Protein 1VH4 (pdb70)

GO terms:
  GO:0005515 protein binding (F, IPI)
  GO:1990229 iron-sulfur cluster assembly complex (C, IDA)
  GO:0016226 iron-sulfur cluster assembly (P, IDA)
  GO:0016226 iron-sulfur cluster assembly (P, IMP)
  GO:0006979 response to oxidative stress (P, IMP)

B-factor: mean 23.61, std 9.05, range [9.57, 65.84]

Structure (mmCIF, N/CA/C/O backbone):
data_1VH4
#
_entry.id   1VH4
#
_cell.length_a   56.996
_cell.length_b   96.154
_cell.length_c   90.808
_cell.angle_alpha   90.00
_cell.angle_beta   105.78
_cell.angle_gamma   90.00
#
_symmetry.space_group_name_H-M   'P 1 21 1'
#
loop_
_entity.id
_entity.type
_entity.pdbx_description
1 polymer 'SufD protein'
2 water water
#
loop_
_atom_site.group_PDB
_atom_site.id
_atom_site.type_symbol
_atom_site.label_atom_id
_atom_site.label_alt_id
_atom_site.label_comp_id
_atom_site.label_asym_id
_atom_site.label_entity_id
_atom_site.label_seq_id
_atom_site.pdbx_PDB_ins_code
_atom_site.Cartn_x
_atom_site.Cartn_y
_atom_site.Cartn_z
_atom_site.occupancy
_atom_site.B_iso_or_equiv
_atom_site.auth_seq_id
_atom_site.auth_comp_id
_atom_site.auth_asym_id
_atom_site.auth_atom_id
_atom_site.pdbx_PDB_model_num
ATOM 1 N N . ASN A 1 11 ? -11.212 29.685 -20.894 1.00 45.74 9 ASN A N 1
ATOM 2 C CA . ASN A 1 11 ? -11.148 30.527 -19.702 1.00 45.48 9 ASN A CA 1
ATOM 3 C C . ASN A 1 11 ? -10.200 29.946 -18.661 1.00 45.16 9 ASN A C 1
ATOM 4 O O . ASN A 1 11 ? -9.850 30.609 -17.685 1.00 45.07 9 ASN A O 1
ATOM 9 N N . ALA A 1 12 ? -9.774 28.707 -18.888 1.00 44.49 10 ALA A N 1
ATOM 10 C CA . ALA A 1 12 ? -8.852 28.041 -17.974 1.00 43.95 10 ALA A CA 1
ATOM 11 C C . ALA A 1 12 ? -7.539 28.804 -17.865 1.00 43.02 10 ALA A C 1
ATOM 12 O O . ALA A 1 12 ? -7.071 29.104 -16.765 1.00 42.70 10 ALA A O 1
ATOM 14 N N . LEU A 1 13 ? -6.951 29.163 -19.001 1.00 43.05 11 LEU A N 1
ATOM 15 C CA . LEU A 1 13 ? -5.691 29.904 -19.011 1.00 43.08 11 LEU A CA 1
ATOM 16 C C . LEU A 1 13 ? -5.805 31.235 -18.284 1.00 42.84 11 LEU A C 1
ATOM 17 O O . LEU A 1 13 ? -4.944 31.616 -17.487 1.00 42.73 11 LEU A O 1
ATOM 22 N N . GLN A 1 14 ? -6.893 31.961 -18.548 1.00 42.75 12 GLN A N 1
ATOM 23 C CA . GLN A 1 14 ? -7.126 33.244 -17.894 1.00 42.48 12 GLN A CA 1
ATOM 24 C C . GLN A 1 14 ? -7.189 33.081 -16.380 1.00 42.19 12 GLN A C 1
ATOM 25 O O . GLN A 1 14 ? -6.572 33.841 -15.632 1.00 42.63 12 GLN A O 1
ATOM 27 N N . GLN A 1 15 ? -7.898 32.056 -15.913 1.00 41.63 13 GLN A N 1
ATOM 28 C CA . GLN A 1 15 ? -8.007 31.778 -14.488 1.00 40.86 13 GLN A CA 1
ATOM 29 C C . GLN A 1 15 ? -6.669 31.396 -13.876 1.00 40.72 13 GLN A C 1
ATOM 30 O O . GLN A 1 15 ? -6.285 31.895 -12.815 1.00 40.16 13 GLN A O 1
ATOM 36 N N . TRP A 1 16 ? -5.934 30.513 -14.556 1.00 40.35 14 TRP A N 1
ATOM 37 C CA . TRP A 1 16 ? -4.623 30.093 -14.066 1.00 39.95 14 TRP A CA 1
ATOM 38 C C . TRP A 1 16 ? -3.669 31.279 -14.021 1.00 40.03 14 TRP A C 1
ATOM 39 O O . TRP A 1 16 ? -2.934 31.453 -13.054 1.00 39.80 14 TRP A O 1
ATOM 50 N N . HIS A 1 17 ? -3.739 32.123 -15.045 1.00 40.66 15 HIS A N 1
ATOM 51 C CA . HIS A 1 17 ? -2.964 33.352 -15.103 1.00 41.73 15 HIS A CA 1
ATOM 52 C C . HIS A 1 17 ? -3.226 34.223 -13.875 1.00 42.11 15 HIS A C 1
ATOM 53 O O . HIS A 1 17 ? -2.303 34.740 -13.246 1.00 41.56 15 HIS A O 1
ATOM 60 N N . HIS A 1 18 ? -4.495 34.371 -13.501 1.00 42.69 16 HIS A N 1
ATOM 61 C CA . HIS A 1 18 ? -4.894 35.160 -12.346 1.00 42.74 16 HIS A CA 1
ATOM 62 C C . HIS A 1 18 ? -4.420 34.553 -11.036 1.00 42.93 16 HIS A C 1
ATOM 63 O O . HIS A 1 18 ? -3.990 35.256 -10.116 1.00 42.81 16 HIS A O 1
ATOM 65 N N . LEU A 1 19 ? -4.408 33.222 -10.963 1.00 42.49 17 LEU A N 1
ATOM 66 C CA . LEU A 1 19 ? -3.907 32.525 -9.782 1.00 42.46 17 LEU A CA 1
ATOM 67 C C . LEU A 1 19 ? -2.419 32.819 -9.587 1.00 42.59 17 LEU A C 1
ATOM 68 O O . LEU A 1 19 ? -1.932 32.915 -8.461 1.00 42.45 17 LEU A O 1
ATOM 73 N N . PHE A 1 20 ? -1.697 32.948 -10.693 1.00 42.68 18 PHE A N 1
ATOM 74 C CA . PHE A 1 20 ? -0.283 33.254 -10.694 1.00 43.80 18 PHE A CA 1
ATOM 75 C C . PHE A 1 20 ? 0.007 34.656 -10.162 1.00 44.77 18 PHE A C 1
ATOM 76 O O . PHE A 1 20 ? 0.815 34.830 -9.251 1.00 44.71 18 PHE A O 1
ATOM 84 N N . GLU A 1 21 ? -0.650 35.656 -10.737 1.00 46.12 19 GLU A N 1
ATOM 85 C CA . GLU A 1 21 ? -0.451 37.046 -10.359 1.00 47.86 19 GLU A CA 1
ATOM 86 C C . GLU A 1 21 ? -0.974 37.380 -8.973 1.00 48.64 19 GLU A C 1
ATOM 87 O O . GLU A 1 21 ? -0.532 38.365 -8.371 1.00 48.83 19 GLU A O 1
ATOM 93 N N . ALA A 1 22 ? -1.894 36.585 -8.448 1.00 49.22 20 ALA A N 1
ATOM 94 C CA . ALA A 1 22 ? -2.439 36.787 -7.117 1.00 50.13 20 ALA A CA 1
ATOM 95 C C . ALA A 1 22 ? -1.333 36.808 -6.064 1.00 50.64 20 ALA A C 1
ATOM 96 O O . ALA A 1 22 ? -0.183 36.474 -6.356 1.00 51.28 20 ALA A O 1
ATOM 98 N N . LYS A 1 26 ? 7.895 38.433 -5.360 1.00 44.38 24 LYS A N 1
ATOM 99 C CA . LYS A 1 26 ? 6.652 37.676 -5.552 1.00 44.24 24 LYS A CA 1
ATOM 100 C C . LYS A 1 26 ? 6.966 36.337 -6.208 1.00 43.43 24 LYS A C 1
ATOM 101 O O . LYS A 1 26 ? 7.708 35.526 -5.645 1.00 44.15 24 LYS A O 1
ATOM 107 N N . ARG A 1 27 ? 6.440 36.105 -7.400 1.00 42.01 25 ARG A N 1
ATOM 108 C CA . ARG A 1 27 ? 6.718 34.884 -8.149 1.00 39.90 25 ARG A CA 1
ATOM 109 C C . ARG A 1 27 ? 8.148 34.917 -8.681 1.00 38.44 25 ARG A C 1
ATOM 110 O O . ARG A 1 27 ? 8.624 35.975 -9.100 1.00 38.50 25 ARG A O 1
ATOM 118 N N . SER A 1 28 ? 8.830 33.779 -8.642 1.00 36.33 26 SER A N 1
ATOM 119 C CA . SER A 1 28 ? 10.210 33.716 -9.121 1.00 34.40 26 SER A CA 1
ATOM 120 C C . SER A 1 28 ? 10.259 33.960 -10.621 1.00 33.22 26 SER A C 1
ATOM 121 O O . SER A 1 28 ? 9.282 33.696 -11.325 1.00 33.10 26 SER A O 1
ATOM 124 N N . PRO A 1 29 ? 11.405 34.381 -11.135 1.00 32.62 27 PRO A N 1
ATOM 125 C CA . PRO A 1 29 ? 11.583 34.597 -12.565 1.00 32.08 27 PRO A CA 1
ATOM 126 C C . PRO A 1 29 ? 11.385 33.310 -13.355 1.00 31.81 27 PRO A C 1
ATOM 127 O O . PRO A 1 29 ? 10.887 33.331 -14.479 1.00 30.83 27 PRO A O 1
ATOM 131 N N . GLN A 1 30 ? 11.798 32.181 -12.785 1.00 31.50 28 GLN A N 1
ATOM 132 C CA . GLN A 1 30 ? 11.635 30.872 -13.405 1.00 31.57 28 GLN A CA 1
ATOM 133 C C . GLN A 1 30 ? 10.150 30.561 -13.596 1.00 31.27 28 GLN A C 1
ATOM 134 O O . GLN A 1 30 ? 9.716 30.144 -14.663 1.00 31.09 28 GLN A O 1
ATOM 140 N N . ALA A 1 31 ? 9.367 30.786 -12.538 1.00 31.35 29 ALA A N 1
ATOM 141 C CA . ALA A 1 31 ? 7.922 30.568 -12.606 1.00 31.01 29 ALA A CA 1
ATOM 142 C C . ALA A 1 31 ? 7.301 31.474 -13.662 1.00 31.22 29 ALA A C 1
ATOM 143 O O . ALA A 1 31 ? 6.467 31.073 -14.471 1.00 31.44 29 ALA A O 1
ATOM 145 N N . GLN A 1 32 ? 7.768 32.726 -13.693 1.00 30.88 30 GLN A N 1
ATOM 146 C CA . GLN A 1 32 ? 7.328 33.674 -14.713 1.00 30.99 30 GLN A CA 1
ATOM 147 C C . GLN A 1 32 ? 7.622 33.156 -16.119 1.00 30.31 30 GLN A C 1
ATOM 148 O O . GLN A 1 32 ? 6.786 33.310 -17.014 1.00 30.51 30 GLN A O 1
ATOM 153 N N . GLN A 1 33 ? 8.782 32.560 -16.339 1.00 31.39 31 GLN A N 1
ATOM 154 C CA . GLN A 1 33 ? 9.159 32.017 -17.638 1.00 31.54 31 GLN A CA 1
ATOM 155 C C . GLN A 1 33 ? 8.235 30.876 -18.060 1.00 31.25 31 GLN A C 1
ATOM 156 O O . GLN A 1 33 ? 7.785 30.802 -19.207 1.00 30.30 31 GLN A O 1
ATOM 162 N N . HIS A 1 34 ? 7.904 29.980 -17.130 1.00 30.47 32 HIS A N 1
ATOM 163 C CA . HIS A 1 34 ? 7.001 28.875 -17.461 1.00 31.10 32 HIS A CA 1
ATOM 164 C C . HIS A 1 34 ? 5.592 29.361 -17.747 1.00 32.07 32 HIS A C 1
ATOM 165 O O . HIS A 1 34 ? 4.923 28.865 -18.660 1.00 31.69 32 HIS A O 1
ATOM 172 N N . LEU A 1 35 ? 5.134 30.380 -17.007 1.00 33.48 33 LEU A N 1
ATOM 173 C CA . LEU A 1 35 ? 3.797 30.916 -17.271 1.00 34.86 33 LEU A CA 1
ATOM 174 C C . LEU A 1 35 ? 3.758 31.504 -18.684 1.00 35.31 33 LEU A C 1
ATOM 175 O O . LEU A 1 35 ? 2.844 31.274 -19.465 1.00 34.89 33 LEU A O 1
ATOM 180 N N . GLN A 1 36 ? 4.818 32.236 -19.018 1.00 36.43 34 GLN A N 1
ATOM 181 C CA . GLN A 1 36 ? 4.955 32.831 -20.344 1.00 37.73 34 GLN A CA 1
ATOM 182 C C . GLN A 1 36 ? 4.869 31.763 -21.425 1.00 38.65 34 GLN A C 1
ATOM 183 O O . GLN A 1 36 ? 4.121 31.882 -22.396 1.00 38.90 34 GLN A O 1
ATOM 186 N N . GLN A 1 37 ? 5.590 30.656 -21.226 1.00 39.05 35 GLN A N 1
ATOM 187 C CA . GLN A 1 37 ? 5.550 29.542 -22.165 1.00 39.73 35 GLN A CA 1
ATOM 188 C C . GLN A 1 37 ? 4.180 28.873 -22.198 1.00 39.99 35 GLN A C 1
ATOM 189 O O . GLN A 1 37 ? 3.693 28.479 -23.257 1.00 39.90 35 GLN A O 1
ATOM 195 N N . LEU A 1 38 ? 3.550 28.733 -21.035 1.00 39.74 36 LEU A N 1
ATOM 196 C CA . LEU A 1 38 ? 2.222 28.140 -20.945 1.00 40.44 36 LEU A CA 1
ATOM 197 C C . LEU A 1 38 ? 1.211 28.893 -21.801 1.00 41.23 36 LEU A C 1
ATOM 198 O O . LEU A 1 38 ? 0.545 28.329 -22.670 1.00 41.17 36 LEU A O 1
ATOM 203 N N . LEU A 1 39 ? 1.146 30.213 -21.609 1.00 41.63 37 LEU A N 1
ATOM 204 C CA . LEU A 1 39 ? 0.227 31.060 -22.359 1.00 42.43 37 LEU A CA 1
ATOM 205 C C . LEU A 1 39 ? 0.542 31.075 -23.845 1.00 42.50 37 LEU A C 1
ATOM 206 O O . LEU A 1 39 ? -0.338 31.294 -24.682 1.00 42.83 37 LEU A O 1
ATOM 211 N N . ARG A 1 40 ? 1.799 30.859 -24.189 1.00 42.76 38 ARG A N 1
ATOM 212 C CA . ARG A 1 40 ? 2.271 30.804 -25.560 1.00 43.48 38 ARG A CA 1
ATOM 213 C C . ARG A 1 40 ? 1.931 29.474 -26.224 1.00 43.20 38 ARG A C 1
ATOM 214 O O . ARG A 1 40 ? 1.598 29.415 -27.410 1.00 43.25 38 ARG A O 1
ATOM 222 N N . THR A 1 41 ? 1.991 28.391 -25.451 1.00 42.77 39 THR A N 1
ATOM 223 C CA . THR A 1 41 ? 1.667 27.061 -25.972 1.00 42.40 39 THR A CA 1
ATOM 224 C C . THR A 1 41 ? 0.165 26.823 -25.996 1.00 41.76 39 THR A C 1
ATOM 225 O O . THR A 1 41 ? -0.351 26.139 -26.885 1.00 41.61 39 THR A O 1
ATOM 229 N N . GLY A 1 42 ? -0.545 27.395 -25.029 1.00 41.07 40 GLY A N 1
ATOM 230 C CA . GLY A 1 42 ? -1.995 27.272 -24.955 1.00 39.80 40 GLY A CA 1
ATOM 231 C C . GLY A 1 42 ? -2.439 25.849 -24.654 1.00 39.31 40 GLY A C 1
ATOM 232 O O . GLY A 1 42 ? -1.619 24.950 -24.466 1.00 38.72 40 GLY A O 1
ATOM 233 N N . LEU A 1 43 ? -3.749 25.637 -24.592 1.00 38.53 41 LEU A N 1
ATOM 234 C CA . LEU A 1 43 ? -4.307 24.312 -24.328 1.00 37.89 41 LEU A CA 1
ATOM 235 C C . LEU A 1 43 ? -4.517 23.559 -25.635 1.00 37.14 41 LEU A C 1
ATOM 236 O O . LEU A 1 43 ? -4.916 24.145 -26.640 1.00 37.05 41 LEU A O 1
ATOM 241 N N . PRO A 1 44 ? -4.268 22.258 -25.627 1.00 36.66 42 PRO A N 1
ATOM 242 C CA . PRO A 1 44 ? -4.410 21.436 -26.815 1.00 36.18 42 PRO A CA 1
ATOM 243 C C . PRO A 1 44 ? -5.839 20.977 -27.037 1.00 35.84 42 PRO A C 1
ATOM 244 O O . PRO A 1 44 ? -6.671 21.051 -26.133 1.00 36.14 42 PRO A O 1
ATOM 248 N N . THR A 1 45 ? -6.130 20.504 -28.240 1.00 35.47 43 THR A N 1
ATOM 249 C CA . THR A 1 45 ? -7.438 19.954 -28.568 1.00 35.32 43 THR A CA 1
ATOM 250 C C . THR A 1 45 ? -7.310 18.442 -28.762 1.00 34.84 43 THR A C 1
ATOM 251 O O . THR A 1 45 ? -6.190 17.919 -28.798 1.00 33.97 43 THR A O 1
ATOM 255 N N . ARG A 1 46 ? -8.423 17.785 -29.067 1.00 34.26 44 ARG A N 1
ATOM 256 C CA . ARG A 1 46 ? -8.451 16.362 -29.361 1.00 34.04 44 ARG A CA 1
ATOM 257 C C . ARG A 1 46 ? -7.691 16.026 -30.641 1.00 32.81 44 ARG A C 1
ATOM 258 O O . ARG A 1 46 ? -7.426 14.860 -30.930 1.00 32.08 44 ARG A O 1
ATOM 266 N N . LYS A 1 47 ? -7.349 17.024 -31.445 1.00 31.36 45 LYS A N 1
ATOM 267 C CA . LYS A 1 47 ? -6.599 16.860 -32.666 1.00 30.92 45 LYS A CA 1
ATOM 268 C C . LYS A 1 47 ? -5.091 16.890 -32.427 1.00 29.16 45 LYS A C 1
ATOM 269 O O . LYS A 1 47 ? -4.344 16.580 -33.358 1.00 29.59 45 LYS A O 1
ATOM 275 N N . HIS A 1 48 ? -4.647 17.260 -31.231 1.00 27.89 46 HIS A N 1
ATOM 276 C CA . HIS A 1 48 ? -3.204 17.270 -30.965 1.00 26.96 46 HIS A CA 1
ATOM 277 C C . HIS A 1 48 ? -2.681 15.839 -30.892 1.00 26.80 46 HIS A C 1
ATOM 278 O O . HIS A 1 48 ? -3.301 14.979 -30.272 1.00 26.48 46 HIS A O 1
ATOM 285 N N . GLU A 1 49 ? -1.510 15.591 -31.461 1.00 26.43 47 GLU A N 1
ATOM 286 C CA . GLU A 1 49 ? -0.856 14.303 -31.467 1.00 26.40 47 GLU A CA 1
ATOM 287 C C . GLU A 1 49 ? -0.892 13.562 -30.139 1.00 25.51 47 GLU A C 1
ATOM 288 O O . GLU A 1 49 ? -0.979 12.331 -30.115 1.00 25.96 47 GLU A O 1
ATOM 294 N N . ASN A 1 50 ? -0.698 14.252 -29.023 1.00 24.37 48 ASN A N 1
ATOM 295 C CA . ASN A 1 50 ? -0.647 13.610 -27.722 1.00 23.60 48 ASN A CA 1
ATOM 296 C C . ASN A 1 50 ? -1.895 13.779 -26.886 1.00 23.60 48 ASN A C 1
ATOM 297 O O . ASN A 1 50 ? -1.798 13.570 -25.665 1.00 23.69 48 ASN A O 1
ATOM 302 N N . TRP A 1 51 ? -3.025 14.194 -27.457 1.00 22.48 49 TRP A N 1
ATOM 303 C CA . TRP A 1 51 ? -4.234 14.412 -26.657 1.00 22.70 49 TRP A CA 1
ATOM 304 C C . TRP A 1 51 ? -5.488 13.826 -27.274 1.00 22.91 49 TRP A C 1
ATOM 305 O O . TRP A 1 51 ? -6.611 14.190 -26.876 1.00 22.47 49 TRP A O 1
ATOM 316 N N . LYS A 1 52 ? -5.346 12.866 -28.179 1.00 22.54 50 LYS A N 1
ATOM 317 C CA . LYS A 1 52 ? -6.504 12.275 -28.840 1.00 22.95 50 LYS A CA 1
ATOM 318 C C . LYS A 1 52 ? -7.430 11.534 -27.898 1.00 22.79 50 LYS A C 1
ATOM 319 O O . LYS A 1 52 ? -8.639 11.431 -28.167 1.00 22.61 50 LYS A O 1
ATOM 325 N N . TYR A 1 53 ? -6.900 10.982 -26.805 1.00 21.95 51 TYR A N 1
ATOM 326 C CA . TYR A 1 53 ? -7.671 10.133 -25.919 1.00 21.20 51 TYR A CA 1
ATOM 327 C C . TYR A 1 53 ? -7.836 10.624 -24.496 1.00 21.06 51 TYR A C 1
ATOM 328 O O . TYR A 1 53 ? -8.375 9.867 -23.668 1.00 20.87 51 TYR A O 1
ATOM 337 N N . THR A 1 54 ? -7.378 11.808 -24.152 1.00 21.53 52 THR A N 1
ATOM 338 C CA . THR A 1 54 ? -7.455 12.318 -22.781 1.00 22.33 52 THR A CA 1
ATOM 339 C C . THR A 1 54 ? -8.282 13.596 -22.730 1.00 23.79 52 THR A C 1
ATOM 340 O O . THR A 1 54 ? -7.851 14.629 -23.228 1.00 23.53 52 THR A O 1
ATOM 344 N N . PRO A 1 55 ? -9.478 13.512 -22.163 1.00 25.28 53 PRO A N 1
ATOM 345 C CA . PRO A 1 55 ? -10.404 14.627 -22.103 1.00 25.99 53 PRO A CA 1
ATOM 346 C C . PRO A 1 55 ? -10.019 15.712 -21.120 1.00 27.19 53 PRO A C 1
ATOM 347 O O . PRO A 1 55 ? -9.653 15.446 -19.979 1.00 27.04 53 PRO A O 1
ATOM 351 N N . LEU A 1 56 ? -10.161 16.968 -21.551 1.00 28.11 54 LEU A N 1
ATOM 352 C CA . LEU A 1 56 ? -9.864 18.121 -20.723 1.00 30.02 54 LEU A CA 1
ATOM 353 C C . LEU A 1 56 ? -11.116 18.947 -20.422 1.00 32.33 54 LEU A C 1
ATOM 354 O O . LEU A 1 56 ? -11.053 19.895 -19.632 1.00 32.38 54 LEU A O 1
ATOM 359 N N . GLU A 1 57 ? -12.238 18.576 -21.023 1.00 34.06 55 GLU A N 1
ATOM 360 C CA . GLU A 1 57 ? -13.490 19.301 -20.850 1.00 36.90 55 GLU A CA 1
ATOM 361 C C . GLU A 1 57 ? -13.902 19.448 -19.397 1.00 37.83 55 GLU A C 1
ATOM 362 O O . GLU A 1 57 ? -14.144 20.562 -18.924 1.00 38.75 55 GLU A O 1
ATOM 368 N N . GLY A 1 58 ? -13.928 18.344 -18.660 1.00 38.89 56 GLY A N 1
ATOM 369 C CA . GLY A 1 58 ? -14.284 18.325 -17.256 1.00 40.10 56 GLY A CA 1
ATOM 370 C C . GLY A 1 58 ? -13.405 19.215 -16.397 1.00 40.61 56 GLY A C 1
ATOM 371 O O . GLY A 1 58 ? -13.763 19.548 -15.262 1.00 41.24 56 GLY A O 1
ATOM 372 N N . LEU A 1 59 ? -12.237 19.599 -16.888 1.00 40.61 57 LEU A N 1
ATOM 373 C CA . LEU A 1 59 ? -11.316 20.468 -16.190 1.00 40.97 57 LEU A CA 1
ATOM 374 C C . LEU A 1 59 ? -11.347 21.889 -16.734 1.00 41.29 57 LEU A C 1
ATOM 375 O O . LEU A 1 59 ? -11.511 22.847 -15.970 1.00 41.32 57 LEU A O 1
ATOM 380 N N . ILE A 1 60 ? -11.241 22.046 -18.046 1.00 42.14 58 ILE A N 1
ATOM 381 C CA . ILE A 1 60 ? -11.232 23.348 -18.692 1.00 43.84 58 ILE A CA 1
ATOM 382 C C . ILE A 1 60 ? -12.476 24.170 -18.389 1.00 44.46 58 ILE A C 1
ATOM 383 O O . ILE A 1 60 ? -12.371 25.384 -18.172 1.00 44.43 58 ILE A O 1
ATOM 388 N N . ASN A 1 61 ? -13.646 23.546 -18.367 1.00 44.87 59 ASN A N 1
ATOM 389 C CA . ASN A 1 61 ? -14.900 24.243 -18.114 1.00 45.43 59 ASN A CA 1
ATOM 390 C C . ASN A 1 61 ? -15.232 24.368 -16.637 1.00 45.56 59 ASN A C 1
ATOM 391 O O . ASN A 1 61 ? -16.391 24.205 -16.232 1.00 46.26 59 ASN A O 1
ATOM 396 N N . SER A 1 62 ? -14.248 24.670 -15.801 1.00 45.29 60 SER A N 1
ATOM 397 C CA . SER A 1 62 ? -14.447 24.801 -14.371 1.00 45.11 60 SER A CA 1
ATOM 398 C C . SER A 1 62 ? -13.942 26.147 -13.854 1.00 44.81 60 SER A C 1
ATOM 399 O O . SER A 1 62 ? -13.168 26.831 -14.516 1.00 45.03 60 SER A O 1
ATOM 402 N N . GLN A 1 63 ? -14.391 26.501 -12.656 1.00 44.65 61 GLN A N 1
ATOM 403 C CA . GLN A 1 63 ? -13.963 27.728 -11.996 1.00 44.59 61 GLN A CA 1
ATOM 404 C C . GLN A 1 63 ? -12.895 27.377 -10.960 1.00 43.45 61 GLN A C 1
ATOM 405 O O . GLN A 1 63 ? -13.156 26.580 -10.060 1.00 43.85 61 GLN A O 1
ATOM 411 N N . PHE A 1 64 ? -11.702 27.939 -11.110 1.00 42.95 62 PHE A N 1
ATOM 412 C CA . PHE A 1 64 ? -10.613 27.602 -10.207 1.00 42.37 62 PHE A CA 1
ATOM 413 C C . PHE A 1 64 ? -10.396 28.592 -9.078 1.00 42.02 62 PHE A C 1
ATOM 414 O O . PHE A 1 64 ? -10.626 29.792 -9.186 1.00 42.85 62 PHE A O 1
ATOM 422 N N . VAL A 1 65 ? -9.951 28.063 -7.946 1.00 41.56 63 VAL A N 1
ATOM 423 C CA . VAL A 1 65 ? -9.575 28.819 -6.770 1.00 41.12 63 VAL A CA 1
ATOM 424 C C . VAL A 1 65 ? -8.295 28.205 -6.181 1.00 41.01 63 VAL A C 1
ATOM 425 O O . VAL A 1 65 ? -7.913 27.100 -6.578 1.00 40.27 63 VAL A O 1
ATOM 429 N N . SER A 1 66 ? -7.662 28.900 -5.253 1.00 40.81 64 SER A N 1
ATOM 430 C CA . SER A 1 66 ? -6.465 28.396 -4.594 1.00 41.43 64 SER A CA 1
ATOM 431 C C . SER A 1 66 ? -6.546 28.665 -3.093 1.00 41.76 64 SER A C 1
ATOM 432 O O . SER A 1 66 ? -6.135 29.720 -2.618 1.00 41.47 64 SER A O 1
ATOM 435 N N . ILE A 1 67 ? -7.126 27.714 -2.367 1.00 41.87 65 ILE A N 1
ATOM 436 C CA . ILE A 1 67 ? -7.286 27.867 -0.925 1.00 42.86 65 ILE A CA 1
ATOM 437 C C . ILE A 1 67 ? -6.379 26.899 -0.176 1.00 43.14 65 ILE A C 1
ATOM 438 O O . ILE A 1 67 ? -6.456 25.687 -0.370 1.00 43.39 65 ILE A O 1
ATOM 443 N N . ALA A 1 68 ? -5.517 27.457 0.660 1.00 43.62 66 ALA A N 1
ATOM 444 C CA . ALA A 1 68 ? -4.606 26.654 1.471 1.00 44.43 66 ALA A CA 1
ATOM 445 C C . ALA A 1 68 ? -5.261 26.357 2.818 1.00 44.98 66 ALA A C 1
ATOM 446 O O . ALA A 1 68 ? -5.270 27.194 3.723 1.00 44.94 66 ALA A O 1
ATOM 448 N N . GLY A 1 69 ? -5.845 25.167 2.924 1.00 45.23 67 GLY A N 1
ATOM 449 C CA . GLY A 1 69 ? -6.536 24.760 4.137 1.00 45.78 67 GLY A CA 1
ATOM 450 C C . GLY A 1 69 ? -5.581 24.254 5.204 1.00 46.14 67 GLY A C 1
ATOM 451 O O . GLY A 1 69 ? -4.435 23.900 4.919 1.00 46.25 67 GLY A O 1
ATOM 452 N N . GLU A 1 70 ? -6.056 24.239 6.446 1.00 46.27 68 GLU A N 1
ATOM 453 C CA . GLU A 1 70 ? -5.256 23.767 7.574 1.00 45.93 68 GLU A CA 1
ATOM 454 C C . GLU A 1 70 ? -5.773 22.410 8.037 1.00 45.26 68 GLU A C 1
ATOM 455 O O . GLU A 1 70 ? -6.985 22.178 8.057 1.00 45.21 68 GLU A O 1
ATOM 461 N N . ILE A 1 71 ? -4.865 21.502 8.367 1.00 44.02 69 ILE A N 1
ATOM 462 C CA . ILE A 1 71 ? -5.225 20.143 8.771 1.00 43.23 69 ILE A CA 1
ATOM 463 C C . ILE A 1 71 ? -4.581 19.758 10.091 1.00 42.15 69 ILE A C 1
ATOM 464 O O . ILE A 1 71 ? -3.483 20.200 10.428 1.00 42.17 69 ILE A O 1
ATOM 469 N N . SER A 1 72 ? -5.270 18.924 10.867 1.00 41.12 70 SER A N 1
ATOM 470 C CA . SER A 1 72 ? -4.746 18.449 12.144 1.00 39.95 70 SER A CA 1
ATOM 471 C C . SER A 1 72 ? -3.894 17.206 11.934 1.00 39.43 70 SER A C 1
ATOM 472 O O . SER A 1 72 ? -4.086 16.475 10.956 1.00 39.69 70 SER A O 1
ATOM 475 N N . PRO A 1 73 ? -3.071 16.857 12.915 1.00 38.53 71 PRO A N 1
ATOM 476 C CA . PRO A 1 73 ? -2.267 15.650 12.856 1.00 38.10 71 PRO A CA 1
ATOM 477 C C . PRO A 1 73 ? -3.129 14.399 12.800 1.00 37.50 71 PRO A C 1
ATOM 478 O O . PRO A 1 73 ? -2.770 13.393 12.191 1.00 36.51 71 PRO A O 1
ATOM 482 N N . GLN A 1 74 ? -4.305 14.443 13.428 1.00 36.55 72 GLN A N 1
ATOM 483 C CA . GLN A 1 74 ? -5.240 13.329 13.423 1.00 35.38 72 GLN A CA 1
ATOM 484 C C . GLN A 1 74 ? -5.740 13.039 12.010 1.00 34.27 72 GLN A C 1
ATOM 485 O O . GLN A 1 74 ? -5.807 11.886 11.585 1.00 34.37 72 GLN A O 1
ATOM 491 N N . GLN A 1 75 ? -6.054 14.094 11.267 1.00 33.30 73 GLN A N 1
ATOM 492 C CA . GLN A 1 75 ? -6.507 13.971 9.886 1.00 32.99 73 GLN A CA 1
ATOM 493 C C . GLN A 1 75 ? -5.382 13.423 9.005 1.00 32.52 73 GLN A C 1
ATOM 494 O O . GLN A 1 75 ? -5.614 12.649 8.082 1.00 32.31 73 GLN A O 1
ATOM 500 N N . ARG A 1 76 ? -4.153 13.827 9.316 1.00 32.35 74 ARG A N 1
ATOM 501 C CA . ARG A 1 76 ? -2.977 13.340 8.607 1.00 32.02 74 ARG A CA 1
ATOM 502 C C . ARG A 1 76 ? -2.766 11.854 8.855 1.00 32.23 74 ARG A C 1
ATOM 503 O O . ARG A 1 76 ? -2.577 11.068 7.920 1.00 32.19 74 ARG A O 1
ATOM 511 N N . ASP A 1 77 ? -2.849 11.437 10.120 1.00 31.75 75 ASP A N 1
ATOM 512 C CA . ASP A 1 77 ? -2.642 10.044 10.481 1.00 32.47 75 ASP A CA 1
ATOM 513 C C . ASP A 1 77 ? -3.698 9.130 9.874 1.00 31.90 75 ASP A C 1
ATOM 514 O O . ASP A 1 77 ? -3.407 7.978 9.554 1.00 32.02 75 ASP A O 1
ATOM 519 N N . ALA A 1 78 ? -4.910 9.643 9.702 1.00 32.05 76 ALA A N 1
ATOM 520 C CA . ALA A 1 78 ? -6.011 8.880 9.130 1.00 31.94 76 ALA A CA 1
ATOM 521 C C . ALA A 1 78 ? -5.785 8.573 7.652 1.00 31.70 76 ALA A C 1
ATOM 522 O O . ALA A 1 78 ? -6.252 7.542 7.157 1.00 31.65 76 ALA A O 1
ATOM 524 N N . LEU A 1 79 ? -5.066 9.438 6.951 1.00 30.59 77 LEU A N 1
ATOM 525 C CA . LEU A 1 79 ? -4.791 9.236 5.536 1.00 29.67 77 LEU A CA 1
ATOM 526 C C . LEU A 1 79 ? -3.396 8.699 5.254 1.00 29.08 77 LEU A C 1
ATOM 527 O O . LEU A 1 79 ? -3.113 8.294 4.117 1.00 27.70 77 LEU A O 1
ATOM 532 N N . ALA A 1 80 ? -2.528 8.681 6.249 1.00 28.71 78 ALA A N 1
ATOM 533 C CA . ALA A 1 80 ? -1.144 8.307 6.091 1.00 28.69 78 ALA A CA 1
ATOM 534 C C . ALA A 1 80 ? -0.886 6.822 5.921 1.00 28.95 78 ALA A C 1
ATOM 535 O O . ALA A 1 80 ? -1.576 5.948 6.438 1.00 28.19 78 ALA A O 1
ATOM 537 N N . LEU A 1 81 ? 0.215 6.543 5.202 1.00 28.75 79 LEU A N 1
ATOM 538 C CA . LEU A 1 81 ? 0.646 5.165 5.027 1.00 28.90 79 LEU A CA 1
ATOM 539 C C . LEU A 1 81 ? 1.274 4.693 6.349 1.00 29.20 79 LEU A C 1
ATOM 540 O O . LEU A 1 81 ? 1.775 5.517 7.111 1.00 29.22 79 LEU A O 1
ATOM 545 N N . THR A 1 82 ? 1.184 3.406 6.607 1.00 29.54 80 THR A N 1
ATOM 546 C CA . THR A 1 82 ? 1.886 2.815 7.753 1.00 29.99 80 THR A CA 1
ATOM 547 C C . THR A 1 82 ? 3.281 2.459 7.238 1.00 30.11 80 THR A C 1
ATOM 548 O O . THR A 1 82 ? 3.424 1.567 6.408 1.00 30.11 80 THR A O 1
ATOM 552 N N . LEU A 1 83 ? 4.275 3.237 7.653 1.00 30.09 81 LEU A N 1
ATOM 553 C CA . LEU A 1 83 ? 5.634 3.038 7.160 1.00 30.05 81 LEU A CA 1
ATOM 554 C C . LEU A 1 83 ? 6.613 3.871 7.986 1.00 30.37 81 LEU A C 1
ATOM 555 O O . LEU A 1 83 ? 6.322 5.020 8.309 1.00 30.06 81 LEU A O 1
ATOM 560 N N . ASP A 1 84 ? 7.757 3.285 8.297 1.00 30.47 82 ASP A N 1
ATOM 561 C CA . ASP A 1 84 ? 8.797 4.018 9.020 1.00 31.17 82 ASP A CA 1
ATOM 562 C C . ASP A 1 84 ? 9.610 4.824 8.007 1.00 30.47 82 ASP A C 1
ATOM 563 O O . ASP A 1 84 ? 10.376 4.253 7.231 1.00 31.28 82 ASP A O 1
ATOM 568 N N . SER A 1 85 ? 9.432 6.138 7.992 1.00 29.43 83 SER A N 1
ATOM 569 C CA . SER A 1 85 ? 10.170 6.944 7.017 1.00 28.36 83 SER A CA 1
ATOM 570 C C . SER A 1 85 ? 10.422 8.355 7.524 1.00 28.20 83 SER A C 1
ATOM 571 O O . SER A 1 85 ? 10.028 8.702 8.635 1.00 27.49 83 SER A O 1
ATOM 574 N N . VAL A 1 86 ? 11.059 9.140 6.676 1.00 26.61 84 VAL A N 1
ATOM 575 C CA . VAL A 1 86 ? 11.274 10.570 6.928 1.00 26.59 84 VAL A CA 1
ATOM 576 C C . VAL A 1 86 ? 10.143 11.271 6.165 1.00 26.46 84 VAL A C 1
ATOM 577 O O . VAL A 1 86 ? 10.196 11.409 4.937 1.00 25.78 84 VAL A O 1
ATOM 581 N N . ARG A 1 87 ? 9.064 11.583 6.881 1.00 25.58 85 ARG A N 1
ATOM 582 C CA . ARG A 1 87 ? 7.884 12.114 6.233 1.00 25.18 85 ARG A CA 1
ATOM 583 C C . ARG A 1 87 ? 7.763 13.623 6.223 1.00 25.58 85 ARG A C 1
ATOM 584 O O . ARG A 1 87 ? 7.756 14.300 7.259 1.00 25.06 85 ARG A O 1
ATOM 592 N N . LEU A 1 88 ? 7.606 14.146 5.014 1.00 23.88 86 LEU A N 1
ATOM 593 C CA . LEU A 1 88 ? 7.348 15.559 4.778 1.00 24.01 86 LEU A CA 1
ATOM 594 C C . LEU A 1 88 ? 5.898 15.696 4.304 1.00 24.49 86 LEU A C 1
ATOM 595 O O . LEU A 1 88 ? 5.469 14.956 3.412 1.00 24.75 86 LEU A O 1
ATOM 600 N N . VAL A 1 89 ? 5.123 16.547 4.967 1.00 23.33 87 VAL A N 1
ATOM 601 C CA . VAL A 1 89 ? 3.708 16.681 4.647 1.00 23.34 87 VAL A CA 1
ATOM 602 C C . VAL A 1 89 ? 3.381 17.992 3.967 1.00 23.02 87 VAL A C 1
ATOM 603 O O . VAL A 1 89 ? 3.801 19.088 4.348 1.00 23.98 87 VAL A O 1
ATOM 607 N N . PHE A 1 90 ? 2.665 17.880 2.850 1.00 22.04 88 PHE A N 1
ATOM 608 C CA . PHE A 1 90 ? 2.255 19.013 2.047 1.00 22.01 88 PHE A CA 1
ATOM 609 C C . PHE A 1 90 ? 0.730 19.053 1.983 1.00 23.20 88 PHE A C 1
ATOM 610 O O . PHE A 1 90 ? 0.119 18.003 1.803 1.00 23.26 88 PHE A O 1
ATOM 618 N N . VAL A 1 91 ? 0.152 20.213 2.278 1.00 23.25 89 VAL A N 1
ATOM 619 C CA . VAL A 1 91 ? -1.295 20.379 2.301 1.00 23.66 89 VAL A CA 1
ATOM 620 C C . VAL A 1 91 ? -1.725 21.527 1.399 1.00 23.83 89 VAL A C 1
ATOM 621 O O . VAL A 1 91 ? -1.292 22.670 1.582 1.00 23.50 89 VAL A O 1
ATOM 625 N N . ASP A 1 92 ? -2.584 21.248 0.430 1.00 24.65 90 ASP A N 1
ATOM 626 C CA . ASP A 1 92 ? -3.089 22.236 -0.502 1.00 25.81 90 ASP A CA 1
ATOM 627 C C . ASP A 1 92 ? -2.006 23.091 -1.128 1.00 26.62 90 ASP A C 1
ATOM 628 O O . ASP A 1 92 ? -2.114 24.321 -1.224 1.00 26.53 90 ASP A O 1
ATOM 633 N N . GLY A 1 93 ? -0.926 22.459 -1.609 1.00 26.15 91 GLY A N 1
ATOM 634 C CA . GLY A 1 93 ? 0.139 23.170 -2.274 1.00 26.01 91 GLY A CA 1
ATOM 635 C C . GLY A 1 93 ? 1.183 23.775 -1.371 1.00 25.72 91 GLY A C 1
ATOM 636 O O . GLY A 1 93 ? 2.126 24.430 -1.852 1.00 26.95 91 GLY A O 1
ATOM 637 N N . ARG A 1 94 ? 1.085 23.578 -0.063 1.00 25.88 92 ARG A N 1
ATOM 638 C CA . ARG A 1 94 ? 2.041 24.185 0.859 1.00 25.58 92 ARG A CA 1
ATOM 639 C C . ARG A 1 94 ? 2.670 23.195 1.808 1.00 24.66 92 ARG A C 1
ATOM 640 O O . ARG A 1 94 ? 2.023 22.304 2.362 1.00 24.56 92 ARG A O 1
ATOM 648 N N . TYR A 1 95 ? 3.987 23.329 2.011 1.00 23.66 93 TYR A N 1
ATOM 649 C CA . TYR A 1 95 ? 4.696 22.486 2.970 1.00 23.90 93 TYR A CA 1
ATOM 650 C C . TYR A 1 95 ? 4.198 22.877 4.370 1.00 23.75 93 TYR A C 1
ATOM 651 O O . TYR A 1 95 ? 4.003 24.070 4.603 1.00 24.87 93 TYR A O 1
ATOM 660 N N . VAL A 1 96 ? 3.953 21.893 5.210 1.00 23.63 94 VAL A N 1
ATOM 661 C CA . VAL A 1 96 ? 3.518 22.142 6.579 1.00 23.78 94 VAL A CA 1
ATOM 662 C C . VAL A 1 96 ? 4.528 21.570 7.560 1.00 24.09 94 VAL A C 1
ATOM 663 O O . VAL A 1 96 ? 4.459 20.396 7.932 1.00 24.30 94 VAL A O 1
ATOM 667 N N . PRO A 1 97 ? 5.434 22.411 8.062 1.00 25.30 95 PRO A N 1
ATOM 668 C CA . PRO A 1 97 ? 6.437 22.015 9.019 1.00 25.93 95 PRO A CA 1
ATOM 669 C C . PRO A 1 97 ? 5.876 21.391 10.278 1.00 26.23 95 PRO A C 1
ATOM 670 O O . PRO A 1 97 ? 6.423 20.401 10.783 1.00 26.17 95 PRO A O 1
ATOM 674 N N . ALA A 1 98 ? 4.752 21.902 10.790 1.00 27.52 96 ALA A N 1
ATOM 675 C CA . ALA A 1 98 ? 4.138 21.385 12.001 1.00 27.95 96 ALA A CA 1
ATOM 676 C C . ALA A 1 98 ? 3.703 19.931 11.911 1.00 28.44 96 ALA A C 1
ATOM 677 O O . ALA A 1 98 ? 3.580 19.266 12.948 1.00 28.10 96 ALA A O 1
ATOM 679 N N . LEU A 1 99 ? 3.465 19.417 10.718 1.00 28.29 97 LEU A N 1
ATOM 680 C CA . LEU A 1 99 ? 3.020 18.063 10.484 1.00 27.90 97 LEU A CA 1
ATOM 681 C C . LEU A 1 99 ? 4.135 17.182 9.929 1.00 28.18 97 LEU A C 1
ATOM 682 O O . LEU A 1 99 ? 3.960 15.972 9.784 1.00 27.61 97 LEU A O 1
ATOM 687 N N . SER A 1 100 ? 5.289 17.790 9.657 1.00 27.22 98 SER A N 1
ATOM 688 C CA . SER A 1 100 ? 6.401 17.051 9.076 1.00 26.83 98 SER A CA 1
ATOM 689 C C . SER A 1 100 ? 7.469 16.639 10.064 1.00 27.24 98 SER A C 1
ATOM 690 O O . SER A 1 100 ? 7.673 17.252 11.114 1.00 27.18 98 SER A O 1
ATOM 693 N N . ASP A 1 101 ? 8.238 15.629 9.672 1.00 26.73 99 ASP A N 1
ATOM 694 C CA . ASP A 1 101 ? 9.345 15.123 10.451 1.00 27.47 99 ASP A CA 1
ATOM 695 C C . ASP A 1 101 ? 10.573 16.013 10.292 1.00 27.96 99 ASP A C 1
ATOM 696 O O . ASP A 1 101 ? 10.679 16.794 9.352 1.00 27.94 99 ASP A O 1
ATOM 701 N N . ALA A 1 102 ? 11.513 15.864 11.223 1.00 28.35 100 ALA A N 1
ATOM 702 C CA . ALA A 1 102 ? 12.755 16.635 11.130 1.00 28.67 100 ALA A CA 1
ATOM 703 C C . ALA A 1 102 ? 13.582 16.087 9.968 1.00 28.67 100 ALA A C 1
ATOM 704 O O . ALA A 1 102 ? 13.626 14.869 9.778 1.00 28.77 100 ALA A O 1
ATOM 706 N N . THR A 1 103 ? 14.200 16.975 9.201 1.00 28.56 101 THR A N 1
ATOM 707 C CA . THR A 1 103 ? 15.043 16.544 8.086 1.00 28.53 101 THR A CA 1
ATOM 708 C C . THR A 1 103 ? 16.504 16.737 8.475 1.00 29.33 101 THR A C 1
ATOM 709 O O . THR A 1 103 ? 17.422 16.114 7.960 1.00 29.07 101 THR A O 1
ATOM 713 N N . GLU A 1 104 ? 16.698 17.629 9.451 1.00 29.63 102 GLU A N 1
ATOM 714 C CA . GLU A 1 104 ? 18.057 17.887 9.943 1.00 31.37 102 GLU A CA 1
ATOM 715 C C . GLU A 1 104 ? 18.576 16.638 10.643 1.00 30.93 102 GLU A C 1
ATOM 716 O O . GLU A 1 104 ? 17.952 16.164 11.594 1.00 31.19 102 GLU A O 1
ATOM 722 N N . GLY A 1 105 ? 19.644 16.044 10.131 1.00 31.04 103 GLY A N 1
ATOM 723 C CA . GLY A 1 105 ? 20.214 14.850 10.724 1.00 31.55 103 GLY A CA 1
ATOM 724 C C . GLY A 1 105 ? 19.589 13.556 10.235 1.00 31.57 103 GLY A C 1
ATOM 725 O O . GLY A 1 105 ? 19.961 12.474 10.708 1.00 32.04 103 GLY A O 1
ATOM 726 N N . SER A 1 106 ? 18.663 13.624 9.286 1.00 30.97 104 SER A N 1
ATOM 727 C CA . SER A 1 106 ? 17.973 12.447 8.791 1.00 29.67 104 SER A CA 1
ATOM 728 C C . SER A 1 106 ? 18.736 11.731 7.680 1.00 30.07 104 SER A C 1
ATOM 729 O O . SER A 1 106 ? 18.332 10.628 7.308 1.00 30.47 104 SER A O 1
ATOM 732 N N . GLY A 1 107 ? 19.758 12.360 7.132 1.00 28.81 105 GLY A N 1
ATOM 733 C CA . GLY A 1 107 ? 20.510 11.781 6.016 1.00 29.85 105 GLY A CA 1
ATOM 734 C C . GLY A 1 107 ? 20.141 12.534 4.736 1.00 29.08 105 GLY A C 1
ATOM 735 O O . GLY A 1 107 ? 20.823 12.464 3.719 1.00 30.24 105 GLY A O 1
ATOM 736 N N . TYR A 1 108 ? 19.023 13.259 4.793 1.00 28.69 106 TYR A N 1
ATOM 737 C CA . TYR A 1 108 ? 18.554 14.043 3.668 1.00 28.12 106 TYR A CA 1
ATOM 738 C C . TYR A 1 108 ? 18.757 15.533 3.960 1.00 29.02 106 TYR A C 1
ATOM 739 O O . TYR A 1 108 ? 18.237 16.018 4.972 1.00 29.27 106 TYR A O 1
ATOM 748 N N . GLU A 1 109 ? 19.497 16.219 3.111 1.00 28.98 107 GLU A N 1
ATOM 749 C CA . GLU A 1 109 ? 19.685 17.662 3.265 1.00 30.03 107 GLU A CA 1
ATOM 750 C C . GLU A 1 109 ? 18.486 18.326 2.585 1.00 29.08 107 GLU A C 1
ATOM 751 O O . GLU A 1 109 ? 18.262 18.112 1.389 1.00 29.38 107 GLU A O 1
ATOM 757 N N . VAL A 1 110 ? 17.643 18.985 3.372 1.00 27.75 108 VAL A N 1
ATOM 758 C CA . VAL A 1 110 ? 16.418 19.557 2.826 1.00 26.63 108 VAL A CA 1
ATOM 759 C C . VAL A 1 110 ? 16.324 21.053 3.096 1.00 27.20 108 VAL A C 1
ATOM 760 O O . VAL A 1 110 ? 16.569 21.505 4.212 1.00 26.61 108 VAL A O 1
ATOM 764 N N . SER A 1 111 ? 16.005 21.795 2.046 1.00 26.75 109 SER A N 1
ATOM 765 C CA . SER A 1 111 ? 15.736 23.220 2.165 1.00 27.54 109 SER A CA 1
ATOM 766 C C . SER A 1 111 ? 14.428 23.514 1.425 1.00 27.58 109 SER A C 1
ATOM 767 O O . SER A 1 111 ? 14.243 23.082 0.293 1.00 26.79 109 SER A O 1
ATOM 770 N N . ILE A 1 112 ? 13.504 24.176 2.111 1.00 27.19 110 ILE A N 1
ATOM 771 C CA . ILE A 1 112 ? 12.245 24.539 1.453 1.00 27.51 110 ILE A CA 1
ATOM 772 C C . ILE A 1 112 ? 12.160 26.045 1.284 1.00 27.75 110 ILE A C 1
ATOM 773 O O . ILE A 1 112 ? 12.126 26.802 2.255 1.00 27.76 110 ILE A O 1
ATOM 778 N N . ASN A 1 113 ? 12.182 26.488 0.039 1.00 27.09 111 ASN A N 1
ATOM 779 C CA . ASN A 1 113 ? 12.126 27.911 -0.296 1.00 27.75 111 ASN A CA 1
ATOM 780 C C . ASN A 1 113 ? 11.583 28.058 -1.712 1.00 28.63 111 ASN A C 1
ATOM 781 O O . ASN A 1 113 ? 11.142 27.049 -2.294 1.00 28.88 111 ASN A O 1
ATOM 786 N N . ASP A 1 114 ? 11.727 29.228 -2.321 1.00 28.35 112 ASP A N 1
ATOM 787 C CA . ASP A 1 114 ? 11.278 29.412 -3.694 1.00 29.67 112 ASP A CA 1
ATOM 788 C C . ASP A 1 114 ? 12.400 29.846 -4.629 1.00 30.44 112 ASP A C 1
ATOM 789 O O . ASP A 1 114 ? 12.174 30.477 -5.661 1.00 30.37 112 ASP A O 1
ATOM 794 N N . ASP A 1 115 ? 13.631 29.489 -4.281 1.00 31.22 113 ASP A N 1
ATOM 795 C CA . ASP A 1 115 ? 14.778 29.794 -5.134 1.00 32.54 113 ASP A CA 1
ATOM 796 C C . ASP A 1 115 ? 14.907 28.669 -6.161 1.00 32.61 113 ASP A C 1
ATOM 797 O O . ASP A 1 115 ? 14.814 27.504 -5.768 1.00 32.58 113 ASP A O 1
ATOM 802 N N . ARG A 1 116 ? 14.979 29.008 -7.443 1.00 32.35 114 ARG A N 1
ATOM 803 C CA . ARG A 1 116 ? 14.988 27.984 -8.482 1.00 32.41 114 ARG A CA 1
ATOM 804 C C . ARG A 1 116 ? 16.134 28.092 -9.467 1.00 33.07 114 ARG A C 1
ATOM 805 O O . ARG A 1 116 ? 16.069 27.490 -10.550 1.00 32.47 114 ARG A O 1
ATOM 813 N N . GLN A 1 117 ? 17.202 28.792 -9.103 1.00 33.05 115 GLN A N 1
ATOM 814 C CA . GLN A 1 117 ? 18.342 28.954 -9.999 1.00 34.17 115 GLN A CA 1
ATOM 815 C C . GLN A 1 117 ? 19.082 27.664 -10.309 1.00 33.23 115 GLN A C 1
ATOM 816 O O . GLN A 1 117 ? 19.692 27.548 -11.381 1.00 34.26 115 GLN A O 1
ATOM 822 N N . GLY A 1 118 ? 19.060 26.692 -9.406 1.00 32.53 116 GLY A N 1
ATOM 823 C CA . GLY A 1 118 ? 19.754 25.435 -9.612 1.00 31.61 116 GLY A CA 1
ATOM 824 C C . GLY A 1 118 ? 18.953 24.345 -10.294 1.00 30.97 116 GLY A C 1
ATOM 825 O O . GLY A 1 118 ? 19.523 23.279 -10.578 1.00 31.21 116 GLY A O 1
ATOM 826 N N . LEU A 1 119 ? 17.672 24.545 -10.560 1.00 29.61 117 LEU A N 1
ATOM 827 C CA . LEU A 1 119 ? 16.848 23.515 -11.197 1.00 28.32 117 LEU A CA 1
ATOM 828 C C . LEU A 1 119 ? 17.209 23.343 -12.664 1.00 27.99 117 LEU A C 1
ATOM 829 O O . LEU A 1 119 ? 17.333 24.313 -13.413 1.00 27.51 117 LEU A O 1
ATOM 834 N N . PRO A 1 120 ? 17.375 22.099 -13.101 1.00 27.55 118 PRO A N 1
ATOM 835 C CA . PRO A 1 120 ? 17.704 21.809 -14.487 1.00 26.59 118 PRO A CA 1
ATOM 836 C C . PRO A 1 120 ? 16.569 22.131 -15.437 1.00 25.35 118 PRO A C 1
ATOM 837 O O . PRO A 1 120 ? 15.404 22.218 -15.040 1.00 25.75 118 PRO A O 1
ATOM 841 N N . ASP A 1 121 ? 16.887 22.279 -16.723 1.00 24.22 119 ASP A N 1
ATOM 842 C CA . ASP A 1 121 ? 15.856 22.542 -17.719 1.00 23.26 119 ASP A CA 1
ATOM 843 C C . ASP A 1 121 ? 14.968 21.296 -17.857 1.00 21.42 119 ASP A C 1
ATOM 844 O O . ASP A 1 121 ? 15.426 20.186 -17.590 1.00 22.44 119 ASP A O 1
ATOM 849 N N . ALA A 1 122 ? 13.750 21.500 -18.326 1.00 21.32 120 ALA A N 1
ATOM 850 C CA . ALA A 1 122 ? 12.833 20.378 -18.520 1.00 19.24 120 ALA A CA 1
ATOM 851 C C . ALA A 1 122 ? 13.322 19.498 -19.667 1.00 19.40 120 ALA A C 1
ATOM 852 O O . ALA A 1 122 ? 13.797 20.001 -20.676 1.00 18.43 120 ALA A O 1
ATOM 854 N N . ILE A 1 123 ? 13.151 18.185 -19.514 1.00 17.93 121 ILE A N 1
ATOM 855 C CA . ILE A 1 123 ? 13.531 17.272 -20.595 1.00 17.01 121 ILE A CA 1
ATOM 856 C C . ILE A 1 123 ? 12.537 17.376 -21.750 1.00 17.94 121 ILE A C 1
ATOM 857 O O . ILE A 1 123 ? 12.934 17.410 -22.910 1.00 17.76 121 ILE A O 1
ATOM 862 N N . GLN A 1 124 ? 11.258 17.415 -21.418 1.00 17.67 122 GLN A N 1
ATOM 863 C CA . GLN A 1 124 ? 10.172 17.454 -22.384 1.00 18.58 122 GLN A CA 1
ATOM 864 C C . GLN A 1 124 ? 9.132 18.482 -21.942 1.00 19.14 122 GLN A C 1
ATOM 865 O O . GLN A 1 124 ? 8.233 18.175 -21.158 1.00 19.00 122 GLN A O 1
ATOM 871 N N . ALA A 1 125 ? 9.257 19.714 -22.442 1.00 19.38 123 ALA A N 1
ATOM 872 C CA . ALA A 1 125 ? 8.291 20.743 -22.036 1.00 20.17 123 ALA A CA 1
ATOM 873 C C . ALA A 1 125 ? 6.912 20.444 -22.625 1.00 20.22 123 ALA A C 1
ATOM 874 O O . ALA A 1 125 ? 6.780 20.021 -23.770 1.00 20.31 123 ALA A O 1
ATOM 876 N N . GLU A 1 126 ? 5.886 20.680 -21.818 1.00 20.21 124 GLU A N 1
ATOM 877 C CA . GLU A 1 126 ? 4.495 20.500 -22.211 1.00 20.28 124 GLU A CA 1
ATOM 878 C C . GLU A 1 126 ? 3.599 21.311 -21.280 1.00 19.87 124 GLU A C 1
ATOM 879 O O . GLU A 1 126 ? 4.001 21.667 -20.168 1.00 20.10 124 GLU A O 1
ATOM 885 N N . VAL A 1 127 ? 2.406 21.648 -21.732 1.00 20.64 125 VAL A N 1
ATOM 886 C CA . VAL A 1 127 ? 1.465 22.502 -21.043 1.00 21.55 125 VAL A CA 1
ATOM 887 C C . VAL A 1 127 ? 1.337 22.330 -19.551 1.00 21.17 125 VAL A C 1
ATOM 888 O O . VAL A 1 127 ? 1.431 23.309 -18.789 1.00 20.90 125 VAL A O 1
ATOM 892 N N . PHE A 1 128 ? 1.050 21.114 -19.067 1.00 19.87 126 PHE A N 1
ATOM 893 C CA . PHE A 1 128 ? 0.818 20.918 -17.640 1.00 19.57 126 PHE A CA 1
ATOM 894 C C . PHE A 1 128 ? 2.067 20.997 -16.798 1.00 18.73 126 PHE A C 1
ATOM 895 O O . PHE A 1 128 ? 1.993 21.376 -15.619 1.00 19.44 126 PHE A O 1
ATOM 903 N N . LEU A 1 129 ? 3.227 20.710 -17.370 1.00 18.56 127 LEU A N 1
ATOM 904 C CA . LEU A 1 129 ? 4.504 20.876 -16.676 1.00 18.66 127 LEU A CA 1
ATOM 905 C C . LEU A 1 129 ? 4.718 22.379 -16.433 1.00 19.25 127 LEU A C 1
ATOM 906 O O . LEU A 1 129 ? 5.020 22.802 -15.317 1.00 20.15 127 LEU A O 1
ATOM 911 N N . HIS A 1 130 ? 4.446 23.184 -17.454 1.00 18.99 128 HIS A N 1
ATOM 912 C CA . HIS A 1 130 ? 4.570 24.636 -17.342 1.00 20.28 128 HIS A CA 1
ATOM 913 C C . HIS A 1 130 ? 3.622 25.206 -16.296 1.00 20.49 128 HIS A C 1
ATOM 914 O O . HIS A 1 130 ? 3.991 26.092 -15.522 1.00 19.54 128 HIS A O 1
ATOM 921 N N . LEU A 1 131 ? 2.400 24.683 -16.234 1.00 20.66 129 LEU A N 1
ATOM 922 C CA . LEU A 1 131 ? 1.418 25.127 -15.259 1.00 21.41 129 LEU A CA 1
ATOM 923 C C . LEU A 1 131 ? 1.899 24.879 -13.835 1.00 22.19 129 LEU A C 1
ATOM 924 O O . LEU A 1 131 ? 1.872 25.762 -12.972 1.00 22.93 129 LEU A O 1
ATOM 929 N N . THR A 1 132 ? 2.382 23.661 -13.580 1.00 20.44 130 THR A N 1
ATOM 930 C CA . THR A 1 132 ? 2.844 23.299 -12.240 1.00 20.91 130 THR A CA 1
ATOM 931 C C . THR A 1 132 ? 4.059 24.123 -11.846 1.00 20.56 130 THR A C 1
ATOM 932 O O . THR A 1 132 ? 4.119 24.595 -10.709 1.00 20.87 130 THR A O 1
ATOM 936 N N . GLU A 1 133 ? 4.985 24.339 -12.778 1.00 20.56 131 GLU A N 1
ATOM 937 C CA . GLU A 1 133 ? 6.163 25.158 -12.460 1.00 21.36 131 GLU A CA 1
ATOM 938 C C . GLU A 1 133 ? 5.722 26.573 -12.064 1.00 22.51 131 GLU A C 1
ATOM 939 O O . GLU A 1 133 ? 6.196 27.158 -11.097 1.00 22.20 131 GLU A O 1
ATOM 945 N N . SER A 1 134 ? 4.803 27.125 -12.849 1.00 23.26 132 SER A N 1
ATOM 946 C CA . SER A 1 134 ? 4.348 28.493 -12.623 1.00 24.97 132 SER A CA 1
ATOM 947 C C . SER A 1 134 ? 3.547 28.676 -11.354 1.00 25.73 132 SER A C 1
ATOM 948 O O . SER A 1 134 ? 3.677 29.736 -10.714 1.00 26.18 132 SER A O 1
ATOM 951 N N . LEU A 1 135 ? 2.736 27.702 -10.944 1.00 25.47 133 LEU A N 1
ATOM 952 C CA . LEU A 1 135 ? 1.895 27.860 -9.768 1.00 25.27 133 LEU A CA 1
ATOM 953 C C . LEU A 1 135 ? 2.423 27.296 -8.476 1.00 25.92 133 LEU A C 1
ATOM 954 O O . LEU A 1 135 ? 1.869 27.594 -7.397 1.00 24.87 133 LEU A O 1
ATOM 959 N N . ALA A 1 136 ? 3.450 26.442 -8.512 1.00 25.01 134 ALA A N 1
ATOM 960 C CA . ALA A 1 136 ? 3.974 25.917 -7.243 1.00 25.87 134 ALA A CA 1
ATOM 961 C C . ALA A 1 136 ? 4.425 27.118 -6.398 1.00 26.57 134 ALA A C 1
ATOM 962 O O . ALA A 1 136 ? 5.089 28.017 -6.914 1.00 27.49 134 ALA A O 1
ATOM 964 N N . GLN A 1 137 ? 4.099 27.098 -5.120 1.00 26.45 135 GLN A N 1
ATOM 965 C CA . GLN A 1 137 ? 4.416 28.210 -4.227 1.00 27.37 135 GLN A CA 1
ATOM 966 C C . GLN A 1 137 ? 5.766 28.082 -3.558 1.00 27.33 135 GLN A C 1
ATOM 967 O O . GLN A 1 137 ? 6.257 29.002 -2.895 1.00 26.33 135 GLN A O 1
ATOM 973 N N . SER A 1 138 ? 6.382 26.913 -3.696 1.00 25.87 136 SER A N 1
ATOM 974 C CA . SER A 1 138 ? 7.690 26.648 -3.132 1.00 25.16 136 SER A CA 1
ATOM 975 C C . SER A 1 138 ? 8.281 25.406 -3.803 1.00 24.46 136 SER A C 1
ATOM 976 O O . SER A 1 138 ? 7.603 24.767 -4.606 1.00 24.75 136 SER A O 1
ATOM 979 N N . VAL A 1 139 ? 9.552 25.175 -3.552 1.00 24.11 137 VAL A N 1
ATOM 980 C CA . VAL A 1 139 ? 10.264 24.022 -4.098 1.00 22.79 137 VAL A CA 1
ATOM 981 C C . VAL A 1 139 ? 10.913 23.279 -2.931 1.00 22.74 137 VAL A C 1
ATOM 982 O O . VAL A 1 139 ? 11.553 23.937 -2.098 1.00 23.50 137 VAL A O 1
ATOM 986 N N . THR A 1 140 ? 10.736 21.978 -2.870 1.00 21.10 138 THR A N 1
ATOM 987 C CA . THR A 1 140 ? 11.361 21.148 -1.847 1.00 21.14 138 THR A CA 1
ATOM 988 C C . THR A 1 140 ? 12.744 20.729 -2.361 1.00 22.66 138 THR A C 1
ATOM 989 O O . THR A 1 140 ? 12.822 19.880 -3.253 1.00 22.04 138 THR A O 1
ATOM 993 N N . HIS A 1 141 ? 13.781 21.392 -1.870 1.00 21.83 139 HIS A N 1
ATOM 994 C CA . HIS A 1 141 ? 15.141 21.071 -2.311 1.00 22.20 139 HIS A CA 1
ATOM 995 C C . HIS A 1 141 ? 15.705 19.956 -1.447 1.00 22.52 139 HIS A C 1
ATOM 996 O O . HIS A 1 141 ? 15.902 20.107 -0.245 1.00 22.95 139 HIS A O 1
ATOM 1003 N N . ILE A 1 142 ? 15.908 18.793 -2.065 1.00 21.69 140 ILE A N 1
ATOM 1004 C CA . ILE A 1 142 ? 16.386 17.618 -1.369 1.00 21.95 140 ILE A CA 1
ATOM 1005 C C . ILE A 1 142 ? 17.726 17.164 -1.956 1.00 22.56 140 ILE A C 1
ATOM 1006 O O . ILE A 1 142 ? 17.896 17.167 -3.173 1.00 22.86 140 ILE A O 1
ATOM 1011 N N . ALA A 1 143 ? 18.646 16.790 -1.083 1.00 23.50 141 ALA A N 1
ATOM 1012 C CA . ALA A 1 143 ? 19.943 16.297 -1.531 1.00 23.80 141 ALA A CA 1
ATOM 1013 C C . ALA A 1 143 ? 20.470 15.213 -0.600 1.00 25.21 141 ALA A C 1
ATOM 1014 O O . ALA A 1 143 ? 20.274 15.268 0.615 1.00 25.95 141 ALA A O 1
ATOM 1016 N N . VAL A 1 144 ? 21.083 14.199 -1.183 1.00 24.19 142 VAL A N 1
ATOM 1017 C CA . VAL A 1 144 ? 21.752 13.136 -0.432 1.00 25.49 142 VAL A CA 1
ATOM 1018 C C . VAL A 1 144 ? 23.242 13.267 -0.778 1.00 26.00 142 VAL A C 1
ATOM 1019 O O . VAL A 1 144 ? 23.585 13.235 -1.960 1.00 24.83 142 VAL A O 1
ATOM 1023 N N . LYS A 1 145 ? 24.077 13.539 0.212 1.00 26.77 143 LYS A N 1
ATOM 1024 C CA . LYS A 1 145 ? 25.497 13.739 -0.010 1.00 28.52 143 LYS A CA 1
ATOM 1025 C C . LYS A 1 145 ? 26.218 12.515 -0.556 1.00 27.98 143 LYS A C 1
ATOM 1026 O O . LYS A 1 145 ? 25.788 11.374 -0.422 1.00 27.92 143 LYS A O 1
ATOM 1032 N N . ARG A 1 146 ? 27.391 12.770 -1.128 1.00 28.61 144 ARG A N 1
ATOM 1033 C CA . ARG A 1 146 ? 28.253 11.762 -1.715 1.00 29.45 144 ARG A CA 1
ATOM 1034 C C . ARG A 1 146 ? 28.430 10.530 -0.851 1.00 30.22 144 ARG A C 1
ATOM 1035 O O . ARG A 1 146 ? 28.695 10.605 0.358 1.00 29.27 144 ARG A O 1
ATOM 1043 N N . GLY A 1 147 ? 28.220 9.356 -1.434 1.00 30.02 145 GLY A N 1
ATOM 1044 C CA . GLY A 1 147 ? 28.364 8.069 -0.816 1.00 30.64 145 GLY A CA 1
ATOM 1045 C C . GLY A 1 147 ? 27.421 7.739 0.317 1.00 31.43 145 GLY A C 1
ATOM 1046 O O . GLY A 1 147 ? 27.535 6.669 0.934 1.00 32.07 145 GLY A O 1
ATOM 1047 N N . GLN A 1 148 ? 26.450 8.590 0.614 1.00 31.96 146 GLN A N 1
ATOM 1048 C CA . GLN A 1 148 ? 25.541 8.387 1.725 1.00 32.36 146 GLN A CA 1
ATOM 1049 C C . GLN A 1 148 ? 24.305 7.584 1.368 1.00 32.28 146 GLN A C 1
ATOM 1050 O O . GLN A 1 148 ? 23.792 7.643 0.253 1.00 31.62 146 GLN A O 1
ATOM 1056 N N . ARG A 1 149 ? 23.831 6.800 2.334 1.00 32.58 147 ARG A N 1
ATOM 1057 C CA . ARG A 1 149 ? 22.632 5.991 2.179 1.00 32.98 147 ARG A CA 1
ATOM 1058 C C . ARG A 1 149 ? 21.734 6.144 3.412 1.00 32.70 147 ARG A C 1
ATOM 1059 O O . ARG A 1 149 ? 21.933 5.444 4.409 1.00 33.14 147 ARG A O 1
ATOM 1067 N N . PRO A 1 150 ? 20.755 7.027 3.353 1.00 32.64 148 PRO A N 1
ATOM 1068 C CA . PRO A 1 150 ? 19.849 7.258 4.471 1.00 32.57 148 PRO A CA 1
ATOM 1069 C C . PRO A 1 150 ? 19.221 5.979 4.983 1.00 32.93 148 PRO A C 1
ATOM 1070 O O . PRO A 1 150 ? 18.942 5.042 4.236 1.00 33.75 148 PRO A O 1
ATOM 1074 N N . ALA A 1 151 ? 19.008 5.917 6.299 1.00 32.90 149 ALA A N 1
ATOM 1075 C CA . ALA A 1 151 ? 18.453 4.733 6.935 1.00 32.77 149 ALA A CA 1
ATOM 1076 C C . ALA A 1 151 ? 17.005 4.492 6.536 1.00 31.92 149 ALA A C 1
ATOM 1077 O O . ALA A 1 151 ? 16.607 3.350 6.300 1.00 34.00 149 ALA A O 1
ATOM 1079 N N . LYS A 1 152 ? 16.202 5.542 6.494 1.00 30.02 150 LYS A N 1
ATOM 1080 C CA . LYS A 1 152 ? 14.779 5.413 6.171 1.00 28.25 150 LYS A CA 1
ATOM 1081 C C . LYS A 1 152 ? 14.488 6.079 4.827 1.00 26.11 150 LYS A C 1
ATOM 1082 O O . LYS A 1 152 ? 15.164 7.028 4.449 1.00 25.69 150 LYS A O 1
ATOM 1088 N N . PRO A 1 153 ? 13.471 5.607 4.127 1.00 25.37 151 PRO A N 1
ATOM 1089 C CA . PRO A 1 153 ? 13.071 6.229 2.873 1.00 24.53 151 PRO A CA 1
ATOM 1090 C C . PRO A 1 153 ? 12.449 7.597 3.132 1.00 24.25 151 PRO A C 1
ATOM 1091 O O . PRO A 1 153 ? 11.935 7.848 4.227 1.00 24.36 151 PRO A O 1
ATOM 1095 N N . LEU A 1 154 ? 12.491 8.453 2.126 1.00 23.29 152 LEU A N 1
ATOM 1096 C CA . LEU A 1 154 ? 11.896 9.779 2.194 1.00 22.35 152 LEU A CA 1
ATOM 1097 C C . LEU A 1 154 ? 10.469 9.698 1.646 1.00 22.98 152 LEU A C 1
ATOM 1098 O O . LEU A 1 154 ? 10.256 9.154 0.555 1.00 23.09 152 LEU A O 1
ATOM 1103 N N . LEU A 1 155 ? 9.516 10.138 2.449 1.00 21.13 153 LEU A N 1
ATOM 1104 C CA . LEU A 1 155 ? 8.111 10.107 2.047 1.00 20.76 153 LEU A CA 1
ATOM 1105 C C . LEU A 1 155 ? 7.571 11.520 1.893 1.00 20.93 153 LEU A C 1
ATOM 1106 O O . LEU A 1 155 ? 7.656 12.353 2.805 1.00 20.80 153 LEU A O 1
ATOM 1111 N N . LEU A 1 156 ? 7.092 11.824 0.694 1.00 19.03 154 LEU A N 1
ATOM 1112 C CA . LEU A 1 156 ? 6.467 13.100 0.399 1.00 19.48 154 LEU A CA 1
ATOM 1113 C C . LEU A 1 156 ? 4.957 12.878 0.332 1.00 20.05 154 LEU A C 1
ATOM 1114 O O . LEU A 1 156 ? 4.439 12.294 -0.616 1.00 19.32 154 LEU A O 1
ATOM 1119 N N . MET A 1 157 ? 4.290 13.239 1.438 1.00 19.92 155 MET A N 1
ATOM 1120 C CA . MET A 1 157 ? 2.845 13.021 1.500 1.00 20.54 155 MET A CA 1
ATOM 1121 C C . MET A 1 157 ? 2.094 14.287 1.135 1.00 21.25 155 MET A C 1
ATOM 1122 O O . MET A 1 157 ? 2.344 15.356 1.703 1.00 21.18 155 MET A O 1
ATOM 1127 N N . HIS A 1 158 ? 1.215 14.186 0.145 1.00 21.52 156 HIS A N 1
ATOM 1128 C CA . HIS A 1 158 ? 0.453 15.306 -0.358 1.00 21.31 156 HIS A CA 1
ATOM 1129 C C . HIS A 1 158 ? -1.033 15.128 -0.018 1.00 23.08 156 HIS A C 1
ATOM 1130 O O . HIS A 1 158 ? -1.636 14.117 -0.358 1.00 21.57 156 HIS A O 1
ATOM 1137 N N . ILE A 1 159 ? -1.570 16.116 0.683 1.00 23.41 157 ILE A N 1
ATOM 1138 C CA . ILE A 1 159 ? -2.985 16.095 1.072 1.00 24.24 157 ILE A CA 1
ATOM 1139 C C . ILE A 1 159 ? -3.699 17.270 0.428 1.00 23.62 157 ILE A C 1
ATOM 1140 O O . ILE A 1 159 ? -3.386 18.445 0.655 1.00 25.13 157 ILE A O 1
ATOM 1145 N N . THR A 1 160 ? -4.589 16.982 -0.526 1.00 23.73 158 THR A N 1
ATOM 1146 C CA . THR A 1 160 ? -5.282 18.054 -1.238 1.00 24.39 158 THR A CA 1
ATOM 1147 C C . THR A 1 160 ? -6.789 17.940 -1.008 1.00 25.60 158 THR A C 1
ATOM 1148 O O . THR A 1 160 ? -7.316 16.836 -0.948 1.00 25.29 158 THR A O 1
ATOM 1152 N N . GLN A 1 161 ? -7.446 19.081 -0.814 1.00 27.24 159 GLN A N 1
ATOM 1153 C CA . GLN A 1 161 ? -8.889 19.050 -0.560 1.00 28.34 159 GLN A CA 1
ATOM 1154 C C . GLN A 1 161 ? -9.618 19.966 -1.526 1.00 28.80 159 GLN A C 1
ATOM 1155 O O . GLN A 1 161 ? -9.057 20.937 -2.033 1.00 28.63 159 GLN A O 1
ATOM 1161 N N . GLY A 1 162 ? -10.865 19.618 -1.826 1.00 29.61 160 GLY A N 1
ATOM 1162 C CA . GLY A 1 162 ? -11.677 20.470 -2.702 1.00 30.66 160 GLY A CA 1
ATOM 1163 C C . GLY A 1 162 ? -12.544 21.355 -1.783 1.00 32.02 160 GLY A C 1
ATOM 1164 O O . GLY A 1 162 ? -12.579 21.121 -0.578 1.00 32.19 160 GLY A O 1
ATOM 1165 N N . VAL A 1 163 ? -13.202 22.335 -2.373 1.00 33.39 161 VAL A N 1
ATOM 1166 C CA . VAL A 1 163 ? -14.069 23.225 -1.602 1.00 35.64 161 VAL A CA 1
ATOM 1167 C C . VAL A 1 163 ? -15.532 22.895 -1.865 1.00 37.20 161 VAL A C 1
ATOM 1168 O O . VAL A 1 163 ? -15.855 22.148 -2.789 1.00 37.08 161 VAL A O 1
ATOM 1172 N N . ALA A 1 164 ? -16.415 23.470 -1.049 1.00 38.78 162 ALA A N 1
ATOM 1173 C CA . ALA A 1 164 ? -17.851 23.255 -1.245 1.00 40.14 162 ALA A CA 1
ATOM 1174 C C . ALA A 1 164 ? -18.302 24.080 -2.447 1.00 40.98 162 ALA A C 1
ATOM 1175 O O . ALA A 1 164 ? -17.725 25.143 -2.699 1.00 41.64 162 ALA A O 1
ATOM 1177 N N . GLY A 1 165 ? -19.262 23.582 -3.210 1.00 41.64 163 GLY A N 1
ATOM 1178 C CA . GLY A 1 165 ? -19.752 24.306 -4.375 1.00 42.19 163 GLY A CA 1
ATOM 1179 C C . GLY A 1 165 ? -19.259 23.708 -5.684 1.00 42.61 163 GLY A C 1
ATOM 1180 O O . GLY A 1 165 ? -18.835 22.555 -5.742 1.00 43.43 163 GLY A O 1
ATOM 1181 N N . GLU A 1 166 ? -19.307 24.509 -6.744 1.00 42.82 164 GLU A N 1
ATOM 1182 C CA . GLU A 1 166 ? -18.897 24.090 -8.071 1.00 42.34 164 GLU A CA 1
ATOM 1183 C C . GLU A 1 166 ? -17.442 24.432 -8.369 1.00 41.08 164 GLU A C 1
ATOM 1184 O O . GLU A 1 166 ? -16.858 23.878 -9.302 1.00 40.86 164 GLU A O 1
ATOM 1190 N N . GLU A 1 167 ? -16.861 25.342 -7.599 1.00 39.76 165 GLU A N 1
ATOM 1191 C CA . GLU A 1 167 ? -15.473 25.742 -7.805 1.00 37.75 165 GLU A CA 1
ATOM 1192 C C . GLU A 1 167 ? -14.516 24.566 -7.612 1.00 36.17 165 GLU A C 1
ATOM 1193 O O . GLU A 1 167 ? -14.768 23.662 -6.822 1.00 35.25 165 GLU A O 1
ATOM 1199 N N . VAL A 1 168 ? -13.408 24.612 -8.350 1.00 34.07 166 VAL A N 1
ATOM 1200 C CA . VAL A 1 168 ? -12.390 23.565 -8.294 1.00 31.55 166 VAL A CA 1
ATOM 1201 C C . VAL A 1 168 ? -11.098 24.085 -7.671 1.00 29.78 166 VAL A C 1
ATOM 1202 O O . VAL A 1 168 ? -10.400 24.909 -8.261 1.00 29.96 166 VAL A O 1
ATOM 1206 N N . ASN A 1 169 ? -10.789 23.608 -6.471 1.00 28.56 167 ASN A N 1
ATOM 1207 C CA . ASN A 1 169 ? -9.565 23.998 -5.781 1.00 27.37 167 ASN A CA 1
ATOM 1208 C C . ASN A 1 169 ? -8.370 23.343 -6.490 1.00 27.52 167 ASN A C 1
ATOM 1209 O O . ASN A 1 169 ? -8.466 22.175 -6.870 1.00 26.49 167 ASN A O 1
ATOM 1214 N N . THR A 1 170 ? -7.302 24.108 -6.662 1.00 26.63 168 THR A N 1
ATOM 1215 C CA . THR A 1 170 ? -6.119 23.566 -7.349 1.00 26.59 168 THR A CA 1
ATOM 1216 C C . THR A 1 170 ? -4.867 23.766 -6.520 1.00 26.09 168 THR A C 1
ATOM 1217 O O . THR A 1 170 ? -4.680 24.789 -5.854 1.00 26.74 168 THR A O 1
ATOM 1221 N N . ALA A 1 171 ? -3.982 22.769 -6.550 1.00 24.03 169 ALA A N 1
ATOM 1222 C CA . ALA A 1 171 ? -2.745 22.802 -5.781 1.00 22.47 169 ALA A CA 1
ATOM 1223 C C . ALA A 1 171 ? -1.632 22.171 -6.634 1.00 22.84 169 ALA A C 1
ATOM 1224 O O . ALA A 1 171 ? -1.866 21.106 -7.191 1.00 22.62 169 ALA A O 1
ATOM 1226 N N . HIS A 1 172 ? -0.503 22.839 -6.713 1.00 21.63 170 HIS A N 1
ATOM 1227 C CA . HIS A 1 172 ? 0.622 22.366 -7.526 1.00 21.85 170 HIS A CA 1
ATOM 1228 C C . HIS A 1 172 ? 1.869 22.184 -6.689 1.00 21.55 170 HIS A C 1
ATOM 1229 O O . HIS A 1 172 ? 2.270 23.091 -5.938 1.00 21.48 170 HIS A O 1
ATOM 1236 N N . TYR A 1 173 ? 2.481 21.005 -6.766 1.00 19.91 171 TYR A N 1
ATOM 1237 C CA . TYR A 1 173 ? 3.602 20.627 -5.922 1.00 18.69 171 TYR A CA 1
ATOM 1238 C C . TYR A 1 173 ? 4.889 20.486 -6.748 1.00 19.82 171 TYR A C 1
ATOM 1239 O O . TYR A 1 173 ? 4.839 19.983 -7.868 1.00 19.89 171 TYR A O 1
ATOM 1248 N N . ARG A 1 174 ? 5.994 20.971 -6.200 1.00 18.85 172 ARG A N 1
ATOM 1249 C CA . ARG A 1 174 ? 7.273 20.948 -6.915 1.00 19.72 172 ARG A CA 1
ATOM 1250 C C . ARG A 1 174 ? 8.402 20.530 -5.997 1.00 19.72 172 ARG A C 1
ATOM 1251 O O . ARG A 1 174 ? 8.593 21.090 -4.907 1.00 19.54 172 ARG A O 1
ATOM 1259 N N . HIS A 1 175 ? 9.102 19.454 -6.375 1.00 18.99 173 HIS A N 1
ATOM 1260 C CA . HIS A 1 175 ? 10.205 18.938 -5.589 1.00 18.68 173 HIS A CA 1
ATOM 1261 C C . HIS A 1 175 ? 11.391 18.600 -6.511 1.00 19.65 173 HIS A C 1
ATOM 1262 O O . HIS A 1 175 ? 11.160 18.291 -7.686 1.00 18.68 173 HIS A O 1
ATOM 1269 N N . HIS A 1 176 ? 12.592 18.685 -5.967 1.00 18.77 174 HIS A N 1
ATOM 1270 C CA . HIS A 1 176 ? 13.786 18.294 -6.703 1.00 18.61 174 HIS A CA 1
ATOM 1271 C C . HIS A 1 176 ? 14.741 17.549 -5.778 1.00 19.95 174 HIS A C 1
ATOM 1272 O O . HIS A 1 176 ? 15.106 18.035 -4.694 1.00 18.96 174 HIS A O 1
ATOM 1279 N N . LEU A 1 177 ? 15.154 16.367 -6.202 1.00 18.67 175 LEU A N 1
ATOM 1280 C CA . LEU A 1 177 ? 16.075 15.535 -5.470 1.00 20.10 175 LEU A CA 1
ATOM 1281 C C . LEU A 1 177 ? 17.399 15.405 -6.221 1.00 21.13 175 LEU A C 1
ATOM 1282 O O . LEU A 1 177 ? 17.414 15.163 -7.425 1.00 21.32 175 LEU A O 1
ATOM 1287 N N . ASP A 1 178 ? 18.488 15.626 -5.497 1.00 21.94 176 ASP A N 1
ATOM 1288 C CA . ASP A 1 178 ? 19.819 15.443 -6.056 1.00 23.19 176 ASP A CA 1
ATOM 1289 C C . ASP A 1 178 ? 20.538 14.321 -5.311 1.00 23.15 176 ASP A C 1
ATOM 1290 O O . ASP A 1 178 ? 20.694 14.367 -4.085 1.00 22.90 176 ASP A O 1
ATOM 1295 N N . LEU A 1 179 ? 20.892 13.275 -6.044 1.00 22.14 177 LEU A N 1
ATOM 1296 C CA . LEU A 1 179 ? 21.670 12.185 -5.457 1.00 22.67 177 LEU A CA 1
ATOM 1297 C C . LEU A 1 179 ? 23.122 12.357 -5.911 1.00 23.53 177 LEU A C 1
ATOM 1298 O O . LEU A 1 179 ? 23.412 12.247 -7.110 1.00 23.26 177 LEU A O 1
ATOM 1303 N N . ALA A 1 180 ? 23.991 12.717 -4.973 1.00 23.55 178 ALA A N 1
ATOM 1304 C CA . ALA A 1 180 ? 25.395 12.920 -5.323 1.00 23.75 178 ALA A CA 1
ATOM 1305 C C . ALA A 1 180 ? 26.056 11.586 -5.655 1.00 24.08 178 ALA A C 1
ATOM 1306 O O . ALA A 1 180 ? 25.492 10.508 -5.494 1.00 22.95 178 ALA A O 1
ATOM 1308 N N . GLU A 1 181 ? 27.297 11.658 -6.131 1.00 24.15 179 GLU A N 1
ATOM 1309 C CA . GLU A 1 181 ? 28.042 10.463 -6.511 1.00 25.68 179 GLU A CA 1
ATOM 1310 C C . GLU A 1 181 ? 28.071 9.418 -5.421 1.00 25.67 179 GLU A C 1
ATOM 1311 O O . GLU A 1 181 ? 28.358 9.712 -4.254 1.00 26.02 179 GLU A O 1
ATOM 1317 N N . GLY A 1 182 ? 27.680 8.187 -5.743 1.00 24.76 180 GLY A N 1
ATOM 1318 C CA . GLY A 1 182 ? 27.666 7.068 -4.831 1.00 24.07 180 GLY A CA 1
ATOM 1319 C C . GLY A 1 182 ? 26.529 7.028 -3.837 1.00 23.84 180 GLY A C 1
ATOM 1320 O O . GLY A 1 182 ? 26.431 6.100 -3.016 1.00 24.21 180 GLY A O 1
ATOM 1321 N N . ALA A 1 183 ? 25.640 8.002 -3.856 1.00 23.69 181 ALA A N 1
ATOM 1322 C CA . ALA A 1 183 ? 24.503 8.095 -2.961 1.00 23.53 181 ALA A CA 1
ATOM 1323 C C . ALA A 1 183 ? 23.398 7.133 -3.378 1.00 25.02 181 ALA A C 1
ATOM 1324 O O . ALA A 1 183 ? 23.285 6.746 -4.546 1.00 24.92 181 ALA A O 1
ATOM 1326 N N . GLU A 1 184 ? 22.685 6.609 -2.393 1.00 24.39 182 GLU A N 1
ATOM 1327 C CA . GLU A 1 184 ? 21.600 5.663 -2.600 1.00 25.39 182 GLU A CA 1
ATOM 1328 C C . GLU A 1 184 ? 20.388 6.090 -1.776 1.00 24.85 182 GLU A C 1
ATOM 1329 O O . GLU A 1 184 ? 20.495 6.325 -0.566 1.00 25.51 182 GLU A O 1
ATOM 1335 N N . ALA A 1 185 ? 19.217 6.150 -2.407 1.00 23.93 183 ALA A N 1
ATOM 1336 C CA . ALA A 1 185 ? 18.034 6.574 -1.676 1.00 22.31 183 ALA A CA 1
ATOM 1337 C C . ALA A 1 185 ? 16.734 6.104 -2.315 1.00 22.40 183 ALA A C 1
ATOM 1338 O O . ALA A 1 185 ? 16.629 5.950 -3.527 1.00 22.06 183 ALA A O 1
ATOM 1340 N N . THR A 1 186 ? 15.746 5.927 -1.460 1.00 21.26 184 THR A N 1
ATOM 1341 C CA . THR A 1 186 ? 14.399 5.553 -1.847 1.00 21.39 184 THR A CA 1
ATOM 1342 C C . THR A 1 186 ? 13.479 6.727 -1.495 1.00 21.81 184 THR A C 1
ATOM 1343 O O . THR A 1 186 ? 13.530 7.190 -0.347 1.00 21.49 184 THR A O 1
ATOM 1347 N N . VAL A 1 187 ? 12.737 7.196 -2.480 1.00 19.71 185 VAL A N 1
ATOM 1348 C CA . VAL A 1 187 ? 11.787 8.289 -2.242 1.00 19.62 185 VAL A CA 1
ATOM 1349 C C . VAL A 1 187 ? 10.397 7.868 -2.681 1.00 19.76 185 VAL A C 1
ATOM 1350 O O . VAL A 1 187 ? 10.227 7.216 -3.723 1.00 19.29 185 VAL A O 1
ATOM 1354 N N . ILE A 1 188 ? 9.397 8.176 -1.862 1.00 18.67 186 ILE A N 1
ATOM 1355 C CA . ILE A 1 188 ? 8.013 7.818 -2.158 1.00 19.07 186 ILE A CA 1
ATOM 1356 C C . ILE A 1 188 ? 7.137 9.061 -2.261 1.00 19.61 186 ILE A C 1
ATOM 1357 O O . ILE A 1 188 ? 7.169 9.940 -1.393 1.00 20.20 186 ILE A O 1
ATOM 1362 N N . GLU A 1 189 ? 6.372 9.156 -3.344 1.00 18.98 187 GLU A N 1
ATOM 1363 C CA . GLU A 1 189 ? 5.387 10.230 -3.467 1.00 19.82 187 GLU A CA 1
ATOM 1364 C C . GLU A 1 189 ? 4.014 9.614 -3.141 1.00 20.36 187 GLU A C 1
ATOM 1365 O O . GLU A 1 189 ? 3.667 8.621 -3.772 1.00 21.05 187 GLU A O 1
ATOM 1371 N N . HIS A 1 190 ? 3.285 10.235 -2.236 1.00 19.49 188 HIS A N 1
ATOM 1372 C CA . HIS A 1 190 ? 1.967 9.748 -1.851 1.00 19.92 188 HIS A CA 1
ATOM 1373 C C . HIS A 1 190 ? 0.942 10.868 -1.993 1.00 19.53 188 HIS A C 1
ATOM 1374 O O . HIS A 1 190 ? 1.143 11.948 -1.423 1.00 19.48 188 HIS A O 1
ATOM 1387 N N . PHE A 1 191 ? -0.090 10.665 -2.808 1.00 18.20 189 PHE A N 1
ATOM 1388 C CA . PHE A 1 191 ? -1.113 11.676 -3.015 1.00 19.52 189 PHE A CA 1
ATOM 1389 C C . PHE A 1 191 ? -2.492 11.199 -2.555 1.00 20.27 189 PHE A C 1
ATOM 1390 O O . PHE A 1 191 ? -2.980 10.165 -2.997 1.00 19.31 189 PHE A O 1
ATOM 1398 N N . VAL A 1 192 ? -3.115 11.956 -1.660 1.00 20.21 190 VAL A N 1
ATOM 1399 C CA . VAL A 1 192 ? -4.436 11.618 -1.144 1.00 20.80 190 VAL A CA 1
ATOM 1400 C C . VAL A 1 192 ? -5.338 12.855 -1.136 1.00 21.42 190 VAL A C 1
ATOM 1401 O O . VAL A 1 192 ? -4.867 13.984 -1.250 1.00 21.04 190 VAL A O 1
ATOM 1405 N N . SER A 1 193 ? -6.644 12.617 -1.048 1.00 22.25 191 SER A N 1
ATOM 1406 C CA . SER A 1 193 ? -7.646 13.665 -0.976 1.00 23.36 191 SER A CA 1
ATOM 1407 C C . SER A 1 193 ? -8.153 13.743 0.472 1.00 23.66 191 SER A C 1
ATOM 1408 O O . SER A 1 193 ? -8.267 12.700 1.111 1.00 24.32 191 SER A O 1
ATOM 1411 N N . LEU A 1 194 ? -8.419 14.945 0.958 1.00 24.97 192 LEU A N 1
ATOM 1412 C CA . LEU A 1 194 ? -8.901 15.089 2.340 1.00 26.76 192 LEU A CA 1
ATOM 1413 C C . LEU A 1 194 ? -10.316 14.539 2.464 1.00 27.40 192 LEU A C 1
ATOM 1414 O O . LEU A 1 194 ? -10.653 13.885 3.451 1.00 28.80 1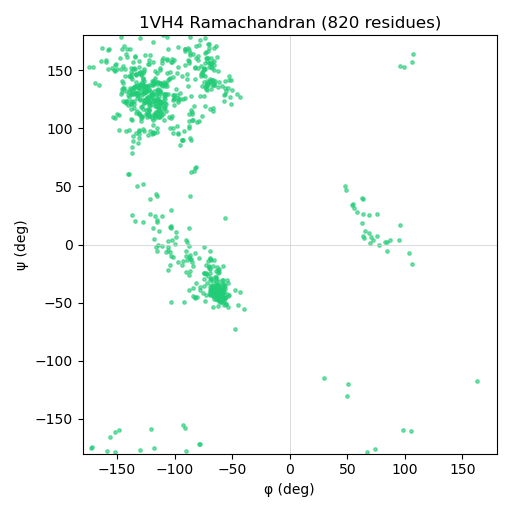92 LEU A O 1
ATOM 1419 N N . ASN A 1 195 ? -11.134 14.782 1.444 1.00 28.15 193 ASN A N 1
ATOM 1420 C CA . ASN A 1 195 ? -12.505 14.255 1.449 1.00 29.62 193 ASN A CA 1
ATOM 1421 C C . ASN A 1 195 ? -12.988 13.948 0.047 1.00 30.13 193 ASN A C 1
ATOM 1422 O O . ASN A 1 195 ? -12.184 13.825 -0.885 1.00 30.18 193 ASN A O 1
ATOM 1427 N N . ASP A 1 196 ? -14.302 13.871 -0.149 1.00 30.68 194 ASP A N 1
ATOM 1428 C CA . ASP A 1 196 ? -14.888 13.561 -1.440 1.00 31.24 194 ASP A CA 1
ATOM 1429 C C . ASP A 1 196 ? -14.928 14.721 -2.415 1.00 30.48 194 ASP A C 1
ATOM 1430 O O . ASP A 1 196 ? -15.239 14.519 -3.599 1.00 30.88 194 ASP A O 1
ATOM 1435 N N . ALA A 1 197 ? -14.660 15.942 -1.972 1.00 29.81 195 ALA A N 1
ATOM 1436 C CA . ALA A 1 197 ? -14.708 17.107 -2.838 1.00 28.80 195 ALA A CA 1
ATOM 1437 C C . ALA A 1 197 ? -13.628 17.034 -3.919 1.00 28.99 195 ALA A C 1
ATOM 1438 O O . ALA A 1 197 ? -12.504 16.626 -3.652 1.00 28.93 195 ALA A O 1
ATOM 1440 N N . ARG A 1 198 ? -13.998 17.421 -5.130 1.00 28.37 196 ARG A N 1
ATOM 1441 C CA . ARG A 1 198 ? -13.089 17.376 -6.265 1.00 27.66 196 ARG A CA 1
ATOM 1442 C C . ARG A 1 198 ? -12.038 18.477 -6.208 1.00 27.18 196 ARG A C 1
ATOM 1443 O O . ARG A 1 198 ? -12.291 19.613 -5.807 1.00 26.37 196 ARG A O 1
ATOM 1451 N N . HIS A 1 199 ? -10.837 18.150 -6.679 1.00 24.89 197 HIS A N 1
ATOM 1452 C CA . HIS A 1 199 ? -9.753 19.124 -6.722 1.00 23.72 197 HIS A CA 1
ATOM 1453 C C . HIS A 1 199 ? -8.895 18.847 -7.962 1.00 23.57 197 HIS A C 1
ATOM 1454 O O . HIS A 1 199 ? -9.064 17.805 -8.598 1.00 23.41 197 HIS A O 1
ATOM 1461 N N . PHE A 1 200 ? -8.013 19.777 -8.279 1.00 22.52 198 PHE A N 1
ATOM 1462 C CA . PHE A 1 200 ? -7.115 19.645 -9.408 1.00 22.48 198 PHE A CA 1
ATOM 1463 C C . PHE A 1 200 ? -5.671 19.662 -8.891 1.00 21.84 198 PHE A C 1
ATOM 1464 O O . PHE A 1 200 ? -5.196 20.709 -8.455 1.00 22.69 198 PHE A O 1
ATOM 1472 N N . THR A 1 201 ? -5.031 18.506 -8.917 1.00 20.86 199 THR A N 1
ATOM 1473 C CA . THR A 1 201 ? -3.666 18.363 -8.431 1.00 20.06 199 THR A CA 1
ATOM 1474 C C . THR A 1 201 ? -2.669 18.394 -9.598 1.00 20.02 199 THR A C 1
ATOM 1475 O O . THR A 1 201 ? -2.882 17.722 -10.594 1.00 18.52 199 THR A O 1
ATOM 1479 N N . GLY A 1 202 ? -1.611 19.168 -9.418 1.00 19.26 200 GLY A N 1
ATOM 1480 C CA . GLY A 1 202 ? -0.504 19.245 -10.376 1.00 19.19 200 GLY A CA 1
ATOM 1481 C C . GLY A 1 202 ? 0.773 18.899 -9.611 1.00 18.88 200 GLY A C 1
ATOM 1482 O O . GLY A 1 202 ? 0.959 19.300 -8.459 1.00 18.18 200 GLY A O 1
ATOM 1483 N N . ALA A 1 203 ? 1.646 18.066 -10.199 1.00 17.53 201 ALA A N 1
ATOM 1484 C CA . ALA A 1 203 ? 2.860 17.704 -9.478 1.00 17.36 201 ALA A CA 1
ATOM 1485 C C . ALA A 1 203 ? 4.043 17.597 -10.440 1.00 17.91 201 ALA A C 1
ATOM 1486 O O . ALA A 1 203 ? 3.864 17.305 -11.623 1.00 17.85 201 ALA A O 1
ATOM 1488 N N . ARG A 1 204 ? 5.221 17.870 -9.897 1.00 16.76 202 ARG A N 1
ATOM 1489 C CA . ARG A 1 204 ? 6.440 17.783 -10.696 1.00 17.26 202 ARG A CA 1
ATOM 1490 C C . ARG A 1 204 ? 7.616 17.452 -9.790 1.00 17.59 202 ARG A C 1
ATOM 1491 O O . ARG A 1 204 ? 8.005 18.271 -8.956 1.00 18.30 202 ARG A O 1
ATOM 1499 N N . PHE A 1 205 ? 8.110 16.228 -9.907 1.00 16.99 203 PHE A N 1
ATOM 1500 C CA . PHE A 1 205 ? 9.249 15.783 -9.109 1.00 17.13 203 PHE A CA 1
ATOM 1501 C C . PHE A 1 205 ? 10.418 15.529 -10.066 1.00 17.02 203 PHE A C 1
ATOM 1502 O O . PHE A 1 205 ? 10.330 14.603 -10.875 1.00 16.22 203 PHE A O 1
ATOM 1510 N N . THR A 1 206 ? 11.455 16.344 -9.948 1.00 16.27 204 THR A N 1
ATOM 1511 C CA . THR A 1 206 ? 12.627 16.189 -10.829 1.00 16.99 204 THR A CA 1
ATOM 1512 C C . THR A 1 206 ? 13.782 15.636 -10.021 1.00 17.87 204 THR A C 1
ATOM 1513 O O . THR A 1 206 ? 13.915 15.910 -8.824 1.00 17.63 204 THR A O 1
ATOM 1517 N N . ILE A 1 207 ? 14.530 14.682 -10.601 1.00 17.07 205 ILE A N 1
ATOM 1518 C CA . ILE A 1 207 ? 15.581 13.998 -9.863 1.00 17.95 205 ILE A CA 1
ATOM 1519 C C . ILE A 1 207 ?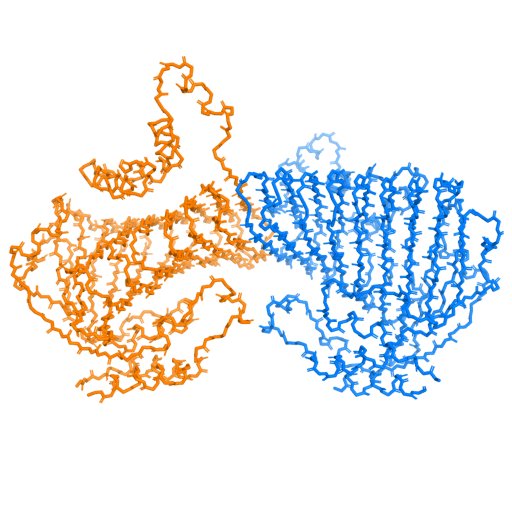 16.857 13.889 -10.695 1.00 19.10 205 ILE A C 1
ATOM 1520 O O . ILE A 1 207 ? 16.808 13.452 -11.840 1.00 18.49 205 ILE A O 1
ATOM 1525 N N . ASN A 1 208 ? 17.966 14.291 -10.093 1.00 18.86 206 ASN A N 1
ATOM 1526 C CA . ASN A 1 208 ? 19.262 14.177 -10.757 1.00 19.90 206 ASN A CA 1
ATOM 1527 C C . ASN A 1 208 ? 20.042 13.057 -10.087 1.00 19.63 206 ASN A C 1
ATOM 1528 O O . ASN A 1 208 ? 20.185 13.038 -8.859 1.00 19.20 206 ASN A O 1
ATOM 1533 N N . VAL A 1 209 ? 20.425 12.042 -10.860 1.00 18.62 207 VAL A N 1
ATOM 1534 C CA . VAL A 1 209 ? 21.150 10.895 -10.326 1.00 19.07 207 VAL A CA 1
ATOM 1535 C C . VAL A 1 209 ? 22.598 10.935 -10.827 1.00 20.05 207 VAL A C 1
ATOM 1536 O O . VAL A 1 209 ? 22.852 10.767 -12.021 1.00 19.96 207 VAL A O 1
ATOM 1540 N N . ALA A 1 210 ? 23.507 11.262 -9.916 1.00 20.28 208 ALA A N 1
ATOM 1541 C CA . ALA A 1 210 ? 24.912 11.418 -10.279 1.00 21.72 208 ALA A CA 1
ATOM 1542 C C . ALA A 1 210 ? 25.610 10.105 -10.552 1.00 21.43 208 ALA A C 1
ATOM 1543 O O . ALA A 1 210 ? 25.061 9.017 -10.400 1.00 21.63 208 ALA A O 1
ATOM 1545 N N . ALA A 1 211 ? 26.897 10.202 -10.937 1.00 21.42 209 ALA A N 1
ATOM 1546 C CA . ALA A 1 211 ? 27.659 8.988 -11.229 1.00 22.08 209 ALA A CA 1
ATOM 1547 C C . ALA A 1 211 ? 27.667 8.039 -10.058 1.00 22.69 209 ALA A C 1
ATOM 1548 O O . ALA A 1 211 ? 27.797 8.429 -8.888 1.00 23.63 209 ALA A O 1
ATOM 1550 N N . ASN A 1 212 ? 27.435 6.751 -10.315 1.00 22.14 210 ASN A N 1
ATOM 1551 C CA . ASN A 1 212 ? 27.418 5.708 -9.325 1.00 23.22 210 ASN A CA 1
ATOM 1552 C C . ASN A 1 212 ? 26.338 5.841 -8.261 1.00 23.14 210 ASN A C 1
ATOM 1553 O O . ASN A 1 212 ? 26.452 5.203 -7.207 1.00 24.74 210 ASN A O 1
ATOM 1558 N N . ALA A 1 213 ? 25.302 6.623 -8.498 1.00 22.80 211 ALA A N 1
ATOM 1559 C CA . ALA A 1 213 ? 24.217 6.818 -7.541 1.00 22.93 211 ALA A CA 1
ATOM 1560 C C . ALA A 1 213 ? 23.058 5.887 -7.884 1.00 23.34 211 ALA A C 1
ATOM 1561 O O . ALA A 1 213 ? 22.946 5.449 -9.029 1.00 22.81 211 ALA A O 1
ATOM 1563 N N . HIS A 1 214 ? 22.268 5.511 -6.885 1.00 22.93 212 HIS A N 1
ATOM 1564 C CA . HIS A 1 214 ? 21.183 4.562 -7.073 1.00 22.98 212 HIS A CA 1
ATOM 1565 C C . HIS A 1 214 ? 19.863 5.094 -6.520 1.00 21.94 212 HIS A C 1
ATOM 1566 O O . HIS A 1 214 ? 19.740 5.333 -5.313 1.00 21.20 212 HIS A O 1
ATOM 1573 N N . LEU A 1 215 ? 18.880 5.232 -7.397 1.00 20.72 213 LEU A N 1
ATOM 1574 C CA . LEU A 1 215 ? 17.584 5.756 -7.020 1.00 19.20 213 LEU A CA 1
ATOM 1575 C C . LEU A 1 215 ? 16.477 4.699 -7.088 1.00 20.15 213 LEU A C 1
ATOM 1576 O O . LEU A 1 215 ? 16.405 3.923 -8.039 1.00 19.02 213 LEU A O 1
ATOM 1581 N N . GLN A 1 216 ? 15.625 4.758 -6.074 1.00 19.12 214 GLN A N 1
ATOM 1582 C CA . GLN A 1 216 ? 14.405 3.977 -6.009 1.00 19.87 214 GLN A CA 1
ATOM 1583 C C . GLN A 1 216 ? 13.253 4.988 -5.825 1.00 19.60 214 GLN A C 1
ATOM 1584 O O . GLN A 1 216 ? 13.216 5.685 -4.806 1.00 19.79 214 GLN A O 1
ATOM 1590 N N . HIS A 1 217 ? 12.410 5.123 -6.830 1.00 17.76 215 HIS A N 1
ATOM 1591 C CA . HIS A 1 217 ? 11.291 6.066 -6.771 1.00 16.98 215 HIS A CA 1
ATOM 1592 C C . HIS A 1 217 ? 9.968 5.314 -6.866 1.00 16.91 215 HIS A C 1
ATOM 1593 O O . HIS A 1 217 ? 9.798 4.412 -7.679 1.00 16.10 215 HIS A O 1
ATOM 1600 N N . ILE A 1 218 ? 9.053 5.645 -5.957 1.00 15.40 216 ILE A N 1
ATOM 1601 C CA . ILE A 1 218 ? 7.728 5.047 -5.916 1.00 16.35 216 ILE A CA 1
ATOM 1602 C C . ILE A 1 218 ? 6.683 6.161 -5.884 1.00 17.18 216 ILE A C 1
ATOM 1603 O O . ILE A 1 218 ? 6.788 7.074 -5.042 1.00 17.53 216 ILE A O 1
ATOM 1608 N N . LYS A 1 219 ? 5.696 6.101 -6.780 1.00 16.56 217 LYS A N 1
ATOM 1609 C CA . LYS A 1 219 ? 4.622 7.079 -6.782 1.00 16.74 217 LYS A CA 1
ATOM 1610 C C . LYS A 1 219 ? 3.283 6.375 -6.541 1.00 17.10 217 LYS A C 1
ATOM 1611 O O . LYS A 1 219 ? 2.942 5.424 -7.237 1.00 15.98 217 LYS A O 1
ATOM 1617 N N . LEU A 1 220 ? 2.565 6.856 -5.528 1.00 16.43 218 LEU A N 1
ATOM 1618 C CA . LEU A 1 220 ? 1.251 6.319 -5.179 1.00 17.43 218 LEU A CA 1
ATOM 1619 C C . LEU A 1 220 ? 0.193 7.410 -5.334 1.00 17.78 218 LEU A C 1
ATOM 1620 O O . LEU A 1 220 ? 0.124 8.312 -4.491 1.00 17.30 218 LEU A O 1
ATOM 1625 N N . ALA A 1 221 ? -0.474 7.440 -6.479 1.00 16.81 219 ALA A N 1
ATOM 1626 C CA . ALA A 1 221 ? -1.466 8.493 -6.765 1.00 17.82 219 ALA A CA 1
ATOM 1627 C C . ALA A 1 221 ? -2.837 7.964 -6.361 1.00 18.41 219 ALA A C 1
ATOM 1628 O O . ALA A 1 221 ? -3.452 7.223 -7.122 1.00 17.38 219 ALA A O 1
ATOM 1630 N N . PHE A 1 222 ? -3.219 8.200 -5.105 1.00 18.09 220 PHE A N 1
ATOM 1631 C CA . PHE A 1 222 ? -4.413 7.610 -4.523 1.00 18.64 220 PHE A CA 1
ATOM 1632 C C . PHE A 1 222 ? -5.484 8.628 -4.160 1.00 19.80 220 PHE A C 1
ATOM 1633 O O . PHE A 1 222 ? -6.101 8.531 -3.084 1.00 20.33 220 PHE A O 1
ATOM 1641 N N . GLU A 1 223 ? -5.712 9.611 -5.020 1.00 19.38 221 GLU A N 1
ATOM 1642 C CA . GLU A 1 223 ? -6.726 10.636 -4.754 1.00 20.07 221 GLU A CA 1
ATOM 1643 C C . GLU A 1 223 ? -8.133 10.151 -5.047 1.00 21.07 221 GLU A C 1
ATOM 1644 O O . GLU A 1 223 ? -8.351 9.034 -5.534 1.00 21.07 221 GLU A O 1
ATOM 1650 N N . ASN A 1 224 ? -9.136 10.954 -4.676 1.00 21.49 222 ASN A N 1
ATOM 1651 C CA . ASN A 1 224 ? -10.531 10.532 -4.815 1.00 22.01 222 ASN A CA 1
ATOM 1652 C C . ASN A 1 224 ? -10.989 10.345 -6.242 1.00 22.27 222 ASN A C 1
ATOM 1653 O O . ASN A 1 224 ? -10.361 10.756 -7.218 1.00 21.88 222 ASN A O 1
ATOM 1658 N N . PRO A 1 225 ? -12.177 9.741 -6.417 1.00 22.62 223 PRO A N 1
ATOM 1659 C CA . PRO A 1 225 ? -12.746 9.454 -7.711 1.00 22.46 223 PRO A CA 1
ATOM 1660 C C . PRO A 1 225 ? -13.071 10.624 -8.602 1.00 21.53 223 PRO A C 1
ATOM 1661 O O . PRO A 1 225 ? -13.371 10.423 -9.790 1.00 21.81 223 PRO A O 1
ATOM 1665 N N . LEU A 1 226 ? -13.204 11.846 -8.082 1.00 21.96 224 LEU A N 1
ATOM 1666 C CA . LEU A 1 226 ? -13.645 12.964 -8.894 1.00 21.58 224 LEU A CA 1
ATOM 1667 C C . LEU A 1 226 ? -12.552 13.935 -9.307 1.00 21.36 224 LEU A C 1
ATOM 1668 O O . LEU A 1 226 ? -12.854 14.852 -10.078 1.00 22.28 224 LEU A O 1
ATOM 1673 N N . SER A 1 227 ? -11.334 13.777 -8.806 1.00 20.85 225 SER A N 1
ATOM 1674 C CA . SER A 1 227 ? -10.290 14.774 -9.030 1.00 21.10 225 SER A CA 1
ATOM 1675 C C . SER A 1 227 ? -9.478 14.597 -10.299 1.00 20.62 225 SER A C 1
ATOM 1676 O O . SER A 1 227 ? -9.559 13.580 -10.976 1.00 20.14 225 SER A O 1
ATOM 1679 N N . HIS A 1 228 ? -8.714 15.629 -10.644 1.00 20.67 226 HIS A N 1
ATOM 1680 C CA . HIS A 1 228 ? -7.834 15.603 -11.816 1.00 19.96 226 HIS A CA 1
ATOM 1681 C C . HIS A 1 228 ? -6.379 15.645 -11.339 1.00 19.52 226 HIS A C 1
ATOM 1682 O O . HIS A 1 228 ? -6.088 16.423 -10.421 1.00 19.38 226 HIS A O 1
ATOM 1689 N N . HIS A 1 229 ? -5.527 14.778 -11.858 1.00 18.84 227 HIS A N 1
ATOM 1690 C CA . HIS A 1 229 ? -4.125 14.713 -11.433 1.00 18.01 227 HIS A CA 1
ATOM 1691 C C . HIS A 1 229 ? -3.232 14.766 -12.674 1.00 17.51 227 HIS A C 1
ATOM 1692 O O . HIS A 1 229 ? -3.340 13.892 -13.539 1.00 17.62 227 HIS A O 1
ATOM 1699 N N . PHE A 1 230 ? -2.506 15.870 -12.844 1.00 16.60 228 PHE A N 1
ATOM 1700 C CA . PHE A 1 230 ? -1.654 16.047 -14.024 1.00 17.16 228 PHE A CA 1
ATOM 1701 C C . PHE A 1 230 ? -0.221 16.273 -13.545 1.00 16.58 228 PHE A C 1
ATOM 1702 O O . PHE A 1 230 ? 0.090 17.263 -12.894 1.00 17.88 228 PHE A O 1
ATOM 1710 N N . ALA A 1 231 ? 0.643 15.279 -13.790 1.00 15.28 229 ALA A N 1
ATOM 1711 C CA . ALA A 1 231 ? 2.005 15.371 -13.270 1.00 13.85 229 ALA A CA 1
ATOM 1712 C C . ALA A 1 231 ? 3.060 15.077 -14.325 1.00 14.76 229 ALA A C 1
ATOM 1713 O O . ALA A 1 231 ? 2.786 14.390 -15.307 1.00 14.11 229 ALA A O 1
ATOM 1715 N N . HIS A 1 232 ? 4.273 15.570 -14.065 1.00 14.86 230 HIS A N 1
ATOM 1716 C CA . HIS A 1 232 ? 5.376 15.323 -15.003 1.00 15.42 230 HIS A CA 1
ATOM 1717 C C . HIS A 1 232 ? 6.690 15.280 -14.219 1.00 15.86 230 HIS A C 1
ATOM 1718 O O . HIS A 1 232 ? 7.079 16.272 -13.606 1.00 17.41 230 HIS A O 1
ATOM 1725 N N . ASN A 1 233 ? 7.299 14.106 -14.155 1.00 15.37 231 ASN A N 1
ATOM 1726 C CA . ASN A 1 233 ? 8.541 13.904 -13.416 1.00 14.26 231 ASN A CA 1
ATOM 1727 C C . ASN A 1 233 ? 9.690 13.762 -14.414 1.00 14.58 231 ASN A C 1
ATOM 1728 O O . ASN A 1 233 ? 9.475 13.240 -15.511 1.00 13.69 231 ASN A O 1
ATOM 1733 N N . ASP A 1 234 ? 10.862 14.234 -14.006 1.00 13.64 232 ASP A N 1
ATOM 1734 C CA . ASP A 1 234 ? 12.055 14.102 -14.836 1.00 14.55 232 ASP A CA 1
ATOM 1735 C C . ASP A 1 234 ? 13.094 13.291 -14.053 1.00 14.85 232 ASP A C 1
ATOM 1736 O O . ASP A 1 234 ? 13.283 13.479 -12.844 1.00 15.44 232 ASP A O 1
ATOM 1741 N N . LEU A 1 235 ? 13.797 12.431 -14.762 1.00 15.19 233 LEU A N 1
ATOM 1742 C CA . LEU A 1 235 ? 14.891 11.645 -14.214 1.00 15.10 233 LEU A CA 1
ATOM 1743 C C . LEU A 1 235 ? 16.112 11.892 -15.124 1.00 15.64 233 LEU A C 1
ATOM 1744 O O . LEU A 1 235 ? 16.000 11.763 -16.342 1.00 15.43 233 LEU A O 1
ATOM 1749 N N . LEU A 1 236 ? 17.206 12.329 -14.505 1.00 15.03 234 LEU A N 1
ATOM 1750 C CA . LEU A 1 236 ? 18.421 12.615 -15.272 1.00 16.42 234 LEU A CA 1
ATOM 1751 C C . LEU A 1 236 ? 19.552 11.760 -14.708 1.00 15.86 234 LEU A C 1
ATOM 1752 O O . LEU A 1 236 ? 19.842 11.869 -13.517 1.00 16.14 234 LEU A O 1
ATOM 1757 N N . LEU A 1 237 ? 20.090 10.841 -15.501 1.00 16.00 235 LEU A N 1
ATOM 1758 C CA . LEU A 1 237 ? 21.111 9.937 -15.018 1.00 15.34 235 LEU A CA 1
ATOM 1759 C C . LEU A 1 237 ? 22.474 10.187 -15.665 1.00 15.39 235 LEU A C 1
ATOM 1760 O O . LEU A 1 237 ? 22.573 10.343 -16.881 1.00 16.06 235 LEU A O 1
ATOM 1765 N N . ALA A 1 238 ? 23.494 10.129 -14.828 1.00 15.01 236 ALA A N 1
ATOM 1766 C CA . ALA A 1 238 ? 24.880 10.254 -15.310 1.00 17.15 236 ALA A CA 1
ATOM 1767 C C . ALA A 1 238 ? 25.415 8.861 -15.590 1.00 17.61 236 ALA A C 1
ATOM 1768 O O . ALA A 1 238 ? 24.621 7.943 -15.873 1.00 15.77 236 ALA A O 1
ATOM 1770 N N . GLU A 1 239 ? 26.733 8.655 -15.557 1.00 17.70 237 GLU A N 1
ATOM 1771 C CA . GLU A 1 239 ? 27.287 7.327 -15.825 1.00 18.47 237 GLU A CA 1
ATOM 1772 C C . GLU A 1 239 ? 27.280 6.393 -14.646 1.00 19.04 237 GLU A C 1
ATOM 1773 O O . GLU A 1 239 ? 27.298 6.801 -13.482 1.00 19.42 237 GLU A O 1
ATOM 1779 N N . ASP A 1 240 ? 27.209 5.071 -14.899 1.00 17.54 238 ASP A N 1
ATOM 1780 C CA . ASP A 1 240 ? 27.237 4.041 -13.889 1.00 17.96 238 ASP A CA 1
ATOM 1781 C C . ASP A 1 240 ? 26.173 4.250 -12.810 1.00 19.30 238 ASP A C 1
ATOM 1782 O O . ASP A 1 240 ? 26.349 3.875 -11.656 1.00 19.53 238 ASP A O 1
ATOM 1787 N N . ALA A 1 241 ? 25.034 4.795 -13.214 1.00 18.39 239 ALA A N 1
ATOM 1788 C CA . ALA A 1 241 ? 23.947 5.107 -12.307 1.00 18.51 239 ALA A CA 1
ATOM 1789 C C . ALA A 1 241 ? 22.807 4.112 -12.491 1.00 19.36 239 ALA A C 1
ATOM 1790 O O . ALA A 1 241 ? 22.695 3.436 -13.513 1.00 19.13 239 ALA A O 1
ATOM 1792 N N . THR A 1 242 ? 21.984 4.011 -11.459 1.00 17.71 240 THR A N 1
ATOM 1793 C CA . THR A 1 242 ? 20.849 3.097 -11.493 1.00 18.66 240 THR A CA 1
ATOM 1794 C C . THR A 1 242 ? 19.600 3.831 -11.017 1.00 18.32 240 THR A C 1
ATOM 1795 O O . THR A 1 242 ? 19.654 4.567 -10.034 1.00 18.01 240 THR A O 1
ATOM 1799 N N . ALA A 1 243 ? 18.492 3.615 -11.719 1.00 17.20 241 ALA A N 1
ATOM 1800 C CA . ALA A 1 243 ? 17.239 4.252 -11.285 1.00 15.20 241 ALA A CA 1
ATOM 1801 C C . ALA A 1 243 ? 16.057 3.348 -11.597 1.00 16.04 241 ALA A C 1
ATOM 1802 O O . ALA A 1 243 ? 15.943 2.831 -12.708 1.00 15.59 241 ALA A O 1
ATOM 1804 N N . PHE A 1 244 ? 15.218 3.125 -10.589 1.00 15.88 242 PHE A N 1
ATOM 1805 C CA . PHE A 1 244 ? 14.005 2.332 -10.710 1.00 16.21 242 PHE A CA 1
ATOM 1806 C C . PHE A 1 244 ? 12.815 3.202 -10.275 1.00 16.36 242 PHE A C 1
ATOM 1807 O O . PHE A 1 244 ? 12.891 3.757 -9.170 1.00 16.65 242 PHE A O 1
ATOM 1815 N N . SER A 1 245 ? 11.829 3.383 -11.135 1.00 14.83 243 SER A N 1
ATOM 1816 C CA . SER A 1 245 ? 10.652 4.184 -10.797 1.00 14.61 243 SER A CA 1
ATOM 1817 C C . SER A 1 245 ? 9.385 3.344 -10.950 1.00 15.12 243 SER A C 1
ATOM 1818 O O . SER A 1 245 ? 9.179 2.766 -12.017 1.00 14.84 243 SER A O 1
ATOM 1821 N N . HIS A 1 246 ? 8.585 3.234 -9.893 1.00 14.93 244 HIS A N 1
ATOM 1822 C CA . HIS A 1 246 ? 7.375 2.427 -9.900 1.00 15.40 244 HIS A CA 1
ATOM 1823 C C . HIS A 1 246 ? 6.153 3.288 -9.591 1.00 15.81 244 HIS A C 1
ATOM 1824 O O . HIS A 1 246 ? 6.063 3.867 -8.501 1.00 17.14 244 HIS A O 1
ATOM 1831 N N . SER A 1 247 ? 5.202 3.364 -10.527 1.00 15.62 245 SER A N 1
ATOM 1832 C CA . SER A 1 247 ? 4.035 4.204 -10.292 1.00 15.38 245 SER A CA 1
ATOM 1833 C C . SER A 1 247 ? 2.748 3.399 -10.211 1.00 16.08 245 SER A C 1
ATOM 1834 O O . SER A 1 247 ? 2.496 2.504 -10.998 1.00 17.05 245 SER A O 1
ATOM 1837 N N . PHE A 1 248 ? 1.967 3.708 -9.171 1.00 15.81 246 PHE A N 1
ATOM 1838 C CA . PHE A 1 248 ? 0.672 3.041 -8.978 1.00 15.54 246 PHE A CA 1
ATOM 1839 C C . PHE A 1 248 ? -0.388 4.136 -9.035 1.00 15.97 246 PHE A C 1
ATOM 1840 O O . PHE A 1 248 ? -0.522 4.956 -8.130 1.00 16.33 246 PHE A O 1
ATOM 1848 N N . LEU A 1 249 ? -0.952 4.289 -10.223 1.00 15.97 247 LEU A N 1
ATOM 1849 C CA . LEU A 1 249 ? -1.882 5.374 -10.546 1.00 16.08 247 LEU A CA 1
ATOM 1850 C C . LEU A 1 249 ? -3.293 4.876 -10.310 1.00 17.13 247 LEU A C 1
ATOM 1851 O O . LEU A 1 249 ? -3.893 4.222 -11.166 1.00 17.94 247 LEU A O 1
ATOM 1856 N N . LEU A 1 250 ? -3.767 5.075 -9.071 1.00 16.47 248 LEU A N 1
ATOM 1857 C CA . LEU A 1 250 ? -5.050 4.508 -8.656 1.00 17.96 248 LEU A CA 1
ATOM 1858 C C . LEU A 1 250 ? -5.938 5.524 -7.954 1.00 18.51 248 LEU A C 1
ATOM 1859 O O . LEU A 1 250 ? -6.452 5.248 -6.859 1.00 19.34 248 LEU A O 1
ATOM 1864 N N . GLY A 1 251 ? -6.127 6.681 -8.562 1.00 18.50 249 GLY A N 1
ATOM 1865 C CA . GLY A 1 251 ? -6.965 7.724 -7.973 1.00 19.34 249 GLY A CA 1
ATOM 1866 C C . GLY A 1 251 ? -7.190 8.850 -8.961 1.00 19.25 249 GLY A C 1
ATOM 1867 O O . GLY A 1 251 ? -6.359 9.068 -9.857 1.00 20.95 249 GLY A O 1
ATOM 1868 N N . GLY A 1 252 ? -8.313 9.546 -8.823 1.00 19.25 250 GLY A N 1
ATOM 1869 C CA . GLY A 1 252 ? -8.667 10.619 -9.730 1.00 18.59 250 GLY A CA 1
ATOM 1870 C C . GLY A 1 252 ? -9.659 10.159 -10.788 1.00 19.12 250 GLY A C 1
ATOM 1871 O O . GLY A 1 252 ? -9.653 8.997 -11.192 1.00 19.65 250 GLY A O 1
ATOM 1872 N N . ALA A 1 253 ? -10.464 11.097 -11.293 1.00 19.16 251 ALA A N 1
ATOM 1873 C CA . ALA A 1 253 ? -11.375 10.800 -12.394 1.00 19.57 251 ALA A CA 1
ATOM 1874 C C . ALA A 1 253 ? -10.566 10.785 -13.704 1.00 19.44 251 ALA A C 1
ATOM 1875 O O . ALA A 1 253 ? -10.865 10.047 -14.633 1.00 18.70 251 ALA A O 1
ATOM 1877 N N . VAL A 1 254 ? -9.625 11.722 -13.786 1.00 18.37 252 VAL A N 1
ATOM 1878 C CA . VAL A 1 254 ? -8.765 11.887 -14.957 1.00 18.03 252 VAL A CA 1
ATOM 1879 C C . VAL A 1 254 ? -7.333 12.085 -14.427 1.00 18.28 252 VAL A C 1
ATOM 1880 O O . VAL A 1 254 ? -7.087 13.028 -13.656 1.00 18.34 252 VAL A O 1
ATOM 1884 N N . LEU A 1 255 ? -6.446 11.163 -14.770 1.00 16.26 253 LEU A N 1
ATOM 1885 C CA . LEU A 1 255 ? -5.060 11.257 -14.321 1.00 15.04 253 LEU A CA 1
ATOM 1886 C C . LEU A 1 255 ? -4.146 11.151 -15.546 1.00 14.81 253 LEU A C 1
ATOM 1887 O O . LEU A 1 255 ? -4.399 10.312 -16.418 1.00 15.48 253 LEU A O 1
ATOM 1892 N N . ARG A 1 256 ? -3.144 12.010 -15.616 1.00 14.88 254 ARG A N 1
ATOM 1893 C CA . ARG A 1 256 ? -2.180 11.962 -16.716 1.00 14.65 254 ARG A CA 1
ATOM 1894 C C . ARG A 1 256 ? -0.785 12.177 -16.126 1.00 15.88 254 ARG A C 1
ATOM 1895 O O . ARG A 1 256 ? -0.494 13.249 -15.586 1.00 16.02 254 ARG A O 1
ATOM 1903 N N . HIS A 1 257 ? 0.007 11.111 -16.089 1.00 14.56 255 HIS A N 1
ATOM 1904 C CA . HIS A 1 257 ? 1.326 11.155 -15.499 1.00 14.45 255 HIS A CA 1
ATOM 1905 C C . HIS A 1 257 ? 2.390 10.937 -16.587 1.00 14.12 255 HIS A C 1
ATOM 1906 O O . HIS A 1 257 ? 2.232 10.014 -17.377 1.00 14.37 255 HIS A O 1
ATOM 1913 N N . ASN A 1 258 ? 3.399 11.790 -16.582 1.00 14.10 256 ASN A N 1
ATOM 1914 C CA . ASN A 1 258 ? 4.521 11.692 -17.498 1.00 13.81 256 ASN A CA 1
ATOM 1915 C C . ASN A 1 258 ? 5.801 11.471 -16.658 1.00 14.25 256 ASN A C 1
ATOM 1916 O O . ASN A 1 258 ? 5.997 12.131 -15.640 1.00 13.81 256 ASN A O 1
ATOM 1921 N N . THR A 1 259 ? 6.654 10.593 -17.148 1.00 14.36 257 THR A N 1
ATOM 1922 C CA . THR A 1 259 ? 8.005 10.438 -16.633 1.00 14.13 257 THR A CA 1
ATOM 1923 C C . THR A 1 259 ? 8.935 10.606 -17.852 1.00 14.61 257 THR A C 1
ATOM 1924 O O . THR A 1 259 ? 8.837 9.782 -18.767 1.00 14.83 257 THR A O 1
ATOM 1928 N N . SER A 1 260 ? 9.739 11.654 -17.823 1.00 13.66 258 SER A N 1
ATOM 1929 C CA . SER A 1 260 ? 10.694 11.895 -18.918 1.00 13.52 258 SER A CA 1
ATOM 1930 C C . SER A 1 260 ? 12.084 11.625 -18.344 1.00 14.00 258 SER A C 1
ATOM 1931 O O . SER A 1 260 ? 12.373 12.017 -17.202 1.00 13.23 258 SER A O 1
ATOM 1934 N N . THR A 1 261 ? 12.912 10.943 -19.120 1.00 13.79 259 THR A N 1
ATOM 1935 C CA . THR A 1 261 ? 14.233 10.538 -18.636 1.00 13.75 259 THR A CA 1
ATOM 1936 C C . THR A 1 261 ? 15.307 10.725 -19.702 1.00 14.26 259 THR A C 1
ATOM 1937 O O . THR A 1 261 ? 15.087 10.515 -20.893 1.00 14.24 259 THR A O 1
ATOM 1941 N N . GLN A 1 262 ? 16.494 11.100 -19.220 1.00 14.23 260 GLN A N 1
ATOM 1942 C CA . GLN A 1 262 ? 17.670 11.197 -20.058 1.00 14.93 260 GLN A CA 1
ATOM 1943 C C . GLN A 1 262 ? 18.777 10.318 -19.457 1.00 15.48 260 GLN A C 1
ATOM 1944 O O . GLN A 1 262 ? 19.068 10.386 -18.256 1.00 15.68 260 GLN A O 1
ATOM 1950 N N . LEU A 1 263 ? 19.313 9.449 -20.299 1.00 14.59 261 LEU A N 1
ATOM 1951 C CA . LEU A 1 263 ? 20.476 8.646 -19.937 1.00 14.10 261 LEU A CA 1
ATOM 1952 C C . LEU A 1 263 ? 21.664 9.339 -20.607 1.00 14.96 261 LEU A C 1
ATOM 1953 O O . LEU A 1 263 ? 21.887 9.209 -21.814 1.00 15.34 261 LEU A O 1
ATOM 1958 N N . ASN A 1 264 ? 22.330 10.170 -19.821 1.00 14.96 262 ASN A N 1
ATOM 1959 C CA . ASN A 1 264 ? 23.403 11.015 -20.295 1.00 17.13 262 ASN A CA 1
ATOM 1960 C C . ASN A 1 264 ? 24.787 10.507 -19.928 1.00 17.05 262 ASN A C 1
ATOM 1961 O O . ASN A 1 264 ? 25.743 11.275 -20.098 1.00 18.49 262 ASN A O 1
ATOM 1966 N N . GLY A 1 265 ? 24.887 9.273 -19.509 1.00 17.23 263 GLY A N 1
ATOM 1967 C CA . GLY A 1 265 ? 26.151 8.642 -19.162 1.00 18.55 263 GLY A CA 1
ATOM 1968 C C . GLY A 1 265 ? 26.137 7.164 -19.509 1.00 17.85 263 GLY A C 1
ATOM 1969 O O . GLY A 1 265 ? 25.106 6.483 -19.502 1.00 18.21 263 GLY A O 1
ATOM 1970 N N . GLU A 1 266 ? 27.329 6.629 -19.812 1.00 17.58 264 GLU A N 1
ATOM 1971 C CA . GLU A 1 266 ? 27.435 5.217 -20.158 1.00 17.29 264 GLU A CA 1
ATOM 1972 C C . GLU A 1 266 ? 27.249 4.298 -18.972 1.00 17.59 264 GLU A C 1
ATOM 1973 O O . GLU A 1 266 ? 27.429 4.662 -17.795 1.00 18.23 264 GLU A O 1
ATOM 1979 N N . ASN A 1 267 ? 26.882 3.049 -19.226 1.00 16.37 265 ASN A N 1
ATOM 1980 C CA . ASN A 1 267 ? 26.800 1.977 -18.255 1.00 17.47 265 ASN A CA 1
ATOM 1981 C C . ASN A 1 267 ? 25.785 2.186 -17.145 1.00 17.12 265 ASN A C 1
ATOM 1982 O O . ASN A 1 267 ? 25.988 1.754 -16.009 1.00 17.48 265 ASN A O 1
ATOM 1987 N N . SER A 1 268 ? 24.619 2.734 -17.488 1.00 16.60 266 SER A N 1
ATOM 1988 C CA . SER A 1 268 ? 23.573 2.956 -16.492 1.00 16.71 266 SER A CA 1
ATOM 1989 C C . SER A 1 268 ? 22.385 2.034 -16.734 1.00 16.90 266 SER A C 1
ATOM 1990 O O . SER A 1 268 ? 22.228 1.569 -17.860 1.00 16.84 266 SER A O 1
ATOM 1993 N N . THR A 1 269 ? 21.603 1.829 -15.688 1.00 15.91 267 THR A N 1
ATOM 1994 C CA . THR A 1 269 ? 20.469 0.913 -15.714 1.00 16.73 267 THR A CA 1
ATOM 1995 C C . THR A 1 269 ? 19.210 1.642 -15.248 1.00 16.02 267 THR A C 1
ATOM 1996 O O . THR A 1 269 ? 19.196 2.292 -14.212 1.00 15.53 267 THR A O 1
ATOM 2000 N N . LEU A 1 270 ? 18.144 1.482 -16.033 1.00 15.32 268 LEU A N 1
ATOM 2001 C CA . LEU A 1 270 ? 16.895 2.173 -15.763 1.00 14.01 268 LEU A CA 1
ATOM 2002 C C . LEU A 1 270 ? 15.693 1.242 -15.910 1.00 14.31 268 LEU A C 1
ATOM 2003 O O . LEU A 1 270 ? 15.600 0.477 -16.865 1.00 13.50 268 LEU A O 1
ATOM 2008 N N . ARG A 1 271 ? 14.781 1.326 -14.958 1.00 13.79 269 ARG A N 1
ATOM 2009 C CA . ARG A 1 271 ? 13.525 0.600 -15.050 1.00 14.55 269 ARG A CA 1
ATOM 2010 C C . ARG A 1 271 ? 12.405 1.590 -14.717 1.00 14.99 269 ARG A C 1
ATOM 2011 O O . ARG A 1 271 ? 12.534 2.300 -13.720 1.00 15.99 269 ARG A O 1
ATOM 2019 N N . ILE A 1 272 ? 11.389 1.681 -15.565 1.00 14.57 270 ILE A N 1
ATOM 2020 C CA . ILE A 1 272 ? 10.238 2.544 -15.269 1.00 13.95 270 ILE A CA 1
ATOM 2021 C C . ILE A 1 272 ? 8.968 1.698 -15.457 1.00 15.01 270 ILE A C 1
ATOM 2022 O O . ILE A 1 272 ? 8.752 1.229 -16.572 1.00 15.36 270 ILE A O 1
ATOM 2027 N N . ASN A 1 273 ? 8.203 1.517 -14.396 1.00 13.45 271 ASN A N 1
ATOM 2028 C CA . ASN A 1 273 ? 6.994 0.708 -14.454 1.00 13.68 271 ASN A CA 1
ATOM 2029 C C . ASN A 1 273 ? 5.791 1.542 -14.018 1.00 13.42 271 ASN A C 1
ATOM 2030 O O . ASN A 1 273 ? 5.946 2.499 -13.254 1.00 14.17 271 ASN A O 1
ATOM 2035 N N . SER A 1 274 ? 4.601 1.159 -14.466 1.00 14.27 272 SER A N 1
ATOM 2036 C CA . SER A 1 274 ? 3.386 1.808 -13.998 1.00 13.83 272 SER A CA 1
ATOM 2037 C C . SER A 1 274 ? 2.205 0.831 -14.054 1.00 14.32 272 SER A C 1
ATOM 2038 O O . SER A 1 274 ? 2.170 -0.073 -14.876 1.00 13.58 272 SER A O 1
ATOM 2041 N N . LEU A 1 275 ? 1.280 1.033 -13.127 1.00 14.02 273 LEU A N 1
ATOM 2042 C CA . LEU A 1 275 ? 0.041 0.269 -13.082 1.00 14.28 273 LEU A CA 1
ATOM 2043 C C . LEU A 1 275 ? -1.121 1.272 -13.167 1.00 14.82 273 LEU A C 1
ATOM 2044 O O . LEU A 1 275 ? -1.109 2.255 -12.422 1.00 14.43 273 LEU A O 1
ATOM 2049 N N . ALA A 1 276 ? -2.083 0.994 -14.024 1.00 14.30 274 ALA A N 1
ATOM 2050 C CA . ALA A 1 276 ? -3.260 1.856 -14.165 1.00 14.60 274 ALA A CA 1
ATOM 2051 C C . ALA A 1 276 ? -4.501 0.964 -14.109 1.00 15.14 274 ALA A C 1
ATOM 2052 O O . ALA A 1 276 ? -4.505 -0.102 -14.712 1.00 15.58 274 ALA A O 1
ATOM 2054 N N . MET A 1 277 ? -5.532 1.398 -13.380 1.00 15.41 275 MET A N 1
ATOM 2055 C CA . MET A 1 277 ? -6.738 0.566 -13.266 1.00 15.02 275 MET A CA 1
ATOM 2056 C C . MET A 1 277 ? -8.005 1.389 -13.326 1.00 15.58 275 MET A C 1
ATOM 2057 O O . MET A 1 277 ? -8.759 1.432 -12.332 1.00 17.09 275 MET A O 1
ATOM 2062 N N . PRO A 1 278 ? -8.261 2.096 -14.410 1.00 15.46 276 PRO A N 1
ATOM 2063 C CA . PRO A 1 278 ? -9.445 2.932 -14.532 1.00 16.30 276 PRO A CA 1
ATOM 2064 C C . PRO A 1 278 ? -10.725 2.128 -14.458 1.00 18.56 276 PRO A C 1
ATOM 2065 O O . PRO A 1 278 ? -10.858 1.037 -15.024 1.00 18.79 276 PRO A O 1
ATOM 2069 N N . VAL A 1 279 ? -11.683 2.648 -13.685 1.00 19.58 277 VAL A N 1
ATOM 2070 C CA . VAL A 1 279 ? -12.990 2.018 -13.550 1.00 22.45 277 VAL A CA 1
ATOM 2071 C C . VAL A 1 279 ? -14.050 3.029 -14.015 1.00 24.58 277 VAL A C 1
ATOM 2072 O O . VAL A 1 279 ? -13.740 3.943 -14.778 1.00 24.76 277 VAL A O 1
ATOM 2076 N N . LYS A 1 280 ? -15.280 2.830 -13.572 1.00 26.63 278 LYS A N 1
ATOM 2077 C CA . LYS A 1 280 ? -16.383 3.732 -13.849 1.00 29.29 278 LYS A CA 1
ATOM 2078 C C . LYS A 1 280 ? -16.228 4.446 -15.185 1.00 28.44 278 LYS A C 1
ATOM 2079 O O . LYS A 1 280 ? -16.334 3.788 -16.201 1.00 30.41 278 LYS A O 1
ATOM 2085 N N . ASN A 1 281 ? -16.065 5.749 -15.156 1.00 27.31 279 ASN A N 1
ATOM 2086 C CA . ASN A 1 281 ? -15.916 6.596 -16.326 1.00 25.48 279 ASN A CA 1
ATOM 2087 C C . ASN A 1 281 ? -14.569 7.335 -16.208 1.00 24.84 279 ASN A C 1
ATOM 2088 O O . ASN A 1 281 ? -14.461 8.524 -16.483 1.00 26.72 279 ASN A O 1
ATOM 2093 N N . GLU A 1 282 ? -13.575 6.614 -15.715 1.00 22.24 280 GLU A N 1
ATOM 2094 C CA . GLU A 1 282 ? -12.264 7.191 -15.462 1.00 19.70 280 GLU A CA 1
ATOM 2095 C C . GLU A 1 282 ? -11.333 7.053 -16.661 1.00 18.70 280 GLU A C 1
ATOM 2096 O O . GLU A 1 282 ? -11.499 6.167 -17.492 1.00 16.57 280 GLU A O 1
ATOM 2102 N N . VAL A 1 283 ? -10.381 7.971 -16.724 1.00 17.16 281 VAL A N 1
ATOM 2103 C CA . VAL A 1 283 ? -9.358 7.947 -17.780 1.00 16.14 281 VAL A CA 1
ATOM 2104 C C . VAL A 1 283 ? -8.008 8.002 -17.051 1.00 15.88 281 VAL A C 1
ATOM 2105 O O . VAL A 1 283 ? -7.815 8.901 -16.225 1.00 16.56 281 VAL A O 1
ATOM 2109 N N . CYS A 1 284 ? -7.168 7.009 -17.283 1.00 14.96 282 CYS A N 1
ATOM 2110 C CA . CYS A 1 284 ? -5.858 6.952 -16.623 1.00 14.10 282 CYS A CA 1
ATOM 2111 C C . CYS A 1 284 ? -4.816 6.874 -17.746 1.00 14.32 282 CYS A C 1
ATOM 2112 O O . CYS A 1 284 ? -4.826 5.908 -18.503 1.00 13.68 282 CYS A O 1
ATOM 2115 N N . ASP A 1 285 ? -4.039 7.924 -17.851 1.00 13.71 283 ASP A N 1
ATOM 2116 C CA . ASP A 1 285 ? -3.077 8.128 -18.933 1.00 13.41 283 ASP A CA 1
ATOM 2117 C C . ASP A 1 285 ? -1.653 8.102 -18.391 1.00 13.80 283 ASP A C 1
ATOM 2118 O O . ASP A 1 285 ? -1.265 8.996 -17.629 1.00 14.29 283 ASP A O 1
ATOM 2123 N N . THR A 1 286 ? -0.900 7.079 -18.778 1.00 12.78 284 THR A N 1
ATOM 2124 C CA . THR A 1 286 ? 0.458 6.874 -18.288 1.00 12.45 284 THR A CA 1
ATOM 2125 C C . THR A 1 286 ? 1.444 6.966 -19.443 1.00 12.68 284 THR A C 1
ATOM 2126 O O . THR A 1 286 ? 1.303 6.314 -20.487 1.00 11.84 284 THR A O 1
ATOM 2130 N N . ARG A 1 287 ? 2.358 7.947 -19.342 1.00 11.88 285 ARG A N 1
ATOM 2131 C CA . ARG A 1 287 ? 3.258 8.241 -20.450 1.00 12.57 285 ARG A CA 1
ATOM 2132 C C . ARG A 1 287 ? 4.723 8.306 -20.062 1.00 12.94 285 ARG A C 1
ATOM 2133 O O . ARG A 1 287 ? 5.075 8.735 -18.965 1.00 11.80 285 ARG A O 1
ATOM 2141 N N . THR A 1 288 ? 5.600 7.864 -20.995 1.00 11.83 286 THR A N 1
ATOM 2142 C CA . THR A 1 288 ? 7.028 7.969 -20.721 1.00 12.38 286 THR A CA 1
ATOM 2143 C C . THR A 1 288 ? 7.756 8.518 -21.954 1.00 12.61 286 THR A C 1
ATOM 2144 O O . THR A 1 288 ? 7.337 8.336 -23.100 1.00 13.04 286 THR A O 1
ATOM 2148 N N . TRP A 1 289 ? 8.853 9.198 -21.668 1.00 13.01 287 TRP A N 1
ATOM 2149 C CA . TRP A 1 289 ? 9.708 9.787 -22.724 1.00 12.50 287 TRP A CA 1
ATOM 2150 C C . TRP A 1 289 ? 11.140 9.441 -22.296 1.00 12.74 287 TRP A C 1
ATOM 2151 O O . TRP A 1 289 ? 11.514 9.748 -21.172 1.00 13.44 287 TRP A O 1
ATOM 2162 N N . LEU A 1 290 ? 11.868 8.720 -23.148 1.00 12.19 288 LEU A N 1
ATOM 2163 C CA . LEU A 1 290 ? 13.195 8.256 -22.750 1.00 12.96 288 LEU A CA 1
ATOM 2164 C C . LEU A 1 290 ? 14.217 8.520 -23.847 1.00 13.80 288 LEU A C 1
ATOM 2165 O O . LEU A 1 290 ? 13.994 8.178 -25.009 1.00 12.84 288 LEU A O 1
ATOM 2170 N N . GLU A 1 291 ? 15.331 9.132 -23.445 1.00 13.29 289 GLU A N 1
ATOM 2171 C CA . GLU A 1 291 ? 16.421 9.412 -24.359 1.00 14.54 289 GLU A CA 1
ATOM 2172 C C . GLU A 1 291 ? 17.684 8.651 -23.952 1.00 15.19 289 GLU A C 1
ATOM 2173 O O . GLU A 1 291 ? 18.249 8.870 -22.882 1.00 14.60 289 GLU A O 1
ATOM 2179 N N . HIS A 1 292 ? 18.082 7.718 -24.815 1.00 14.94 290 HIS A N 1
ATOM 2180 C CA . HIS A 1 292 ? 19.375 7.039 -24.622 1.00 15.00 290 HIS A CA 1
ATOM 2181 C C . HIS A 1 292 ? 20.385 7.951 -25.329 1.00 15.72 290 HIS A C 1
ATOM 2182 O O . HIS A 1 292 ? 20.597 7.843 -26.542 1.00 15.37 290 HIS A O 1
ATOM 2189 N N . ASN A 1 293 ? 20.960 8.890 -24.566 1.00 15.67 291 ASN A N 1
ATOM 2190 C CA . ASN A 1 293 ? 21.870 9.857 -25.182 1.00 16.94 291 ASN A CA 1
ATOM 2191 C C . ASN A 1 293 ? 23.298 9.351 -25.237 1.00 17.40 291 ASN A C 1
ATOM 2192 O O . ASN A 1 293 ? 24.068 9.799 -26.103 1.00 19.88 291 ASN A O 1
ATOM 2197 N N . LYS A 1 294 ? 23.652 8.462 -24.339 1.00 17.34 292 LYS A N 1
ATOM 2198 C CA . LYS A 1 294 ? 24.963 7.827 -24.324 1.00 19.19 292 LYS A CA 1
ATOM 2199 C C . LYS A 1 294 ? 24.748 6.326 -24.500 1.00 18.11 292 LYS A C 1
ATOM 2200 O O . LYS A 1 294 ? 23.650 5.836 -24.201 1.00 17.70 292 LYS A O 1
ATOM 2206 N N . GLY A 1 295 ? 25.761 5.621 -24.980 1.00 17.93 293 GLY A N 1
ATOM 2207 C CA . GLY A 1 295 ? 25.615 4.189 -25.189 1.00 17.07 293 GLY A CA 1
ATOM 2208 C C . GLY A 1 295 ? 25.723 3.398 -23.903 1.00 17.45 293 GLY A C 1
ATOM 2209 O O . GLY A 1 295 ? 25.871 3.931 -22.791 1.00 17.39 293 GLY A O 1
ATOM 2210 N N . PHE A 1 296 ? 25.775 2.076 -24.058 1.00 16.44 294 PHE A N 1
ATOM 2211 C CA . PHE A 1 296 ? 25.989 1.116 -23.011 1.00 15.86 294 PHE A CA 1
ATOM 2212 C C . PHE A 1 296 ? 25.014 1.187 -21.857 1.00 15.72 294 PHE A C 1
ATOM 2213 O O . PHE A 1 296 ? 25.357 0.773 -20.739 1.00 15.89 294 PHE A O 1
ATOM 2221 N N . CYS A 1 297 ? 23.758 1.582 -22.098 1.00 14.14 295 CYS A N 1
ATOM 2222 C CA . CYS A 1 297 ? 22.768 1.641 -21.050 1.00 14.78 295 CYS A CA 1
ATOM 2223 C C . CYS A 1 297 ? 21.647 0.625 -21.345 1.00 14.07 295 CYS A C 1
ATOM 2224 O O . CYS A 1 297 ? 21.384 0.374 -22.519 1.00 14.39 295 CYS A O 1
ATOM 2227 N N . ASN A 1 298 ? 21.094 0.100 -20.285 1.00 13.63 296 ASN A N 1
ATOM 2228 C CA . ASN A 1 298 ? 20.011 -0.864 -20.306 1.00 14.26 296 ASN A CA 1
ATOM 2229 C C . ASN A 1 298 ? 18.732 -0.238 -19.736 1.00 14.18 296 ASN A C 1
ATOM 2230 O O . ASN A 1 298 ? 18.726 0.291 -18.625 1.00 15.14 296 ASN A O 1
ATOM 2235 N N . SER A 1 299 ? 17.655 -0.259 -20.521 1.00 14.15 297 SER A N 1
ATOM 2236 C CA . SER A 1 299 ? 16.386 0.289 -20.033 1.00 12.94 297 SER A CA 1
ATOM 2237 C C . SER A 1 299 ? 15.282 -0.746 -20.226 1.00 13.88 297 SER A C 1
ATOM 2238 O O . SER A 1 299 ? 15.258 -1.473 -21.225 1.00 13.48 297 SER A O 1
ATOM 2241 N N . ARG A 1 300 ? 14.413 -0.831 -19.227 1.00 12.75 298 ARG A N 1
ATOM 2242 C CA . ARG A 1 300 ? 13.301 -1.776 -19.245 1.00 12.59 298 ARG A CA 1
ATOM 2243 C C . ARG A 1 300 ? 12.064 -1.064 -18.703 1.00 13.36 298 ARG A C 1
ATOM 2244 O O . ARG A 1 300 ? 12.178 -0.316 -17.721 1.00 14.38 298 ARG A O 1
ATOM 2252 N N . GLN A 1 301 ? 10.928 -1.219 -19.365 1.00 12.38 299 GLN A N 1
ATOM 2253 C CA . GLN A 1 301 ? 9.704 -0.562 -18.912 1.00 11.84 299 GLN A CA 1
ATOM 2254 C C . GLN A 1 301 ? 8.560 -1.585 -18.989 1.00 11.83 299 GLN A C 1
ATOM 2255 O O . GLN A 1 301 ? 8.446 -2.312 -19.977 1.00 13.04 299 GLN A O 1
ATOM 2261 N N . LEU A 1 302 ? 7.750 -1.623 -17.943 1.00 11.46 300 LEU A N 1
ATOM 2262 C CA . LEU A 1 302 ? 6.611 -2.533 -17.915 1.00 10.94 300 LEU A CA 1
ATOM 2263 C C . LEU A 1 302 ? 5.398 -1.725 -17.442 1.00 12.87 300 LEU A C 1
ATOM 2264 O O . LEU A 1 302 ? 5.411 -1.209 -16.327 1.00 12.88 300 LEU A O 1
ATOM 2269 N N . HIS A 1 303 ? 4.454 -1.552 -18.353 1.00 12.07 301 HIS A N 1
ATOM 2270 C CA . HIS A 1 303 ? 3.264 -0.749 -18.049 1.00 11.92 301 HIS A CA 1
ATOM 2271 C C . HIS A 1 303 ? 2.037 -1.638 -18.238 1.00 11.95 301 HIS A C 1
ATOM 2272 O O . HIS A 1 303 ? 1.731 -2.066 -19.348 1.00 13.02 301 HIS A O 1
ATOM 2279 N N . LYS A 1 304 ? 1.382 -1.964 -17.129 1.00 11.94 302 LYS A N 1
ATOM 2280 C CA . LYS A 1 304 ? 0.216 -2.850 -17.210 1.00 12.42 302 LYS A CA 1
ATOM 2281 C C . LYS A 1 304 ? -1.041 -2.112 -16.809 1.00 13.28 302 LYS A C 1
ATOM 2282 O O . LYS A 1 304 ? -1.008 -1.239 -15.940 1.00 13.62 302 LYS A O 1
ATOM 2288 N N . THR A 1 305 ? -2.136 -2.376 -17.528 1.00 12.56 303 THR A N 1
ATOM 2289 C CA . THR A 1 305 ? -3.397 -1.702 -17.230 1.00 14.49 303 THR A CA 1
ATOM 2290 C C . THR A 1 305 ? -4.507 -2.749 -17.086 1.00 14.88 303 THR A C 1
ATOM 2291 O O . THR A 1 305 ? -4.477 -3.810 -17.700 1.00 14.68 303 THR A O 1
ATOM 2295 N N . ILE A 1 306 ? -5.452 -2.442 -16.204 1.00 15.62 304 ILE A N 1
ATOM 2296 C CA . ILE A 1 306 ? -6.623 -3.288 -15.959 1.00 16.35 304 ILE A CA 1
ATOM 2297 C C . ILE A 1 306 ? -7.820 -2.332 -16.060 1.00 15.98 304 ILE A C 1
ATOM 2298 O O . ILE A 1 306 ? -7.916 -1.421 -15.239 1.00 15.82 304 ILE A O 1
ATOM 2303 N N . VAL A 1 307 ? -8.583 -2.422 -17.141 1.00 15.66 305 VAL A N 1
ATOM 2304 C CA . VAL A 1 307 ? -9.618 -1.463 -17.463 1.00 16.02 305 VAL A CA 1
ATOM 2305 C C . VAL A 1 307 ? -11.014 -2.056 -17.279 1.00 18.32 305 VAL A C 1
ATOM 2306 O O . VAL A 1 307 ? -11.360 -3.020 -17.941 1.00 16.97 305 VAL A O 1
ATOM 2310 N N . SER A 1 308 ? -11.780 -1.453 -16.365 1.00 20.40 306 SER A N 1
ATOM 2311 C CA . SER A 1 308 ? -13.143 -1.948 -16.140 1.00 23.70 306 SER A CA 1
ATOM 2312 C C . SER A 1 308 ? -14.120 -1.304 -17.095 1.00 26.07 306 SER A C 1
ATOM 2313 O O . SER A 1 308 ? -13.775 -0.447 -17.905 1.00 26.94 306 SER A O 1
ATOM 2316 N N . ASP A 1 309 ? -15.392 -1.705 -16.999 1.00 27.46 307 ASP A N 1
ATOM 2317 C CA . ASP A 1 309 ? -16.404 -1.199 -17.914 1.00 29.32 307 ASP A CA 1
ATOM 2318 C C . ASP A 1 309 ? -16.503 0.309 -17.915 1.00 28.11 307 ASP A C 1
ATOM 2319 O O . ASP A 1 309 ? -16.561 0.946 -16.858 1.00 29.94 307 ASP A O 1
ATOM 2324 N N . LYS A 1 310 ? -16.469 0.916 -19.082 1.00 27.69 308 LYS A N 1
ATOM 2325 C CA . LYS A 1 310 ? -16.528 2.337 -19.324 1.00 24.84 308 LYS A CA 1
ATOM 2326 C C . LYS A 1 310 ? -15.261 3.093 -18.930 1.00 23.13 308 LYS A C 1
ATOM 2327 O O . LYS A 1 310 ? -15.277 4.329 -18.917 1.00 24.07 308 LYS A O 1
ATOM 2333 N N . GLY A 1 311 ? -14.234 2.393 -18.490 1.00 20.52 309 GLY A N 1
ATOM 2334 C CA . GLY A 1 311 ? -12.974 3.034 -18.109 1.00 18.47 309 GLY A CA 1
ATOM 2335 C C . GLY A 1 311 ? -12.125 3.171 -19.390 1.00 17.08 309 GLY A C 1
ATOM 2336 O O . GLY A 1 311 ? -12.402 2.479 -20.373 1.00 16.00 309 GLY A O 1
ATOM 2337 N N . ARG A 1 312 ? -11.090 4.003 -19.310 1.00 16.00 310 ARG A N 1
ATOM 2338 C CA . ARG A 1 312 ? -10.197 4.129 -20.470 1.00 15.71 310 ARG A CA 1
ATOM 2339 C C . ARG A 1 312 ? -8.750 4.293 -20.015 1.00 14.78 310 ARG A C 1
ATOM 2340 O O . ARG A 1 312 ? -8.456 5.142 -19.179 1.00 15.44 310 ARG A O 1
ATOM 2348 N N . ALA A 1 313 ? -7.873 3.393 -20.475 1.00 13.67 311 ALA A N 1
ATOM 2349 C CA . ALA A 1 313 ? -6.452 3.526 -20.167 1.00 13.81 311 ALA A CA 1
ATOM 2350 C C . ALA A 1 313 ? -5.744 4.005 -21.447 1.00 13.67 311 ALA A C 1
ATOM 2351 O O . ALA A 1 313 ? -6.073 3.574 -22.542 1.00 14.32 311 ALA A O 1
ATOM 2353 N N . VAL A 1 314 ? -4.776 4.891 -21.258 1.00 14.31 312 VAL A N 1
ATOM 2354 C CA . VAL A 1 314 ? -3.992 5.420 -22.365 1.00 13.90 312 VAL A CA 1
ATOM 2355 C C . VAL A 1 314 ? -2.512 5.205 -22.023 1.00 13.19 312 VAL A C 1
ATOM 2356 O O . VAL A 1 314 ? -2.106 5.498 -20.898 1.00 13.25 312 VAL A O 1
ATOM 2360 N N . PHE A 1 315 ? -1.765 4.644 -22.965 1.00 13.20 313 PHE A N 1
ATOM 2361 C CA . PHE A 1 315 ? -0.325 4.498 -22.799 1.00 12.55 313 PHE A CA 1
ATOM 2362 C C . PHE A 1 315 ? 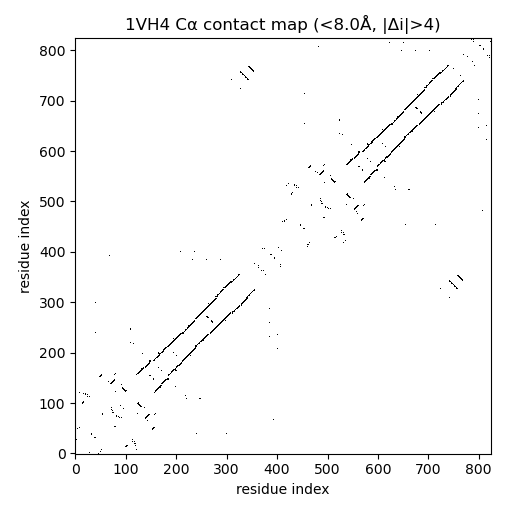0.395 5.203 -23.945 1.00 12.65 313 PHE A C 1
ATOM 2363 O O . PHE A 1 315 ? -0.014 5.095 -25.096 1.00 12.66 313 PHE A O 1
ATOM 2371 N N . ASN A 1 316 ? 1.471 5.922 -23.614 1.00 12.87 314 ASN A N 1
ATOM 2372 C CA . ASN A 1 316 ? 2.260 6.596 -24.645 1.00 13.21 314 ASN A CA 1
ATOM 2373 C C . ASN A 1 316 ? 3.728 6.472 -24.223 1.00 13.25 314 ASN A C 1
ATOM 2374 O O . ASN A 1 316 ? 4.053 6.818 -23.095 1.00 13.78 314 ASN A O 1
ATOM 2379 N N . GLY A 1 317 ? 4.544 5.870 -25.082 1.00 13.40 315 GLY A N 1
ATOM 2380 C CA . GLY A 1 317 ? 5.945 5.678 -24.665 1.00 13.78 315 GLY A CA 1
ATOM 2381 C C . GLY A 1 317 ? 6.863 5.997 -25.838 1.00 14.65 315 GLY A C 1
ATOM 2382 O O . GLY A 1 317 ? 6.750 5.337 -26.860 1.00 15.10 315 GLY A O 1
ATOM 2383 N N . LEU A 1 318 ? 7.684 7.022 -25.677 1.00 15.27 316 LEU A N 1
ATOM 2384 C CA . LEU A 1 318 ? 8.637 7.383 -26.734 1.00 14.82 316 LEU A CA 1
ATOM 2385 C C . LEU A 1 318 ? 10.051 6.992 -26.295 1.00 14.60 316 LEU A C 1
ATOM 2386 O O . LEU A 1 318 ? 10.441 7.281 -25.163 1.00 13.41 316 LEU A O 1
ATOM 2391 N N . ILE A 1 319 ? 10.769 6.276 -27.159 1.00 13.84 317 ILE A N 1
ATOM 2392 C CA . ILE A 1 319 ? 12.176 5.976 -26.875 1.00 13.76 317 ILE A CA 1
ATOM 2393 C C . ILE A 1 319 ? 13.021 6.503 -28.038 1.00 13.39 317 ILE A C 1
ATOM 2394 O O . ILE A 1 319 ?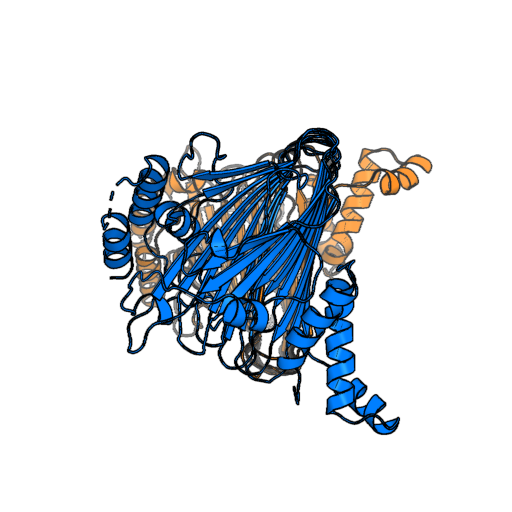 12.769 6.136 -29.179 1.00 14.17 317 ILE A O 1
ATOM 2399 N N . ASN A 1 320 ? 13.987 7.362 -27.738 1.00 13.43 318 ASN A N 1
ATOM 2400 C CA . ASN A 1 320 ? 14.858 7.928 -28.765 1.00 12.96 318 ASN A CA 1
ATOM 2401 C C . ASN A 1 320 ? 16.294 7.483 -28.426 1.00 13.78 318 ASN A C 1
ATOM 2402 O O . ASN A 1 320 ? 16.695 7.663 -27.287 1.00 14.86 318 ASN A O 1
ATOM 2407 N N . VAL A 1 321 ? 16.929 6.832 -29.383 1.00 12.57 319 VAL A N 1
ATOM 2408 C CA . VAL A 1 321 ? 18.313 6.348 -29.175 1.00 13.40 319 VAL A CA 1
ATOM 2409 C C . VAL A 1 321 ? 19.211 7.166 -30.086 1.00 13.84 319 VAL A C 1
ATOM 2410 O O . VAL A 1 321 ? 19.103 7.100 -31.315 1.00 13.50 319 VAL A O 1
ATOM 2414 N N . ALA A 1 322 ? 20.061 7.996 -29.473 1.00 14.12 320 ALA A N 1
ATOM 2415 C CA . ALA A 1 322 ? 20.889 8.929 -30.213 1.00 15.21 320 ALA A CA 1
ATOM 2416 C C . ALA A 1 322 ? 21.961 8.240 -31.053 1.00 15.19 320 ALA A C 1
ATOM 2417 O O . ALA A 1 322 ? 22.332 7.103 -30.784 1.00 15.34 320 ALA A O 1
ATOM 2419 N N . GLN A 1 323 ? 22.384 8.953 -32.091 1.00 15.70 321 GLN A N 1
ATOM 2420 C CA . GLN A 1 323 ? 23.434 8.417 -32.971 1.00 19.16 321 GLN A CA 1
ATOM 2421 C C . GLN A 1 323 ? 24.660 8.090 -32.129 1.00 20.18 321 GLN A C 1
ATOM 2422 O O . GLN A 1 323 ? 24.944 8.796 -31.149 1.00 19.70 321 GLN A O 1
ATOM 2428 N N . HIS A 1 324 ? 25.338 6.997 -32.418 1.00 20.64 322 HIS A N 1
ATOM 2429 C CA . HIS A 1 324 ? 26.511 6.543 -31.709 1.00 22.21 322 HIS A CA 1
ATOM 2430 C C . HIS A 1 324 ? 26.266 6.054 -30.298 1.00 21.74 322 HIS A C 1
ATOM 2431 O O . HIS A 1 324 ? 27.223 5.717 -29.579 1.00 21.69 322 HIS A O 1
ATOM 2438 N N . ALA A 1 325 ? 25.005 5.888 -29.879 1.00 20.59 323 ALA A N 1
ATOM 2439 C CA . ALA A 1 325 ? 24.696 5.326 -28.572 1.00 17.79 323 ALA A CA 1
ATOM 2440 C C . ALA A 1 325 ? 24.685 3.808 -28.687 1.00 17.83 323 ALA A C 1
ATOM 2441 O O . ALA A 1 325 ? 23.681 3.125 -28.512 1.00 15.72 323 ALA A O 1
ATOM 2443 N N . ILE A 1 326 ? 25.861 3.252 -29.035 1.00 17.49 324 ILE A N 1
ATOM 2444 C CA . ILE A 1 326 ? 26.032 1.838 -29.236 1.00 17.99 324 ILE A CA 1
ATOM 2445 C C . ILE A 1 326 ? 25.879 1.063 -27.947 1.00 17.27 324 ILE A C 1
ATOM 2446 O O . ILE A 1 326 ? 26.097 1.562 -26.845 1.00 16.82 324 ILE A O 1
ATOM 2451 N N . LYS A 1 327 ? 25.451 -0.188 -28.067 1.00 17.02 325 LYS A N 1
ATOM 2452 C CA . LYS A 1 327 ? 25.236 -1.088 -26.969 1.00 16.88 325 LYS A CA 1
ATOM 2453 C C . LYS A 1 327 ? 24.048 -0.642 -26.113 1.00 17.24 325 LYS A C 1
ATOM 2454 O O . LYS A 1 327 ? 23.932 -1.010 -24.953 1.00 17.96 325 LYS A O 1
ATOM 2460 N N . THR A 1 328 ? 23.137 0.096 -26.746 1.00 17.15 326 THR A N 1
ATOM 2461 C CA . THR A 1 328 ? 21.874 0.432 -26.063 1.00 15.87 326 THR A CA 1
ATOM 2462 C C . THR A 1 328 ? 21.065 -0.872 -26.051 1.00 16.07 326 THR A C 1
ATOM 2463 O O . THR A 1 328 ? 21.029 -1.566 -27.069 1.00 15.55 326 THR A O 1
ATOM 2467 N N . ASP A 1 329 ? 20.465 -1.195 -24.928 1.00 14.45 327 ASP A N 1
ATOM 2468 C CA . ASP A 1 329 ? 19.611 -2.375 -24.796 1.00 15.20 327 ASP A CA 1
ATOM 2469 C C . ASP A 1 329 ? 18.322 -1.865 -24.132 1.00 15.26 327 ASP A C 1
ATOM 2470 O O . ASP A 1 329 ? 18.332 -1.605 -22.934 1.00 15.57 327 ASP A O 1
ATOM 2475 N N . GLY A 1 330 ? 17.298 -1.626 -24.955 1.00 15.19 328 GLY A N 1
ATOM 2476 C CA . GLY A 1 330 ? 16.086 -1.020 -24.401 1.00 14.98 328 GLY A CA 1
ATOM 2477 C C . GLY A 1 330 ? 14.841 -1.795 -24.786 1.00 15.18 328 GLY A C 1
ATOM 2478 O O . GLY A 1 330 ? 14.652 -2.167 -25.947 1.00 15.29 328 GLY A O 1
ATOM 2479 N N . GLN A 1 331 ? 13.989 -2.021 -23.784 1.00 14.44 329 GLN A N 1
ATOM 2480 C CA . GLN A 1 331 ? 12.759 -2.769 -24.004 1.00 14.99 329 GLN A CA 1
ATOM 2481 C C . GLN A 1 331 ? 11.591 -2.021 -23.338 1.00 15.75 329 GLN A C 1
ATOM 2482 O O . GLN A 1 331 ? 11.758 -1.413 -22.288 1.00 15.90 329 GLN A O 1
ATOM 2488 N N . MET A 1 332 ? 10.436 -2.130 -23.971 1.00 14.57 330 MET A N 1
ATOM 2489 C CA . MET A 1 332 ? 9.217 -1.505 -23.429 1.00 13.68 330 MET A CA 1
ATOM 2490 C C . MET A 1 332 ? 8.058 -2.476 -23.653 1.00 14.21 330 MET A C 1
ATOM 2491 O O . MET A 1 332 ? 7.916 -2.979 -24.768 1.00 13.58 330 MET A O 1
ATOM 2496 N N . THR A 1 333 ? 7.310 -2.774 -22.604 1.00 14.07 331 THR A N 1
ATOM 2497 C CA . THR A 1 333 ? 6.191 -3.719 -22.686 1.00 14.00 331 THR A CA 1
ATOM 2498 C C . THR A 1 333 ? 4.943 -3.108 -22.051 1.00 13.64 331 THR A C 1
ATOM 2499 O O . THR A 1 333 ? 5.010 -2.567 -20.945 1.00 12.76 331 THR A O 1
ATOM 2503 N N . ASN A 1 334 ? 3.832 -3.155 -22.775 1.00 13.65 332 ASN A N 1
ATOM 2504 C CA . ASN A 1 334 ? 2.563 -2.619 -22.257 1.00 12.10 332 ASN A CA 1
ATOM 2505 C C . ASN A 1 334 ? 1.499 -3.707 -22.412 1.00 11.47 332 ASN A C 1
ATOM 2506 O O . ASN A 1 334 ? 1.187 -4.072 -23.543 1.00 12.25 332 ASN A O 1
ATOM 2511 N N . ASN A 1 335 ? 1.047 -4.278 -21.299 1.00 11.33 333 ASN A N 1
ATOM 2512 C CA . ASN A 1 335 ? 0.022 -5.317 -21.317 1.00 12.13 333 ASN A CA 1
ATOM 2513 C C . ASN A 1 335 ? -1.286 -4.749 -20.767 1.00 11.44 333 ASN A C 1
ATOM 2514 O O . ASN A 1 335 ? -1.279 -4.125 -19.702 1.00 11.66 333 ASN A O 1
ATOM 2519 N N . ASN A 1 336 ? -2.379 -4.940 -21.508 1.00 12.92 334 ASN A N 1
ATOM 2520 C CA . ASN A 1 336 ? -3.663 -4.359 -21.123 1.00 13.57 334 ASN A CA 1
ATOM 2521 C C . ASN A 1 336 ? -4.758 -5.407 -20.988 1.00 14.23 334 ASN A C 1
ATOM 2522 O O . ASN A 1 336 ? -5.019 -6.168 -21.924 1.00 14.07 334 ASN A O 1
ATOM 2527 N N . LEU A 1 337 ? -5.369 -5.413 -19.805 1.00 14.24 335 LEU A N 1
ATOM 2528 C CA . LEU A 1 337 ? -6.443 -6.370 -19.529 1.00 15.31 335 LEU A CA 1
ATOM 2529 C C . LEU A 1 337 ? -7.778 -5.632 -19.464 1.00 15.35 335 LEU A C 1
ATOM 2530 O O . LEU A 1 337 ? -7.953 -4.754 -18.614 1.00 16.51 335 LEU A O 1
ATOM 2535 N N . LEU A 1 338 ? -8.679 -5.959 -20.378 1.00 15.82 336 LEU A N 1
ATOM 2536 C CA . LEU A 1 338 ? -9.997 -5.324 -20.430 1.00 16.59 336 LEU A CA 1
ATOM 2537 C C . LEU A 1 338 ? -11.029 -6.213 -19.734 1.00 18.03 336 LEU A C 1
ATOM 2538 O O . LEU A 1 338 ? -11.111 -7.406 -20.032 1.00 17.51 336 LEU A O 1
ATOM 2543 N N . MET A 1 339 ? -11.779 -5.617 -18.813 1.00 18.62 337 MET A N 1
ATOM 2544 C CA . MET A 1 339 ? -12.721 -6.354 -17.992 1.00 21.23 337 MET A CA 1
ATOM 2545 C C . MET A 1 339 ? -14.187 -6.192 -18.330 1.00 22.80 337 MET A C 1
ATOM 2546 O O . MET A 1 339 ? -15.011 -6.837 -17.643 1.00 24.70 337 MET A O 1
ATOM 2551 N N . GLY A 1 340 ? -14.553 -5.461 -19.359 1.00 22.60 338 GLY A N 1
ATOM 2552 C CA . GLY A 1 340 ? -15.972 -5.350 -19.727 1.00 22.42 338 GLY A CA 1
ATOM 2553 C C . GLY A 1 340 ? -16.129 -4.939 -21.177 1.00 21.64 338 GLY A C 1
ATOM 2554 O O . GLY A 1 340 ? -15.196 -4.431 -21.801 1.00 21.20 338 GLY A O 1
ATOM 2555 N N . LYS A 1 341 ? -17.359 -5.061 -21.693 1.00 21.59 339 LYS A N 1
ATOM 2556 C CA . LYS A 1 341 ? -17.655 -4.738 -23.071 1.00 22.23 339 LYS A CA 1
ATOM 2557 C C . LYS A 1 341 ? -17.560 -3.262 -23.420 1.00 22.00 339 LYS A C 1
ATOM 2558 O O . LYS A 1 341 ? -17.686 -2.926 -24.611 1.00 23.27 339 LYS A O 1
ATOM 2564 N N . LEU A 1 342 ? -17.492 -2.350 -22.460 1.00 20.10 340 LEU A N 1
ATOM 2565 C CA . LEU A 1 342 ? -17.376 -0.934 -22.776 1.00 19.89 340 LEU A CA 1
ATOM 2566 C C . LEU A 1 342 ? -16.020 -0.363 -22.343 1.00 18.90 340 LEU A C 1
ATOM 2567 O O . LEU A 1 342 ? -15.860 0.863 -22.372 1.00 19.52 340 LEU A O 1
ATOM 2572 N N . ALA A 1 343 ? -15.085 -1.226 -21.989 1.00 17.22 341 ALA A N 1
ATOM 2573 C CA . ALA A 1 343 ? -13.733 -0.791 -21.610 1.00 16.51 341 ALA A CA 1
ATOM 2574 C C . ALA A 1 343 ? -12.953 -0.350 -22.843 1.00 16.71 341 ALA A C 1
ATOM 2575 O O . ALA A 1 343 ? -13.235 -0.826 -23.942 1.00 16.60 341 ALA A O 1
ATOM 2577 N N . GLU A 1 344 ? -12.015 0.578 -22.683 1.00 15.44 342 GLU A N 1
ATOM 2578 C CA . GLU A 1 344 ? -11.242 1.082 -23.818 1.00 14.68 342 GLU A CA 1
ATOM 2579 C C . GLU A 1 344 ? -9.755 1.200 -23.460 1.00 13.92 342 GLU A C 1
ATOM 2580 O O . GLU A 1 344 ? -9.395 1.495 -22.331 1.00 13.98 342 GLU A O 1
ATOM 2586 N N . VAL A 1 345 ? -8.904 0.972 -24.456 1.00 13.01 343 VAL A N 1
ATOM 2587 C CA . VAL A 1 345 ? -7.461 1.168 -24.248 1.00 12.35 343 VAL A CA 1
ATOM 2588 C C . VAL A 1 345 ? -6.842 1.696 -25.536 1.00 13.18 343 VAL A C 1
ATOM 2589 O O . VAL A 1 345 ? -7.077 1.196 -26.625 1.00 13.59 343 VAL A O 1
ATOM 2593 N N . ASP A 1 346 ? -5.998 2.716 -25.404 1.00 14.22 344 ASP A N 1
ATOM 2594 C CA . ASP A 1 346 ? -5.282 3.294 -26.534 1.00 15.14 344 ASP A CA 1
ATOM 2595 C C . ASP A 1 346 ? -3.788 3.250 -26.197 1.00 15.48 344 ASP A C 1
ATOM 2596 O O . ASP A 1 346 ? -3.443 3.719 -25.112 1.00 16.53 344 ASP A O 1
ATOM 2601 N N . THR A 1 347 ? -2.991 2.626 -27.057 1.00 15.68 345 THR A N 1
ATOM 2602 C CA . THR A 1 347 ? -1.557 2.504 -26.725 1.00 15.16 345 THR A CA 1
ATOM 2603 C C . THR A 1 347 ? -0.691 2.846 -27.920 1.00 17.19 345 THR A C 1
ATOM 2604 O O . THR A 1 347 ? -0.958 2.471 -29.066 1.00 16.52 345 THR A O 1
ATOM 2608 N N . LYS A 1 348 ? 0.295 3.717 -27.674 1.00 17.32 346 LYS A N 1
ATOM 2609 C CA . LYS A 1 348 ? 1.138 4.260 -28.716 1.00 19.74 346 LYS A CA 1
ATOM 2610 C C . LYS A 1 348 ? 2.610 4.380 -28.322 1.00 20.66 346 LYS A C 1
ATOM 2611 O O . LYS A 1 348 ? 3.026 5.377 -27.742 1.00 18.72 346 LYS A O 1
ATOM 2617 N N . PRO A 1 349 ? 3.402 3.409 -28.734 1.00 22.50 347 PRO A N 1
ATOM 2618 C CA . PRO A 1 349 ? 4.857 3.486 -28.624 1.00 23.10 347 PRO A CA 1
ATOM 2619 C C . PRO A 1 349 ? 5.397 4.351 -29.763 1.00 23.68 347 PRO A C 1
ATOM 2620 O O . PRO A 1 349 ? 4.754 4.533 -30.807 1.00 23.47 347 PRO A O 1
ATOM 2624 N N . GLN A 1 350 ? 6.596 4.894 -29.606 1.00 22.21 348 GLN A N 1
ATOM 2625 C CA . GLN A 1 350 ? 7.198 5.697 -30.680 1.00 20.33 348 GLN A CA 1
ATOM 2626 C C . GLN A 1 350 ? 8.718 5.495 -30.578 1.00 20.40 348 GLN A C 1
ATOM 2627 O O . GLN A 1 350 ? 9.301 6.098 -29.684 1.00 20.82 348 GLN A O 1
ATOM 2633 N N . LEU A 1 351 ? 9.250 4.597 -31.408 1.00 16.83 349 LEU A N 1
ATOM 2634 C CA . LEU A 1 351 ? 10.680 4.327 -31.372 1.00 15.86 349 LEU A CA 1
ATOM 2635 C C . LEU A 1 351 ? 11.399 5.136 -32.468 1.00 15.25 349 LEU A C 1
ATOM 2636 O O . LEU A 1 351 ? 10.997 5.103 -33.620 1.00 14.71 349 LEU A O 1
ATOM 2641 N N . GLU A 1 352 ? 12.398 5.883 -32.036 1.00 14.69 350 GLU A N 1
ATOM 2642 C CA . GLU A 1 352 ? 13.221 6.718 -32.919 1.00 14.82 350 GLU A CA 1
ATOM 2643 C C . GLU A 1 352 ? 14.679 6.280 -32.723 1.00 14.99 350 GLU A C 1
ATOM 2644 O O . GLU A 1 352 ? 15.284 6.660 -31.716 1.00 14.07 350 GLU A O 1
ATOM 2650 N N . ILE A 1 353 ? 15.154 5.368 -33.568 1.00 14.27 351 ILE A N 1
ATOM 2651 C CA . ILE A 1 353 ? 16.441 4.711 -33.321 1.00 15.31 351 ILE A CA 1
ATOM 2652 C C . ILE A 1 353 ? 17.485 5.104 -34.343 1.00 15.80 351 ILE A C 1
ATOM 2653 O O . ILE A 1 353 ? 17.314 4.838 -35.532 1.00 16.75 351 ILE A O 1
ATOM 2658 N N . TYR A 1 354 ? 18.544 5.769 -33.885 1.00 16.14 352 TYR A N 1
ATOM 2659 C CA . TYR A 1 354 ? 19.560 6.309 -34.774 1.00 17.03 352 TYR A CA 1
ATOM 2660 C C . TYR A 1 354 ? 20.929 5.679 -34.598 1.00 16.71 352 TYR A C 1
ATOM 2661 O O . TYR A 1 354 ? 21.935 6.225 -35.064 1.00 17.93 352 TYR A O 1
ATOM 2670 N N . ALA A 1 355 ? 20.976 4.500 -33.999 1.00 17.32 353 ALA A N 1
ATOM 2671 C CA . ALA A 1 355 ? 22.225 3.748 -33.812 1.00 17.65 353 ALA A CA 1
ATOM 2672 C C . ALA A 1 355 ? 21.940 2.292 -34.197 1.00 17.17 353 ALA A C 1
ATOM 2673 O O . ALA A 1 355 ? 20.894 1.761 -33.834 1.00 17.96 353 ALA A O 1
ATOM 2675 N N . ASP A 1 356 ? 22.840 1.663 -34.946 1.00 18.36 354 ASP A N 1
ATOM 2676 C CA . ASP A 1 356 ? 22.617 0.295 -35.398 1.00 17.76 354 ASP A CA 1
ATOM 2677 C C . ASP A 1 356 ? 22.996 -0.764 -34.393 1.00 17.21 354 ASP A C 1
ATOM 2678 O O . ASP A 1 356 ? 22.331 -1.799 -34.273 1.00 17.01 354 ASP A O 1
ATOM 2683 N N . ASP A 1 357 ? 24.086 -0.547 -33.646 1.00 17.17 355 ASP A N 1
ATOM 2684 C CA . ASP A 1 357 ? 24.593 -1.572 -32.730 1.00 17.90 355 ASP A CA 1
ATOM 2685 C C . ASP A 1 357 ? 23.833 -1.543 -31.430 1.00 18.82 355 ASP A C 1
ATOM 2686 O O . ASP A 1 357 ? 24.306 -1.111 -30.374 1.00 19.53 355 ASP A O 1
ATOM 2691 N N . VAL A 1 358 ? 22.540 -1.872 -31.499 1.00 18.53 356 VAL A N 1
ATOM 2692 C CA . VAL A 1 358 ? 21.646 -1.778 -30.369 1.00 18.03 356 VAL A CA 1
ATOM 2693 C C . VAL A 1 358 ? 20.687 -2.970 -30.371 1.00 17.04 356 VAL A C 1
ATOM 2694 O O . VAL A 1 358 ? 20.565 -3.685 -31.364 1.00 15.98 356 VAL A O 1
ATOM 2698 N N . LYS A 1 359 ? 19.983 -3.122 -29.262 1.00 16.77 357 LYS A N 1
ATOM 2699 C CA . LYS A 1 359 ? 18.924 -4.122 -29.147 1.00 17.34 357 LYS A CA 1
ATOM 2700 C C . LYS A 1 359 ? 17.697 -3.388 -28.578 1.00 17.21 357 LYS A C 1
ATOM 2701 O O . LYS A 1 359 ? 17.685 -3.113 -27.381 1.00 17.87 357 LYS A O 1
ATOM 2707 N N . CYS A 1 360 ? 16.772 -2.988 -29.441 1.00 16.11 358 CYS A N 1
ATOM 2708 C CA . CYS A 1 360 ? 15.610 -2.235 -28.951 1.00 14.65 358 CYS A CA 1
ATOM 2709 C C . CYS A 1 360 ? 14.311 -2.907 -29.397 1.00 15.70 358 CYS A C 1
ATOM 2710 O O . CYS A 1 360 ? 14.208 -3.313 -30.549 1.00 16.24 358 CYS A O 1
ATOM 2713 N N . SER A 1 361 ? 13.364 -3.007 -28.463 1.00 14.82 359 SER A N 1
ATOM 2714 C CA . SER A 1 361 ? 12.096 -3.642 -28.837 1.00 14.45 359 SER A CA 1
ATOM 2715 C C . SER A 1 361 ? 10.944 -3.091 -28.008 1.00 15.79 359 SER A C 1
ATOM 2716 O O . SER A 1 361 ? 11.128 -2.610 -26.899 1.00 15.60 359 SER A O 1
ATOM 2719 N N . HIS A 1 362 ? 9.751 -3.199 -28.589 1.00 14.42 360 HIS A N 1
ATOM 2720 C CA . HIS A 1 362 ? 8.537 -2.824 -27.870 1.00 14.17 360 HIS A CA 1
ATOM 2721 C C . HIS A 1 362 ? 7.452 -3.847 -28.188 1.00 14.40 360 HIS A C 1
ATOM 2722 O O . HIS A 1 362 ? 7.405 -4.381 -29.296 1.00 13.57 360 HIS A O 1
ATOM 2729 N N . GLY A 1 363 ? 6.605 -4.130 -27.199 1.00 14.25 361 GLY A N 1
ATOM 2730 C CA . GLY A 1 363 ? 5.475 -5.037 -27.449 1.00 14.19 361 GLY A CA 1
ATOM 2731 C C . GLY A 1 363 ? 4.268 -4.535 -26.653 1.00 14.87 361 GLY A C 1
ATOM 2732 O O . GLY A 1 363 ? 4.438 -3.979 -25.574 1.00 15.22 361 GLY A O 1
ATOM 2733 N N . ALA A 1 364 ? 3.077 -4.710 -27.230 1.00 14.46 362 ALA A N 1
ATOM 2734 C CA . ALA A 1 364 ? 1.864 -4.360 -26.487 1.00 14.23 362 ALA A CA 1
ATOM 2735 C C . ALA A 1 364 ? 0.828 -5.455 -26.739 1.00 15.32 362 ALA A C 1
ATOM 2736 O O . ALA A 1 364 ? 0.774 -6.029 -27.837 1.00 16.49 362 ALA A O 1
ATOM 2738 N N . THR A 1 365 ? 0.044 -5.758 -25.719 1.00 13.78 363 THR A N 1
ATOM 2739 C CA . THR A 1 365 ? -0.983 -6.786 -25.823 1.00 14.56 363 THR A CA 1
ATOM 2740 C C . THR A 1 365 ? -2.289 -6.254 -25.218 1.00 13.24 363 THR A C 1
ATOM 2741 O O . THR A 1 365 ? -2.254 -5.429 -24.305 1.00 13.85 363 THR A O 1
ATOM 2745 N N . VAL A 1 366 ? -3.408 -6.672 -25.791 1.00 13.59 364 VAL A N 1
ATOM 2746 C CA . VAL A 1 366 ? -4.729 -6.298 -25.312 1.00 13.91 364 VAL A CA 1
ATOM 2747 C C . VAL A 1 366 ? -5.594 -7.575 -25.337 1.00 14.55 364 VAL A C 1
ATOM 2748 O O . VAL A 1 366 ? -5.550 -8.308 -26.331 1.00 14.53 364 VAL A O 1
ATOM 2752 N N . GLY A 1 367 ? -6.253 -7.863 -24.219 1.00 14.68 365 GLY A N 1
ATOM 2753 C CA . GLY A 1 367 ? -7.111 -9.053 -24.179 1.00 15.09 365 GLY A CA 1
ATOM 2754 C C . GLY A 1 367 ? -7.919 -9.065 -22.888 1.00 14.66 365 GLY A C 1
ATOM 2755 O O . GLY A 1 367 ? -7.895 -8.085 -22.144 1.00 14.93 365 GLY A O 1
ATOM 2756 N N . ARG A 1 368 ? -8.650 -10.153 -22.667 1.00 15.50 366 ARG A N 1
ATOM 2757 C CA . ARG A 1 368 ? -9.456 -10.268 -21.456 1.00 15.71 366 ARG A CA 1
ATOM 2758 C C . ARG A 1 368 ? -9.166 -11.617 -20.800 1.00 17.06 366 ARG A C 1
ATOM 2759 O O . ARG A 1 368 ? -8.378 -12.406 -21.309 1.00 18.88 366 ARG A O 1
ATOM 2767 N N . ILE A 1 369 ? -9.804 -11.838 -19.658 1.00 18.73 367 ILE A N 1
ATOM 2768 C CA . ILE A 1 369 ? -9.642 -13.152 -19.002 1.00 20.45 367 ILE A CA 1
ATOM 2769 C C . ILE A 1 369 ? -10.466 -14.157 -19.813 1.00 21.73 367 ILE A C 1
ATOM 2770 O O . ILE A 1 369 ? -11.618 -13.869 -20.137 1.00 22.18 367 ILE A O 1
ATOM 2775 N N . ASP A 1 370 ? -9.855 -15.253 -20.212 1.00 23.84 368 ASP A N 1
ATOM 2776 C CA . ASP A 1 370 ? -10.599 -16.260 -20.994 1.00 26.45 368 ASP A CA 1
ATOM 2777 C C . ASP A 1 370 ? -11.647 -16.920 -20.110 1.00 27.17 368 ASP A C 1
ATOM 2778 O O . ASP A 1 370 ? -11.334 -17.358 -18.993 1.00 26.94 368 ASP A O 1
ATOM 2783 N N . ASP A 1 371 ? -12.867 -17.057 -20.612 1.00 27.62 369 ASP A N 1
ATOM 2784 C CA . ASP A 1 371 ? -13.930 -17.722 -19.856 1.00 28.53 369 ASP A CA 1
ATOM 2785 C C . ASP A 1 371 ? -13.514 -19.130 -19.439 1.00 28.50 369 ASP A C 1
ATOM 2786 O O . ASP A 1 371 ? -13.843 -19.561 -18.330 1.00 28.71 369 ASP A O 1
ATOM 2791 N N . GLU A 1 372 ? -12.769 -19.833 -20.278 1.00 27.96 370 GLU A N 1
ATOM 2792 C CA . GLU A 1 372 ? -12.299 -21.179 -19.985 1.00 28.94 370 GLU A CA 1
ATOM 2793 C C . GLU A 1 372 ? -11.491 -21.239 -18.697 1.00 28.94 370 GLU A C 1
ATOM 2794 O O . GLU A 1 372 ? -11.628 -22.197 -17.923 1.00 29.13 370 GLU A O 1
ATOM 2796 N N . GLN A 1 373 ? -10.692 -20.212 -18.410 1.00 27.87 371 GLN A N 1
ATOM 2797 C CA . GLN A 1 373 ? -9.948 -20.156 -17.162 1.00 27.43 371 GLN A CA 1
ATOM 2798 C C . GLN A 1 373 ? -10.892 -20.000 -15.968 1.00 26.46 371 GLN A C 1
ATOM 2799 O O . GLN A 1 373 ? -10.695 -20.660 -14.943 1.00 25.95 371 GLN A O 1
ATOM 2805 N N . ILE A 1 374 ? -11.913 -19.165 -16.106 1.00 24.68 372 ILE A N 1
ATOM 2806 C CA . ILE A 1 374 ? -12.903 -18.976 -15.048 1.00 24.43 372 ILE A CA 1
ATOM 2807 C C . ILE A 1 374 ? -13.677 -20.273 -14.815 1.00 24.46 372 ILE A C 1
ATOM 2808 O O . ILE A 1 374 ? -13.908 -20.681 -13.676 1.00 23.94 372 ILE A O 1
ATOM 2813 N N . PHE A 1 375 ? -14.074 -20.908 -15.917 1.00 24.10 373 PHE A N 1
ATOM 2814 C CA . PHE A 1 375 ? -14.826 -22.158 -15.853 1.00 24.96 373 PHE A CA 1
ATOM 2815 C C . PHE A 1 375 ? -14.016 -23.266 -15.198 1.00 24.34 373 PHE A C 1
ATOM 2816 O O . PHE A 1 375 ? -14.547 -23.992 -14.347 1.00 24.73 373 PHE A O 1
ATOM 2824 N N . TYR A 1 376 ? -12.743 -23.361 -15.560 1.00 23.70 374 TYR A N 1
ATOM 2825 C CA . TYR A 1 376 ? -11.853 -24.352 -14.968 1.00 24.10 374 TYR A CA 1
ATOM 2826 C C . TYR A 1 376 ? -11.805 -24.179 -13.449 1.00 23.98 374 TYR A C 1
ATOM 2827 O O . TYR A 1 376 ? -11.908 -25.153 -12.700 1.00 23.78 374 TYR A O 1
ATOM 2836 N N . LEU A 1 377 ? -11.609 -22.942 -13.001 1.00 23.11 375 LEU A N 1
ATOM 2837 C CA . LEU A 1 377 ? -11.543 -22.655 -11.568 1.00 23.23 375 LEU A CA 1
ATOM 2838 C C . LEU A 1 377 ? -12.855 -22.988 -10.884 1.00 22.90 375 LEU A C 1
ATOM 2839 O O . LEU A 1 377 ? -12.853 -23.633 -9.826 1.00 23.04 375 LEU A O 1
ATOM 2844 N N . ARG A 1 378 ? -13.969 -22.617 -11.495 1.00 22.86 376 ARG A N 1
ATOM 2845 C CA . ARG A 1 378 ? -15.303 -22.919 -11.001 1.00 24.15 376 ARG A CA 1
ATOM 2846 C C . ARG A 1 378 ? -15.513 -24.418 -10.836 1.00 24.18 376 ARG A C 1
ATOM 2847 O O . ARG A 1 378 ? -16.066 -24.872 -9.826 1.00 24.35 376 ARG A O 1
ATOM 2855 N N . SER A 1 379 ? -15.022 -25.210 -11.788 1.00 24.20 377 SER A N 1
ATOM 2856 C CA . SER A 1 379 ? -15.139 -26.661 -11.695 1.00 25.62 377 SER A CA 1
ATOM 2857 C C . SER A 1 379 ? -14.251 -27.239 -10.592 1.00 25.84 377 SER A C 1
ATOM 2858 O O . SER A 1 379 ? -14.431 -28.406 -10.230 1.00 25.65 377 SER A O 1
ATOM 2861 N N . ARG A 1 380 ? -13.251 -26.496 -10.149 1.00 25.58 378 ARG A N 1
ATOM 2862 C CA . ARG A 1 380 ? -12.319 -26.925 -9.126 1.00 26.03 378 ARG A CA 1
ATOM 2863 C C . ARG A 1 380 ? -12.665 -26.373 -7.751 1.00 26.22 378 ARG A C 1
ATOM 2864 O O . ARG A 1 380 ? -11.878 -26.523 -6.807 1.00 26.20 378 ARG A O 1
ATOM 2872 N N . GLY A 1 381 ? -13.799 -25.699 -7.624 1.00 25.20 379 GLY A N 1
ATOM 2873 C CA . GLY A 1 381 ? -14.282 -25.206 -6.363 1.00 24.95 379 GLY A CA 1
ATOM 2874 C C . GLY A 1 381 ? -13.960 -23.775 -6.029 1.00 25.19 379 GLY A C 1
ATOM 2875 O O . GLY A 1 381 ? -14.083 -23.361 -4.874 1.00 24.05 379 GLY A O 1
ATOM 2876 N N . ILE A 1 382 ? -13.573 -22.988 -7.038 1.00 24.47 380 ILE A N 1
ATOM 2877 C CA . ILE A 1 382 ? -13.255 -21.574 -6.834 1.00 25.60 380 ILE A CA 1
ATOM 2878 C C . ILE A 1 382 ? -14.277 -20.718 -7.578 1.00 25.81 380 ILE A C 1
ATOM 2879 O O . ILE A 1 382 ? -14.361 -20.810 -8.806 1.00 26.77 380 ILE A O 1
ATOM 2884 N N . ASN A 1 383 ? -15.044 -19.911 -6.862 1.00 26.27 381 ASN A N 1
ATOM 2885 C CA . ASN A 1 383 ? -16.096 -19.118 -7.488 1.00 26.61 381 ASN A CA 1
ATOM 2886 C C . ASN A 1 383 ? -15.561 -17.992 -8.360 1.00 27.04 381 ASN A C 1
ATOM 2887 O O . ASN A 1 383 ? -14.370 -17.678 -8.372 1.00 26.02 381 ASN A O 1
ATOM 2892 N N . GLN A 1 384 ? -16.465 -17.395 -9.130 1.00 27.52 382 GLN A N 1
ATOM 2893 C CA . GLN A 1 384 ? -16.129 -16.352 -10.079 1.00 28.58 382 GLN A CA 1
ATOM 2894 C C . GLN A 1 384 ? -15.353 -15.188 -9.489 1.00 27.92 382 GLN A C 1
ATOM 2895 O O . GLN A 1 384 ? -14.296 -14.826 -10.020 1.00 26.71 382 GLN A O 1
ATOM 2901 N N . GLN A 1 385 ? -15.866 -14.585 -8.421 1.00 27.12 383 GLN A N 1
ATOM 2902 C CA . GLN A 1 385 ? -15.209 -13.448 -7.790 1.00 26.40 383 GLN A CA 1
ATOM 2903 C C . GLN A 1 385 ? -13.804 -13.774 -7.332 1.00 25.29 383 GLN A C 1
ATOM 2904 O O . GLN A 1 385 ? -12.858 -13.032 -7.606 1.00 24.66 383 GLN A O 1
ATOM 2910 N N . ASP A 1 386 ? -13.647 -14.883 -6.603 1.00 24.09 384 ASP A N 1
ATOM 2911 C CA . ASP A 1 386 ? -12.313 -15.278 -6.148 1.00 23.08 384 ASP A CA 1
ATOM 2912 C C . ASP A 1 386 ? -11.423 -15.604 -7.344 1.00 22.08 384 ASP A C 1
ATOM 2913 O O . ASP A 1 386 ? -10.232 -15.287 -7.348 1.00 21.99 384 ASP A O 1
ATOM 2918 N N . ALA A 1 387 ? -11.989 -16.226 -8.377 1.00 21.84 385 ALA A N 1
ATOM 2919 C CA . ALA A 1 387 ? -11.204 -16.539 -9.575 1.00 21.91 385 ALA A CA 1
ATOM 2920 C C . ALA A 1 387 ? -10.709 -15.259 -10.244 1.00 21.63 385 ALA A C 1
ATOM 2921 O O . ALA A 1 387 ? -9.529 -15.146 -10.575 1.00 20.37 385 ALA A O 1
ATOM 2923 N N . GLN A 1 388 ? -11.606 -14.291 -10.403 1.00 21.83 386 GLN A N 1
ATOM 2924 C CA . GLN A 1 388 ? -11.212 -13.024 -11.033 1.00 22.13 386 GLN A CA 1
ATOM 2925 C C . GLN A 1 388 ? -10.147 -12.301 -10.225 1.00 22.48 386 GLN A C 1
ATOM 2926 O O . GLN A 1 388 ? -9.167 -11.772 -10.751 1.00 21.22 386 GLN A O 1
ATOM 2932 N N . GLN A 1 389 ? -10.361 -12.219 -8.901 1.00 20.95 387 GLN A N 1
ATOM 2933 C CA . GLN A 1 389 ? -9.377 -11.532 -8.058 1.00 21.19 387 GLN A CA 1
ATOM 2934 C C . GLN A 1 389 ? -8.010 -12.175 -8.133 1.00 20.30 387 GLN A C 1
ATOM 2935 O O . GLN A 1 389 ? -6.995 -11.487 -8.280 1.00 19.94 387 GLN A O 1
ATOM 2941 N N . MET A 1 390 ? -7.947 -13.505 -8.084 1.00 19.92 388 MET A N 1
ATOM 2942 C CA . MET A 1 390 ? -6.689 -14.218 -8.172 1.00 19.87 388 MET A CA 1
ATOM 2943 C C . MET A 1 390 ? -5.967 -13.877 -9.493 1.00 19.63 388 MET A C 1
ATOM 2944 O O . MET A 1 390 ? -4.759 -13.641 -9.489 1.00 19.17 388 MET A O 1
ATOM 2949 N N . ILE A 1 391 ? -6.721 -13.932 -10.576 1.00 18.32 389 ILE A N 1
ATOM 2950 C CA . ILE A 1 391 ? -6.151 -13.677 -11.910 1.00 18.54 389 ILE A CA 1
ATOM 2951 C C . ILE A 1 391 ? -5.691 -12.237 -12.059 1.00 18.39 389 ILE A C 1
ATOM 2952 O O . ILE A 1 391 ? -4.618 -11.996 -12.627 1.00 19.08 389 ILE A O 1
ATOM 2957 N N . ILE A 1 392 ? -6.463 -11.289 -11.545 1.00 19.54 390 ILE A N 1
ATOM 2958 C CA . ILE A 1 392 ? -6.067 -9.872 -11.645 1.00 19.06 390 ILE A CA 1
ATOM 2959 C C . ILE A 1 392 ? -4.861 -9.557 -10.785 1.00 19.91 390 ILE A C 1
ATOM 2960 O O . ILE A 1 392 ? -3.887 -8.915 -11.219 1.00 18.47 390 ILE A O 1
ATOM 2965 N N . TYR A 1 393 ? -4.830 -10.080 -9.547 1.00 18.81 391 TYR A N 1
ATOM 2966 C CA . TYR A 1 393 ? -3.656 -9.892 -8.703 1.00 19.59 391 TYR A CA 1
ATOM 2967 C C . TYR A 1 393 ? -2.415 -10.505 -9.339 1.00 19.11 391 TYR A C 1
ATOM 2968 O O . TYR A 1 393 ? -1.317 -9.959 -9.226 1.00 19.04 391 TYR A O 1
ATOM 2977 N N . ALA A 1 394 ? -2.565 -11.645 -10.009 1.00 19.48 392 ALA A N 1
ATOM 2978 C CA . ALA A 1 394 ? -1.464 -12.320 -10.675 1.00 18.96 392 ALA A CA 1
ATOM 2979 C C . ALA A 1 394 ? -0.936 -11.476 -11.844 1.00 18.15 392 ALA A C 1
ATOM 2980 O O . ALA A 1 394 ? 0.266 -11.444 -12.092 1.00 17.83 392 ALA A O 1
ATOM 2982 N N . PHE A 1 395 ? -1.852 -10.806 -12.522 1.00 17.73 393 PHE A N 1
ATOM 2983 C CA . PHE A 1 395 ? -1.516 -9.928 -13.645 1.00 18.44 393 PHE A CA 1
ATOM 2984 C C . PHE A 1 395 ? -0.725 -8.717 -13.172 1.00 19.08 393 PHE A C 1
ATOM 2985 O O . PHE A 1 395 ? 0.205 -8.285 -13.851 1.00 21.44 393 PHE A O 1
ATOM 2993 N N . ALA A 1 396 ? -1.040 -8.188 -11.997 1.00 19.04 394 ALA A N 1
ATOM 2994 C CA . ALA A 1 396 ? -0.352 -7.048 -11.421 1.00 19.22 394 ALA A CA 1
ATOM 2995 C C . ALA A 1 396 ? 0.889 -7.439 -10.626 1.00 19.11 394 ALA A C 1
ATOM 2996 O O . ALA A 1 396 ? 1.684 -6.563 -10.255 1.00 19.22 394 ALA A O 1
ATOM 2998 N N . ALA A 1 397 ? 1.047 -8.719 -10.333 1.00 18.87 395 ALA A N 1
ATOM 2999 C CA . ALA A 1 397 ? 2.111 -9.208 -9.465 1.00 19.61 395 ALA A CA 1
ATOM 3000 C C . ALA A 1 397 ? 3.506 -8.808 -9.854 1.00 19.49 395 ALA A C 1
ATOM 3001 O O . ALA A 1 397 ? 4.306 -8.370 -9.002 1.00 20.07 395 ALA A O 1
ATOM 3003 N N . GLU A 1 398 ? 3.868 -8.860 -11.138 1.00 20.09 396 GLU A N 1
ATOM 3004 C CA . GLU A 1 398 ? 5.218 -8.453 -11.531 1.00 20.72 396 GLU A CA 1
ATOM 3005 C C . GLU A 1 398 ? 5.509 -7.017 -11.123 1.00 20.24 396 GLU A C 1
ATOM 3006 O O . GLU A 1 398 ? 6.666 -6.680 -10.831 1.00 21.25 396 GLU A O 1
ATOM 3012 N N . LEU A 1 399 ? 4.496 -6.162 -11.074 1.00 19.59 397 LEU A N 1
ATOM 3013 C CA . LEU A 1 399 ? 4.645 -4.782 -10.665 1.00 19.11 397 LEU A CA 1
ATOM 3014 C C . LEU A 1 399 ? 4.636 -4.617 -9.148 1.00 19.73 397 LEU A C 1
ATOM 3015 O O . LEU A 1 399 ? 5.495 -3.931 -8.595 1.00 19.98 397 LEU A O 1
ATOM 3020 N N . THR A 1 400 ? 3.698 -5.273 -8.465 1.00 19.82 398 THR A N 1
ATOM 3021 C CA . THR A 1 400 ? 3.594 -5.124 -7.011 1.00 21.15 398 THR A CA 1
ATOM 3022 C C . THR A 1 400 ? 4.721 -5.794 -6.261 1.00 22.68 398 THR A C 1
ATOM 3023 O O . THR A 1 400 ? 5.182 -5.281 -5.228 1.00 22.49 398 THR A O 1
ATOM 3027 N N . GLU A 1 401 ? 5.309 -6.847 -6.843 1.00 23.34 399 GLU A N 1
ATOM 3028 C CA . GLU A 1 401 ? 6.433 -7.528 -6.219 1.00 26.73 399 GLU A CA 1
ATOM 3029 C C . GLU A 1 401 ? 7.702 -6.697 -6.204 1.00 27.41 399 GLU A C 1
ATOM 3030 O O . GLU A 1 401 ? 8.667 -7.022 -5.493 1.00 28.12 399 GLU A O 1
ATOM 3036 N N . ALA A 1 402 ? 7.734 -5.591 -6.934 1.00 27.58 400 ALA A N 1
ATOM 3037 C CA . ALA A 1 402 ? 8.854 -4.668 -6.934 1.00 28.74 400 ALA A CA 1
ATOM 3038 C C . ALA A 1 402 ? 8.967 -3.906 -5.617 1.00 28.74 400 ALA A C 1
ATOM 3039 O O . ALA A 1 402 ? 10.022 -3.328 -5.337 1.00 28.68 400 ALA A O 1
ATOM 3041 N N . LEU A 1 403 ? 7.893 -3.832 -4.841 1.00 29.38 401 LEU A N 1
ATOM 3042 C CA . LEU A 1 403 ? 7.906 -3.113 -3.572 1.00 30.78 401 LEU A CA 1
ATOM 3043 C C . LEU A 1 403 ? 8.623 -3.930 -2.504 1.00 32.38 401 LEU A C 1
ATOM 3044 O O . LEU A 1 403 ? 8.129 -4.974 -2.088 1.00 32.25 401 LEU A O 1
ATOM 3049 N N . ARG A 1 404 ? 9.794 -3.459 -2.086 1.00 33.64 402 ARG A N 1
ATOM 3050 C CA . ARG A 1 404 ? 10.619 -4.132 -1.101 1.00 35.38 402 ARG A CA 1
ATOM 3051 C C . ARG A 1 404 ? 9.920 -4.261 0.252 1.00 35.13 402 ARG A C 1
ATOM 3052 O O . ARG A 1 404 ? 9.897 -5.345 0.838 1.00 35.96 402 ARG A O 1
ATOM 3060 N N . ASP A 1 405 ? 9.434 -3.142 0.770 1.00 34.95 403 ASP A N 1
ATOM 3061 C CA . ASP A 1 405 ? 8.755 -3.127 2.061 1.00 34.79 403 ASP A CA 1
ATOM 3062 C C . ASP A 1 405 ? 7.446 -3.904 1.961 1.00 34.15 403 ASP A C 1
ATOM 3063 O O . ASP A 1 405 ? 6.518 -3.489 1.270 1.00 33.93 403 ASP A O 1
ATOM 3068 N N . GLU A 1 406 ? 7.357 -5.015 2.690 1.00 33.41 404 GLU A N 1
ATOM 3069 C CA . GLU A 1 406 ? 6.147 -5.832 2.654 1.00 32.53 404 GLU A CA 1
ATOM 3070 C C . GLU A 1 406 ? 4.946 -5.074 3.185 1.00 31.49 404 GLU A C 1
ATOM 3071 O O . GLU A 1 406 ? 3.847 -5.156 2.632 1.00 31.28 404 GLU A O 1
ATOM 3077 N N . GLY A 1 407 ? 5.144 -4.268 4.230 1.00 30.21 405 GLY A N 1
ATOM 3078 C CA . GLY A 1 407 ? 4.070 -3.471 4.804 1.00 28.66 405 GLY A CA 1
ATOM 3079 C C . GLY A 1 407 ? 3.491 -2.510 3.764 1.00 27.84 405 GLY A C 1
ATOM 3080 O O . GLY A 1 407 ? 2.274 -2.351 3.641 1.00 27.58 405 GLY A O 1
ATOM 3081 N N . LEU A 1 408 ? 4.373 -1.875 3.000 1.00 27.55 406 LEU A N 1
ATOM 3082 C CA . LEU A 1 408 ? 3.951 -0.960 1.946 1.00 27.35 406 LEU A CA 1
ATOM 3083 C C . LEU A 1 408 ? 3.263 -1.706 0.807 1.00 26.72 406 LEU A C 1
ATOM 3084 O O . LEU A 1 408 ? 2.277 -1.224 0.241 1.00 26.08 406 LEU A O 1
ATOM 3089 N N . LYS A 1 409 ? 3.780 -2.878 0.460 1.00 27.11 407 LYS A N 1
ATOM 3090 C CA . LYS A 1 409 ? 3.175 -3.677 -0.608 1.00 27.08 407 LYS A CA 1
ATOM 3091 C C . LYS A 1 409 ? 1.733 -4.034 -0.281 1.00 26.96 407 LYS A C 1
ATOM 3092 O O . LYS A 1 409 ? 0.839 -3.897 -1.123 1.00 26.60 407 LYS A O 1
ATOM 3098 N N . GLN A 1 410 ? 1.453 -4.421 0.966 1.00 26.88 408 GLN A N 1
ATOM 3099 C CA . GLN A 1 410 ? 0.094 -4.768 1.369 1.00 26.82 408 GLN A CA 1
ATOM 3100 C C . GLN A 1 410 ? -0.869 -3.605 1.238 1.00 25.86 408 GLN A C 1
ATOM 3101 O O . GLN A 1 410 ? -2.030 -3.746 0.837 1.00 25.12 408 GLN A O 1
ATOM 3107 N N . GLN A 1 411 ? -0.413 -2.397 1.587 1.00 26.13 409 GLN A N 1
ATOM 3108 C CA . GLN A 1 411 ? -1.259 -1.210 1.451 1.00 24.74 409 GLN A CA 1
ATOM 3109 C C . GLN A 1 411 ? -1.560 -0.913 -0.013 1.00 24.03 409 GLN A C 1
ATOM 3110 O O . GLN A 1 411 ? -2.682 -0.549 -0.361 1.00 23.33 409 GLN A O 1
ATOM 3116 N N . VAL A 1 412 ? -0.566 -1.130 -0.880 1.00 22.82 410 VAL A N 1
ATOM 3117 C CA . VAL A 1 412 ? -0.807 -0.935 -2.315 1.00 22.36 410 VAL A CA 1
ATOM 3118 C C . VAL A 1 412 ? -1.774 -2.000 -2.826 1.00 22.38 410 VAL A C 1
ATOM 3119 O O . VAL A 1 412 ? -2.713 -1.688 -3.558 1.00 22.37 410 VAL A O 1
ATOM 3123 N N . LEU A 1 413 ? -1.621 -3.239 -2.361 1.00 22.33 411 LEU A N 1
ATOM 3124 C CA . LEU A 1 413 ? -2.523 -4.318 -2.762 1.00 22.67 411 LEU A CA 1
ATOM 3125 C C . LEU A 1 413 ? -3.939 -4.043 -2.280 1.00 23.02 411 LEU A C 1
ATOM 3126 O O . LEU A 1 413 ? -4.928 -4.372 -2.936 1.00 22.52 411 LEU A O 1
ATOM 3131 N N . ALA A 1 414 ? -4.056 -3.399 -1.111 1.00 23.01 412 ALA A N 1
ATOM 3132 C CA . ALA A 1 414 ? -5.375 -3.025 -0.597 1.00 23.32 412 ALA A CA 1
ATOM 3133 C C . ALA A 1 414 ? -6.030 -1.987 -1.503 1.00 22.67 412 ALA A C 1
ATOM 3134 O O . ALA A 1 414 ? -7.227 -2.061 -1.781 1.00 24.06 412 ALA A O 1
ATOM 3136 N N . ARG A 1 415 ? -5.245 -1.026 -1.985 1.00 22.20 413 ARG A N 1
ATOM 3137 C CA . ARG A 1 415 ? -5.754 0.019 -2.870 1.00 21.46 413 ARG A CA 1
ATOM 3138 C C . ARG A 1 415 ? -6.193 -0.606 -4.198 1.00 21.24 413 ARG A C 1
ATOM 3139 O O . ARG A 1 415 ? -7.285 -0.341 -4.697 1.00 21.64 413 ARG A O 1
ATOM 3147 N N . ILE A 1 416 ? -5.380 -1.533 -4.704 1.00 21.26 414 ILE A N 1
ATOM 3148 C CA . ILE A 1 416 ? -5.739 -2.307 -5.897 1.00 20.97 414 ILE A CA 1
ATOM 3149 C C . ILE A 1 416 ? -7.049 -3.054 -5.688 1.00 22.22 414 ILE A C 1
ATOM 3150 O O . ILE A 1 416 ? -7.982 -2.982 -6.497 1.00 20.89 414 ILE A O 1
ATOM 3155 N N . GLY A 1 417 ? -7.180 -3.708 -4.533 1.00 22.55 415 GLY A N 1
ATOM 3156 C CA . GLY A 1 417 ? -8.360 -4.467 -4.169 1.00 23.61 415 GLY A CA 1
ATOM 3157 C C . GLY A 1 417 ? -9.659 -3.720 -4.224 1.00 24.58 415 GLY A C 1
ATOM 3158 O O . GLY A 1 417 ? -10.731 -4.296 -4.499 1.00 25.62 415 GLY A O 1
ATOM 3159 N N . GLN A 1 418 ? -9.652 -2.404 -3.987 1.00 25.34 416 GLN A N 1
ATOM 3160 C CA . GLN A 1 418 ? -10.845 -1.581 -4.056 1.00 25.74 416 GLN A CA 1
ATOM 3161 C C . GLN A 1 418 ? -11.429 -1.538 -5.465 1.00 24.94 416 GLN A C 1
ATOM 3162 O O . GLN A 1 418 ? -12.613 -1.273 -5.641 1.00 24.43 416 GLN A O 1
ATOM 3168 N N . ARG A 1 419 ? -10.621 -1.814 -6.482 1.00 24.85 417 ARG A N 1
ATOM 3169 C CA . ARG A 1 419 ? -11.060 -1.765 -7.868 1.00 24.68 417 ARG A CA 1
ATOM 3170 C C . ARG A 1 419 ? -11.398 -3.115 -8.471 1.00 26.31 417 ARG A C 1
ATOM 3171 O O . ARG A 1 419 ? -11.838 -3.174 -9.630 1.00 26.01 417 ARG A O 1
ATOM 3179 N N . LEU A 1 420 ? -11.280 -4.191 -7.711 1.00 26.85 418 LEU A N 1
ATOM 3180 C CA . LEU A 1 420 ? -11.586 -5.532 -8.191 1.00 28.11 418 LEU A CA 1
ATOM 3181 C C . LEU A 1 420 ? -13.053 -5.895 -8.011 1.00 30.08 418 LEU A C 1
ATOM 3182 O O . LEU A 1 420 ? -13.758 -5.356 -7.153 1.00 29.01 418 LEU A O 1
ATOM 3187 N N . PRO A 1 421 ? -13.538 -6.831 -8.820 1.00 31.48 419 PRO A N 1
ATOM 3188 C CA . PRO A 1 421 ? -14.923 -7.290 -8.712 1.00 33.32 419 PRO A CA 1
ATOM 3189 C C . PRO A 1 421 ? -15.238 -7.668 -7.274 1.00 34.59 419 PRO A C 1
ATOM 3190 O O . PRO A 1 421 ? -14.531 -8.494 -6.690 1.00 35.13 419 PRO A O 1
ATOM 3194 N N . GLY A 1 422 ? -16.230 -7.022 -6.675 1.00 36.51 420 GLY A N 1
ATOM 3195 C CA . GLY A 1 422 ? -16.605 -7.278 -5.293 1.00 38.44 420 GLY A CA 1
ATOM 3196 C C . GLY A 1 422 ? -15.630 -6.650 -4.308 1.00 40.52 420 GLY A C 1
ATOM 3197 O O . GLY A 1 422 ? -15.487 -7.109 -3.171 1.00 40.94 420 GLY A O 1
ATOM 3198 N N . GLY A 1 423 ? -14.956 -5.576 -4.721 1.00 41.27 421 GLY A N 1
ATOM 3199 C CA . GLY A 1 423 ? -13.986 -4.902 -3.883 1.00 42.68 421 GLY A CA 1
ATOM 3200 C C . GLY A 1 423 ? -14.595 -3.815 -3.008 1.00 43.58 421 GLY A C 1
ATOM 3201 O O . GLY A 1 423 ? -13.911 -3.303 -2.111 1.00 44.90 421 GLY A O 1
ATOM 3202 N N . ASN B 1 8 ? 8.078 27.290 -51.614 1.00 45.88 6 ASN B N 1
ATOM 3203 C CA . ASN B 1 8 ? 7.352 27.139 -50.360 1.00 45.31 6 ASN B CA 1
ATOM 3204 C C . ASN B 1 8 ? 6.171 26.188 -50.514 1.00 44.30 6 ASN B C 1
ATOM 3205 O O . ASN B 1 8 ? 5.885 25.693 -51.606 1.00 44.25 6 ASN B O 1
ATOM 3210 N N . SER B 1 9 ? 5.526 25.865 -49.395 1.00 43.26 7 SER B N 1
ATOM 3211 C CA . SER B 1 9 ? 4.406 24.936 -49.383 1.00 41.24 7 SER B CA 1
ATOM 3212 C C . SER B 1 9 ? 3.249 25.392 -50.254 1.00 39.41 7 SER B C 1
ATOM 3213 O O . SER B 1 9 ? 2.779 24.665 -51.131 1.00 38.21 7 SER B O 1
ATOM 3216 N N . SER B 1 10 ? 2.840 26.654 -50.083 1.00 37.87 8 SER B N 1
ATOM 3217 C CA . SER B 1 10 ? 1.751 27.196 -50.894 1.00 35.97 8 SER B CA 1
ATOM 3218 C C . SER B 1 10 ? 2.078 27.153 -52.380 1.00 34.65 8 SER B C 1
ATOM 3219 O O . SER B 1 10 ? 1.181 26.939 -53.202 1.00 34.02 8 SER B O 1
ATOM 3222 N N . ASN B 1 11 ? 3.343 27.331 -52.744 1.00 33.32 9 ASN B N 1
ATOM 3223 C CA . ASN B 1 11 ? 3.777 27.299 -54.130 1.00 32.14 9 ASN B CA 1
ATOM 3224 C C . ASN B 1 11 ? 3.513 25.943 -54.785 1.00 30.16 9 ASN B C 1
ATOM 3225 O O . ASN B 1 11 ? 2.980 25.894 -55.893 1.00 29.53 9 ASN B O 1
ATOM 3230 N N . ALA B 1 12 ? 3.874 24.863 -54.101 1.00 28.38 10 ALA B N 1
ATOM 3231 C CA . ALA B 1 12 ? 3.606 23.520 -54.599 1.00 27.29 10 ALA B CA 1
ATOM 3232 C C . ALA B 1 12 ? 2.105 23.299 -54.785 1.00 25.84 10 ALA B C 1
ATOM 3233 O O . ALA B 1 12 ? 1.684 22.745 -55.799 1.00 24.95 10 ALA B O 1
ATOM 3235 N N . LEU B 1 13 ? 1.305 23.700 -53.805 1.00 24.43 11 LEU B N 1
ATOM 3236 C CA . LEU B 1 13 ? -0.144 23.575 -53.889 1.00 24.53 11 LEU B CA 1
ATOM 3237 C C . LEU B 1 13 ? -0.692 24.413 -55.036 1.00 24.62 11 LEU B C 1
ATOM 3238 O O . LEU B 1 13 ? -1.620 24.036 -55.749 1.00 24.00 11 LEU B O 1
ATOM 3243 N N . GLN B 1 14 ? -0.116 25.613 -55.190 1.00 23.71 12 GLN B N 1
ATOM 3244 C CA . GLN B 1 14 ? -0.549 26.503 -56.270 1.00 24.04 12 GLN B CA 1
ATOM 3245 C C . GLN B 1 14 ? -0.297 25.841 -57.620 1.00 22.92 12 GLN B C 1
ATOM 3246 O O . GLN B 1 14 ? -1.166 25.802 -58.492 1.00 23.71 12 GLN B O 1
ATOM 3252 N N . GLN B 1 15 ? 0.895 25.269 -57.771 1.00 22.55 13 GLN B N 1
ATOM 3253 C CA . GLN B 1 15 ? 1.229 24.575 -59.020 1.00 22.68 13 GLN B CA 1
ATOM 3254 C C . GLN B 1 15 ? 0.322 23.384 -59.286 1.00 22.52 13 GLN B C 1
ATOM 3255 O O . GLN B 1 15 ? -0.075 23.136 -60.429 1.00 22.46 13 GLN B O 1
ATOM 3261 N N . TRP B 1 16 ? 0.022 22.594 -58.245 1.00 22.37 14 TRP B N 1
ATOM 3262 C CA . TRP B 1 16 ? -0.866 21.445 -58.449 1.00 20.89 14 TRP B CA 1
ATOM 3263 C C . TRP B 1 16 ? -2.267 21.922 -58.783 1.00 20.42 14 TRP B C 1
ATOM 3264 O O . TRP B 1 16 ? -2.962 21.374 -59.627 1.00 20.84 14 TRP B O 1
ATOM 3275 N N . HIS B 1 17 ? -2.683 23.015 -58.141 1.00 20.67 15 HIS B N 1
ATOM 3276 C CA . HIS B 1 17 ? -3.950 23.665 -58.410 1.00 21.64 15 HIS B CA 1
ATOM 3277 C C . HIS B 1 17 ? -4.000 24.115 -59.876 1.00 22.28 15 HIS B C 1
ATOM 3278 O O . HIS B 1 17 ? -5.001 23.901 -60.556 1.00 22.89 15 HIS B O 1
ATOM 3285 N N . HIS B 1 18 ? -2.902 24.686 -60.346 1.00 24.10 16 HIS B N 1
ATOM 3286 C CA . HIS B 1 18 ? -2.793 25.116 -61.743 1.00 25.65 16 HIS B CA 1
ATOM 3287 C C . HIS B 1 18 ? -2.923 23.931 -62.691 1.00 25.92 16 HIS B C 1
ATOM 3288 O O . HIS B 1 18 ? -3.707 23.953 -63.643 1.00 26.77 16 HIS B O 1
ATOM 3295 N N . LEU B 1 19 ? -2.220 22.837 -62.386 1.00 25.53 17 LEU B N 1
ATOM 3296 C CA . LEU B 1 19 ? -2.317 21.629 -63.205 1.00 24.57 17 LEU B CA 1
ATOM 3297 C C . LEU B 1 19 ? -3.741 21.107 -63.258 1.00 24.30 17 LEU B C 1
ATOM 3298 O O . LEU B 1 19 ? -4.203 20.614 -64.292 1.00 24.51 17 LEU B O 1
ATOM 3303 N N . PHE B 1 20 ? -4.461 21.184 -62.137 1.00 23.82 18 PHE B N 1
ATOM 3304 C CA . PHE B 1 20 ? -5.839 20.740 -62.086 1.00 24.43 18 PHE B CA 1
ATOM 3305 C C . PHE B 1 20 ? -6.706 21.534 -63.062 1.00 26.48 18 PHE B C 1
ATOM 3306 O O . PHE B 1 20 ? -7.579 20.986 -63.725 1.00 24.66 18 PHE B O 1
ATOM 3314 N N . GLU B 1 21 ? -6.477 22.850 -63.113 1.00 28.90 19 GLU B N 1
ATOM 3315 C CA . GLU B 1 21 ? -7.278 23.721 -63.962 1.00 32.33 19 GLU B CA 1
ATOM 3316 C C . GLU B 1 21 ? -6.724 23.876 -65.368 1.00 33.36 19 GLU B C 1
ATOM 3317 O O . GLU B 1 21 ? -7.307 24.631 -66.160 1.00 34.34 19 GLU B O 1
ATOM 3323 N N . ALA B 1 22 ? -5.634 23.211 -65.700 1.00 34.67 20 ALA B N 1
ATOM 3324 C CA . ALA B 1 22 ? -4.981 23.329 -66.993 1.00 35.69 20 ALA B CA 1
ATOM 3325 C C . ALA B 1 22 ? -5.925 23.227 -68.172 1.00 36.80 20 ALA B C 1
ATOM 3326 O O . ALA B 1 22 ? -7.005 22.653 -68.156 1.00 38.03 20 ALA B O 1
ATOM 3328 N N . THR B 1 25 ? -8.060 20.192 -69.988 1.00 40.09 23 THR B N 1
ATOM 3329 C CA . THR B 1 25 ? -8.529 19.164 -69.077 1.00 39.85 23 THR B CA 1
ATOM 3330 C C . THR B 1 25 ? -10.035 19.249 -68.847 1.00 39.42 23 THR B C 1
ATOM 3331 O O . THR B 1 25 ? -10.683 20.251 -69.143 1.00 40.16 23 THR B O 1
ATOM 3335 N N . LYS B 1 26 ? -10.583 18.167 -68.307 1.00 38.24 24 LYS B N 1
ATOM 3336 C CA . LYS B 1 26 ? -12.003 18.097 -67.980 1.00 36.63 24 LYS B CA 1
ATOM 3337 C C . LYS B 1 26 ? -12.142 17.318 -66.667 1.00 34.68 24 LYS B C 1
ATOM 3338 O O . LYS B 1 26 ? -12.021 16.098 -66.679 1.00 34.95 24 LYS B O 1
ATOM 3344 N N . ARG B 1 27 ? -12.265 18.041 -65.565 1.00 32.46 25 ARG B N 1
ATOM 3345 C CA . ARG B 1 27 ? -12.292 17.381 -64.256 1.00 29.58 25 ARG B CA 1
ATOM 3346 C C . ARG B 1 27 ? -13.677 16.971 -63.824 1.00 28.11 25 ARG B C 1
ATOM 3347 O O . ARG B 1 27 ? -14.664 17.697 -63.967 1.00 28.03 25 ARG B O 1
ATOM 3355 N N . SER B 1 28 ? -13.793 15.758 -63.283 1.00 26.06 26 SER B N 1
ATOM 3356 C CA . SER B 1 28 ? -15.059 15.227 -62.812 1.00 24.28 26 SER B CA 1
ATOM 3357 C C . SER B 1 28 ? -15.501 15.931 -61.540 1.00 23.63 26 SER B C 1
ATOM 3358 O O . SER B 1 28 ? -14.682 16.489 -60.807 1.00 23.02 26 SER B O 1
ATOM 3361 N N . PRO B 1 29 ? -16.782 15.842 -61.214 1.00 23.55 27 PRO B N 1
ATOM 3362 C CA . PRO B 1 29 ? -17.313 16.407 -59.988 1.00 23.31 27 PRO B CA 1
ATOM 3363 C C . PRO B 1 29 ? -16.592 15.821 -58.779 1.00 23.01 27 PRO B C 1
ATOM 3364 O O . PRO B 1 29 ? -16.286 16.519 -57.812 1.00 22.66 27 PRO B O 1
ATOM 3368 N N . GLN B 1 30 ? -16.278 14.526 -58.845 1.00 22.38 28 GLN B N 1
ATOM 3369 C CA . GLN B 1 30 ? -15.567 13.854 -57.754 1.00 22.16 28 GLN B CA 1
ATOM 3370 C C . GLN B 1 30 ? -14.157 14.390 -57.586 1.00 21.45 28 GLN B C 1
ATOM 3371 O O . GLN B 1 30 ? -13.709 14.643 -56.460 1.00 21.94 28 GLN B O 1
ATOM 3377 N N . ALA B 1 31 ? -13.437 14.608 -58.689 1.00 21.71 29 ALA B N 1
ATOM 3378 C CA . ALA B 1 31 ? -12.081 15.154 -58.595 1.00 20.93 29 ALA B CA 1
ATOM 3379 C C . ALA B 1 31 ? -12.134 16.588 -58.073 1.00 21.58 29 ALA B C 1
ATOM 3380 O O . ALA B 1 31 ? -11.228 17.032 -57.376 1.00 21.27 29 ALA B O 1
ATOM 3382 N N . GLN B 1 32 ? -13.212 17.311 -58.400 1.00 21.64 30 GLN B N 1
ATOM 3383 C CA . GLN B 1 32 ? -13.379 18.670 -57.891 1.00 22.73 30 GLN B CA 1
ATOM 3384 C C . GLN B 1 32 ? -13.539 18.654 -56.376 1.00 22.28 30 GLN B C 1
ATOM 3385 O O . GLN B 1 32 ? -13.012 19.513 -55.664 1.00 22.38 30 GLN B O 1
ATOM 3391 N N . GLN B 1 33 ? -14.268 17.665 -55.868 1.00 21.30 31 GLN B N 1
ATOM 3392 C CA . GLN B 1 33 ? -14.451 17.522 -54.419 1.00 20.98 31 GLN B CA 1
ATOM 3393 C C . GLN B 1 33 ? -13.115 17.261 -53.730 1.00 20.24 31 GLN B C 1
ATOM 3394 O O . GLN B 1 33 ? -12.784 17.854 -52.699 1.00 19.35 31 GLN B O 1
ATOM 3400 N N . HIS B 1 34 ? -12.290 16.390 -54.326 1.00 19.34 32 HIS B N 1
ATOM 3401 C CA . HIS B 1 34 ? -10.970 16.111 -53.760 1.00 18.83 32 HIS B CA 1
ATOM 3402 C C . HIS B 1 34 ? -10.026 17.297 -53.873 1.00 18.94 32 HIS B C 1
ATOM 3403 O O . HIS B 1 34 ? -9.198 17.532 -52.983 1.00 18.90 32 HIS B O 1
ATOM 3410 N N . LEU B 1 35 ? -10.183 18.121 -54.911 1.00 18.73 33 LEU B N 1
ATOM 3411 C CA . LEU B 1 35 ? -9.365 19.339 -55.021 1.00 19.20 33 LEU B CA 1
ATOM 3412 C C . LEU B 1 35 ? -9.703 20.267 -53.857 1.00 19.35 33 LEU B C 1
ATOM 3413 O O . LEU B 1 35 ? -8.828 20.809 -53.182 1.00 20.34 33 LEU B O 1
ATOM 3418 N N . GLN B 1 36 ? -10.993 20.428 -53.582 1.00 20.19 34 GLN B N 1
ATOM 3419 C CA . GLN B 1 36 ? -11.409 21.257 -52.453 1.00 21.04 34 GLN B CA 1
ATOM 3420 C C . GLN B 1 36 ? -10.812 20.746 -51.149 1.00 20.91 34 GLN B C 1
ATOM 3421 O O . GLN B 1 36 ? -10.307 21.509 -50.325 1.00 19.62 34 GLN B O 1
ATOM 3432 N N . GLN B 1 37 ? -10.885 19.418 -50.970 1.00 19.40 35 GLN B N 1
ATOM 3433 C CA . GLN B 1 37 ? -10.318 18.817 -49.768 1.00 19.82 35 GLN B CA 1
ATOM 3434 C C . GLN B 1 37 ? -8.810 18.983 -49.707 1.00 18.16 35 GLN B C 1
ATOM 3435 O O . GLN B 1 37 ? -8.257 19.190 -48.617 1.00 17.55 35 GLN B O 1
ATOM 3441 N N . LEU B 1 38 ? -8.147 18.911 -50.856 1.00 17.54 36 LEU B N 1
ATOM 3442 C CA . LEU B 1 38 ? -6.699 19.123 -50.916 1.00 17.35 36 LEU B CA 1
ATOM 3443 C C . LEU B 1 38 ? -6.348 20.512 -50.382 1.00 17.90 36 LEU B C 1
ATOM 3444 O O . LEU B 1 38 ? -5.447 20.671 -49.562 1.00 16.48 36 LEU B O 1
ATOM 3449 N N . LEU B 1 39 ? -7.131 21.511 -50.811 1.00 17.82 37 LEU B N 1
ATOM 3450 C CA . LEU B 1 39 ? -6.860 22.882 -50.376 1.00 18.15 37 LEU B CA 1
ATOM 3451 C C . LEU B 1 39 ? -7.262 23.147 -48.944 1.00 18.90 37 LEU B C 1
ATOM 3452 O O . LEU B 1 39 ? -6.615 23.952 -48.265 1.00 19.63 37 LEU B O 1
ATOM 3457 N N . ARG B 1 40 ? -8.287 22.454 -48.447 1.00 19.33 38 ARG B N 1
ATOM 3458 C CA . ARG B 1 40 ? -8.719 22.641 -47.065 1.00 21.15 38 ARG B CA 1
ATOM 3459 C C . ARG B 1 40 ? -7.751 21.988 -46.090 1.00 21.20 38 ARG B C 1
ATOM 3460 O O . ARG B 1 40 ? -7.518 22.496 -44.998 1.00 20.78 38 ARG B O 1
ATOM 3468 N N . THR B 1 41 ? -7.184 20.845 -46.491 1.00 21.28 39 THR B N 1
ATOM 3469 C CA . THR B 1 41 ? -6.221 20.152 -45.640 1.00 21.72 39 THR B CA 1
ATOM 3470 C C . THR B 1 41 ? -4.835 20.779 -45.738 1.00 21.38 39 THR B C 1
ATOM 3471 O O . THR B 1 41 ? -4.153 20.969 -44.731 1.00 22.31 39 THR B O 1
ATOM 3475 N N . GLY B 1 42 ? -4.387 21.080 -46.951 1.00 21.05 40 GLY B N 1
ATOM 3476 C CA . GLY B 1 42 ? -3.097 21.718 -47.155 1.00 20.56 40 GLY B CA 1
ATOM 3477 C C . GLY B 1 42 ? -1.927 20.766 -46.947 1.00 21.14 40 GLY B C 1
ATOM 3478 O O . GLY B 1 42 ? -2.103 19.563 -46.739 1.00 21.05 40 GLY B O 1
ATOM 3479 N N . LEU B 1 43 ? -0.723 21.315 -47.034 1.00 20.51 41 LEU B N 1
ATOM 3480 C CA . LEU B 1 43 ? 0.498 20.525 -46.838 1.00 21.53 41 LEU B CA 1
ATOM 3481 C C . LEU B 1 43 ? 0.936 20.619 -45.393 1.00 21.35 41 LEU B C 1
ATOM 3482 O O . LEU B 1 43 ? 0.750 21.660 -44.752 1.00 22.06 41 LEU B O 1
ATOM 3487 N N . PRO B 1 44 ? 1.493 19.555 -44.838 1.00 22.01 42 PRO B N 1
ATOM 3488 C CA . PRO B 1 44 ? 1.899 19.559 -43.443 1.00 21.70 42 PRO B CA 1
ATOM 3489 C C . PRO B 1 44 ? 3.330 20.015 -43.252 1.00 21.99 42 PRO B C 1
ATOM 3490 O O . PRO B 1 44 ? 4.126 20.123 -44.186 1.00 23.18 42 PRO B O 1
ATOM 3494 N N . THR B 1 45 ? 3.676 20.314 -42.009 1.00 22.11 43 THR B N 1
ATOM 3495 C CA . THR B 1 45 ? 5.050 20.640 -41.640 1.00 21.83 43 THR B CA 1
ATOM 3496 C C . THR B 1 45 ? 5.579 19.415 -40.882 1.00 21.06 43 THR B C 1
ATOM 3497 O O . THR B 1 45 ? 4.761 18.551 -40.549 1.00 20.34 43 THR B O 1
ATOM 3501 N N . ARG B 1 46 ? 6.829 19.444 -40.461 1.00 21.09 44 ARG B N 1
ATOM 3502 C CA . ARG B 1 46 ? 7.412 18.378 -39.663 1.00 21.72 44 ARG B CA 1
ATOM 3503 C C . ARG B 1 46 ? 6.832 18.309 -38.259 1.00 22.37 44 ARG B C 1
ATOM 3504 O O . ARG B 1 46 ? 7.138 17.389 -37.493 1.00 23.57 44 ARG B O 1
ATOM 3506 N N . LYS B 1 47 ? 5.970 19.245 -37.863 1.00 22.62 45 LYS B N 1
ATOM 3507 C CA . LYS B 1 47 ? 5.319 19.246 -36.574 1.00 21.42 45 LYS B CA 1
ATOM 3508 C C . LYS B 1 47 ? 4.002 18.471 -36.585 1.00 20.99 45 LYS B C 1
ATOM 3509 O O . LYS B 1 47 ? 3.452 18.178 -35.525 1.00 20.88 45 LYS B O 1
ATOM 3515 N N . HIS B 1 48 ? 3.510 18.147 -37.774 1.00 19.91 46 HIS B N 1
ATOM 3516 C CA . HIS B 1 48 ? 2.275 17.358 -37.888 1.00 19.08 46 HIS B CA 1
ATOM 3517 C C . HIS B 1 48 ? 2.512 15.952 -37.346 1.00 18.66 46 HIS B C 1
ATOM 3518 O O . HIS B 1 48 ? 3.562 15.349 -37.552 1.00 17.37 46 HIS B O 1
ATOM 3525 N N . GLU B 1 49 ? 1.522 15.393 -36.651 1.00 17.49 47 GLU B N 1
ATOM 3526 C CA . GLU B 1 49 ? 1.601 14.078 -36.060 1.00 18.66 47 GLU B CA 1
ATOM 3527 C C . GLU B 1 49 ? 2.122 12.984 -36.978 1.00 17.42 47 GLU B C 1
ATOM 3528 O O . GLU B 1 49 ? 2.820 12.070 -36.520 1.00 17.41 47 GLU B O 1
ATOM 3534 N N . ASN B 1 50 ? 1.735 13.009 -38.250 1.00 16.72 48 ASN B N 1
ATOM 3535 C CA . ASN B 1 50 ? 2.103 11.937 -39.166 1.00 14.84 48 ASN B CA 1
ATOM 3536 C C . ASN B 1 50 ? 3.218 12.280 -40.124 1.00 15.45 48 ASN B C 1
ATOM 3537 O O . ASN B 1 50 ? 3.373 11.595 -41.152 1.00 14.22 48 ASN B O 1
ATOM 3542 N N . TRP B 1 51 ? 3.982 13.347 -39.887 1.00 15.38 49 TRP B N 1
ATOM 3543 C CA . TRP B 1 51 ? 5.019 13.776 -40.813 1.00 14.27 49 TRP B CA 1
ATOM 3544 C C . TRP B 1 51 ? 6.321 14.184 -40.144 1.00 15.22 49 TRP B C 1
ATOM 3545 O O . TRP B 1 51 ? 7.152 14.879 -40.750 1.00 15.71 49 TRP B O 1
ATOM 3556 N N . LYS B 1 52 ? 6.604 13.657 -38.956 1.00 14.44 50 LYS B N 1
ATOM 3557 C CA . LYS B 1 52 ? 7.855 14.060 -38.291 1.00 16.17 50 LYS B CA 1
ATOM 3558 C C . LYS B 1 52 ? 9.103 13.566 -38.992 1.00 15.77 50 LYS B C 1
ATOM 3559 O O . LYS B 1 52 ? 10.180 14.170 -38.877 1.00 17.20 50 LYS B O 1
ATOM 3565 N N . TYR B 1 53 ? 9.028 12.429 -39.686 1.00 15.28 51 TYR B N 1
ATOM 3566 C CA . TYR B 1 53 ? 10.189 11.786 -40.259 1.00 15.21 51 TYR B CA 1
ATOM 3567 C C . TYR B 1 53 ? 10.270 11.717 -41.766 1.00 15.29 51 TYR B C 1
ATOM 3568 O O . TYR B 1 53 ? 11.258 11.143 -42.275 1.00 16.03 51 TYR B O 1
ATOM 3577 N N . THR B 1 54 ? 9.300 12.227 -42.489 1.00 15.57 52 THR B N 1
ATOM 3578 C CA . THR B 1 54 ? 9.255 12.138 -43.948 1.00 16.11 52 THR B CA 1
ATOM 3579 C C . THR B 1 54 ? 9.310 13.517 -44.591 1.00 17.11 52 THR B C 1
ATOM 3580 O O . THR B 1 54 ? 8.363 14.287 -44.525 1.00 17.14 52 THR B O 1
ATOM 3584 N N . PRO B 1 55 ? 10.448 13.807 -45.218 1.00 17.48 53 PRO B N 1
ATOM 3585 C CA . PRO B 1 55 ? 10.689 15.110 -45.800 1.00 18.16 53 PRO B CA 1
ATOM 3586 C C . PRO B 1 55 ? 9.935 15.377 -47.080 1.00 18.51 53 PRO B C 1
ATOM 3587 O O . PRO B 1 55 ? 9.868 14.531 -47.969 1.00 18.16 53 PRO B O 1
ATOM 3591 N N . LEU B 1 56 ? 9.431 16.618 -47.205 1.00 18.58 54 LEU B N 1
ATOM 3592 C CA . LEU B 1 56 ? 8.719 17.023 -48.402 1.00 19.94 54 LEU B CA 1
ATOM 3593 C C . LEU B 1 56 ? 9.453 18.144 -49.142 1.00 21.52 54 LEU B C 1
ATOM 3594 O O . LEU B 1 56 ? 8.998 18.591 -50.200 1.00 21.65 54 LEU B O 1
ATOM 3599 N N . GLU B 1 57 ? 10.564 18.612 -48.588 1.00 23.17 55 GLU B N 1
ATOM 3600 C CA . GLU B 1 57 ? 11.312 19.725 -49.169 1.00 26.17 55 GLU B CA 1
ATOM 3601 C C . GLU B 1 57 ? 11.674 19.533 -50.626 1.00 27.25 55 GLU B C 1
ATOM 3602 O O . GLU B 1 57 ? 11.480 20.434 -51.458 1.00 28.01 55 GLU B O 1
ATOM 3608 N N . GLY B 1 58 ? 12.132 18.339 -50.985 1.00 28.47 56 GLY B N 1
ATOM 3609 C CA . GLY B 1 58 ? 12.511 18.007 -52.346 1.00 29.37 56 GLY B CA 1
ATOM 3610 C C . GLY B 1 58 ? 11.346 18.105 -53.313 1.00 30.04 56 GLY B C 1
ATOM 3611 O O . GLY B 1 58 ? 11.511 18.294 -54.524 1.00 31.72 56 GLY B O 1
ATOM 3612 N N . LEU B 1 59 ? 10.134 17.965 -52.806 1.00 29.79 57 LEU B N 1
ATOM 3613 C CA . LEU B 1 59 ? 8.908 18.062 -53.560 1.00 29.79 57 LEU B CA 1
ATOM 3614 C C . LEU B 1 59 ? 8.353 19.479 -53.551 1.00 30.43 57 LEU B C 1
ATOM 3615 O O . LEU B 1 59 ? 8.091 20.088 -54.599 1.00 30.62 57 LEU B O 1
ATOM 3620 N N . ILE B 1 60 ? 8.262 20.073 -52.374 1.00 30.17 58 ILE B N 1
ATOM 3621 C CA . ILE B 1 60 ? 7.722 21.414 -52.179 1.00 31.56 58 ILE B CA 1
ATOM 3622 C C . ILE B 1 60 ? 8.489 22.497 -52.908 1.00 31.29 58 ILE B C 1
ATOM 3623 O O . ILE B 1 60 ? 7.868 23.434 -53.429 1.00 31.97 58 ILE B O 1
ATOM 3628 N N . ASN B 1 61 ? 9.809 22.404 -52.963 1.00 30.63 59 ASN B N 1
ATOM 3629 C CA . ASN B 1 61 ? 10.647 23.412 -53.593 1.00 30.43 59 ASN B CA 1
ATOM 3630 C C . ASN B 1 61 ? 10.846 23.197 -55.084 1.00 29.94 59 ASN B C 1
ATOM 3631 O O . ASN B 1 61 ? 11.747 23.811 -55.675 1.00 30.32 59 ASN B O 1
ATOM 3636 N N . SER B 1 62 ? 10.046 22.347 -55.714 1.00 28.60 60 SER B N 1
ATOM 3637 C CA . SER B 1 62 ? 10.198 22.062 -57.128 1.00 27.76 60 SER B CA 1
ATOM 3638 C C . SER B 1 62 ? 9.183 22.774 -58.009 1.00 27.54 60 SER B C 1
ATOM 3639 O O . SER B 1 62 ? 8.130 23.233 -57.579 1.00 26.79 60 SER B O 1
ATOM 3642 N N . GLN B 1 63 ? 9.547 22.873 -59.290 1.00 27.33 61 GLN B N 1
ATOM 3643 C CA . GLN B 1 63 ? 8.656 23.392 -60.318 1.00 27.16 61 GLN B CA 1
ATOM 3644 C C . GLN B 1 63 ? 8.096 22.166 -61.054 1.00 26.12 61 GLN B C 1
ATOM 3645 O O . GLN B 1 63 ? 8.895 21.333 -61.486 1.00 26.40 61 GLN B O 1
ATOM 3651 N N . PHE B 1 64 ? 6.785 22.048 -61.142 1.00 25.62 62 PHE B N 1
ATOM 3652 C CA . PHE B 1 64 ? 6.181 20.869 -61.739 1.00 25.52 62 PHE B CA 1
ATOM 3653 C C . PHE B 1 64 ? 5.686 21.078 -63.157 1.00 26.50 62 PHE B C 1
ATOM 3654 O O . PHE B 1 64 ? 5.455 22.188 -63.626 1.00 26.15 62 PHE B O 1
ATOM 3662 N N . VAL B 1 65 ? 5.586 19.969 -63.877 1.00 26.32 63 VAL B N 1
ATOM 3663 C CA . VAL B 1 65 ? 5.030 19.897 -65.210 1.00 27.73 63 VAL B CA 1
ATOM 3664 C C . VAL B 1 65 ? 4.221 18.592 -65.299 1.00 28.70 63 VAL B C 1
ATOM 3665 O O . VAL B 1 65 ? 4.404 17.735 -64.428 1.00 27.16 63 VAL B O 1
ATOM 3669 N N . SER B 1 66 ? 3.341 18.502 -66.268 1.00 29.16 64 SER B N 1
ATOM 3670 C CA . SER B 1 66 ? 2.516 17.318 -66.470 1.00 31.96 64 SER B CA 1
ATOM 3671 C C . SER B 1 66 ? 2.472 17.000 -67.966 1.00 32.38 64 SER B C 1
ATOM 3672 O O . SER B 1 66 ? 1.614 17.490 -68.694 1.00 33.71 64 SER B O 1
ATOM 3675 N N . ILE B 1 67 ? 3.496 16.289 -68.414 1.00 32.90 65 ILE B N 1
ATOM 3676 C CA . ILE B 1 67 ? 3.618 15.935 -69.824 1.00 33.29 65 ILE B CA 1
ATOM 3677 C C . ILE B 1 67 ? 3.494 14.428 -70.004 1.00 33.69 65 ILE B C 1
ATOM 3678 O O . ILE B 1 67 ? 4.046 13.648 -69.227 1.00 32.75 65 ILE B O 1
ATOM 3683 N N . ALA B 1 68 ? 2.690 14.038 -70.985 1.00 33.91 66 ALA B N 1
ATOM 3684 C CA . ALA B 1 68 ? 2.467 12.619 -71.259 1.00 34.94 66 ALA B CA 1
ATOM 3685 C C . ALA B 1 68 ? 3.236 12.233 -72.515 1.00 35.41 66 ALA B C 1
ATOM 3686 O O . ALA B 1 68 ? 2.916 12.709 -73.606 1.00 35.87 66 ALA B O 1
ATOM 3688 N N . GLY B 1 69 ? 4.292 11.450 -72.348 1.00 35.73 67 GLY B N 1
ATOM 3689 C CA . GLY B 1 69 ? 5.118 11.034 -73.471 1.00 36.10 67 GLY B CA 1
ATOM 3690 C C . GLY B 1 69 ? 4.616 9.731 -74.079 1.00 36.81 67 GLY B C 1
ATOM 3691 O O . GLY B 1 69 ? 3.572 9.189 -73.708 1.00 36.16 67 GLY B O 1
ATOM 3692 N N . GLU B 1 70 ? 5.348 9.255 -75.083 1.00 36.86 68 GLU B N 1
ATOM 3693 C CA . GLU B 1 70 ? 5.019 8.017 -75.772 1.00 37.18 68 GLU B CA 1
ATOM 3694 C C . GLU B 1 70 ? 6.269 7.148 -75.883 1.00 36.07 68 GLU B C 1
ATOM 3695 O O . GLU B 1 70 ? 7.358 7.643 -76.172 1.00 36.63 68 GLU B O 1
ATOM 3701 N N . ILE B 1 71 ? 6.111 5.864 -75.595 1.00 35.04 69 ILE B N 1
ATOM 3702 C CA . ILE B 1 71 ? 7.233 4.938 -75.646 1.00 33.92 69 ILE B CA 1
ATOM 3703 C C . ILE B 1 71 ? 6.917 3.823 -76.644 1.00 33.24 69 ILE B C 1
ATOM 3704 O O . ILE B 1 71 ? 5.754 3.635 -76.999 1.00 33.59 69 ILE B O 1
ATOM 3709 N N . SER B 1 72 ? 7.949 3.109 -77.059 1.00 32.24 70 SER B N 1
ATOM 3710 C CA . SER B 1 72 ? 7.762 2.007 -77.998 1.00 31.36 70 SER B CA 1
ATOM 3711 C C . SER B 1 72 ? 7.547 0.710 -77.228 1.00 30.94 70 SER B C 1
ATOM 3712 O O . SER B 1 72 ? 7.911 0.610 -76.056 1.00 29.77 70 SER B O 1
ATOM 3715 N N . PRO B 1 73 ? 7.133 -0.334 -77.932 1.00 30.51 71 PRO B N 1
ATOM 3716 C CA . PRO B 1 73 ? 7.021 -1.671 -77.381 1.00 30.05 71 PRO B CA 1
ATOM 3717 C C . PRO B 1 73 ? 8.348 -2.161 -76.824 1.00 29.70 71 PRO B C 1
ATOM 3718 O O . PRO B 1 73 ? 8.413 -2.828 -75.793 1.00 28.54 71 PRO B O 1
ATOM 3722 N N . GLN B 1 74 ? 9.438 -1.825 -77.511 1.00 28.70 72 GLN B N 1
ATOM 3723 C CA . GLN B 1 74 ? 10.780 -2.191 -77.107 1.00 28.83 72 GLN B CA 1
ATOM 3724 C C . GLN B 1 74 ? 11.169 -1.573 -75.765 1.00 28.17 72 GLN B C 1
ATOM 3725 O O . GLN B 1 74 ? 11.835 -2.205 -74.944 1.00 27.94 72 GLN B O 1
ATOM 3731 N N . GLN B 1 75 ? 10.797 -0.315 -75.559 1.00 26.92 73 GLN B N 1
ATOM 3732 C CA . GLN B 1 75 ? 11.085 0.382 -74.310 1.00 26.73 73 GLN B CA 1
ATOM 3733 C C . GLN B 1 75 ? 10.256 -0.236 -73.178 1.00 25.84 73 GLN B C 1
ATOM 3734 O O . GLN B 1 75 ? 10.757 -0.464 -72.083 1.00 26.03 73 GLN B O 1
ATOM 3740 N N . ARG B 1 76 ? 9.017 -0.594 -73.497 1.00 24.88 74 ARG B N 1
ATOM 3741 C CA . ARG B 1 76 ? 8.172 -1.304 -72.538 1.00 24.56 74 ARG B CA 1
ATOM 3742 C C . ARG B 1 76 ? 8.772 -2.652 -72.171 1.00 24.85 74 ARG B C 1
ATOM 3743 O O . ARG B 1 76 ? 8.919 -2.994 -70.994 1.00 23.63 74 ARG B O 1
ATOM 3751 N N . ASP B 1 77 ? 9.201 -3.428 -73.176 1.00 24.50 75 ASP B N 1
ATOM 3752 C CA . ASP B 1 77 ? 9.747 -4.753 -72.933 1.00 24.73 75 ASP B CA 1
ATOM 3753 C C . ASP B 1 77 ? 11.018 -4.752 -72.107 1.00 23.95 75 ASP B C 1
ATOM 3754 O O . ASP B 1 77 ? 11.253 -5.662 -71.298 1.00 24.09 75 ASP B O 1
ATOM 3759 N N . ALA B 1 78 ? 11.849 -3.733 -72.282 1.00 23.17 76 ALA B N 1
ATOM 3760 C CA . ALA B 1 78 ? 13.114 -3.646 -71.554 1.00 24.20 76 ALA B CA 1
ATOM 3761 C C . ALA B 1 78 ? 12.878 -3.393 -70.068 1.00 24.88 76 ALA B C 1
ATOM 3762 O O . ALA B 1 78 ? 13.721 -3.735 -69.238 1.00 25.14 76 ALA B O 1
ATOM 3764 N N . LEU B 1 79 ? 11.740 -2.803 -69.728 1.00 24.72 77 LEU B N 1
ATOM 3765 C CA . LEU B 1 79 ? 11.429 -2.505 -68.331 1.00 24.68 77 LEU B CA 1
ATOM 3766 C C . LEU B 1 79 ? 10.427 -3.483 -67.742 1.00 24.23 77 LEU B C 1
ATOM 3767 O O . LEU B 1 79 ? 10.179 -3.472 -66.530 1.00 23.17 77 LEU B O 1
ATOM 3772 N N . ALA B 1 80 ? 9.826 -4.326 -68.575 1.00 23.55 78 ALA B N 1
ATOM 3773 C CA . ALA B 1 80 ? 8.771 -5.214 -68.122 1.00 23.24 78 ALA B CA 1
ATOM 3774 C C . ALA B 1 80 ? 9.203 -6.444 -67.349 1.00 22.91 78 ALA B C 1
ATOM 3775 O O . ALA B 1 80 ? 10.270 -7.023 -67.504 1.00 23.31 78 ALA B O 1
ATOM 3777 N N . LEU B 1 81 ? 8.275 -6.920 -66.507 1.00 22.30 79 LEU B N 1
ATOM 3778 C CA . LEU B 1 81 ? 8.475 -8.145 -65.752 1.00 21.12 79 LEU B CA 1
ATOM 3779 C C . LEU B 1 81 ? 8.259 -9.328 -66.725 1.00 20.84 79 LEU B C 1
ATOM 3780 O O . LEU B 1 81 ? 7.415 -9.207 -67.606 1.00 21.02 79 LEU B O 1
ATOM 3785 N N . THR B 1 82 ? 9.010 -10.386 -66.535 1.00 20.84 80 THR B N 1
ATOM 3786 C CA . THR B 1 82 ? 8.751 -11.617 -67.309 1.00 22.05 80 THR B CA 1
ATOM 3787 C C . THR B 1 82 ? 7.661 -12.369 -66.551 1.00 22.54 80 THR B C 1
ATOM 3788 O O . THR B 1 82 ? 7.878 -12.833 -65.430 1.00 23.81 80 THR B O 1
ATOM 3792 N N . LEU B 1 83 ? 6.451 -12.365 -67.090 1.00 22.89 81 LEU B N 1
ATOM 3793 C CA . LEU B 1 83 ? 5.337 -12.988 -66.374 1.00 23.20 81 LEU B CA 1
ATOM 3794 C C . LEU B 1 83 ? 4.161 -13.178 -67.323 1.00 22.85 81 LEU B C 1
ATOM 3795 O O . LEU B 1 83 ? 3.892 -12.314 -68.156 1.00 22.88 81 LEU B O 1
ATOM 3800 N N . ASP B 1 84 ? 3.533 -14.343 -67.224 1.00 22.97 82 ASP B N 1
ATOM 3801 C CA . ASP B 1 84 ? 2.340 -14.590 -68.042 1.00 23.19 82 ASP B CA 1
ATOM 3802 C C . ASP B 1 84 ? 1.158 -13.908 -67.353 1.00 22.15 82 ASP B C 1
ATOM 3803 O O . ASP B 1 84 ? 0.688 -14.404 -66.338 1.00 23.55 82 ASP B O 1
ATOM 3808 N N . SER B 1 85 ? 0.711 -12.786 -67.902 1.00 21.94 83 SER B N 1
ATOM 3809 C CA . SER B 1 85 ? -0.399 -12.067 -67.272 1.00 21.47 83 SER B CA 1
ATOM 3810 C C . SER B 1 85 ? -1.285 -11.385 -68.304 1.00 21.46 83 SER B C 1
ATOM 3811 O O . SER B 1 85 ? -1.003 -11.414 -69.497 1.00 20.79 83 SER B O 1
ATOM 3814 N N . VAL B 1 86 ? -2.326 -10.749 -67.776 1.00 20.65 84 VAL B N 1
ATOM 3815 C CA . VAL B 1 86 ? -3.175 -9.853 -68.575 1.00 20.72 84 VAL B CA 1
ATOM 3816 C C . VAL B 1 86 ? -2.604 -8.466 -68.236 1.00 21.52 84 VAL B C 1
ATOM 3817 O O . VAL B 1 86 ? -2.767 -8.020 -67.089 1.00 21.47 84 VAL B O 1
ATOM 3821 N N . ARG B 1 87 ? -1.816 -7.906 -69.138 1.00 20.85 85 ARG B N 1
ATOM 3822 C CA . ARG B 1 87 ? -1.098 -6.677 -68.830 1.00 21.11 85 ARG B CA 1
ATOM 3823 C C . ARG B 1 87 ? -1.698 -5.410 -69.400 1.00 21.67 85 ARG B C 1
ATOM 3824 O O . ARG B 1 87 ? -1.857 -5.240 -70.601 1.00 22.40 85 ARG B O 1
ATOM 3832 N N . LEU B 1 88 ? -1.969 -4.460 -68.501 1.00 19.80 86 LEU B N 1
ATOM 3833 C CA . LEU B 1 88 ? -2.426 -3.125 -68.859 1.00 20.27 86 LEU B CA 1
ATOM 3834 C C . LEU B 1 88 ? -1.252 -2.159 -68.659 1.00 20.69 86 LEU B C 1
ATOM 3835 O O . LEU B 1 88 ? -0.544 -2.263 -67.657 1.00 20.64 86 LEU B O 1
ATOM 3840 N N . VAL B 1 89 ? -0.953 -1.342 -69.658 1.00 19.73 87 VAL B N 1
ATOM 3841 C CA . VAL B 1 89 ? 0.192 -0.436 -69.578 1.00 20.02 87 VAL B CA 1
ATOM 3842 C C . VAL B 1 89 ? -0.245 1.026 -69.530 1.00 19.61 87 VAL B C 1
ATOM 3843 O O . VAL B 1 89 ? -1.137 1.463 -70.241 1.00 19.83 87 VAL B O 1
ATOM 3847 N N . PHE B 1 90 ? 0.340 1.748 -68.578 1.00 19.74 88 PHE B N 1
ATOM 3848 C CA . PHE B 1 90 ? 0.063 3.151 -68.313 1.00 19.58 88 PHE B CA 1
ATOM 3849 C C . PHE B 1 90 ? 1.367 3.932 -68.397 1.00 19.62 88 PHE B C 1
ATOM 3850 O O . PHE B 1 90 ? 2.380 3.506 -67.845 1.00 19.23 88 PHE B O 1
ATOM 3858 N N . VAL B 1 91 ? 1.386 4.972 -69.218 1.00 19.66 89 VAL B N 1
ATOM 3859 C CA . VAL B 1 91 ? 2.578 5.772 -69.451 1.00 20.10 89 VAL B CA 1
ATOM 3860 C C . VAL B 1 91 ? 2.307 7.227 -69.090 1.00 19.92 89 VAL B C 1
ATOM 3861 O O . VAL B 1 91 ? 1.387 7.849 -69.617 1.00 20.81 89 VAL B O 1
ATOM 3865 N N . ASP B 1 92 ? 3.092 7.759 -68.164 1.00 20.29 90 ASP B N 1
ATOM 3866 C CA . ASP B 1 92 ? 2.954 9.143 -67.717 1.00 21.18 90 ASP B CA 1
ATOM 3867 C C . ASP B 1 92 ? 1.519 9.523 -67.399 1.00 20.94 90 ASP B C 1
ATOM 3868 O O . ASP B 1 92 ? 0.992 10.547 -67.867 1.00 21.24 90 ASP B O 1
ATOM 3873 N N . GLY B 1 93 ? 0.823 8.721 -66.597 1.00 20.71 91 GLY B N 1
ATOM 3874 C CA . GLY B 1 93 ? -0.524 8.952 -66.180 1.00 21.61 91 GLY B CA 1
ATOM 3875 C C . GLY B 1 93 ? -1.614 8.536 -67.133 1.00 22.24 91 GLY B C 1
ATOM 3876 O O . GLY B 1 93 ? -2.807 8.740 -66.842 1.00 22.63 91 GLY B O 1
ATOM 3877 N N . ARG B 1 94 ? -1.280 7.948 -68.283 1.00 22.32 92 ARG B N 1
ATOM 3878 C CA . ARG B 1 94 ? -2.291 7.594 -69.264 1.00 23.06 92 ARG B CA 1
ATOM 3879 C C . ARG B 1 94 ? -2.260 6.137 -69.701 1.00 22.70 92 ARG B C 1
ATOM 3880 O O . ARG B 1 94 ? -1.211 5.569 -69.993 1.00 22.88 92 ARG B O 1
ATOM 3884 N N . TYR B 1 95 ? -3.447 5.550 -69.778 1.00 22.87 93 TYR B N 1
ATOM 3885 C CA . TYR B 1 95 ? -3.597 4.185 -70.280 1.00 23.90 93 TYR B CA 1
ATOM 3886 C C . TYR B 1 95 ? -3.198 4.199 -71.761 1.00 24.10 93 TYR B C 1
ATOM 3887 O O . TYR B 1 95 ? -3.586 5.146 -72.446 1.00 24.19 93 TYR B O 1
ATOM 3896 N N . VAL B 1 96 ? -2.446 3.211 -72.201 1.00 24.70 94 VAL B N 1
ATOM 3897 C CA . VAL B 1 96 ? -2.002 3.126 -73.587 1.00 24.63 94 VAL B CA 1
ATOM 3898 C C . VAL B 1 96 ? -2.493 1.816 -74.209 1.00 25.71 94 VAL B C 1
ATOM 3899 O O . VAL B 1 96 ? -1.871 0.766 -74.046 1.00 24.01 94 VAL B O 1
ATOM 3903 N N . PRO B 1 97 ? -3.604 1.875 -74.941 1.00 26.62 95 PRO B N 1
ATOM 3904 C CA . PRO B 1 97 ? -4.202 0.716 -75.563 1.00 27.17 95 PRO B CA 1
ATOM 3905 C C . PRO B 1 97 ? -3.253 -0.080 -76.436 1.00 27.45 95 PRO B C 1
ATOM 3906 O O . PRO B 1 97 ? -3.187 -1.316 -76.362 1.00 27.42 95 PRO B O 1
ATOM 3910 N N . ALA B 1 98 ? -2.456 0.591 -77.254 1.00 27.96 96 ALA B N 1
ATOM 3911 C CA . ALA B 1 98 ? -1.513 -0.017 -78.162 1.00 27.95 96 ALA B CA 1
ATOM 3912 C C . ALA B 1 98 ? -0.436 -0.849 -77.490 1.00 27.55 96 ALA B C 1
ATOM 3913 O O . ALA B 1 98 ? 0.149 -1.721 -78.139 1.00 27.50 96 ALA B O 1
ATOM 3915 N N . LEU B 1 99 ? -0.168 -0.624 -76.203 1.00 26.48 97 LEU B N 1
ATOM 3916 C CA . LEU B 1 99 ? 0.828 -1.385 -75.477 1.00 25.29 97 LEU B CA 1
ATOM 3917 C C . LEU B 1 99 ? 0.192 -2.395 -74.522 1.00 24.98 97 LEU B C 1
ATOM 3918 O O . LEU B 1 99 ? 0.928 -3.137 -73.875 1.00 25.38 97 LEU B O 1
ATOM 3923 N N . SER B 1 100 ? -1.129 -2.418 -74.450 1.00 24.58 98 SER B N 1
ATOM 3924 C CA . SER B 1 100 ? -1.833 -3.271 -73.516 1.00 23.67 98 SER B CA 1
ATOM 3925 C C . SER B 1 100 ? -2.442 -4.508 -74.151 1.00 24.80 98 SER B C 1
ATOM 3926 O O . SER B 1 100 ? -2.739 -4.545 -75.345 1.00 24.67 98 SER B O 1
ATOM 3929 N N . ASP B 1 101 ? -2.665 -5.512 -73.317 1.00 24.35 99 ASP B N 1
ATOM 3930 C CA . ASP B 1 101 ? -3.282 -6.758 -73.733 1.00 24.68 99 ASP B CA 1
ATOM 3931 C C . ASP B 1 101 ? -4.797 -6.606 -73.840 1.00 24.63 99 ASP B C 1
ATOM 3932 O O . ASP B 1 101 ? -5.405 -5.800 -73.137 1.00 24.10 99 ASP B O 1
ATOM 3937 N N . ALA B 1 102 ? -5.398 -7.403 -74.722 1.00 24.30 100 ALA B N 1
ATOM 3938 C CA . ALA B 1 102 ? -6.856 -7.402 -74.852 1.00 24.79 100 ALA B CA 1
ATOM 3939 C C . ALA B 1 102 ? -7.419 -8.031 -73.572 1.00 25.28 100 ALA B C 1
ATOM 3940 O O . ALA B 1 102 ? -6.832 -8.993 -73.065 1.00 26.17 100 ALA B O 1
ATOM 3942 N N . THR B 1 103 ? -8.502 -7.475 -73.055 1.00 25.27 101 THR B N 1
ATOM 3943 C CA . THR B 1 103 ? -9.067 -7.990 -71.810 1.00 26.22 101 THR B CA 1
ATOM 3944 C C . THR B 1 103 ? -10.316 -8.827 -72.007 1.00 26.74 101 THR B C 1
ATOM 3945 O O . THR B 1 103 ? -10.688 -9.600 -71.128 1.00 26.25 101 THR B O 1
ATOM 3949 N N . GLU B 1 104 ? -10.952 -8.717 -73.170 1.00 28.63 102 GLU B N 1
ATOM 3950 C CA . GLU B 1 104 ? -12.160 -9.499 -73.436 1.00 29.94 102 GLU B CA 1
ATOM 3951 C C . GLU B 1 104 ? -11.895 -10.991 -73.289 1.00 29.14 102 GLU B C 1
ATOM 3952 O O . GLU B 1 104 ? -10.920 -11.521 -73.821 1.00 30.03 102 GLU B O 1
ATOM 3958 N N . GLY B 1 105 ? -12.719 -11.678 -72.505 1.00 28.42 103 GLY B N 1
ATOM 3959 C CA . GLY B 1 105 ? -12.588 -13.090 -72.249 1.00 28.03 103 GLY B CA 1
ATOM 3960 C C . GLY B 1 105 ? -11.481 -13.463 -71.278 1.00 27.66 103 GLY B C 1
ATOM 3961 O O . GLY B 1 105 ? -11.239 -14.654 -71.053 1.00 28.65 103 GLY B O 1
ATOM 3962 N N . SER B 1 106 ? -10.834 -12.488 -70.648 1.00 26.45 104 SER B N 1
ATOM 3963 C CA . SER B 1 106 ? -9.752 -12.753 -69.712 1.00 24.97 104 SER B CA 1
ATOM 3964 C C . SER B 1 106 ? -10.279 -13.069 -68.316 1.00 24.48 104 SER B C 1
ATOM 3965 O O . SER B 1 106 ? -9.563 -13.614 -67.480 1.00 23.94 104 SER B O 1
ATOM 3968 N N . GLY B 1 107 ? -11.522 -12.694 -68.045 1.00 22.66 105 GLY B N 1
ATOM 3969 C CA . GLY B 1 107 ? -12.096 -12.903 -66.706 1.00 23.31 105 GLY B CA 1
ATOM 3970 C C . GLY B 1 107 ? -12.102 -11.546 -65.982 1.00 22.31 105 GLY B C 1
ATOM 3971 O O . GLY B 1 107 ? -12.668 -11.400 -64.910 1.00 22.61 105 GLY B O 1
ATOM 3972 N N . TYR B 1 108 ? -11.478 -10.557 -66.625 1.00 22.19 106 TYR B N 1
ATOM 3973 C CA . TYR B 1 108 ? -11.456 -9.206 -66.086 1.00 21.56 106 TYR B CA 1
ATOM 3974 C C . TYR B 1 108 ? -12.282 -8.267 -66.969 1.00 21.75 106 TYR B C 1
ATOM 3975 O O . TYR B 1 108 ? -11.976 -8.121 -68.153 1.00 23.32 106 TYR B O 1
ATOM 3984 N N . GLU B 1 109 ? -13.314 -7.676 -66.404 1.00 20.94 107 GLU B N 1
ATOM 3985 C CA . GLU B 1 109 ? -14.109 -6.660 -67.096 1.00 22.26 107 GLU B CA 1
ATOM 3986 C C . GLU B 1 109 ? -13.389 -5.318 -66.866 1.00 21.87 107 GLU B C 1
ATOM 3987 O O . GLU B 1 109 ? -13.256 -4.929 -65.702 1.00 22.04 107 GLU B O 1
ATOM 3993 N N . VAL B 1 110 ? -12.889 -4.695 -67.916 1.00 21.03 108 VAL B N 1
ATOM 3994 C CA . VAL B 1 110 ? -12.101 -3.479 -67.778 1.00 21.72 108 VAL B CA 1
ATOM 3995 C C . VAL B 1 110 ? -12.617 -2.335 -68.645 1.00 23.25 108 VAL B C 1
ATOM 3996 O O . VAL B 1 110 ? -12.795 -2.482 -69.856 1.00 22.16 108 VAL B O 1
ATOM 4000 N N . SER B 1 111 ? -12.791 -1.168 -68.032 1.00 22.38 109 SER B N 1
ATOM 4001 C CA . SER B 1 111 ? -13.147 0.040 -68.765 1.00 23.55 109 SER B CA 1
ATOM 4002 C C . SER B 1 111 ? -12.306 1.206 -68.230 1.00 23.18 109 SER B C 1
ATOM 4003 O O . SER B 1 111 ? -12.250 1.380 -67.013 1.00 22.50 109 SER B O 1
ATOM 4006 N N . ILE B 1 112 ? -11.676 1.955 -69.127 1.00 23.19 110 ILE B N 1
ATOM 4007 C CA . ILE B 1 112 ? -10.904 3.117 -68.677 1.00 23.83 110 ILE B CA 1
ATOM 4008 C C . ILE B 1 112 ? -11.668 4.377 -69.079 1.00 24.48 110 ILE B C 1
ATOM 4009 O O . ILE B 1 112 ? -11.843 4.633 -70.272 1.00 23.63 110 ILE B O 1
ATOM 4014 N N . ASN B 1 113 ? -12.123 5.125 -68.077 1.00 24.13 111 ASN B N 1
ATOM 4015 C CA . ASN B 1 113 ? -12.860 6.360 -68.349 1.00 25.01 111 ASN B CA 1
ATOM 4016 C C . ASN B 1 113 ? -12.813 7.268 -67.126 1.00 25.52 111 ASN B C 1
ATOM 4017 O O . ASN B 1 113 ? -12.200 6.896 -66.116 1.00 25.37 111 ASN B O 1
ATOM 4022 N N . ASP B 1 114 ? -13.480 8.420 -67.179 1.00 25.05 112 ASP B N 1
ATOM 4023 C CA . ASP B 1 114 ? -13.452 9.316 -66.023 1.00 25.00 112 ASP B CA 1
ATOM 4024 C C . ASP B 1 114 ? -14.789 9.399 -65.317 1.00 25.02 112 ASP B C 1
ATOM 4025 O O . ASP B 1 114 ? -15.071 10.381 -64.627 1.00 24.95 112 ASP B O 1
ATOM 4030 N N . ASP B 1 115 ? -15.620 8.365 -65.453 1.00 25.26 113 ASP B N 1
ATOM 4031 C CA . ASP B 1 115 ? -16.896 8.317 -64.729 1.00 25.67 113 ASP B CA 1
ATOM 4032 C C . ASP B 1 115 ? -16.584 7.779 -63.326 1.00 25.41 113 ASP B C 1
ATOM 4033 O O . ASP B 1 115 ? -16.032 6.683 -63.240 1.00 26.34 113 ASP B O 1
ATOM 4038 N N . ARG B 1 116 ? -16.855 8.558 -62.290 1.00 23.85 114 ARG B N 1
ATOM 4039 C CA . ARG B 1 116 ? -16.489 8.162 -60.936 1.00 24.05 114 ARG B CA 1
ATOM 4040 C C . ARG B 1 116 ? -17.654 8.018 -59.994 1.00 24.77 114 ARG B C 1
ATOM 4041 O O . ARG B 1 116 ? -17.467 7.878 -58.778 1.00 24.39 114 ARG B O 1
ATOM 4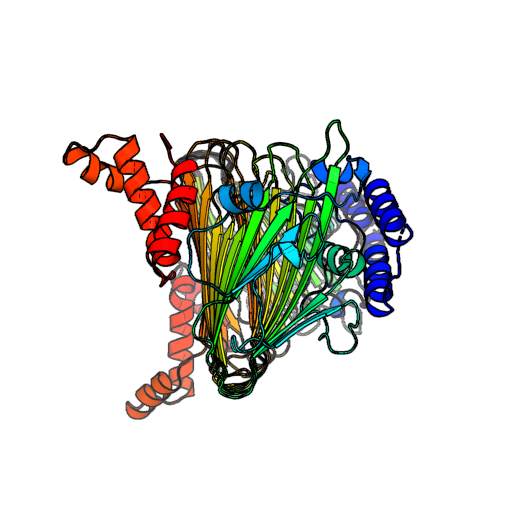049 N N . GLN B 1 117 ? -18.890 7.977 -60.509 1.00 25.19 115 GLN B N 1
ATOM 4050 C CA . GLN B 1 117 ? -20.057 7.875 -59.656 1.00 27.00 115 GLN B CA 1
ATOM 4051 C C . GLN B 1 117 ? -20.065 6.663 -58.741 1.00 26.69 115 GLN B C 1
ATOM 4052 O O . GLN B 1 117 ? -20.597 6.770 -57.626 1.00 27.37 115 GLN B O 1
ATOM 4058 N N . GLY B 1 118 ? -19.526 5.526 -59.157 1.00 26.46 116 GLY B N 1
ATOM 4059 C CA . GLY B 1 118 ? -19.551 4.332 -58.333 1.00 26.44 116 GLY B CA 1
ATOM 4060 C C . GLY B 1 118 ? -18.385 4.120 -57.394 1.00 25.98 116 GLY B C 1
ATOM 4061 O O . GLY B 1 118 ? -18.346 3.076 -56.715 1.00 27.00 116 GLY B O 1
ATOM 4062 N N . LEU B 1 119 ? -17.434 5.036 -57.296 1.00 24.83 117 LEU B N 1
ATOM 4063 C CA . LEU B 1 119 ? -16.288 4.831 -56.398 1.00 23.36 117 LEU B CA 1
ATOM 4064 C C . LEU B 1 119 ? -16.683 5.065 -54.949 1.00 22.94 117 LEU B C 1
ATOM 4065 O O . LEU B 1 119 ? -17.379 6.034 -54.631 1.00 24.13 117 LEU B O 1
ATOM 4070 N N . PRO B 1 120 ? -16.251 4.193 -54.042 1.00 22.06 118 PRO B N 1
ATOM 4071 C CA . PRO B 1 120 ? -16.535 4.335 -52.625 1.00 20.74 118 PRO B CA 1
ATOM 4072 C C . PRO B 1 120 ? -15.775 5.481 -51.987 1.00 20.14 118 PRO B C 1
ATOM 4073 O O . PRO B 1 120 ? -14.780 5.965 -52.526 1.00 20.16 118 PRO B O 1
ATOM 4077 N N . ASP B 1 121 ? -16.251 5.944 -50.822 1.00 19.39 119 ASP B N 1
ATOM 4078 C CA . ASP B 1 121 ? -15.566 7.032 -50.131 1.00 18.89 119 ASP B CA 1
ATOM 4079 C C . ASP B 1 121 ? -14.205 6.531 -49.599 1.00 18.23 119 ASP B C 1
ATOM 4080 O O . ASP B 1 121 ? -14.063 5.337 -49.336 1.00 17.93 119 ASP B O 1
ATOM 4085 N N . ALA B 1 122 ? -13.304 7.479 -49.403 1.00 16.89 120 ALA B N 1
ATOM 4086 C CA . ALA B 1 122 ? -11.985 7.167 -48.865 1.00 16.39 120 ALA B CA 1
ATOM 4087 C C . ALA B 1 122 ? -12.109 6.697 -47.417 1.00 15.73 120 ALA B C 1
ATOM 4088 O O . ALA B 1 122 ? -12.896 7.245 -46.639 1.00 16.38 120 ALA B O 1
ATOM 4090 N N . ILE B 1 123 ? -11.296 5.704 -47.056 1.00 14.36 121 ILE B N 1
ATOM 4091 C CA . ILE B 1 123 ? -11.295 5.214 -45.681 1.00 13.76 121 ILE B CA 1
ATOM 4092 C C . ILE B 1 123 ? -10.610 6.215 -44.756 1.00 13.76 121 ILE B C 1
ATOM 4093 O O . ILE B 1 123 ? -11.095 6.522 -43.660 1.00 14.13 121 ILE B O 1
ATOM 4098 N N . GLN B 1 124 ? -9.432 6.665 -45.168 1.00 12.72 122 GLN B N 1
ATOM 4099 C CA . GLN B 1 124 ? -8.587 7.580 -44.427 1.00 13.58 122 GLN B CA 1
ATOM 4100 C C . GLN B 1 124 ? -8.120 8.732 -45.315 1.00 14.05 122 GLN B C 1
ATOM 4101 O O . GLN B 1 124 ? -7.082 8.673 -45.988 1.00 14.89 122 GLN B O 1
ATOM 4107 N N . ALA B 1 125 ? -8.886 9.825 -45.305 1.00 14.76 123 ALA B N 1
ATOM 4108 C CA . ALA B 1 125 ? -8.520 10.989 -46.122 1.00 14.50 123 ALA B CA 1
ATOM 4109 C C . ALA B 1 125 ? -7.197 11.593 -45.640 1.00 15.09 123 ALA B C 1
ATOM 4110 O O . ALA B 1 125 ? -6.956 11.706 -44.439 1.00 15.45 123 ALA B O 1
ATOM 4112 N N . GLU B 1 126 ? -6.381 12.014 -46.578 1.00 14.09 124 GLU B N 1
ATOM 4113 C CA . GLU B 1 126 ? -5.105 12.688 -46.312 1.00 13.51 124 GLU B CA 1
ATOM 4114 C C . GLU B 1 126 ? -4.615 13.386 -47.581 1.00 14.27 124 GLU B C 1
ATOM 4115 O O . GLU B 1 126 ? -5.033 13.047 -48.696 1.00 14.02 124 GLU B O 1
ATOM 4121 N N . VAL B 1 127 ? -3.759 14.380 -47.419 1.00 13.42 125 VAL B N 1
ATOM 4122 C CA . VAL B 1 127 ? -3.318 15.250 -48.505 1.00 15.07 125 VAL B CA 1
ATOM 4123 C C . VAL B 1 127 ? -2.949 14.586 -49.803 1.00 14.60 125 VAL B C 1
ATOM 4124 O O . VAL B 1 127 ? -3.432 15.010 -50.878 1.00 15.28 125 VAL B O 1
ATOM 4128 N N . PHE B 1 128 ? -2.082 13.583 -49.818 1.00 14.51 126 PHE B N 1
ATOM 4129 C CA . PHE B 1 128 ? -1.633 12.990 -51.086 1.00 13.67 126 PHE B CA 1
ATOM 4130 C C . PHE B 1 128 ? -2.687 12.117 -51.736 1.00 13.62 126 PHE B C 1
ATOM 4131 O O . PHE B 1 128 ? -2.676 11.995 -52.961 1.00 13.71 126 PHE B O 1
ATOM 4139 N N . LEU B 1 129 ? -3.622 11.580 -50.957 1.00 12.93 127 LEU B N 1
ATOM 4140 C CA . LEU B 1 129 ? -4.762 10.842 -51.527 1.00 13.22 127 LEU B CA 1
ATOM 4141 C C . LEU B 1 129 ? -5.631 11.823 -52.305 1.00 14.63 127 LEU B C 1
ATOM 4142 O O . LEU B 1 129 ? -5.972 11.598 -53.472 1.00 14.55 127 LEU B O 1
ATOM 4147 N N . HIS B 1 130 ? -5.876 13.007 -51.705 1.00 14.48 128 HIS B N 1
ATOM 4148 C CA . HIS B 1 130 ? -6.686 14.008 -52.412 1.00 14.38 128 HIS B CA 1
ATOM 4149 C C . HIS B 1 130 ? -5.977 14.485 -53.678 1.00 14.58 128 HIS B C 1
ATOM 4150 O O . HIS B 1 130 ? -6.636 14.761 -54.687 1.00 15.11 128 HIS B O 1
ATOM 4157 N N . LEU B 1 131 ? -4.649 14.609 -53.621 1.00 14.06 129 LEU B N 1
ATOM 4158 C CA . LEU B 1 131 ? -3.902 15.102 -54.780 1.00 15.31 129 LEU B CA 1
ATOM 4159 C C . LEU B 1 131 ? -4.039 14.146 -55.956 1.00 15.64 129 LEU B C 1
ATOM 4160 O O . LEU B 1 131 ? -4.292 14.544 -57.092 1.00 15.90 129 LEU B O 1
ATOM 4165 N N . THR B 1 132 ? -3.849 12.853 -55.669 1.00 14.89 130 THR B N 1
ATOM 4166 C CA . THR B 1 132 ? -3.955 11.837 -56.716 1.00 15.39 130 THR B CA 1
ATOM 4167 C C . THR B 1 132 ? -5.370 11.742 -57.253 1.00 15.57 130 THR B C 1
ATOM 4168 O O . THR B 1 132 ? -5.551 11.669 -58.481 1.00 16.79 130 THR B O 1
ATOM 4172 N N . GLU B 1 133 ? -6.377 11.825 -56.396 1.00 15.72 131 GLU B N 1
ATOM 4173 C CA . GLU B 1 133 ? -7.768 11.798 -56.857 1.00 15.99 131 GLU B CA 1
ATOM 4174 C C . GLU B 1 133 ? -8.036 12.988 -57.782 1.00 17.32 131 GLU B C 1
ATOM 4175 O O . GLU B 1 133 ? -8.652 12.856 -58.834 1.00 17.25 131 GLU B O 1
ATOM 4181 N N . SER B 1 134 ? -7.538 14.151 -57.364 1.00 17.06 132 SER B N 1
ATOM 4182 C CA . SER B 1 134 ? -7.793 15.362 -58.147 1.00 18.02 132 SER B CA 1
ATOM 4183 C C . SER B 1 134 ? -7.077 15.370 -59.484 1.00 18.58 132 SER B C 1
ATOM 4184 O O . SER B 1 134 ? -7.661 15.845 -60.473 1.00 18.93 132 SER B O 1
ATOM 4187 N N . LEU B 1 135 ? -5.826 14.929 -59.563 1.00 17.55 133 LEU B N 1
ATOM 4188 C CA . LEU B 1 135 ? -5.063 15.014 -60.797 1.00 18.17 133 LEU B CA 1
ATOM 4189 C C . LEU B 1 135 ? -5.171 13.835 -61.731 1.00 18.44 133 LEU B C 1
ATOM 4190 O O . LEU B 1 135 ? -4.875 14.003 -62.928 1.00 18.79 133 LEU B O 1
ATOM 4195 N N . ALA B 1 136 ? -5.512 12.640 -61.251 1.00 18.73 134 ALA B N 1
ATOM 4196 C CA . ALA B 1 136 ? -5.622 11.503 -62.183 1.00 19.62 134 ALA B CA 1
ATOM 4197 C C . ALA B 1 136 ? -6.588 11.849 -63.312 1.00 19.83 134 ALA B C 1
ATOM 4198 O O . ALA B 1 136 ? -7.688 12.350 -63.077 1.00 20.55 134 ALA B O 1
ATOM 4200 N N . GLN B 1 137 ? -6.174 11.586 -64.547 1.00 21.30 135 GLN B N 1
ATOM 4201 C CA . GLN B 1 137 ? -6.976 11.943 -65.715 1.00 22.10 135 GLN B CA 1
ATOM 4202 C C . GLN B 1 137 ? -8.022 10.923 -66.092 1.00 22.33 135 GLN B C 1
ATOM 4203 O O . GLN B 1 137 ? -8.993 11.230 -66.807 1.00 21.87 135 GLN B O 1
ATOM 4209 N N . SER B 1 138 ? -7.927 9.716 -65.557 1.00 20.34 136 SER B N 1
ATOM 4210 C CA . SER B 1 138 ? -8.903 8.673 -65.832 1.00 20.82 136 SER B CA 1
ATOM 4211 C C . SER B 1 138 ? -8.882 7.642 -64.706 1.00 20.42 136 SER B C 1
ATOM 4212 O O . SER B 1 138 ? -8.027 7.733 -63.823 1.00 20.12 136 SER B O 1
ATOM 4215 N N . VAL B 1 139 ? -9.880 6.773 -64.700 1.00 20.01 137 VAL B N 1
ATOM 4216 C CA . VAL B 1 139 ? -9.936 5.707 -63.698 1.00 20.64 137 VAL B CA 1
ATOM 4217 C C . VAL B 1 139 ? -9.974 4.355 -64.411 1.00 20.80 137 VAL B C 1
ATOM 4218 O O . VAL B 1 139 ? -10.749 4.182 -65.359 1.00 20.89 137 VAL B O 1
ATOM 4222 N N . THR B 1 140 ? -9.168 3.415 -63.944 1.00 19.16 138 THR B N 1
ATOM 4223 C CA . THR B 1 140 ? -9.218 2.052 -64.476 1.00 19.94 138 THR B CA 1
ATOM 4224 C C . THR B 1 140 ? -10.276 1.260 -63.705 1.00 19.94 138 THR B C 1
ATOM 4225 O O . THR B 1 140 ? -10.049 0.838 -62.573 1.00 19.72 138 THR B O 1
ATOM 4229 N N . HIS B 1 141 ? -11.452 1.107 -64.296 1.00 19.41 139 HIS B N 1
ATOM 4230 C CA . HIS B 1 141 ? -12.534 0.353 -63.675 1.00 19.29 139 HIS B CA 1
ATOM 4231 C C . HIS B 1 141 ? -12.355 -1.132 -63.991 1.00 19.68 139 HIS B C 1
ATOM 4232 O O . HIS B 1 141 ? -12.388 -1.528 -65.158 1.00 19.54 139 HIS B O 1
ATOM 4239 N N . ILE B 1 142 ? -12.053 -1.907 -62.966 1.00 18.74 140 ILE B N 1
ATOM 4240 C CA . ILE B 1 142 ? -11.827 -3.336 -63.111 1.00 18.97 140 ILE B CA 1
ATOM 4241 C C . ILE B 1 142 ? -12.845 -4.115 -62.295 1.00 19.48 140 ILE B C 1
ATOM 4242 O O . ILE B 1 142 ? -13.144 -3.786 -61.139 1.00 19.25 140 ILE B O 1
ATOM 4247 N N . ALA B 1 143 ? -13.371 -5.188 -62.898 1.00 19.31 141 ALA B N 1
ATOM 4248 C CA . ALA B 1 143 ? -14.331 -6.012 -62.184 1.00 19.91 141 ALA B CA 1
ATOM 4249 C C . ALA B 1 143 ? -14.182 -7.490 -62.550 1.00 20.33 141 ALA B C 1
ATOM 4250 O O . ALA B 1 143 ? -13.966 -7.817 -63.713 1.00 20.48 141 ALA B O 1
ATOM 4252 N N . VAL B 1 144 ? -14.296 -8.323 -61.531 1.00 20.51 142 VAL B N 1
ATOM 4253 C CA . VAL B 1 144 ? -14.325 -9.779 -61.692 1.00 20.49 142 VAL B CA 1
ATOM 4254 C C . VAL B 1 144 ? -15.719 -10.214 -61.216 1.00 21.74 142 VAL B C 1
ATOM 4255 O O . VAL B 1 144 ? -16.121 -9.856 -60.099 1.00 20.66 142 VAL B O 1
ATOM 4259 N N . LYS B 1 145 ? -16.474 -10.863 -62.095 1.00 20.89 143 LYS B N 1
ATOM 4260 C CA . LYS B 1 145 ? -17.852 -11.208 -61.791 1.00 23.37 143 LYS B CA 1
ATOM 4261 C C . LYS B 1 145 ? -17.989 -12.342 -60.794 1.00 22.55 143 LYS B C 1
ATOM 4262 O O . LYS B 1 145 ? -17.047 -13.070 -60.512 1.00 22.01 143 LYS B O 1
ATOM 4268 N N . ARG B 1 146 ? -19.198 -12.472 -60.249 1.00 24.01 144 ARG B N 1
ATOM 4269 C CA . ARG B 1 146 ? -19.529 -13.483 -59.267 1.00 25.31 144 ARG B CA 1
ATOM 4270 C C . ARG B 1 146 ? -18.960 -14.852 -59.600 1.00 24.85 144 ARG B C 1
ATOM 4271 O O . ARG B 1 146 ? -19.096 -15.343 -60.726 1.00 24.89 144 ARG B O 1
ATOM 4279 N N . GLY B 1 147 ? -18.242 -15.452 -58.655 1.00 23.89 145 GLY B N 1
ATOM 4280 C CA . GLY B 1 147 ? -17.643 -16.745 -58.755 1.00 23.88 145 GLY B CA 1
ATOM 4281 C C . GLY B 1 147 ? -16.562 -16.937 -59.795 1.00 24.30 145 GLY B C 1
ATOM 4282 O O . GLY B 1 147 ? -16.114 -18.080 -59.993 1.00 25.34 145 GLY B O 1
ATOM 4283 N N . GLN B 1 148 ? -16.112 -15.891 -60.472 1.00 24.08 146 GLN B N 1
ATOM 4284 C CA . GLN B 1 148 ? -15.106 -16.001 -61.506 1.00 23.96 146 GLN B CA 1
ATOM 4285 C C . GLN B 1 148 ? -13.695 -16.044 -60.937 1.00 24.34 146 GLN B C 1
ATOM 4286 O O . GLN B 1 148 ? -13.381 -15.384 -59.943 1.00 23.70 146 GLN B O 1
ATOM 4292 N N . ARG B 1 149 ? -12.853 -16.859 -61.555 1.00 24.30 147 ARG B N 1
ATOM 4293 C CA . ARG B 1 149 ? -11.461 -17.008 -61.162 1.00 26.00 147 ARG B CA 1
ATOM 4294 C C . ARG B 1 149 ? -10.559 -16.917 -62.392 1.00 26.07 147 ARG B C 1
ATOM 4295 O O . ARG B 1 149 ? -10.257 -17.949 -63.003 1.00 27.09 147 ARG B O 1
ATOM 4303 N N . PRO B 1 150 ? -10.149 -15.719 -62.771 1.00 25.90 148 PRO B N 1
ATOM 4304 C CA . PRO B 1 150 ? -9.315 -15.515 -63.944 1.00 25.67 148 PRO B CA 1
ATOM 4305 C C . PRO B 1 150 ? -8.107 -16.428 -63.932 1.00 25.83 148 PRO B C 1
ATOM 4306 O O . PRO B 1 150 ? -7.499 -16.656 -62.893 1.00 26.29 148 PRO B O 1
ATOM 4310 N N . ALA B 1 151 ? -7.738 -16.942 -65.107 1.00 26.21 149 ALA B N 1
ATOM 4311 C CA . ALA B 1 151 ? -6.619 -17.873 -65.203 1.00 25.91 149 ALA B CA 1
ATOM 4312 C C . ALA B 1 151 ? -5.272 -17.208 -64.989 1.00 25.09 149 ALA B C 1
ATOM 4313 O O . ALA B 1 151 ? -4.327 -17.833 -64.499 1.00 26.56 149 ALA B O 1
ATOM 4315 N N . LYS B 1 152 ? -5.127 -15.958 -65.407 1.00 23.79 150 LYS B N 1
ATOM 4316 C CA . LYS B 1 152 ? -3.873 -15.225 -65.286 1.00 22.36 150 LYS B CA 1
ATOM 4317 C C . LYS B 1 152 ? -4.044 -14.012 -64.372 1.00 21.01 150 LYS B C 1
ATOM 4318 O O . LYS B 1 152 ? -5.139 -13.454 -64.296 1.00 20.24 150 LYS B O 1
ATOM 4324 N N . PRO B 1 153 ? -2.988 -13.629 -63.674 1.00 20.89 151 PRO B N 1
ATOM 4325 C CA . PRO B 1 153 ? -3.045 -12.432 -62.838 1.00 20.18 151 PRO B CA 1
ATOM 4326 C C . PRO B 1 153 ? -3.120 -11.194 -63.722 1.00 19.35 151 PRO B C 1
ATOM 4327 O O . PRO B 1 153 ? -2.632 -11.202 -64.862 1.00 19.84 151 PRO B O 1
ATOM 4331 N N . LEU B 1 154 ? -3.719 -10.143 -63.204 1.00 17.75 152 LEU B N 1
ATOM 4332 C CA . LEU B 1 154 ? -3.831 -8.859 -63.879 1.00 18.20 152 LEU B CA 1
ATOM 4333 C C . LEU B 1 154 ? -2.619 -8.007 -63.486 1.00 18.60 152 LEU B C 1
ATOM 4334 O O . LEU B 1 154 ? -2.327 -7.891 -62.289 1.00 18.37 152 LEU B O 1
ATOM 4339 N N . LEU B 1 155 ? -1.901 -7.509 -64.478 1.00 17.79 153 LEU B N 1
ATOM 4340 C CA . LEU B 1 155 ? -0.718 -6.697 -64.217 1.00 18.14 153 LEU B CA 1
ATOM 4341 C C . LEU B 1 155 ? -0.938 -5.251 -64.653 1.00 18.42 153 LEU B C 1
ATOM 4342 O O . LEU B 1 155 ? -1.174 -4.979 -65.824 1.00 18.88 153 LEU B O 1
ATOM 4347 N N . LEU B 1 156 ? -0.801 -4.330 -63.699 1.00 17.26 154 LEU B N 1
ATOM 4348 C CA . LEU B 1 156 ? -0.888 -2.897 -64.004 1.00 17.67 154 LEU B CA 1
ATOM 4349 C C . LEU B 1 156 ? 0.522 -2.321 -64.056 1.00 17.71 154 LEU B C 1
ATOM 4350 O O . LEU B 1 156 ? 1.169 -2.187 -63.021 1.00 17.80 154 LEU B O 1
ATOM 4355 N N . MET B 1 157 ? 1.047 -2.141 -65.273 1.00 16.83 155 MET B N 1
ATOM 4356 C CA . MET B 1 157 ? 2.403 -1.642 -65.433 1.00 18.21 155 MET B CA 1
ATOM 4357 C C . MET B 1 157 ? 2.415 -0.136 -65.681 1.00 18.52 155 MET B C 1
ATOM 4358 O O . MET B 1 157 ? 1.746 0.360 -66.584 1.00 18.30 155 MET B O 1
ATOM 4363 N N . HIS B 1 158 ? 3.122 0.580 -64.806 1.00 18.16 156 HIS B N 1
ATOM 4364 C CA . HIS B 1 158 ? 3.187 2.028 -64.854 1.00 18.18 156 HIS B CA 1
ATOM 4365 C C . HIS B 1 158 ? 4.594 2.475 -65.230 1.00 18.89 156 HIS B C 1
ATOM 4366 O O . HIS B 1 158 ? 5.589 2.115 -64.592 1.00 18.17 156 HIS B O 1
ATOM 4373 N N . ILE B 1 159 ? 4.681 3.227 -66.330 1.00 19.13 157 ILE B N 1
ATOM 4374 C CA . ILE B 1 159 ? 5.983 3.723 -66.773 1.00 19.90 157 ILE B CA 1
ATOM 4375 C C . ILE B 1 159 ? 5.949 5.244 -66.727 1.00 19.30 157 ILE B C 1
ATOM 4376 O O . ILE B 1 159 ? 5.190 5.888 -67.445 1.00 18.82 157 ILE B O 1
ATOM 4381 N N . THR B 1 160 ? 6.731 5.823 -65.817 1.00 18.75 158 THR B N 1
ATOM 4382 C CA . THR B 1 160 ? 6.745 7.285 -65.689 1.00 19.81 158 THR B CA 1
ATOM 4383 C C . THR B 1 160 ? 8.135 7.822 -66.001 1.00 19.58 158 THR B C 1
ATOM 4384 O O . THR B 1 160 ? 9.127 7.196 -65.647 1.00 19.39 158 THR B O 1
ATOM 4388 N N . GLN B 1 161 ? 8.194 8.963 -66.681 1.00 22.33 159 GLN B N 1
ATOM 4389 C CA . GLN B 1 161 ? 9.480 9.561 -67.012 1.00 23.13 159 GLN B CA 1
ATOM 4390 C C . GLN B 1 161 ? 9.570 11.012 -66.552 1.00 23.90 159 GLN B C 1
ATOM 4391 O O . GLN B 1 161 ? 8.578 11.726 -66.495 1.00 23.67 159 GLN B O 1
ATOM 4397 N N . GLY B 1 162 ? 10.787 11.429 -66.226 1.00 24.36 160 GLY B N 1
ATOM 4398 C CA . GLY B 1 162 ? 11.034 12.827 -65.869 1.00 24.65 160 GLY B CA 1
ATOM 4399 C C . GLY B 1 162 ? 11.414 13.561 -67.171 1.00 26.97 160 GLY B C 1
ATOM 4400 O O . GLY B 1 162 ? 11.666 12.891 -68.176 1.00 25.92 160 GLY B O 1
ATOM 4401 N N . VAL B 1 163 ? 11.449 14.877 -67.114 1.00 27.19 161 VAL B N 1
ATOM 4402 C CA . VAL B 1 163 ? 11.840 15.679 -68.274 1.00 29.25 161 VAL B CA 1
ATOM 4403 C C . VAL B 1 163 ? 13.238 16.248 -68.037 1.00 30.09 161 VAL B C 1
ATOM 4404 O O . VAL B 1 163 ? 13.702 16.305 -66.899 1.00 29.74 161 VAL B O 1
ATOM 4408 N N . ALA B 1 164 ? 13.916 16.642 -69.116 1.00 30.87 162 ALA B N 1
ATOM 4409 C CA . ALA B 1 164 ? 15.269 17.194 -68.942 1.00 32.09 162 ALA B CA 1
ATOM 4410 C C . ALA B 1 164 ? 15.177 18.538 -68.230 1.00 31.94 162 ALA B C 1
ATOM 4411 O O . ALA B 1 164 ? 14.135 19.195 -68.278 1.00 32.35 162 ALA B O 1
ATOM 4413 N N . GLY B 1 165 ? 16.229 18.909 -67.510 1.00 32.25 163 GLY B N 1
ATOM 4414 C CA . GLY B 1 165 ? 16.242 20.174 -66.786 1.00 32.84 163 GLY B CA 1
ATOM 4415 C C . GLY B 1 165 ? 15.887 19.995 -65.315 1.00 32.87 163 GLY B C 1
ATOM 4416 O O . GLY B 1 165 ? 16.001 18.897 -64.770 1.00 32.93 163 GLY B O 1
ATOM 4417 N N . GLU B 1 166 ? 15.464 21.077 -64.674 1.00 32.68 164 GLU B N 1
ATOM 4418 C CA . GLU B 1 166 ? 15.141 21.079 -63.254 1.00 32.66 164 GLU B CA 1
ATOM 4419 C C . GLU B 1 166 ? 13.668 20.811 -62.971 1.00 31.13 164 GLU B C 1
ATOM 4420 O O . GLU B 1 166 ? 13.330 20.497 -61.813 1.00 31.62 164 GLU B O 1
ATOM 4431 N N . GLU B 1 167 ? 12.794 20.894 -63.961 1.00 28.94 165 GLU B N 1
ATOM 4432 C CA . GLU B 1 167 ? 11.375 20.657 -63.765 1.00 26.82 165 GLU B CA 1
ATOM 4433 C C . GLU B 1 167 ? 11.099 19.200 -63.372 1.00 25.93 165 GLU B C 1
ATOM 4434 O O . GLU B 1 167 ? 11.841 18.295 -63.738 1.00 25.10 165 GLU B O 1
ATOM 4440 N N . VAL B 1 168 ? 10.032 19.015 -62.602 1.00 24.30 166 VAL B N 1
ATOM 4441 C CA . VAL B 1 168 ? 9.624 17.710 -62.118 1.00 22.55 166 VAL B CA 1
ATOM 4442 C C . VAL B 1 168 ? 8.293 17.282 -62.729 1.00 20.99 166 VAL B C 1
ATOM 4443 O O . VAL B 1 168 ? 7.243 17.847 -62.451 1.00 21.36 166 VAL B O 1
ATOM 4447 N N . ASN B 1 169 ? 8.360 16.288 -63.611 1.00 20.67 167 ASN B N 1
ATOM 4448 C CA . ASN B 1 169 ? 7.158 15.757 -64.238 1.00 19.53 167 ASN B CA 1
ATOM 4449 C C . ASN B 1 169 ? 6.373 14.953 -63.193 1.00 20.13 167 ASN B C 1
ATOM 4450 O O . ASN B 1 169 ? 6.991 14.243 -62.396 1.00 19.40 167 ASN B O 1
ATOM 4455 N N . THR B 1 170 ? 5.065 15.112 -63.198 1.00 19.36 168 THR B N 1
ATOM 4456 C CA . THR B 1 170 ? 4.227 14.399 -62.243 1.00 20.76 168 THR B CA 1
ATOM 4457 C C . THR B 1 170 ? 3.105 13.652 -62.954 1.00 20.40 168 THR B C 1
ATOM 4458 O O . THR B 1 170 ? 2.554 14.110 -63.956 1.00 20.41 168 THR B O 1
ATOM 4462 N N . ALA B 1 171 ? 2.864 12.432 -62.496 1.00 19.81 169 ALA B N 1
ATOM 4463 C CA . ALA B 1 171 ? 1.828 11.572 -63.063 1.00 18.57 169 ALA B CA 1
ATOM 4464 C C . ALA B 1 171 ? 1.074 10.908 -61.902 1.00 18.25 169 ALA B C 1
ATOM 4465 O O . ALA B 1 171 ? 1.725 10.517 -60.939 1.00 18.07 169 ALA B O 1
ATOM 4467 N N . HIS B 1 172 ? -0.241 10.898 -61.968 1.00 17.71 170 HIS B N 1
ATOM 4468 C CA . HIS B 1 172 ? -1.078 10.333 -60.915 1.00 17.62 170 HIS B CA 1
ATOM 4469 C C . HIS B 1 172 ? -1.996 9.258 -61.474 1.00 18.30 170 HIS B C 1
ATOM 4470 O O . HIS B 1 172 ? -2.777 9.524 -62.386 1.00 18.77 170 HIS B O 1
ATOM 4477 N N . TYR B 1 173 ? -1.906 8.057 -60.916 1.00 17.77 171 TYR B N 1
ATOM 4478 C CA . TYR B 1 173 ? -2.645 6.903 -61.428 1.00 16.72 171 TYR B CA 1
ATOM 4479 C C . TYR B 1 173 ? -3.767 6.504 -60.483 1.00 16.34 171 TYR B C 1
ATOM 4480 O O . TYR B 1 173 ? -3.572 6.491 -59.265 1.00 16.10 171 TYR B O 1
ATOM 4489 N N . ARG B 1 174 ? -4.916 6.144 -61.053 1.00 15.93 172 ARG B N 1
ATOM 4490 C CA . ARG B 1 174 ? -6.079 5.795 -60.234 1.00 15.60 172 ARG B CA 1
ATOM 4491 C C . ARG B 1 174 ? -6.793 4.572 -60.793 1.00 16.30 172 ARG B C 1
ATOM 4492 O O . ARG B 1 174 ? -7.106 4.554 -61.993 1.00 16.09 172 ARG B O 1
ATOM 4500 N N . HIS B 1 175 ? -6.947 3.536 -59.977 1.00 16.03 173 HIS B N 1
ATOM 4501 C CA . HIS B 1 175 ? -7.597 2.301 -60.386 1.00 15.44 173 HIS B CA 1
ATOM 4502 C C . HIS B 1 175 ? -8.551 1.816 -59.290 1.00 15.62 173 HIS B C 1
ATOM 4503 O O . HIS B 1 175 ? -8.312 2.013 -58.100 1.00 15.58 173 HIS B O 1
ATOM 4510 N N . HIS B 1 176 ? -9.608 1.111 -59.695 1.00 15.27 174 HIS B N 1
ATOM 4511 C CA . HIS B 1 176 ? -10.546 0.522 -58.766 1.00 14.98 174 HIS B CA 1
ATOM 4512 C C . HIS B 1 176 ? -10.917 -0.893 -59.224 1.00 15.74 174 HIS B C 1
ATOM 4513 O O . HIS B 1 176 ? -11.209 -1.088 -60.398 1.00 16.79 174 HIS B O 1
ATOM 4520 N N . LEU B 1 177 ? -10.816 -1.836 -58.310 1.00 16.15 175 LEU B N 1
ATOM 4521 C CA . LEU B 1 177 ? -11.151 -3.227 -58.582 1.00 16.05 175 LEU B CA 1
ATOM 4522 C C . LEU B 1 177 ? -12.292 -3.677 -57.686 1.00 16.93 175 LEU B C 1
ATOM 4523 O O . LEU B 1 177 ? -12.273 -3.527 -56.463 1.00 17.71 175 LEU B O 1
ATOM 4528 N N . ASP B 1 178 ? -13.302 -4.276 -58.317 1.00 17.24 176 ASP B N 1
ATOM 4529 C CA . ASP B 1 178 ? -14.410 -4.859 -57.582 1.00 17.91 176 ASP B CA 1
ATOM 4530 C C . ASP B 1 178 ? -14.358 -6.384 -57.782 1.00 18.34 176 ASP B C 1
ATOM 4531 O O . ASP B 1 178 ? -14.375 -6.841 -58.924 1.00 18.31 176 ASP B O 1
ATOM 4536 N N . LEU B 1 179 ? -14.209 -7.109 -56.696 1.00 18.15 177 LEU B N 1
ATOM 4537 C CA . LEU B 1 179 ? -14.257 -8.572 -56.753 1.00 18.66 177 LEU B CA 1
ATOM 4538 C C . LEU B 1 179 ? -15.642 -8.975 -56.226 1.00 18.54 177 LEU B C 1
ATOM 4539 O O . LEU B 1 179 ? -15.886 -8.798 -55.038 1.00 17.50 177 LEU B O 1
ATOM 4544 N N . ALA B 1 180 ? -16.499 -9.448 -57.116 1.00 19.05 178 ALA B N 1
ATOM 4545 C CA . ALA B 1 180 ? -17.852 -9.823 -56.702 1.00 19.20 178 ALA B CA 1
ATOM 4546 C C . ALA B 1 180 ? -17.815 -11.088 -55.855 1.00 20.22 178 ALA B C 1
ATOM 4547 O O . ALA B 1 180 ? -16.768 -11.709 -55.663 1.00 19.25 178 ALA B O 1
ATOM 4549 N N . GLU B 1 181 ? -18.970 -11.446 -55.292 1.00 21.10 179 GLU B N 1
ATOM 4550 C CA . GLU B 1 181 ? -19.035 -12.612 -54.428 1.00 22.10 179 GLU B CA 1
ATOM 4551 C C . GLU B 1 181 ? -18.407 -13.845 -55.058 1.00 21.63 179 GLU B C 1
ATOM 4552 O O . GLU B 1 181 ? -18.616 -14.160 -56.227 1.00 22.43 179 GLU B O 1
ATOM 4558 N N . GLY B 1 182 ? -17.579 -14.546 -54.289 1.00 21.20 180 GLY B N 1
ATOM 4559 C CA . GLY B 1 182 ? -16.919 -15.757 -54.684 1.00 21.40 180 GLY B CA 1
ATOM 4560 C C . GLY B 1 182 ? -15.839 -15.619 -55.724 1.00 20.88 180 GLY B C 1
ATOM 4561 O O . GLY B 1 182 ? -15.256 -16.626 -56.155 1.00 21.95 180 GLY B O 1
ATOM 4562 N N . ALA B 1 183 ? -15.545 -14.407 -56.179 1.00 19.80 181 ALA B N 1
ATOM 4563 C CA . ALA B 1 183 ? -14.506 -14.184 -57.176 1.00 20.15 181 ALA B CA 1
ATOM 4564 C C . ALA B 1 183 ? -13.125 -14.288 -56.534 1.00 20.95 181 ALA B C 1
ATOM 4565 O O . ALA B 1 183 ? -12.968 -14.051 -55.335 1.00 21.64 181 ALA B O 1
ATOM 4567 N N . GLU B 1 184 ? -12.141 -14.747 -57.303 1.00 20.22 182 GLU B N 1
ATOM 4568 C CA . GLU B 1 184 ? -10.780 -14.903 -56.795 1.00 20.72 182 GLU B CA 1
ATOM 4569 C C . GLU B 1 184 ? -9.803 -14.361 -57.829 1.00 20.14 182 GLU B C 1
ATOM 4570 O O . GLU B 1 184 ? -9.832 -14.773 -58.995 1.00 20.96 182 GLU B O 1
ATOM 4576 N N . ALA B 1 185 ? -8.966 -13.399 -57.416 1.00 18.18 183 ALA B N 1
ATOM 4577 C CA . ALA B 1 185 ? -8.043 -12.844 -58.396 1.00 17.42 183 ALA B CA 1
ATOM 4578 C C . ALA B 1 185 ? -6.763 -12.319 -57.744 1.00 17.14 183 ALA B C 1
ATOM 4579 O O . ALA B 1 185 ? -6.755 -11.965 -56.576 1.00 16.76 183 ALA B O 1
ATOM 4581 N N . THR B 1 186 ? -5.719 -12.312 -58.546 1.00 16.44 184 THR B N 1
ATOM 4582 C CA . THR B 1 186 ? -4.422 -11.754 -58.174 1.00 16.30 184 THR B CA 1
ATOM 4583 C C . THR B 1 186 ? -4.179 -10.526 -59.062 1.00 17.49 184 THR B C 1
ATOM 4584 O O . THR B 1 186 ? -4.304 -10.626 -60.291 1.00 17.56 184 THR B O 1
ATOM 4588 N N . VAL B 1 187 ? -3.868 -9.398 -58.442 1.00 16.75 185 VAL B N 1
ATOM 4589 C CA . VAL B 1 187 ? -3.570 -8.175 -59.186 1.00 15.96 185 VAL B CA 1
ATOM 4590 C C . VAL B 1 187 ? -2.200 -7.651 -58.752 1.00 16.05 185 VAL B C 1
ATOM 4591 O O . VAL B 1 187 ? -1.911 -7.681 -57.560 1.00 14.84 185 VAL B O 1
ATOM 4595 N N . ILE B 1 188 ? -1.381 -7.257 -59.715 1.00 15.21 186 ILE B N 1
ATOM 4596 C CA . ILE B 1 188 ? -0.037 -6.773 -59.452 1.00 15.31 186 ILE B CA 1
ATOM 4597 C C . ILE B 1 188 ? 0.132 -5.342 -59.959 1.00 15.90 186 ILE B C 1
ATOM 4598 O O . ILE B 1 188 ? -0.181 -5.050 -61.116 1.00 16.87 186 ILE B O 1
ATOM 4603 N N . GLU B 1 189 ? 0.623 -4.451 -59.103 1.00 15.60 187 GLU B N 1
ATOM 4604 C CA . GLU B 1 189 ? 0.976 -3.100 -59.500 1.00 15.73 187 GLU B CA 1
ATOM 4605 C C . GLU B 1 189 ? 2.505 -3.052 -59.681 1.00 16.04 187 GLU B C 1
ATOM 4606 O O . GLU B 1 189 ? 3.206 -3.426 -58.737 1.00 17.83 187 GLU B O 1
ATOM 4612 N N . HIS B 1 190 ? 2.949 -2.612 -60.841 1.00 15.60 188 HIS B N 1
ATOM 4613 C CA . HIS B 1 190 ? 4.389 -2.484 -61.104 1.00 15.64 188 HIS B CA 1
ATOM 4614 C C . HIS B 1 190 ? 4.725 -1.057 -61.523 1.00 15.23 188 HIS B C 1
ATOM 4615 O O . HIS B 1 190 ? 4.133 -0.546 -62.475 1.00 16.09 188 HIS B O 1
ATOM 4628 N N . PHE B 1 191 ? 5.625 -0.396 -60.805 1.00 14.53 189 PHE B N 1
ATOM 4629 C CA . PHE B 1 191 ? 6.015 0.979 -61.109 1.00 14.98 189 PHE B CA 1
ATOM 4630 C C . PHE B 1 191 ? 7.484 1.052 -61.502 1.00 14.98 189 PHE B C 1
ATOM 4631 O O . PHE B 1 191 ? 8.341 0.574 -60.762 1.00 15.27 189 PHE B O 1
ATOM 4639 N N . VAL B 1 192 ? 7.778 1.604 -62.684 1.00 14.93 190 VAL B N 1
ATOM 4640 C CA . VAL B 1 192 ? 9.159 1.740 -63.127 1.00 15.46 190 VAL B CA 1
ATOM 4641 C C . VAL B 1 192 ? 9.372 3.152 -63.698 1.00 16.42 190 VAL B C 1
ATOM 4642 O O . VAL B 1 192 ? 8.402 3.833 -64.031 1.00 15.36 190 VAL B O 1
ATOM 4646 N N . SER B 1 193 ? 10.627 3.554 -63.790 1.00 17.44 191 SER B N 1
ATOM 4647 C CA . SER B 1 193 ? 10.984 4.839 -64.378 1.00 17.38 191 SER B CA 1
ATOM 4648 C C . SER B 1 193 ? 11.546 4.576 -65.789 1.00 18.67 191 SER B C 1
ATOM 4649 O O . SER B 1 193 ? 12.268 3.593 -65.957 1.00 19.21 191 SER B O 1
ATOM 4652 N N . LEU B 1 194 ? 11.249 5.458 -66.725 1.00 19.47 192 LEU B N 1
ATOM 4653 C CA . LEU B 1 194 ? 11.756 5.268 -68.099 1.00 21.71 192 LEU B CA 1
ATOM 4654 C C . LEU B 1 194 ? 13.265 5.448 -68.145 1.00 22.74 192 LEU B C 1
ATOM 4655 O O . LEU B 1 194 ? 13.970 4.741 -68.884 1.00 23.00 192 LEU B O 1
ATOM 4660 N N . ASN B 1 195 ? 13.773 6.402 -67.372 1.00 23.49 193 ASN B N 1
ATOM 4661 C CA . ASN B 1 195 ? 15.207 6.670 -67.304 1.00 25.73 193 ASN B CA 1
ATOM 4662 C C . ASN B 1 195 ? 15.586 7.239 -65.944 1.00 26.13 193 ASN B C 1
ATOM 4663 O O . ASN B 1 195 ? 14.832 7.093 -64.983 1.00 25.17 193 ASN B O 1
ATOM 4668 N N . ASP B 1 196 ? 16.746 7.889 -65.846 1.00 26.27 194 ASP B N 1
ATOM 4669 C CA . ASP B 1 196 ? 17.210 8.428 -64.578 1.00 26.99 194 ASP B CA 1
ATOM 4670 C C . ASP B 1 196 ? 16.624 9.780 -64.215 1.00 25.59 194 ASP B C 1
ATOM 4671 O O . ASP B 1 196 ? 16.890 10.267 -63.102 1.00 25.91 194 ASP B O 1
ATOM 4676 N N . ALA B 1 197 ? 15.880 10.422 -65.108 1.00 24.67 195 ALA B N 1
ATOM 4677 C CA . ALA B 1 197 ? 15.311 11.730 -64.783 1.00 23.45 195 ALA B CA 1
ATOM 4678 C C . ALA B 1 197 ? 14.283 11.549 -63.658 1.00 23.14 195 ALA B C 1
ATOM 4679 O O . ALA B 1 197 ? 13.473 10.627 -63.699 1.00 22.33 195 ALA B O 1
ATOM 4681 N N . ARG B 1 198 ? 14.324 12.463 -62.696 1.00 22.87 196 ARG B N 1
ATOM 4682 C CA . ARG B 1 198 ? 13.386 12.332 -61.569 1.00 21.62 196 ARG B CA 1
ATOM 4683 C C . ARG B 1 198 ? 11.975 12.722 -61.939 1.00 20.50 196 ARG B C 1
ATOM 4684 O O . ARG B 1 198 ? 11.715 13.605 -62.758 1.00 21.71 196 ARG B O 1
ATOM 4692 N N . HIS B 1 199 ? 11.001 12.076 -61.288 1.00 18.94 197 HIS B N 1
ATOM 4693 C CA . HIS B 1 199 ? 9.594 12.409 -61.490 1.00 17.64 197 HIS B CA 1
ATOM 4694 C C . HIS B 1 199 ? 8.863 12.260 -60.147 1.00 17.50 197 HIS B C 1
ATOM 4695 O O . HIS B 1 199 ? 9.467 11.799 -59.175 1.00 18.00 197 HIS B O 1
ATOM 4702 N N . PHE B 1 200 ? 7.630 12.701 -60.114 1.00 17.10 198 PHE B N 1
ATOM 4703 C CA . PHE B 1 200 ? 6.782 12.618 -58.935 1.00 16.89 198 PHE B CA 1
ATOM 4704 C C . PHE B 1 200 ? 5.558 11.763 -59.285 1.00 17.03 198 PHE B C 1
ATOM 4705 O O . PHE B 1 200 ? 4.679 12.217 -60.016 1.00 17.26 198 PHE B O 1
ATOM 4713 N N . THR B 1 201 ? 5.576 10.523 -58.818 1.00 16.53 199 THR B N 1
ATOM 4714 C CA . THR B 1 201 ? 4.484 9.594 -59.054 1.00 16.22 199 THR B CA 1
ATOM 4715 C C . THR B 1 201 ? 3.491 9.574 -57.892 1.00 16.31 199 THR B C 1
ATOM 4716 O O . THR B 1 201 ? 3.887 9.377 -56.746 1.00 15.99 199 THR B O 1
ATOM 4720 N N . GLY B 1 202 ? 2.220 9.705 -58.217 1.00 15.48 200 GLY B N 1
ATOM 4721 C CA . GLY B 1 202 ? 1.129 9.555 -57.257 1.00 16.16 200 GLY B CA 1
ATOM 4722 C C . GLY B 1 202 ? 0.282 8.361 -57.710 1.00 16.70 200 GLY B C 1
ATOM 4723 O O . GLY B 1 202 ? 0.106 8.133 -58.924 1.00 16.46 200 GLY B O 1
ATOM 4724 N N . ALA B 1 203 ? -0.229 7.579 -56.762 1.00 15.21 201 ALA B N 1
ATOM 4725 C CA . ALA B 1 203 ? -1.022 6.404 -57.139 1.00 15.19 201 ALA B CA 1
ATOM 4726 C C . ALA B 1 203 ? -2.072 6.097 -56.078 1.00 14.92 201 ALA B C 1
ATOM 4727 O O . ALA B 1 203 ? -1.890 6.384 -54.898 1.00 14.88 201 ALA B O 1
ATOM 4729 N N . ARG B 1 204 ? -3.175 5.514 -56.536 1.00 15.02 202 ARG B N 1
ATOM 4730 C CA . ARG B 1 204 ? -4.275 5.146 -55.668 1.00 14.42 202 ARG B CA 1
ATOM 4731 C C . ARG B 1 204 ? -5.058 3.977 -56.284 1.00 15.23 202 ARG B C 1
ATOM 4732 O O . ARG B 1 204 ? -5.731 4.143 -57.295 1.00 14.87 202 ARG B O 1
ATOM 4740 N N . PHE B 1 205 ? -4.923 2.825 -55.647 1.00 13.64 203 PHE B N 1
ATOM 4741 C CA . PHE B 1 205 ? -5.653 1.624 -56.069 1.00 14.52 203 PHE B CA 1
ATOM 4742 C C . PHE B 1 205 ? -6.638 1.264 -54.961 1.00 14.59 203 PHE B C 1
ATOM 4743 O O . PHE B 1 205 ? -6.217 0.936 -53.844 1.00 14.16 203 PHE B O 1
ATOM 4751 N N . THR B 1 206 ? -7.932 1.337 -55.266 1.00 14.33 204 THR B N 1
ATOM 4752 C CA . THR B 1 206 ? -8.942 0.986 -54.264 1.00 14.34 204 THR B CA 1
ATOM 4753 C C . THR B 1 206 ? -9.632 -0.307 -54.677 1.00 15.50 204 THR B C 1
ATOM 4754 O O . THR B 1 206 ? -9.768 -0.564 -55.871 1.00 14.87 204 THR B O 1
ATOM 4758 N N . ILE B 1 207 ? -9.864 -1.195 -53.721 1.00 14.72 205 ILE B N 1
ATOM 4759 C CA . ILE B 1 207 ? -10.386 -2.524 -53.995 1.00 14.73 205 ILE B CA 1
ATOM 4760 C C . ILE B 1 207 ? -11.501 -2.895 -53.032 1.00 16.38 205 ILE B C 1
ATOM 4761 O O . ILE B 1 207 ? -11.403 -2.794 -51.815 1.00 16.14 205 ILE B O 1
ATOM 4766 N N . ASN B 1 208 ? -12.595 -3.381 -53.625 1.00 16.13 206 ASN B N 1
ATOM 4767 C CA . ASN B 1 208 ? -13.717 -3.882 -52.849 1.00 16.77 206 ASN B CA 1
ATOM 4768 C C . ASN B 1 208 ? -13.770 -5.411 -52.957 1.00 16.12 206 ASN B C 1
ATOM 4769 O O . ASN B 1 208 ? -13.712 -5.933 -54.072 1.00 17.50 206 ASN B O 1
ATOM 4774 N N . VAL B 1 209 ? -13.773 -6.079 -51.822 1.00 15.46 207 VAL B N 1
ATOM 4775 C CA . VAL B 1 209 ? -13.808 -7.534 -51.764 1.00 16.09 207 VAL B CA 1
ATOM 4776 C C . VAL B 1 209 ? -15.135 -7.985 -51.142 1.00 16.00 207 VAL B C 1
ATOM 4777 O O . VAL B 1 209 ? -15.372 -7.800 -49.955 1.00 15.42 207 VAL B O 1
ATOM 4781 N N . ALA B 1 210 ? -15.989 -8.567 -51.981 1.00 17.36 208 ALA B N 1
ATOM 4782 C CA . ALA B 1 210 ? -17.302 -9.026 -51.540 1.00 17.93 208 ALA B CA 1
ATOM 4783 C C . ALA B 1 210 ? -17.237 -10.342 -50.779 1.00 18.11 208 ALA B C 1
ATOM 4784 O O . ALA B 1 210 ? -16.209 -10.991 -50.673 1.00 16.94 208 ALA B O 1
ATOM 4786 N N . ALA B 1 211 ? -18.407 -10.774 -50.277 1.00 17.58 209 ALA B N 1
ATOM 4787 C CA . ALA B 1 211 ? -18.495 -12.010 -49.527 1.00 18.51 209 ALA B CA 1
ATOM 4788 C C . ALA B 1 211 ? -17.924 -13.196 -50.287 1.00 19.05 209 ALA B C 1
ATOM 4789 O O . ALA B 1 211 ? -18.167 -13.324 -51.492 1.00 19.72 209 ALA B O 1
ATOM 4791 N N . ASN B 1 212 ? -17.129 -14.023 -49.632 1.00 17.38 210 ASN B N 1
ATOM 4792 C CA . ASN B 1 212 ? -16.518 -15.206 -50.172 1.00 19.32 210 ASN B CA 1
ATOM 4793 C C . ASN B 1 212 ? -15.510 -14.958 -51.276 1.00 19.06 210 ASN B C 1
ATOM 4794 O O . ASN B 1 212 ? -15.085 -15.911 -51.942 1.00 20.97 210 ASN B O 1
ATOM 4799 N N . ALA B 1 213 ? -15.112 -13.709 -51.488 1.00 18.36 211 ALA B N 1
ATOM 4800 C CA . ALA B 1 213 ? -14.138 -13.379 -52.516 1.00 17.28 211 ALA B CA 1
ATOM 4801 C C . ALA B 1 213 ? -12.730 -13.501 -51.917 1.00 18.34 211 ALA B C 1
ATOM 4802 O O . ALA B 1 213 ? -12.571 -13.488 -50.693 1.00 17.22 211 ALA B O 1
ATOM 4804 N N . HIS B 1 214 ? -11.749 -13.683 -52.785 1.00 17.57 212 HIS B N 1
ATOM 4805 C CA . HIS B 1 214 ? -10.364 -13.879 -52.376 1.00 18.81 212 HIS B CA 1
ATOM 4806 C C . HIS B 1 214 ? -9.444 -12.989 -53.200 1.00 17.20 212 HIS B C 1
ATOM 4807 O O . HIS B 1 214 ? -9.328 -13.145 -54.425 1.00 17.27 212 HIS B O 1
ATOM 4814 N N . LEU B 1 215 ? -8.793 -12.033 -52.539 1.00 15.79 213 LEU B N 1
ATOM 4815 C CA . LEU B 1 215 ? -7.883 -11.131 -53.215 1.00 15.41 213 LEU B CA 1
ATOM 4816 C C . LEU B 1 215 ? -6.416 -11.416 -52.869 1.00 14.92 213 LEU B C 1
ATOM 4817 O O . LEU B 1 215 ? -6.088 -11.649 -51.719 1.00 14.40 213 LEU B O 1
ATOM 4822 N N . GLN B 1 216 ? -5.581 -11.360 -53.893 1.00 14.46 214 GLN B N 1
ATOM 4823 C CA . GLN B 1 216 ? -4.135 -11.387 -53.740 1.00 16.07 214 GLN B CA 1
ATOM 4824 C C . GLN B 1 216 ? -3.569 -10.136 -54.412 1.00 15.74 214 GLN B C 1
ATOM 4825 O O . GLN B 1 216 ? -3.696 -10.001 -55.631 1.00 16.71 214 GLN B O 1
ATOM 4831 N N . HIS B 1 217 ? -3.057 -9.189 -53.637 1.00 14.08 215 HIS B N 1
ATOM 4832 C CA . HIS B 1 217 ? -2.548 -7.940 -54.196 1.00 13.75 215 HIS B CA 1
ATOM 4833 C C . HIS B 1 217 ? -1.034 -7.859 -53.987 1.00 12.89 215 HIS B C 1
ATOM 4834 O O . HIS B 1 217 ? -0.548 -8.155 -52.897 1.00 13.32 215 HIS B O 1
ATOM 4841 N N . ILE B 1 218 ? -0.321 -7.503 -55.040 1.00 12.33 216 ILE B N 1
ATOM 4842 C CA . ILE B 1 218 ? 1.133 -7.329 -54.996 1.00 12.97 216 ILE B CA 1
ATOM 4843 C C . ILE B 1 218 ? 1.494 -5.951 -55.543 1.00 12.83 216 ILE B C 1
ATOM 4844 O O . ILE B 1 218 ? 1.073 -5.590 -56.640 1.00 13.66 216 ILE B O 1
ATOM 4849 N N . LYS B 1 219 ? 2.332 -5.201 -54.809 1.00 12.73 217 LYS B N 1
ATOM 4850 C CA . LYS B 1 219 ? 2.795 -3.914 -55.323 1.00 11.55 217 LYS B CA 1
ATOM 4851 C C . LYS B 1 219 ? 4.328 -3.920 -55.412 1.00 13.07 217 LYS B C 1
ATOM 4852 O O . LYS B 1 219 ? 5.010 -4.242 -54.440 1.00 12.20 217 LYS B O 1
ATOM 4858 N N . LEU B 1 220 ? 4.837 -3.590 -56.591 1.00 12.37 218 LEU B N 1
ATOM 4859 C CA . LEU B 1 220 ? 6.290 -3.551 -56.823 1.00 14.16 218 LEU B CA 1
ATOM 4860 C C . LEU B 1 220 ? 6.682 -2.134 -57.225 1.00 14.41 218 LEU B C 1
ATOM 4861 O O . LEU B 1 220 ? 6.414 -1.702 -58.354 1.00 16.03 218 LEU B O 1
ATOM 4866 N N . ALA B 1 221 ? 7.106 -1.352 -56.244 1.00 14.09 219 ALA B N 1
ATOM 4867 C CA . ALA B 1 221 ? 7.450 0.061 -56.490 1.00 15.00 219 ALA B CA 1
ATOM 4868 C C . ALA B 1 221 ? 8.940 0.134 -56.786 1.00 14.92 219 ALA B C 1
ATOM 4869 O O . ALA B 1 221 ? 9.756 0.123 -55.870 1.00 15.04 219 ALA B O 1
ATOM 4871 N N . PHE B 1 222 ? 9.306 0.022 -58.061 1.00 15.19 220 PHE B N 1
ATOM 4872 C CA . PHE B 1 222 ? 10.690 -0.091 -58.496 1.00 15.81 220 PHE B CA 1
ATOM 4873 C C . PHE B 1 222 ? 11.157 1.084 -59.343 1.00 16.61 220 PHE B C 1
ATOM 4874 O O . PHE B 1 222 ? 11.875 0.911 -60.345 1.00 17.69 220 PHE B O 1
ATOM 4882 N N . GLU B 1 223 ? 10.823 2.307 -58.945 1.00 16.35 221 GLU B N 1
ATOM 4883 C CA . GLU B 1 223 ? 11.228 3.491 -59.712 1.00 17.04 221 GLU B CA 1
ATOM 4884 C C . GLU B 1 223 ? 12.653 3.896 -59.403 1.00 17.97 221 GLU B C 1
ATOM 4885 O O . GLU B 1 223 ? 13.294 3.340 -58.512 1.00 16.63 221 GLU B O 1
ATOM 4891 N N . ASN B 1 224 ? 13.201 4.845 -60.165 1.00 18.30 222 ASN B N 1
ATOM 4892 C CA . ASN B 1 224 ? 14.609 5.223 -60.028 1.00 19.05 222 ASN B CA 1
ATOM 4893 C C . ASN B 1 224 ? 14.945 5.838 -58.685 1.00 19.98 222 ASN B C 1
ATOM 4894 O O . ASN B 1 224 ? 14.073 6.179 -57.883 1.00 19.27 222 ASN B O 1
ATOM 4899 N N . PRO B 1 225 ? 16.238 6.030 -58.404 1.00 19.70 223 PRO B N 1
ATOM 4900 C CA . PRO B 1 225 ? 16.713 6.546 -57.147 1.00 19.35 223 PRO B CA 1
ATOM 4901 C C . PRO B 1 225 ? 16.421 7.991 -56.821 1.00 19.44 223 PRO B C 1
ATOM 4902 O O . PRO B 1 225 ? 16.640 8.381 -55.662 1.00 19.28 223 PRO B O 1
ATOM 4906 N N . LEU B 1 226 ? 15.969 8.825 -57.745 1.00 19.41 224 LEU B N 1
ATOM 4907 C CA . LEU B 1 226 ? 15.734 10.232 -57.499 1.00 18.62 224 LEU B CA 1
ATOM 4908 C C . LEU B 1 226 ? 14.278 10.657 -57.413 1.00 18.46 224 LEU B C 1
ATOM 4909 O O . LEU B 1 226 ? 14.013 11.834 -57.090 1.00 18.77 224 LEU B O 1
ATOM 4914 N N . SER B 1 227 ? 13.334 9.771 -57.695 1.00 17.73 225 SER B N 1
ATOM 4915 C CA . SER B 1 227 ? 11.935 10.173 -57.775 1.00 16.41 225 SER B CA 1
ATOM 4916 C C . SER B 1 227 ? 11.176 10.131 -56.458 1.00 16.12 225 SER B C 1
ATOM 4917 O O . SER B 1 227 ? 11.656 9.620 -55.452 1.00 17.15 225 SER B O 1
ATOM 4920 N N . HIS B 1 228 ? 9.981 10.710 -56.488 1.00 15.08 226 HIS B N 1
ATOM 4921 C CA . HIS B 1 228 ? 9.091 10.704 -55.327 1.00 14.80 226 HIS B CA 1
ATOM 4922 C C . HIS B 1 228 ? 7.895 9.811 -55.643 1.00 14.96 226 HIS B C 1
ATOM 4923 O O . HIS B 1 228 ? 7.376 9.870 -56.762 1.00 16.44 226 HIS B O 1
ATOM 4930 N N . HIS B 1 229 ? 7.494 8.971 -54.691 1.00 14.68 227 HIS B N 1
ATOM 4931 C CA . HIS B 1 229 ? 6.341 8.090 -54.919 1.00 13.74 227 HIS B CA 1
ATOM 4932 C C . HIS B 1 229 ? 5.379 8.199 -53.736 1.00 13.60 227 HIS B C 1
ATOM 4933 O O . HIS B 1 229 ? 5.775 7.862 -52.622 1.00 13.85 227 HIS B O 1
ATOM 4940 N N . PHE B 1 230 ? 4.198 8.769 -53.953 1.00 13.40 228 PHE B N 1
ATOM 4941 C CA . PHE B 1 230 ? 3.247 8.966 -52.845 1.00 13.68 228 PHE B CA 1
ATOM 4942 C C . PHE B 1 230 ? 1.921 8.306 -53.217 1.00 12.63 228 PHE B C 1
ATOM 4943 O O . PHE B 1 230 ? 1.256 8.738 -54.148 1.00 12.62 228 PHE B O 1
ATOM 4951 N N . ALA B 1 231 ? 1.588 7.226 -52.495 1.00 11.88 229 ALA B N 1
ATOM 4952 C CA . ALA B 1 231 ? 0.415 6.432 -52.878 1.00 11.17 229 ALA B CA 1
ATOM 4953 C C . ALA B 1 231 ? -0.432 6.052 -51.675 1.00 12.02 229 ALA B C 1
ATOM 4954 O O . ALA B 1 231 ? 0.044 6.015 -50.551 1.00 11.56 229 ALA B O 1
ATOM 4956 N N . HIS B 1 232 ? -1.705 5.778 -51.953 1.00 12.03 230 HIS B N 1
ATOM 4957 C CA . HIS B 1 232 ? -2.641 5.402 -50.899 1.00 11.83 230 HIS B CA 1
ATOM 4958 C C . HIS B 1 232 ? -3.676 4.437 -51.478 1.00 13.25 230 HIS B C 1
ATOM 4959 O O . HIS B 1 232 ? -4.452 4.826 -52.352 1.00 12.86 230 HIS B O 1
ATOM 4966 N N . ASN B 1 233 ? -3.602 3.184 -51.037 1.00 13.07 231 ASN B N 1
ATOM 4967 C CA . ASN B 1 233 ? -4.550 2.171 -51.481 1.00 13.17 231 ASN B CA 1
ATOM 4968 C C . ASN B 1 233 ? -5.584 1.873 -50.396 1.00 12.41 231 ASN B C 1
ATOM 4969 O O . ASN B 1 233 ? -5.287 1.981 -49.203 1.00 12.31 231 ASN B O 1
ATOM 4974 N N . ASP B 1 234 ? -6.795 1.521 -50.826 1.00 11.72 232 ASP B N 1
ATOM 4975 C CA . ASP B 1 234 ? -7.856 1.169 -49.898 1.00 12.16 232 ASP B CA 1
ATOM 4976 C C . ASP B 1 234 ? -8.337 -0.269 -50.168 1.00 12.00 232 ASP B C 1
ATOM 4977 O O . ASP B 1 234 ? -8.483 -0.630 -51.328 1.00 13.17 232 ASP B O 1
ATOM 4982 N N . LEU B 1 235 ? -8.541 -1.006 -49.099 1.00 12.34 233 LEU B N 1
ATOM 4983 C CA . LEU B 1 235 ? -9.095 -2.364 -49.184 1.00 12.68 233 LEU B CA 1
ATOM 4984 C C . LEU B 1 235 ? -10.365 -2.382 -48.343 1.00 12.63 233 LEU B C 1
ATOM 4985 O O . LEU B 1 235 ? -10.363 -2.065 -47.146 1.00 12.36 233 LEU B O 1
ATOM 4990 N N . LEU B 1 236 ? -11.478 -2.739 -48.983 1.00 13.14 234 LEU B N 1
ATOM 4991 C CA . LEU B 1 236 ? -12.763 -2.793 -48.304 1.00 13.67 234 LEU B CA 1
ATOM 4992 C C . LEU B 1 236 ? -13.279 -4.229 -48.349 1.00 13.78 234 LEU B C 1
ATOM 4993 O O . LEU B 1 236 ? -13.562 -4.732 -49.429 1.00 15.94 234 LEU B O 1
ATOM 4998 N N . LEU B 1 237 ? -13.326 -4.876 -47.187 1.00 14.14 235 LEU B N 1
ATOM 4999 C CA . LEU B 1 237 ? -13.755 -6.270 -47.139 1.00 13.28 235 LEU B CA 1
ATOM 5000 C C . LEU B 1 237 ? -15.137 -6.446 -46.516 1.00 13.61 235 LEU B C 1
ATOM 5001 O O . LEU B 1 237 ? -15.446 -5.858 -45.487 1.00 13.11 235 LEU B O 1
ATOM 5006 N N . ALA B 1 238 ? -15.939 -7.299 -47.152 1.00 12.62 236 ALA B N 1
ATOM 5007 C CA . ALA B 1 238 ? -17.251 -7.665 -46.607 1.00 14.73 236 ALA B CA 1
ATOM 5008 C C . ALA B 1 238 ? -17.072 -8.904 -45.731 1.00 15.19 236 ALA B C 1
ATOM 5009 O O . ALA B 1 238 ? -15.952 -9.210 -45.295 1.00 14.93 236 ALA B O 1
ATOM 5011 N N . GLU B 1 239 ? -18.125 -9.668 -45.492 1.00 14.29 237 GLU B N 1
ATOM 5012 C CA . GLU B 1 239 ? -18.048 -10.858 -44.657 1.00 15.89 237 GLU B CA 1
ATOM 5013 C C . GLU B 1 239 ? -17.533 -12.074 -45.407 1.00 15.89 237 GLU B C 1
ATOM 5014 O O . GLU B 1 239 ? -17.563 -12.130 -46.631 1.00 17.09 237 GLU B O 1
ATOM 5020 N N . ASP B 1 240 ? -16.903 -13.015 -44.692 1.00 15.63 238 ASP B N 1
ATOM 5021 C CA . ASP B 1 240 ? -16.368 -14.246 -45.252 1.00 15.89 238 ASP B CA 1
ATOM 5022 C C . ASP B 1 240 ? -15.404 -13.991 -46.403 1.00 17.35 238 ASP B C 1
ATOM 5023 O O . ASP B 1 240 ? -15.324 -14.750 -47.375 1.00 17.52 238 ASP B O 1
ATOM 5028 N N . ALA B 1 241 ? -14.635 -12.910 -46.316 1.00 15.43 239 ALA B N 1
ATOM 5029 C CA . ALA B 1 241 ? -13.751 -12.486 -47.386 1.00 15.75 239 ALA B CA 1
ATOM 5030 C C . ALA B 1 241 ? -12.291 -12.680 -46.973 1.00 15.64 239 ALA B C 1
ATOM 5031 O O . ALA B 1 241 ? -12.006 -12.763 -45.790 1.00 15.11 239 ALA B O 1
ATOM 5033 N N . THR B 1 242 ? -11.434 -12.798 -47.975 1.00 15.50 240 THR B N 1
ATOM 5034 C CA . THR B 1 242 ? -10.003 -12.980 -47.721 1.00 16.10 240 THR B CA 1
ATOM 5035 C C . THR B 1 242 ? -9.210 -12.018 -48.586 1.00 14.07 240 THR B C 1
ATOM 5036 O O . THR B 1 242 ? -9.461 -11.906 -49.784 1.00 14.46 240 THR B O 1
ATOM 5040 N N . ALA B 1 243 ? -8.214 -11.346 -47.983 1.00 13.90 241 ALA B N 1
ATOM 5041 C CA . ALA B 1 243 ? -7.393 -10.445 -48.776 1.00 13.65 241 ALA B CA 1
ATOM 5042 C C . ALA B 1 243 ? -5.949 -10.459 -48.252 1.00 12.59 241 ALA B C 1
ATOM 5043 O O . ALA B 1 243 ? -5.779 -10.454 -47.031 1.00 13.50 241 ALA B O 1
ATOM 5045 N N . PHE B 1 244 ? -5.030 -10.620 -49.168 1.00 12.99 242 PHE B N 1
ATOM 5046 C CA . PHE B 1 244 ? -3.598 -10.580 -48.870 1.00 15.30 242 PHE B CA 1
ATOM 5047 C C . PHE B 1 244 ? -2.987 -9.449 -49.705 1.00 14.77 242 PHE B C 1
ATOM 5048 O O . PHE B 1 244 ? -3.216 -9.443 -50.923 1.00 14.68 242 PHE B O 1
ATOM 5056 N N . SER B 1 245 ? -2.192 -8.579 -49.104 1.00 14.69 243 SER B N 1
ATOM 5057 C CA . SER B 1 245 ? -1.518 -7.514 -49.856 1.00 13.59 243 SER B CA 1
ATOM 5058 C C . SER B 1 245 ? -0.030 -7.507 -49.494 1.00 13.40 243 SER B C 1
ATOM 5059 O O . SER B 1 245 ? 0.295 -7.502 -48.305 1.00 13.54 243 SER B O 1
ATOM 5062 N N . HIS B 1 246 ? 0.822 -7.607 -50.504 1.00 12.92 244 HIS B N 1
ATOM 5063 C CA . HIS B 1 246 ? 2.268 -7.652 -50.322 1.00 13.37 244 HIS B CA 1
ATOM 5064 C C . HIS B 1 246 ? 2.936 -6.523 -51.092 1.00 13.98 244 HIS B C 1
ATOM 5065 O O . HIS B 1 246 ? 2.836 -6.498 -52.327 1.00 13.64 244 HIS B O 1
ATOM 5072 N N . SER B 1 247 ? 3.646 -5.640 -50.393 1.00 13.33 245 SER B N 1
ATOM 5073 C CA . SER B 1 247 ? 4.278 -4.505 -51.045 1.00 12.53 245 SER B CA 1
ATOM 5074 C C . SER B 1 247 ? 5.797 -4.555 -50.932 1.00 12.60 245 SER B C 1
ATOM 5075 O O . SER B 1 247 ? 6.329 -4.780 -49.845 1.00 14.55 245 SER B O 1
ATOM 5078 N N . PHE B 1 248 ? 6.453 -4.411 -52.070 1.00 12.23 246 PHE B N 1
ATOM 5079 C CA . PHE B 1 248 ? 7.926 -4.395 -52.118 1.00 12.95 246 PHE B CA 1
ATOM 5080 C C . PHE B 1 248 ? 8.334 -3.004 -52.584 1.00 13.07 246 PHE B C 1
ATOM 5081 O O . PHE B 1 248 ? 8.198 -2.655 -53.760 1.00 13.60 246 PHE B O 1
ATOM 5089 N N . LEU B 1 249 ? 8.667 -2.141 -51.624 1.00 13.57 247 LEU B N 1
ATOM 5090 C CA . LEU B 1 249 ? 8.913 -0.716 -51.839 1.00 14.08 247 LEU B CA 1
ATOM 5091 C C . LEU B 1 249 ? 10.411 -0.500 -52.016 1.00 15.60 247 LEU B C 1
ATOM 5092 O O . LEU B 1 249 ? 11.164 -0.364 -51.053 1.00 15.38 247 LEU B O 1
ATOM 5097 N N . LEU B 1 250 ? 10.852 -0.674 -53.259 1.00 14.74 248 LEU B N 1
ATOM 5098 C CA . LEU B 1 250 ? 12.271 -0.692 -53.597 1.00 16.15 248 LEU B CA 1
ATOM 5099 C C . LEU B 1 250 ? 12.613 0.274 -54.713 1.00 16.14 248 LEU B C 1
ATOM 5100 O O . LEU B 1 250 ? 13.252 -0.089 -55.707 1.00 17.76 248 LEU B O 1
ATOM 5105 N N . GLY B 1 251 ? 12.213 1.534 -54.561 1.00 16.64 249 GLY B N 1
ATOM 5106 C CA . GLY B 1 251 ? 12.486 2.530 -55.601 1.00 16.97 249 GLY B CA 1
ATOM 5107 C C . GLY B 1 251 ? 12.057 3.919 -55.152 1.00 17.93 249 GLY B C 1
ATOM 5108 O O . GLY B 1 251 ? 11.120 4.071 -54.370 1.00 17.76 249 GLY B O 1
ATOM 5109 N N . GLY B 1 252 ? 12.732 4.931 -55.710 1.00 17.37 250 GLY B N 1
ATOM 5110 C CA . GLY B 1 252 ? 12.468 6.310 -55.370 1.00 16.67 250 GLY B CA 1
ATOM 5111 C C . GLY B 1 252 ? 13.419 6.839 -54.302 1.00 16.84 250 GLY B C 1
ATOM 5112 O O . GLY B 1 252 ? 13.979 6.090 -53.492 1.00 18.19 250 GLY B O 1
ATOM 5113 N N . ALA B 1 253 ? 13.622 8.152 -54.316 1.00 16.92 251 ALA B N 1
ATOM 5114 C CA . ALA B 1 253 ? 14.412 8.850 -53.314 1.00 15.74 251 ALA B CA 1
ATOM 5115 C C . ALA B 1 253 ? 13.595 8.953 -52.016 1.00 16.01 251 ALA B C 1
ATOM 5116 O O . ALA B 1 253 ? 14.120 8.840 -50.913 1.00 14.92 251 ALA B O 1
ATOM 5118 N N . VAL B 1 254 ? 12.315 9.260 -52.204 1.00 14.70 252 VAL B N 1
ATOM 5119 C CA . VAL B 1 254 ? 11.388 9.412 -51.079 1.00 14.59 252 VAL B CA 1
ATOM 5120 C C . VAL B 1 254 ? 10.077 8.713 -51.496 1.00 14.18 252 VAL B C 1
ATOM 5121 O O . VAL B 1 254 ? 9.521 9.036 -52.549 1.00 14.48 252 VAL B O 1
ATOM 5125 N N . LEU B 1 255 ? 9.693 7.727 -50.710 1.00 13.90 253 LEU B N 1
ATOM 5126 C CA . LEU B 1 255 ? 8.454 7.003 -51.022 1.00 12.34 253 LEU B CA 1
ATOM 5127 C C . LEU B 1 255 ? 7.605 6.933 -49.750 1.00 12.34 253 LEU B C 1
ATOM 5128 O O . LEU B 1 255 ? 8.130 6.677 -48.671 1.00 12.67 253 LEU B O 1
ATOM 5133 N N . ARG B 1 256 ? 6.314 7.153 -49.922 1.00 12.89 254 ARG B N 1
ATOM 5134 C CA . ARG B 1 256 ? 5.372 7.068 -48.816 1.00 12.06 254 ARG B CA 1
ATOM 5135 C C . ARG B 1 256 ? 4.127 6.328 -49.326 1.00 12.90 254 ARG B C 1
ATOM 5136 O O . ARG B 1 256 ? 3.425 6.861 -50.181 1.00 12.80 254 ARG B O 1
ATOM 5144 N N . HIS B 1 257 ? 3.987 5.096 -48.872 1.00 12.21 255 HIS B N 1
ATOM 5145 C CA . HIS B 1 257 ? 2.863 4.257 -49.273 1.00 12.43 255 HIS B CA 1
ATOM 5146 C C . HIS B 1 257 ? 1.931 4.002 -48.088 1.00 11.95 255 HIS B C 1
ATOM 5147 O O . HIS B 1 257 ? 2.399 3.593 -47.025 1.00 12.02 255 HIS B O 1
ATOM 5154 N N . ASN B 1 258 ? 0.637 4.209 -48.295 1.00 11.81 256 ASN B N 1
ATOM 5155 C CA . ASN B 1 258 ? -0.389 3.929 -47.317 1.00 12.03 256 ASN B CA 1
ATOM 5156 C C . ASN B 1 258 ? -1.296 2.796 -47.855 1.00 11.84 256 ASN B C 1
ATOM 5157 O O . ASN B 1 258 ? -1.673 2.844 -49.020 1.00 12.08 256 ASN B O 1
ATOM 5162 N N . THR B 1 259 ? -1.650 1.875 -46.980 1.00 11.47 257 THR B N 1
ATOM 5163 C CA . THR B 1 259 ? -2.733 0.935 -47.241 1.00 12.16 257 THR B CA 1
ATOM 5164 C C . THR B 1 259 ? -3.752 1.112 -46.110 1.00 11.19 257 THR B C 1
ATOM 5165 O O . THR B 1 259 ? -3.421 0.855 -44.940 1.00 11.62 257 THR B O 1
ATOM 5169 N N . SER B 1 260 ? -4.951 1.555 -46.446 1.00 11.40 258 SER B N 1
ATOM 5170 C CA . SER B 1 260 ? -6.026 1.696 -45.472 1.00 11.98 258 SER B CA 1
ATOM 5171 C C . SER B 1 260 ? -7.042 0.572 -45.728 1.00 11.86 258 SER B C 1
ATOM 5172 O O . SER B 1 260 ? -7.309 0.278 -46.895 1.00 13.06 258 SER B O 1
ATOM 5175 N N . THR B 1 261 ? -7.514 -0.053 -44.668 1.00 10.26 259 THR B N 1
ATOM 5176 C CA . THR B 1 261 ? -8.434 -1.184 -44.821 1.00 12.23 259 THR B CA 1
ATOM 5177 C C . THR B 1 261 ? -9.575 -1.123 -43.831 1.00 11.89 259 THR B C 1
ATOM 5178 O O . THR B 1 261 ? -9.397 -0.797 -42.652 1.00 12.11 259 THR B O 1
ATOM 5182 N N . GLN B 1 262 ? -10.768 -1.525 -44.301 1.00 12.00 260 GLN B N 1
ATOM 5183 C CA . GLN B 1 262 ? -11.905 -1.687 -43.423 1.00 13.10 260 GLN B CA 1
ATOM 5184 C C . GLN B 1 262 ? -12.395 -3.150 -43.478 1.00 13.55 260 GLN B C 1
ATOM 5185 O O . GLN B 1 262 ? -12.598 -3.666 -44.574 1.00 14.28 260 GLN B O 1
ATOM 5191 N N . LEU B 1 263 ? -12.503 -3.773 -42.327 1.00 13.78 261 LEU B N 1
ATOM 5192 C CA . LEU B 1 263 ? -13.118 -5.104 -42.226 1.00 12.96 261 LEU B CA 1
ATOM 5193 C C . LEU B 1 263 ? -14.571 -4.833 -41.808 1.00 13.52 261 LEU B C 1
ATOM 5194 O O . LEU B 1 263 ? -14.863 -4.602 -40.633 1.00 13.67 261 LEU B O 1
ATOM 5199 N N . ASN B 1 264 ? -15.427 -4.776 -42.823 1.00 13.44 262 ASN B N 1
ATOM 5200 C CA . ASN B 1 264 ? -16.823 -4.405 -42.615 1.00 14.32 262 ASN B CA 1
ATOM 5201 C C . ASN B 1 264 ? -17.779 -5.575 -42.536 1.00 14.66 262 ASN B C 1
ATOM 5202 O O . ASN B 1 264 ? -19.006 -5.353 -42.472 1.00 16.06 262 ASN B O 1
ATOM 5207 N N . GLY B 1 265 ? -17.265 -6.785 -42.440 1.00 15.11 263 GLY B N 1
ATOM 5208 C CA . GLY B 1 265 ? -18.095 -7.982 -42.308 1.00 15.76 263 GLY B CA 1
ATOM 5209 C C . GLY B 1 265 ? -17.401 -8.993 -41.407 1.00 16.36 263 GLY B C 1
ATOM 5210 O O . GLY B 1 265 ? -16.168 -9.031 -41.320 1.00 16.75 263 GLY B O 1
ATOM 5211 N N . GLU B 1 266 ? -18.192 -9.847 -40.753 1.00 16.38 264 GLU B N 1
ATOM 5212 C CA . GLU B 1 266 ? -17.608 -10.863 -39.879 1.00 15.71 264 GLU B CA 1
ATOM 5213 C C . GLU B 1 266 ? -16.924 -11.986 -40.636 1.00 16.23 264 GLU B C 1
ATOM 5214 O O . GLU B 1 266 ? -17.122 -12.209 -41.829 1.00 15.80 264 GLU B O 1
ATOM 5220 N N . ASN B 1 267 ? -16.049 -12.716 -39.951 1.00 16.06 265 ASN B N 1
ATOM 5221 C CA . ASN B 1 267 ? -15.418 -13.923 -40.425 1.00 16.22 265 ASN B CA 1
ATOM 5222 C C . ASN B 1 267 ? -14.518 -13.744 -41.632 1.00 16.05 265 ASN B C 1
ATOM 5223 O O . ASN B 1 267 ? -14.456 -14.586 -42.530 1.00 17.86 265 ASN B O 1
ATOM 5228 N N . SER B 1 268 ? -13.768 -12.636 -41.666 1.00 15.21 266 SER B N 1
ATOM 5229 C CA . SER B 1 268 ? -12.866 -12.381 -42.791 1.00 14.14 266 SER B CA 1
ATOM 5230 C C . SER B 1 268 ? -11.404 -12.508 -42.362 1.00 13.91 266 SER B C 1
ATOM 5231 O O . SER B 1 268 ? -11.116 -12.398 -41.172 1.00 14.14 266 SER B O 1
ATOM 5234 N N . THR B 1 269 ? -10.542 -12.690 -43.342 1.00 13.43 267 THR B N 1
ATOM 5235 C CA . THR B 1 269 ? -9.107 -12.876 -43.084 1.00 14.28 267 THR B CA 1
ATOM 5236 C C . THR B 1 269 ? -8.305 -11.868 -43.889 1.00 13.01 267 THR B C 1
ATOM 5237 O O . THR B 1 269 ? -8.444 -11.780 -45.108 1.00 13.55 267 THR B O 1
ATOM 5241 N N . LEU B 1 270 ? -7.372 -11.197 -43.202 1.00 13.88 268 LEU B N 1
ATOM 5242 C CA . LEU B 1 270 ? -6.564 -10.174 -43.829 1.00 11.72 268 LEU B CA 1
ATOM 5243 C C . LEU B 1 270 ? -5.077 -10.304 -43.492 1.00 12.21 268 LEU B C 1
ATOM 5244 O O . LEU B 1 270 ? -4.707 -10.532 -42.341 1.00 12.80 268 LEU B O 1
ATOM 5249 N N . ARG B 1 271 ? -4.240 -10.143 -44.506 1.00 12.57 269 ARG B N 1
ATOM 5250 C CA . ARG B 1 271 ? -2.793 -10.069 -44.290 1.00 13.38 269 ARG B CA 1
ATOM 5251 C C . ARG B 1 271 ? -2.236 -8.884 -45.078 1.00 14.27 269 ARG B C 1
ATOM 5252 O O . ARG B 1 271 ? -2.527 -8.723 -46.271 1.00 15.77 269 ARG B O 1
ATOM 5260 N N . ILE B 1 272 ? -1.506 -7.983 -44.411 1.00 14.05 270 ILE B N 1
ATOM 5261 C CA . ILE B 1 272 ? -0.879 -6.868 -45.113 1.00 13.43 270 ILE B CA 1
ATOM 5262 C C . ILE B 1 272 ? 0.610 -6.845 -44.743 1.00 13.14 270 ILE B C 1
ATOM 5263 O O . ILE B 1 272 ? 0.935 -6.728 -43.562 1.00 13.49 270 ILE B O 1
ATOM 5268 N N . ASN B 1 273 ? 1.457 -7.041 -45.741 1.00 12.81 271 ASN B N 1
ATOM 5269 C CA . ASN B 1 273 ? 2.898 -7.070 -45.520 1.00 12.85 271 ASN B CA 1
ATOM 5270 C C . ASN B 1 273 ? 3.592 -6.012 -46.384 1.00 12.34 271 ASN B C 1
ATOM 5271 O O . ASN B 1 273 ? 3.062 -5.621 -47.432 1.00 13.70 271 ASN B O 1
ATOM 5276 N N . SER B 1 274 ? 4.800 -5.621 -45.978 1.00 11.34 272 SER B N 1
ATOM 5277 C CA . SER B 1 274 ? 5.605 -4.708 -46.792 1.00 10.78 272 SER B CA 1
ATOM 5278 C C . SER B 1 274 ? 7.098 -4.912 -46.479 1.00 11.19 272 SER B C 1
ATOM 5279 O O . SER B 1 274 ? 7.438 -5.294 -45.356 1.00 11.87 272 SER B O 1
ATOM 5282 N N . LEU B 1 275 ? 7.924 -4.632 -47.460 1.00 11.51 273 LEU B N 1
ATOM 5283 C CA . LEU B 1 275 ? 9.386 -4.661 -47.320 1.00 12.05 273 LEU B CA 1
ATOM 5284 C C . LEU B 1 275 ? 9.918 -3.293 -47.753 1.00 11.96 273 LEU B C 1
ATOM 5285 O O . LEU B 1 275 ? 9.503 -2.792 -48.812 1.00 12.88 273 LEU B O 1
ATOM 5290 N N . ALA B 1 276 ? 10.776 -2.679 -46.956 1.00 12.65 274 ALA B N 1
ATOM 5291 C CA . ALA B 1 276 ? 11.364 -1.382 -47.308 1.00 12.95 274 ALA B CA 1
ATOM 5292 C C . ALA B 1 276 ? 12.887 -1.530 -47.142 1.00 13.77 274 ALA B C 1
ATOM 5293 O O . ALA B 1 276 ? 13.325 -2.142 -46.166 1.00 14.39 274 ALA B O 1
ATOM 5295 N N . MET B 1 277 ? 13.655 -0.999 -48.079 1.00 14.22 275 MET B N 1
ATOM 5296 C CA . MET B 1 277 ? 15.119 -1.149 -48.004 1.00 14.27 275 MET B CA 1
ATOM 5297 C C . MET B 1 277 ? 15.855 0.103 -48.427 1.00 15.50 275 MET B C 1
ATOM 5298 O O . MET B 1 277 ? 16.625 0.126 -49.413 1.00 15.85 275 MET B O 1
ATOM 5303 N N . PRO B 1 278 ? 15.653 1.220 -47.737 1.00 15.61 276 PRO B N 1
ATOM 5304 C CA . PRO B 1 278 ? 16.309 2.461 -48.121 1.00 15.68 276 PRO B CA 1
ATOM 5305 C C . PRO B 1 278 ? 17.826 2.372 -48.050 1.00 15.82 276 PRO B C 1
ATOM 5306 O O . PRO B 1 278 ? 18.379 1.757 -47.141 1.00 15.91 276 PRO B O 1
ATOM 5310 N N . VAL B 1 279 ? 18.476 2.967 -49.043 1.00 16.24 277 VAL B N 1
ATOM 5311 C CA . VAL B 1 279 ? 19.938 3.047 -49.099 1.00 16.88 277 VAL B CA 1
ATOM 5312 C C . VAL B 1 279 ? 20.309 4.504 -49.364 1.00 18.81 277 VAL B C 1
ATOM 5313 O O . VAL B 1 279 ? 19.421 5.349 -49.488 1.00 18.38 277 VAL B O 1
ATOM 5317 N N . LYS B 1 280 ? 21.603 4.788 -49.524 1.00 19.48 278 LYS B N 1
ATOM 5318 C CA . LYS B 1 280 ? 22.042 6.146 -49.820 1.00 20.41 278 LYS B CA 1
ATOM 5319 C C . LYS B 1 280 ? 21.435 7.144 -48.853 1.00 19.85 278 LYS B C 1
ATOM 5320 O O . LYS B 1 280 ? 21.721 7.023 -47.661 1.00 20.93 278 LYS B O 1
ATOM 5326 N N . ASN B 1 281 ? 20.679 8.114 -49.328 1.00 19.44 279 ASN B N 1
ATOM 5327 C CA . ASN B 1 281 ? 20.039 9.131 -48.505 1.00 19.60 279 ASN B CA 1
ATOM 5328 C C . ASN B 1 281 ? 18.509 9.010 -48.622 1.00 18.96 279 ASN B C 1
ATOM 5329 O O . ASN B 1 281 ? 17.775 9.953 -48.338 1.00 20.15 279 ASN B O 1
ATOM 5334 N N . GLU B 1 282 ? 18.045 7.822 -48.969 1.00 17.48 280 GLU B N 1
ATOM 5335 C CA . GLU B 1 282 ? 16.631 7.582 -49.198 1.00 15.77 280 GLU B CA 1
ATOM 5336 C C . GLU B 1 282 ? 15.774 7.539 -47.949 1.00 14.86 280 GLU B C 1
ATOM 5337 O O . GLU B 1 282 ? 16.229 7.249 -46.859 1.00 15.28 280 GLU B O 1
ATOM 5343 N N . VAL B 1 283 ? 14.483 7.827 -48.151 1.00 14.10 281 VAL B N 1
ATOM 5344 C CA . VAL B 1 283 ? 13.505 7.695 -47.068 1.00 13.94 281 VAL B CA 1
ATOM 5345 C C . VAL B 1 283 ? 12.375 6.800 -47.616 1.00 13.13 281 VAL B C 1
ATOM 5346 O O . VAL B 1 283 ? 11.838 7.152 -48.660 1.00 13.60 281 VAL B O 1
ATOM 5350 N N . CYS B 1 284 ? 12.091 5.718 -46.921 1.00 13.34 282 CYS B N 1
ATOM 5351 C CA . CYS B 1 284 ? 11.014 4.802 -47.370 1.00 12.86 282 CYS B CA 1
ATOM 5352 C C . CYS B 1 284 ? 10.022 4.707 -46.203 1.00 12.64 282 CYS B C 1
ATOM 5353 O O . CYS B 1 284 ? 10.403 4.272 -45.123 1.00 12.81 282 CYS B O 1
ATOM 5356 N N . ASP B 1 285 ? 8.814 5.165 -46.458 1.00 13.17 283 ASP B N 1
ATOM 5357 C CA . ASP B 1 285 ? 7.765 5.315 -45.455 1.00 12.74 283 ASP B CA 1
ATOM 5358 C C . ASP B 1 285 ? 6.574 4.409 -45.774 1.00 1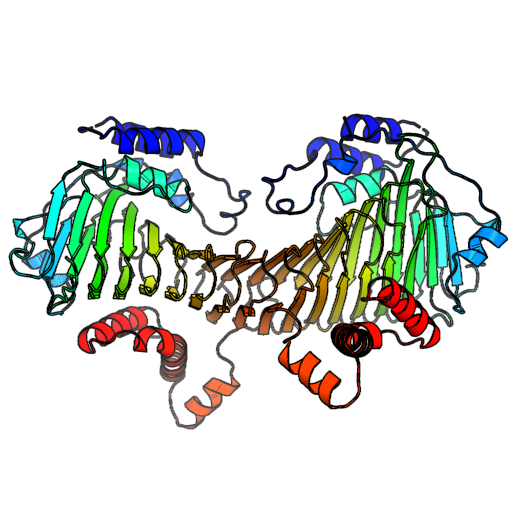2.48 283 ASP B C 1
ATOM 5359 O O . ASP B 1 285 ? 5.954 4.595 -46.815 1.00 12.70 283 ASP B O 1
ATOM 5364 N N . THR B 1 286 ? 6.393 3.391 -44.948 1.00 12.16 284 THR B N 1
ATOM 5365 C CA . THR B 1 286 ? 5.350 2.381 -45.193 1.00 11.56 284 THR B CA 1
ATOM 5366 C C . THR B 1 286 ? 4.339 2.424 -44.061 1.00 10.95 284 THR B C 1
ATOM 5367 O O . THR B 1 286 ? 4.673 2.396 -42.879 1.00 9.57 284 THR B O 1
ATOM 5371 N N . ARG B 1 287 ? 3.068 2.652 -44.429 1.00 11.27 285 ARG B N 1
ATOM 5372 C CA . ARG B 1 287 ? 2.034 2.928 -43.437 1.00 11.40 285 ARG B CA 1
ATOM 5373 C C . ARG B 1 287 ? 0.758 2.121 -43.668 1.00 11.51 285 ARG B C 1
ATOM 5374 O O . ARG B 1 287 ? 0.414 1.842 -44.824 1.00 11.52 285 ARG B O 1
ATOM 5382 N N . THR B 1 288 ? 0.099 1.759 -42.579 1.00 11.21 286 THR B N 1
ATOM 5383 C CA . THR B 1 288 ? -1.188 1.042 -42.693 1.00 10.78 286 THR B CA 1
ATOM 5384 C C . THR B 1 288 ? -2.178 1.600 -41.674 1.00 10.57 286 THR B C 1
ATOM 5385 O O . THR B 1 288 ? -1.814 2.126 -40.628 1.00 11.13 286 THR B O 1
ATOM 5389 N N . TRP B 1 289 ? -3.453 1.499 -42.023 1.00 10.13 287 TRP B N 1
ATOM 5390 C CA . TRP B 1 289 ? -4.561 1.941 -41.168 1.00 10.26 287 TRP B CA 1
ATOM 5391 C C . TRP B 1 289 ? -5.621 0.834 -41.301 1.00 10.16 287 TRP B C 1
ATOM 5392 O O . TRP B 1 289 ? -5.925 0.437 -42.434 1.00 11.09 287 TRP B O 1
ATOM 5403 N N . LEU B 1 290 ? -5.978 0.229 -40.178 1.00 10.05 288 LEU B N 1
ATOM 5404 C CA . LEU B 1 290 ? -6.904 -0.901 -40.225 1.00 11.51 288 LEU B CA 1
ATOM 5405 C C . LEU B 1 290 ? -8.023 -0.719 -39.224 1.00 11.10 288 LEU B C 1
ATOM 5406 O O . LEU B 1 290 ? -7.787 -0.428 -38.054 1.00 11.21 288 LEU B O 1
ATOM 5411 N N . GLU B 1 291 ? -9.250 -0.916 -39.713 1.00 11.98 289 GLU B N 1
ATOM 5412 C CA . GLU B 1 291 ? -10.435 -0.827 -38.887 1.00 12.00 289 GLU B CA 1
ATOM 5413 C C . GLU B 1 291 ? -11.145 -2.174 -38.789 1.00 11.91 289 GLU B C 1
ATOM 5414 O O . GLU B 1 291 ? -11.563 -2.706 -39.829 1.00 12.31 289 GLU B O 1
ATOM 5420 N N . HIS B 1 292 ? -11.113 -2.795 -37.625 1.00 12.58 290 HIS B N 1
ATOM 5421 C CA . HIS B 1 292 ? -11.885 -4.024 -37.391 1.00 12.52 290 HIS B CA 1
ATOM 5422 C C . HIS B 1 292 ? -13.278 -3.519 -36.965 1.00 12.61 290 HIS B C 1
ATOM 5423 O O . HIS B 1 292 ? -13.521 -3.263 -35.796 1.00 13.34 290 HIS B O 1
ATOM 5430 N N . ASN B 1 293 ? -14.156 -3.330 -37.953 1.00 13.42 291 ASN B N 1
ATOM 5431 C CA . ASN B 1 293 ? -15.468 -2.753 -37.664 1.00 13.90 291 ASN B CA 1
ATOM 5432 C C . ASN B 1 293 ? -16.493 -3.790 -37.259 1.00 15.50 291 ASN B C 1
ATOM 5433 O O . ASN B 1 293 ? -17.473 -3.461 -36.578 1.00 17.06 291 ASN B O 1
ATOM 5438 N N . LYS B 1 294 ? -16.264 -5.032 -37.655 1.00 15.42 292 LYS B N 1
ATOM 5439 C CA . LYS B 1 294 ? -17.082 -6.170 -37.300 1.00 15.26 292 LYS B CA 1
ATOM 5440 C C . LYS B 1 294 ? -16.198 -7.202 -36.598 1.00 15.88 292 LYS B C 1
ATOM 5441 O O . LYS B 1 294 ? -14.975 -7.192 -36.814 1.00 16.04 292 LYS B O 1
ATOM 5447 N N . GLY B 1 295 ? -16.784 -8.055 -35.781 1.00 15.04 293 GLY B N 1
ATOM 5448 C CA . GLY B 1 295 ? -15.989 -9.074 -35.089 1.00 14.88 293 GLY B CA 1
ATOM 5449 C C . GLY B 1 295 ? -15.634 -10.264 -35.955 1.00 14.31 293 GLY B C 1
ATOM 5450 O O . GLY B 1 295 ? -15.888 -10.382 -37.155 1.00 13.55 293 GLY B O 1
ATOM 5451 N N . PHE B 1 296 ? -15.057 -11.274 -35.299 1.00 13.45 294 PHE B N 1
ATOM 5452 C CA . PHE B 1 296 ? -14.700 -12.556 -35.870 1.00 14.43 294 PHE B CA 1
ATOM 5453 C C . PHE B 1 296 ? -13.751 -12.473 -37.047 1.00 13.87 294 PHE B C 1
ATOM 5454 O O . PHE B 1 296 ? -13.720 -13.371 -37.910 1.00 15.80 294 PHE B O 1
ATOM 5462 N N . CYS B 1 297 ? -12.896 -11.440 -37.126 1.00 13.22 295 CYS B N 1
ATOM 5463 C CA . CYS B 1 297 ? -11.945 -11.340 -38.222 1.00 12.31 295 CYS B CA 1
ATOM 5464 C C . CYS B 1 297 ? -10.518 -11.514 -37.683 1.00 12.56 295 CYS B C 1
ATOM 5465 O O . CYS B 1 297 ? -10.249 -11.111 -36.553 1.00 13.69 295 CYS B O 1
ATOM 5468 N N . ASN B 1 298 ? -9.672 -12.050 -38.532 1.00 12.08 296 ASN B N 1
ATOM 5469 C CA . ASN B 1 298 ? -8.274 -12.290 -38.207 1.00 13.07 296 ASN B CA 1
ATOM 5470 C C . ASN B 1 298 ? -7.403 -11.418 -39.119 1.00 11.77 296 ASN B C 1
ATOM 5471 O O . ASN B 1 298 ? -7.528 -11.510 -40.331 1.00 12.35 296 ASN B O 1
ATOM 5476 N N . SER B 1 299 ? -6.531 -10.613 -38.510 1.00 12.34 297 SER B N 1
ATOM 5477 C CA . SER B 1 299 ? -5.631 -9.796 -39.337 1.00 11.73 297 SER B CA 1
ATOM 5478 C C . SER B 1 299 ? -4.190 -10.036 -38.888 1.00 11.64 297 SER B C 1
ATOM 5479 O O . SER B 1 299 ? -3.922 -10.230 -37.698 1.00 11.50 297 SER B O 1
ATOM 5482 N N . ARG B 1 300 ? -3.294 -10.051 -39.867 1.00 10.26 298 ARG B N 1
ATOM 5483 C CA . ARG B 1 300 ? -1.874 -10.248 -39.560 1.00 12.43 298 ARG B CA 1
ATOM 5484 C C . ARG B 1 300 ? -1.072 -9.289 -40.440 1.00 12.57 298 ARG B C 1
ATOM 5485 O O . ARG B 1 300 ? -1.374 -9.162 -41.625 1.00 14.01 298 ARG B O 1
ATOM 5493 N N . GLN B 1 301 ? -0.124 -8.580 -39.831 1.00 12.21 299 GLN B N 1
ATOM 5494 C CA . GLN B 1 301 ? 0.700 -7.669 -40.618 1.00 11.41 299 GLN B CA 1
ATOM 5495 C C . GLN B 1 301 ? 2.183 -7.906 -40.298 1.00 10.94 299 GLN B C 1
ATOM 5496 O O . GLN B 1 301 ? 2.535 -8.003 -39.128 1.00 11.78 299 GLN B O 1
ATOM 5502 N N . LEU B 1 302 ? 2.970 -7.967 -41.360 1.00 10.89 300 LEU B N 1
ATOM 5503 C CA . LEU B 1 302 ? 4.421 -8.126 -41.183 1.00 11.93 300 LEU B CA 1
ATOM 5504 C C . LEU B 1 302 ? 5.131 -7.096 -42.044 1.00 11.53 300 LEU B C 1
ATOM 5505 O O . LEU B 1 302 ? 5.030 -7.087 -43.279 1.00 12.44 300 LEU B O 1
ATOM 5510 N N . HIS B 1 303 ? 5.799 -6.144 -41.383 1.00 11.33 301 HIS B N 1
ATOM 5511 C CA . HIS B 1 303 ? 6.502 -5.087 -42.100 1.00 11.13 301 HIS B CA 1
ATOM 5512 C C . HIS B 1 303 ? 7.981 -5.111 -41.712 1.00 11.90 301 HIS B C 1
ATOM 5513 O O . HIS B 1 303 ? 8.335 -4.901 -40.554 1.00 11.75 301 HIS B O 1
ATOM 5520 N N . LYS B 1 304 ? 8.828 -5.477 -42.672 1.00 11.06 302 LYS B N 1
ATOM 5521 C CA . LYS B 1 304 ? 10.265 -5.598 -42.373 1.00 13.89 302 LYS B CA 1
ATOM 5522 C C . LYS B 1 304 ? 11.067 -4.579 -43.141 1.00 13.50 302 LYS B C 1
ATOM 5523 O O . LYS B 1 304 ? 10.737 -4.208 -44.279 1.00 14.09 302 LYS B O 1
ATOM 5529 N N . THR B 1 305 ? 12.086 -3.992 -42.472 1.00 12.82 303 THR B N 1
ATOM 5530 C CA . THR B 1 305 ? 12.872 -2.974 -43.169 1.00 12.23 303 THR B CA 1
ATOM 5531 C C . THR B 1 305 ? 14.364 -3.303 -43.006 1.00 12.45 303 THR B C 1
ATOM 5532 O O . THR B 1 305 ? 14.739 -3.954 -42.037 1.00 13.04 303 THR B O 1
ATOM 5536 N N . ILE B 1 306 ? 15.136 -2.942 -44.016 1.00 12.15 304 ILE B N 1
ATOM 5537 C CA . ILE B 1 306 ? 16.597 -3.082 -43.981 1.00 13.35 304 ILE B CA 1
ATOM 5538 C C . ILE B 1 306 ? 17.166 -1.724 -44.407 1.00 12.90 304 ILE B C 1
ATOM 5539 O O . ILE B 1 306 ? 16.931 -1.279 -45.537 1.00 13.11 304 ILE B O 1
ATOM 5544 N N . VAL B 1 307 ? 17.797 -1.020 -43.463 1.00 13.60 305 VAL B N 1
ATOM 5545 C CA . VAL B 1 307 ? 18.228 0.354 -43.726 1.00 13.29 305 VAL B CA 1
ATOM 5546 C C . VAL B 1 307 ? 19.754 0.458 -43.819 1.00 13.93 305 VAL B C 1
ATOM 5547 O O . VAL B 1 307 ? 20.427 0.045 -42.877 1.00 14.03 305 VAL B O 1
ATOM 5551 N N . SER B 1 308 ? 20.245 0.973 -44.937 1.00 15.28 306 SER B N 1
ATOM 5552 C CA . SER B 1 308 ? 21.709 1.093 -45.100 1.00 17.84 306 SER B CA 1
ATOM 5553 C C . SER B 1 308 ? 22.126 2.542 -45.264 1.00 18.48 306 SER B C 1
ATOM 5554 O O . SER B 1 308 ? 21.301 3.427 -45.487 1.00 20.17 306 SER B O 1
ATOM 5557 N N . ASP B 1 309 ? 23.438 2.772 -45.297 1.00 19.43 307 ASP B N 1
ATOM 5558 C CA . ASP B 1 309 ? 23.980 4.104 -45.550 1.00 19.10 307 ASP B CA 1
ATOM 5559 C C . ASP B 1 309 ? 23.339 5.163 -44.677 1.00 17.38 307 ASP B C 1
ATOM 5560 O O . ASP B 1 309 ? 23.228 4.968 -43.465 1.00 18.48 307 ASP B O 1
ATOM 5565 N N . LYS B 1 310 ? 22.888 6.260 -45.260 1.00 18.14 308 LYS B N 1
ATOM 5566 C CA . LYS B 1 310 ? 22.219 7.322 -44.510 1.00 18.28 308 LYS B CA 1
ATOM 5567 C C . LYS B 1 310 ? 20.704 7.226 -44.750 1.00 18.62 308 LYS B C 1
ATOM 5568 O O . LYS B 1 310 ? 19.999 8.226 -44.757 1.00 19.48 308 LYS B O 1
ATOM 5574 N N . GLY B 1 311 ? 20.257 5.994 -44.994 1.00 16.57 309 GLY B N 1
ATOM 5575 C CA . GLY B 1 311 ? 18.842 5.764 -45.269 1.00 15.16 309 GLY B CA 1
ATOM 5576 C C . GLY B 1 311 ? 18.005 5.951 -44.006 1.00 14.28 309 GLY B C 1
ATOM 5577 O O . GLY B 1 311 ? 18.505 5.828 -42.881 1.00 14.75 309 GLY B O 1
ATOM 5578 N N . ARG B 1 312 ? 16.701 6.037 -44.213 1.00 13.96 310 ARG B N 1
ATOM 5579 C CA . ARG B 1 312 ? 15.754 6.116 -43.101 1.00 13.38 310 ARG B CA 1
ATOM 5580 C C . ARG B 1 312 ? 14.479 5.352 -43.483 1.00 13.20 310 ARG B C 1
ATOM 5581 O O . ARG B 1 312 ? 13.914 5.623 -44.544 1.00 14.76 310 ARG B O 1
ATOM 5589 N N . ALA B 1 313 ? 14.113 4.381 -42.661 1.00 13.16 311 ALA B N 1
ATOM 5590 C CA . ALA B 1 313 ? 12.821 3.706 -42.860 1.00 12.37 311 ALA B CA 1
ATOM 5591 C C . ALA B 1 313 ? 11.833 4.284 -41.841 1.00 12.52 311 ALA B C 1
ATOM 5592 O O . ALA B 1 313 ? 12.212 4.591 -40.710 1.00 12.76 311 ALA B O 1
ATOM 5594 N N . VAL B 1 314 ? 10.586 4.422 -42.249 1.00 11.79 312 VAL B N 1
ATOM 5595 C CA . VAL B 1 314 ? 9.549 4.956 -41.362 1.00 10.59 312 VAL B CA 1
ATOM 5596 C C . VAL B 1 314 ? 8.354 3.991 -41.409 1.00 11.22 312 VAL B C 1
ATOM 5597 O O . VAL B 1 314 ? 7.970 3.634 -42.505 1.00 11.24 312 VAL B O 1
ATOM 5601 N N . PHE B 1 315 ? 7.930 3.498 -40.245 1.00 10.66 313 PHE B N 1
ATOM 5602 C CA . PHE B 1 315 ? 6.738 2.640 -40.221 1.00 10.47 313 PHE B CA 1
ATOM 5603 C C . PHE B 1 315 ? 5.653 3.297 -39.379 1.00 10.92 313 PHE B C 1
ATOM 5604 O O . PHE B 1 315 ? 5.927 3.810 -38.282 1.00 10.60 313 PHE B O 1
ATOM 5612 N N . ASN B 1 316 ? 4.406 3.211 -39.832 1.00 10.46 314 ASN B N 1
ATOM 5613 C CA . ASN B 1 316 ? 3.292 3.727 -39.037 1.00 11.25 314 ASN B CA 1
ATOM 5614 C C . ASN B 1 316 ? 2.125 2.750 -39.226 1.00 12.57 314 ASN B C 1
ATOM 5615 O O . ASN B 1 316 ? 1.742 2.503 -40.367 1.00 12.92 314 ASN B O 1
ATOM 5620 N N . GLY B 1 317 ? 1.603 2.211 -38.135 1.00 13.50 315 GLY B N 1
ATOM 5621 C CA . GLY B 1 317 ? 0.514 1.220 -38.311 1.00 14.59 315 GLY B CA 1
ATOM 5622 C C . GLY B 1 317 ? -0.527 1.450 -37.224 1.00 15.94 315 GLY B C 1
ATOM 5623 O O . GLY B 1 317 ? -0.201 1.389 -36.040 1.00 18.02 315 GLY B O 1
ATOM 5624 N N . LEU B 1 318 ? -1.754 1.743 -37.635 1.00 14.36 316 LEU B N 1
ATOM 5625 C CA . LEU B 1 318 ? -2.825 1.970 -36.667 1.00 13.66 316 LEU B CA 1
ATOM 5626 C C . LEU B 1 318 ? -3.885 0.873 -36.834 1.00 12.93 316 LEU B C 1
ATOM 5627 O O . LEU B 1 318 ? -4.275 0.573 -37.949 1.00 11.90 316 LEU B O 1
ATOM 5632 N N . ILE B 1 319 ? -4.235 0.257 -35.710 1.00 12.32 317 ILE B N 1
ATOM 5633 C CA . ILE B 1 319 ? -5.327 -0.724 -35.702 1.00 13.81 317 ILE B CA 1
ATOM 5634 C C . ILE B 1 319 ? -6.397 -0.203 -34.745 1.00 13.24 317 ILE B C 1
ATOM 5635 O O . ILE B 1 319 ? -6.106 0.048 -33.578 1.00 13.18 317 ILE B O 1
ATOM 5640 N N . ASN B 1 320 ? -7.607 -0.002 -35.257 1.00 12.48 318 ASN B N 1
ATOM 5641 C CA . ASN B 1 320 ? -8.744 0.417 -34.443 1.00 13.06 318 ASN B CA 1
ATOM 5642 C C . ASN B 1 320 ? -9.764 -0.735 -34.422 1.00 12.88 318 ASN B C 1
ATOM 5643 O O . ASN B 1 320 ? -10.038 -1.288 -35.476 1.00 13.35 318 ASN B O 1
ATOM 5648 N N . VAL B 1 321 ? -10.102 -1.183 -33.225 1.00 12.12 319 VAL B N 1
ATOM 5649 C CA . VAL B 1 321 ? -11.082 -2.279 -33.072 1.00 12.20 319 VAL B CA 1
ATOM 5650 C C . VAL B 1 321 ? -12.354 -1.690 -32.484 1.00 13.05 319 VAL B C 1
ATOM 5651 O O . VAL B 1 321 ? -12.365 -1.216 -31.345 1.00 14.02 319 VAL B O 1
ATOM 5655 N N . ALA B 1 322 ? -13.424 -1.669 -33.281 1.00 14.00 320 ALA B N 1
ATOM 5656 C CA . ALA B 1 322 ? -14.653 -1.039 -32.865 1.00 14.88 320 ALA B CA 1
ATOM 5657 C C . ALA B 1 322 ? -15.358 -1.771 -31.732 1.00 16.29 320 ALA B C 1
ATOM 5658 O O . ALA B 1 322 ? -15.204 -2.979 -31.526 1.00 15.91 320 ALA B O 1
ATOM 5660 N N . GLN B 1 323 ? -16.151 -0.984 -31.000 1.00 16.53 321 GLN B N 1
ATOM 5661 C CA . GLN B 1 323 ? -16.919 -1.579 -29.903 1.00 17.93 321 GLN B CA 1
ATOM 5662 C C . GLN B 1 323 ? -17.714 -2.767 -30.434 1.00 18.36 321 GLN B C 1
ATOM 5663 O O . GLN B 1 323 ? -18.207 -2.736 -31.567 1.00 17.92 321 GLN B O 1
ATOM 5669 N N . HIS B 1 324 ? -17.812 -3.824 -29.649 1.00 17.83 322 HIS B N 1
ATOM 5670 C CA . HIS B 1 324 ? -18.561 -5.019 -29.996 1.00 19.93 322 HIS B CA 1
ATOM 5671 C C . HIS B 1 324 ? -17.957 -5.875 -31.088 1.00 19.15 322 HIS B C 1
ATOM 5672 O O . HIS B 1 324 ? -18.561 -6.901 -31.476 1.00 18.08 322 HIS B O 1
ATOM 5679 N N . ALA B 1 325 ? -16.747 -5.565 -31.563 1.00 18.19 323 ALA B N 1
ATOM 5680 C CA . ALA B 1 325 ? -16.093 -6.397 -32.572 1.00 17.97 323 ALA B CA 1
ATOM 5681 C C . ALA B 1 325 ? -15.409 -7.558 -31.855 1.00 17.56 323 ALA B C 1
ATOM 5682 O O . ALA B 1 325 ? -14.176 -7.698 -31.839 1.00 16.65 323 ALA B O 1
ATOM 5684 N N . ILE B 1 326 ? -16.216 -8.401 -31.208 1.00 16.65 324 ILE B N 1
ATOM 5685 C CA . ILE B 1 326 ? -15.715 -9.535 -30.467 1.00 16.25 324 ILE B CA 1
ATOM 5686 C C . ILE B 1 326 ? -15.058 -10.566 -31.367 1.00 15.77 324 ILE B C 1
ATOM 5687 O O . ILE B 1 326 ? -15.342 -10.735 -32.552 1.00 16.30 324 ILE B O 1
ATOM 5692 N N . LYS B 1 327 ? -14.154 -11.326 -30.767 1.00 15.59 325 LYS B N 1
ATOM 5693 C CA . LYS B 1 327 ? -13.381 -12.360 -31.421 1.00 16.68 325 LYS B CA 1
ATOM 5694 C C . LYS B 1 327 ? -12.470 -11.789 -32.504 1.00 15.68 325 LYS B C 1
ATOM 5695 O O . LYS B 1 327 ? -12.077 -12.513 -33.421 1.00 16.26 325 LYS B O 1
ATOM 5701 N N . THR B 1 328 ? -12.095 -10.530 -32.358 1.00 15.62 326 THR B N 1
ATOM 5702 C CA . THR B 1 328 ? -11.103 -9.920 -33.254 1.00 14.28 326 THR B CA 1
ATOM 5703 C C . THR B 1 328 ? -9.759 -10.567 -32.845 1.00 14.86 326 THR B C 1
ATOM 5704 O O . THR B 1 328 ? -9.518 -10.734 -31.647 1.00 13.85 326 THR B O 1
ATOM 5708 N N . ASP B 1 329 ? -8.980 -10.951 -33.826 1.00 12.09 327 ASP B N 1
ATOM 5709 C CA . ASP B 1 329 ? -7.647 -11.536 -33.561 1.00 13.89 327 ASP B CA 1
ATOM 5710 C C . ASP B 1 329 ? -6.686 -10.786 -34.484 1.00 12.79 327 ASP B C 1
ATOM 5711 O O . ASP B 1 329 ? -6.652 -11.086 -35.677 1.00 13.04 327 ASP B O 1
ATOM 5716 N N . GLY B 1 330 ? -6.040 -9.750 -33.965 1.00 14.93 328 GLY B N 1
ATOM 5717 C CA . GLY B 1 330 ? -5.206 -8.913 -34.839 1.00 13.54 328 GLY B CA 1
ATOM 5718 C C . GLY B 1 330 ? -3.779 -8.803 -34.323 1.00 15.52 328 GLY B C 1
ATOM 5719 O O . GLY B 1 330 ? -3.546 -8.614 -33.134 1.00 16.13 328 GLY B O 1
ATOM 5720 N N . GLN B 1 331 ? -2.830 -8.973 -35.233 1.00 14.70 329 GLN B N 1
ATOM 5721 C CA . GLN B 1 331 ? -1.409 -8.892 -34.884 1.00 15.43 329 GLN B CA 1
ATOM 5722 C C . GLN B 1 331 ? -0.703 -7.965 -35.879 1.00 14.35 329 GLN B C 1
ATOM 5723 O O . GLN B 1 331 ? -1.006 -7.958 -37.067 1.00 13.77 329 GLN B O 1
ATOM 5729 N N . MET B 1 332 ? 0.310 -7.261 -35.390 1.00 15.08 330 MET B N 1
ATOM 5730 C CA . MET B 1 332 ? 1.122 -6.386 -36.249 1.00 14.40 330 MET B CA 1
ATOM 5731 C C . MET B 1 332 ? 2.584 -6.494 -35.813 1.00 13.97 330 MET B C 1
ATOM 5732 O O . MET B 1 332 ? 2.864 -6.301 -34.636 1.00 14.79 330 MET B O 1
ATOM 5737 N N . THR B 1 333 ? 3.480 -6.847 -36.723 1.00 13.37 331 THR B N 1
ATOM 5738 C CA . THR B 1 333 ? 4.902 -6.978 -36.346 1.00 13.42 331 THR B CA 1
ATOM 5739 C C . THR B 1 333 ? 5.755 -6.128 -37.279 1.00 13.52 331 THR B C 1
ATOM 5740 O O . THR B 1 333 ? 5.558 -6.182 -38.485 1.00 12.87 331 THR B O 1
ATOM 5744 N N . ASN B 1 334 ? 6.694 -5.367 -36.700 1.00 12.73 332 ASN B N 1
ATOM 5745 C CA . ASN B 1 334 ? 7.582 -4.538 -37.514 1.00 12.25 332 ASN B CA 1
ATOM 5746 C C . ASN B 1 334 ? 9.027 -4.828 -37.084 1.00 11.73 332 ASN B C 1
ATOM 5747 O O . ASN B 1 334 ? 9.367 -4.502 -35.958 1.00 11.70 332 ASN B O 1
ATOM 5752 N N . ASN B 1 335 ? 9.784 -5.513 -37.933 1.00 11.17 333 ASN B N 1
ATOM 5753 C CA . ASN B 1 335 ? 11.183 -5.843 -37.609 1.00 11.19 333 ASN B CA 1
ATOM 5754 C C . ASN B 1 335 ? 12.113 -4.999 -38.476 1.00 11.27 333 ASN B C 1
ATOM 5755 O O . ASN B 1 335 ? 11.892 -4.910 -39.690 1.00 12.05 333 ASN B O 1
ATOM 5760 N N . ASN B 1 336 ? 13.069 -4.314 -37.841 1.00 11.40 334 ASN B N 1
ATOM 5761 C CA . ASN B 1 336 ? 13.925 -3.390 -38.572 1.00 12.01 334 ASN B CA 1
ATOM 5762 C C . ASN B 1 336 ? 15.400 -3.731 -38.372 1.00 12.57 334 ASN B C 1
ATOM 5763 O O . ASN B 1 336 ? 15.851 -3.840 -37.226 1.00 12.76 334 ASN B O 1
ATOM 5768 N N . LEU B 1 337 ? 16.083 -3.912 -39.491 1.00 12.87 335 LEU B N 1
ATOM 5769 C CA . LEU B 1 337 ? 17.510 -4.241 -39.479 1.00 14.47 335 LEU B CA 1
ATOM 5770 C C . LEU B 1 337 ? 18.302 -3.033 -39.965 1.00 14.81 335 LEU B C 1
ATOM 5771 O O . LEU B 1 337 ? 18.114 -2.545 -41.078 1.00 16.37 335 LEU B O 1
ATOM 5776 N N . LEU B 1 338 ? 19.167 -2.500 -39.116 1.00 15.93 336 LEU B N 1
ATOM 5777 C CA . LEU B 1 338 ? 19.978 -1.332 -39.425 1.00 15.63 336 LEU B CA 1
ATOM 5778 C C . LEU B 1 338 ? 21.397 -1.772 -39.809 1.00 16.05 336 LEU B C 1
ATOM 5779 O O . LEU B 1 338 ? 22.003 -2.573 -39.095 1.00 16.75 336 LEU B O 1
ATOM 5784 N N . MET B 1 339 ? 21.846 -1.282 -40.942 1.00 17.46 337 MET B N 1
ATOM 5785 C CA . MET B 1 339 ? 23.173 -1.629 -41.464 1.00 19.55 337 MET B CA 1
ATOM 5786 C C . MET B 1 339 ? 24.011 -0.343 -41.467 1.00 20.97 337 MET B C 1
ATOM 5787 O O . MET B 1 339 ? 23.819 0.542 -42.305 1.00 24.36 337 MET B O 1
ATOM 5792 N N . GLY B 1 340 ? 24.861 -0.185 -40.469 1.00 23.61 338 GLY B N 1
ATOM 5793 C CA . GLY B 1 340 ? 25.749 0.974 -40.426 1.00 22.78 338 GLY B CA 1
ATOM 5794 C C . GLY B 1 340 ? 25.347 2.005 -39.395 1.00 23.13 338 GLY B C 1
ATOM 5795 O O . GLY B 1 340 ? 24.178 2.188 -39.051 1.00 22.50 338 GLY B O 1
ATOM 5796 N N . LYS B 1 341 ? 26.344 2.792 -38.988 1.00 22.08 339 LYS B N 1
ATOM 5797 C CA . LYS B 1 341 ? 26.192 3.813 -37.980 1.00 22.48 339 LYS B CA 1
ATOM 5798 C C . LYS B 1 341 ? 25.471 5.072 -38.404 1.00 21.68 339 LYS B C 1
ATOM 5799 O O . LYS B 1 341 ? 25.253 5.946 -37.545 1.00 22.36 339 LYS B O 1
ATOM 5805 N N . LEU B 1 342 ? 25.055 5.216 -39.656 1.00 20.38 340 LEU B N 1
ATOM 5806 C CA . LEU B 1 342 ? 24.334 6.395 -40.087 1.00 19.63 340 LEU B CA 1
ATOM 5807 C C . LEU B 1 342 ? 22.868 6.092 -40.424 1.00 17.92 340 LEU B C 1
ATOM 5808 O O . LEU B 1 342 ? 22.166 7.018 -40.832 1.00 19.58 340 LEU B O 1
ATOM 5813 N N . ALA B 1 343 ? 22.455 4.848 -40.309 1.00 17.25 341 ALA B N 1
ATOM 5814 C CA . ALA B 1 343 ? 21.091 4.426 -40.630 1.00 16.50 341 ALA B CA 1
ATOM 5815 C C . ALA B 1 343 ? 20.107 4.859 -39.558 1.00 16.18 341 ALA B C 1
ATOM 5816 O O . ALA B 1 343 ? 20.444 5.019 -38.379 1.00 16.59 341 ALA B O 1
ATOM 5818 N N . GLU B 1 344 ? 18.850 5.066 -39.951 1.00 15.58 342 GLU B N 1
ATOM 5819 C CA . GLU B 1 344 ? 17.826 5.519 -39.023 1.00 15.08 342 GLU B CA 1
ATOM 5820 C C . GLU B 1 344 ? 16.512 4.762 -39.252 1.00 14.37 342 GLU B C 1
ATOM 5821 O O . GLU B 1 344 ? 16.196 4.440 -40.381 1.00 12.74 342 GLU B O 1
ATOM 5827 N N . VAL B 1 345 ? 15.763 4.576 -38.165 1.00 12.67 343 VAL B N 1
ATOM 5828 C CA . VAL B 1 345 ? 14.425 3.975 -38.330 1.00 13.57 343 VAL B CA 1
ATOM 5829 C C . VAL B 1 345 ? 13.477 4.582 -37.306 1.00 13.16 343 VAL B C 1
ATOM 5830 O O . VAL B 1 345 ? 13.858 4.774 -36.145 1.00 13.48 343 VAL B O 1
ATOM 5834 N N . ASP B 1 346 ? 12.280 4.966 -37.749 1.00 12.96 344 ASP B N 1
ATOM 5835 C CA . ASP B 1 346 ? 11.273 5.527 -36.862 1.00 12.27 344 ASP B CA 1
ATOM 5836 C C . ASP B 1 346 ? 9.998 4.673 -36.995 1.00 13.05 344 ASP B C 1
ATOM 5837 O O . ASP B 1 346 ? 9.609 4.404 -38.139 1.00 13.60 344 ASP B O 1
ATOM 5842 N N . THR B 1 347 ? 9.499 4.169 -35.876 1.00 12.75 345 THR B N 1
ATOM 5843 C CA . THR B 1 347 ? 8.352 3.259 -35.964 1.00 14.02 345 THR B CA 1
ATOM 5844 C C . THR B 1 347 ? 7.305 3.548 -34.916 1.00 14.09 345 THR B C 1
ATOM 5845 O O . THR B 1 347 ? 7.599 3.744 -33.730 1.00 14.06 345 THR B O 1
ATOM 5849 N N . LYS B 1 348 ? 6.044 3.581 -35.364 1.00 14.34 346 LYS B N 1
ATOM 5850 C CA . LYS B 1 348 ? 4.916 3.896 -34.502 1.00 15.36 346 LYS B CA 1
ATOM 5851 C C . LYS B 1 348 ? 3.724 2.961 -34.773 1.00 16.85 346 LYS B C 1
ATOM 5852 O O . LYS B 1 348 ? 2.824 3.335 -35.518 1.00 16.52 346 LYS B O 1
ATOM 5858 N N . PRO B 1 349 ? 3.792 1.758 -34.235 1.00 18.56 347 PRO B N 1
ATOM 5859 C CA . PRO B 1 349 ? 2.680 0.798 -34.269 1.00 19.57 347 PRO B CA 1
ATOM 5860 C C . PRO B 1 349 ? 1.674 1.216 -33.215 1.00 19.73 347 PRO B C 1
ATOM 5861 O O . PRO B 1 349 ? 2.104 1.489 -32.079 1.00 21.78 347 PRO B O 1
ATOM 5865 N N . GLN B 1 350 ? 0.395 1.366 -33.529 1.00 19.33 348 GLN B N 1
ATOM 5866 C CA . GLN B 1 350 ? -0.569 1.914 -32.574 1.00 18.57 348 GLN B CA 1
ATOM 5867 C C . GLN B 1 350 ? -1.835 1.089 -32.449 1.00 17.70 348 GLN B C 1
ATOM 5868 O O . GLN B 1 350 ? -2.240 0.447 -33.426 1.00 17.48 348 GLN B O 1
ATOM 5874 N N . LEU B 1 351 ? -2.492 1.154 -31.282 1.00 15.80 349 LEU B N 1
ATOM 5875 C CA . LEU B 1 351 ? -3.722 0.403 -31.074 1.00 15.36 349 LEU B CA 1
ATOM 5876 C C . LEU B 1 351 ? -4.803 1.255 -30.395 1.00 14.67 349 LEU B C 1
ATOM 5877 O O . LEU B 1 351 ? -4.557 1.962 -29.428 1.00 15.74 349 LEU B O 1
ATOM 5882 N N . GLU B 1 352 ? -6.011 1.164 -30.939 1.00 13.61 350 GLU B N 1
ATOM 5883 C CA . GLU B 1 352 ? -7.190 1.834 -30.362 1.00 13.33 350 GLU B CA 1
ATOM 5884 C C . GLU B 1 352 ? -8.244 0.732 -30.199 1.00 13.22 350 GLU B C 1
ATOM 5885 O O . GLU B 1 352 ? -8.757 0.269 -31.213 1.00 13.80 350 GLU B O 1
ATOM 5891 N N . ILE B 1 353 ? -8.353 0.185 -28.992 1.00 14.54 351 ILE B N 1
ATOM 5892 C CA . ILE B 1 353 ? -9.134 -1.044 -28.819 1.00 15.38 351 ILE B CA 1
ATOM 5893 C C . ILE B 1 353 ? -10.347 -0.825 -27.935 1.00 15.83 351 ILE B C 1
ATOM 5894 O O . ILE B 1 353 ? -10.201 -0.409 -26.785 1.00 16.89 351 ILE B O 1
ATOM 5899 N N . TYR B 1 354 ? -11.533 -0.960 -28.528 1.00 16.25 352 TYR B N 1
ATOM 5900 C CA . TYR B 1 354 ? -12.776 -0.684 -27.832 1.00 17.12 352 TYR B CA 1
ATOM 5901 C C . TYR B 1 354 ? -13.660 -1.906 -27.649 1.00 17.55 352 TYR B C 1
ATOM 5902 O O . TYR B 1 354 ? -14.866 -1.777 -27.387 1.00 17.92 352 TYR B O 1
ATOM 5911 N N . ALA B 1 355 ? -13.078 -3.091 -27.722 1.00 17.93 353 ALA B N 1
ATOM 5912 C CA . ALA B 1 355 ? -13.771 -4.358 -27.464 1.00 19.17 353 ALA B CA 1
ATOM 5913 C C . ALA B 1 355 ? -12.879 -5.203 -26.539 1.00 18.45 353 ALA B C 1
ATOM 5914 O O . ALA B 1 355 ? -11.662 -5.255 -26.728 1.00 17.90 353 ALA B O 1
ATOM 5916 N N . ASP B 1 356 ? -13.481 -5.881 -25.573 1.00 19.83 354 ASP B N 1
ATOM 5917 C CA . ASP B 1 356 ? -12.685 -6.662 -24.623 1.00 19.14 354 ASP B CA 1
ATOM 5918 C C . ASP B 1 356 ? -12.384 -8.070 -25.078 1.00 18.86 354 ASP B C 1
ATOM 5919 O O . ASP B 1 356 ? -11.306 -8.618 -24.791 1.00 17.77 354 ASP B O 1
ATOM 5924 N N . ASP B 1 357 ? -13.353 -8.724 -25.715 1.00 18.60 355 ASP B N 1
ATOM 5925 C CA . ASP B 1 357 ? -13.203 -10.132 -26.093 1.00 18.05 355 ASP B CA 1
ATOM 5926 C C . ASP B 1 357 ? -12.414 -10.253 -27.375 1.00 18.03 355 ASP B C 1
ATOM 5927 O O . ASP B 1 357 ? -12.908 -10.622 -28.439 1.00 17.98 355 ASP B O 1
ATOM 5932 N N . VAL B 1 358 ? -11.129 -9.885 -27.303 1.00 17.03 356 VAL B N 1
ATOM 5933 C CA . VAL B 1 358 ? -10.264 -9.817 -28.455 1.00 16.43 356 VAL B CA 1
ATOM 5934 C C . VAL B 1 358 ? -8.862 -10.296 -28.066 1.00 15.45 356 VAL B C 1
ATOM 5935 O O . VAL B 1 358 ? -8.522 -10.433 -26.887 1.00 16.36 356 VAL B O 1
ATOM 5939 N N . LYS B 1 359 ? -8.091 -10.587 -29.088 1.00 15.64 357 LYS B N 1
ATOM 5940 C CA . LYS B 1 359 ? -6.676 -10.921 -28.923 1.00 15.23 357 LYS B CA 1
ATOM 5941 C C . LYS B 1 359 ? -5.925 -9.981 -29.878 1.00 15.04 357 LYS B C 1
ATOM 5942 O O . LYS B 1 359 ? -5.911 -10.241 -31.074 1.00 15.27 357 LYS B O 1
ATOM 5948 N N . CYS B 1 360 ? -5.376 -8.896 -29.362 1.00 14.79 358 CYS B N 1
ATOM 5949 C CA . CYS B 1 360 ? -4.657 -7.939 -30.192 1.00 14.23 358 CYS B CA 1
ATOM 5950 C C . CYS B 1 360 ? -3.266 -7.693 -29.618 1.00 14.86 358 CYS B C 1
ATOM 5951 O O . CYS B 1 360 ? -3.063 -7.682 -28.408 1.00 14.69 358 CYS B O 1
ATOM 5954 N N . SER B 1 361 ? -2.299 -7.587 -30.517 1.00 14.70 359 SER B N 1
ATOM 5955 C CA . SER B 1 361 ? -0.931 -7.337 -30.051 1.00 13.93 359 SER B CA 1
ATOM 5956 C C . SER B 1 361 ? -0.106 -6.761 -31.190 1.00 14.43 359 SER B C 1
ATOM 5957 O O . SER B 1 361 ? -0.428 -6.920 -32.362 1.00 15.14 359 SER B O 1
ATOM 5960 N N . HIS B 1 362 ? 0.980 -6.099 -30.792 1.00 12.74 360 HIS B N 1
ATOM 5961 C CA . HIS B 1 362 ? 1.892 -5.594 -31.823 1.00 13.77 360 HIS B CA 1
ATOM 5962 C C . HIS B 1 362 ? 3.300 -5.643 -31.225 1.00 14.01 360 HIS B C 1
ATOM 5963 O O . HIS B 1 362 ? 3.473 -5.717 -30.002 1.00 13.24 360 HIS B O 1
ATOM 5970 N N . GLY B 1 363 ? 4.269 -5.611 -32.120 1.00 13.89 361 GLY B N 1
ATOM 5971 C CA . GLY B 1 363 ? 5.668 -5.668 -31.643 1.00 15.14 361 GLY B CA 1
ATOM 5972 C C . GLY B 1 363 ? 6.528 -4.960 -32.682 1.00 15.62 361 GLY B C 1
ATOM 5973 O O . GLY B 1 363 ? 6.213 -4.948 -33.871 1.00 17.06 361 GLY B O 1
ATOM 5974 N N . ALA B 1 364 ? 7.618 -4.363 -32.203 1.00 15.44 362 ALA B N 1
ATOM 5975 C CA . ALA B 1 364 ? 8.543 -3.702 -33.124 1.00 14.09 362 ALA B CA 1
ATOM 5976 C C . ALA B 1 364 ? 9.951 -3.937 -32.553 1.00 14.64 362 ALA B C 1
ATOM 5977 O O . ALA B 1 364 ? 10.114 -3.905 -31.331 1.00 14.99 362 ALA B O 1
ATOM 5979 N N . THR B 1 365 ? 10.848 -4.308 -33.450 1.00 13.27 363 THR B N 1
ATOM 5980 C CA . THR B 1 365 ? 12.225 -4.593 -33.022 1.00 12.82 363 THR B CA 1
ATOM 5981 C C . THR B 1 365 ? 13.192 -3.813 -33.893 1.00 12.49 363 THR B C 1
ATOM 5982 O O . THR B 1 365 ? 12.925 -3.535 -35.067 1.00 12.44 363 THR B O 1
ATOM 5986 N N . VAL B 1 366 ? 14.327 -3.422 -33.310 1.00 12.61 364 VAL B N 1
ATOM 5987 C CA . VAL B 1 366 ? 15.351 -2.716 -34.079 1.00 11.98 364 VAL B CA 1
ATOM 5988 C C . VAL B 1 366 ? 16.720 -3.265 -33.629 1.00 12.19 364 VAL B C 1
ATOM 5989 O O . VAL B 1 366 ? 16.926 -3.431 -32.438 1.00 13.53 364 VAL B O 1
ATOM 5993 N N . GLY B 1 367 ? 17.542 -3.611 -34.604 1.00 12.46 365 GLY B N 1
ATOM 5994 C CA . GLY B 1 367 ? 18.894 -4.107 -34.283 1.00 14.03 365 GLY B CA 1
ATOM 5995 C C . GLY B 1 367 ? 19.686 -4.266 -35.583 1.00 13.44 365 GLY B C 1
ATOM 5996 O O . GLY B 1 367 ? 19.284 -3.788 -36.629 1.00 14.36 365 GLY B O 1
ATOM 5997 N N . ARG B 1 368 ? 20.903 -4.804 -35.453 1.00 15.13 366 ARG B N 1
ATOM 5998 C CA . ARG B 1 368 ? 21.747 -5.006 -36.637 1.00 15.22 366 ARG B CA 1
ATOM 5999 C C . ARG B 1 368 ? 21.995 -6.510 -36.759 1.00 16.59 366 ARG B C 1
ATOM 6000 O O . ARG B 1 368 ? 21.399 -7.299 -36.031 1.00 16.31 366 ARG B O 1
ATOM 6008 N N . ILE B 1 369 ? 22.837 -6.880 -37.731 1.00 18.54 367 ILE B N 1
ATOM 6009 C CA . ILE B 1 369 ? 23.152 -8.315 -37.838 1.00 21.77 367 ILE B CA 1
ATOM 6010 C C . ILE B 1 369 ? 24.081 -8.630 -36.668 1.00 24.79 367 ILE B C 1
ATOM 6011 O O . ILE B 1 369 ? 25.143 -8.014 -36.571 1.00 25.65 367 ILE B O 1
ATOM 6016 N N . ASP B 1 370 ? 23.659 -9.518 -35.785 1.00 29.00 368 ASP B N 1
ATOM 6017 C CA . ASP B 1 370 ? 24.498 -9.839 -34.625 1.00 33.94 368 ASP B CA 1
ATOM 6018 C C . ASP B 1 370 ? 25.742 -10.590 -35.069 1.00 35.20 368 ASP B C 1
ATOM 6019 O O . ASP B 1 370 ? 25.670 -11.480 -35.918 1.00 34.97 368 ASP B O 1
ATOM 6024 N N . ASP B 1 371 ? 26.880 -10.283 -34.449 1.00 37.18 369 ASP B N 1
ATOM 6025 C CA . ASP B 1 371 ? 28.134 -10.957 -34.773 1.00 39.16 369 ASP B CA 1
ATOM 6026 C C . ASP B 1 371 ? 28.012 -12.465 -34.567 1.00 39.46 369 ASP B C 1
ATOM 6027 O O . ASP B 1 371 ? 28.598 -13.245 -35.314 1.00 39.28 369 ASP B O 1
ATOM 6032 N N . GLU B 1 372 ? 27.226 -12.864 -33.576 1.00 39.68 370 GLU B N 1
ATOM 6033 C CA . GLU B 1 372 ? 26.964 -14.258 -33.271 1.00 40.24 370 GLU B CA 1
ATOM 6034 C C . GLU B 1 372 ? 26.332 -14.985 -34.449 1.00 39.24 370 GLU B C 1
ATOM 6035 O O . GLU B 1 372 ? 26.725 -16.104 -34.786 1.00 39.90 370 GLU B O 1
ATOM 6041 N N . GLN B 1 373 ? 25.385 -14.348 -35.134 1.00 37.75 371 GLN B N 1
ATOM 6042 C CA . GLN B 1 373 ? 24.752 -14.969 -36.296 1.00 35.30 371 GLN B CA 1
ATOM 6043 C C . GLN B 1 373 ? 25.707 -15.085 -37.474 1.00 32.92 371 GLN B C 1
ATOM 6044 O O . GLN B 1 373 ? 25.800 -16.117 -38.148 1.00 33.40 371 GLN B O 1
ATOM 6050 N N . ILE B 1 374 ? 26.486 -14.031 -37.724 1.00 28.87 372 ILE B N 1
ATOM 6051 C CA . ILE B 1 374 ? 27.439 -14.051 -38.834 1.00 25.78 372 ILE B CA 1
ATOM 6052 C C . ILE B 1 374 ? 28.629 -14.949 -38.539 1.00 23.22 372 ILE B C 1
ATOM 6053 O O . ILE B 1 374 ? 29.263 -15.520 -39.436 1.00 20.94 372 ILE B O 1
ATOM 6058 N N . PHE B 1 375 ? 28.922 -15.155 -37.257 1.00 20.50 373 PHE B N 1
ATOM 6059 C CA . PHE B 1 375 ? 30.040 -15.982 -36.831 1.00 19.94 373 PHE B CA 1
ATOM 6060 C C . PHE B 1 375 ? 29.958 -17.393 -37.409 1.00 18.09 373 PHE B C 1
ATOM 6061 O O . PHE B 1 375 ? 30.950 -17.935 -37.894 1.00 18.26 373 PHE B O 1
ATOM 6069 N N . TYR B 1 376 ? 28.771 -17.988 -37.331 1.00 17.83 374 TYR B N 1
ATOM 6070 C CA . TYR B 1 376 ? 28.570 -19.348 -37.813 1.00 18.64 374 TYR B CA 1
ATOM 6071 C C . TYR B 1 376 ? 28.574 -19.479 -39.314 1.00 18.75 374 TYR B C 1
ATOM 6072 O O . TYR B 1 376 ? 28.822 -20.573 -39.837 1.00 20.53 374 TYR B O 1
ATOM 6081 N N . LEU B 1 377 ? 28.402 -18.376 -40.046 1.00 17.12 375 LEU B N 1
ATOM 6082 C CA . LEU B 1 377 ? 28.548 -18.425 -41.503 1.00 16.37 375 LEU B CA 1
ATOM 6083 C C . LEU B 1 377 ? 30.026 -18.277 -41.854 1.00 16.50 375 LEU B C 1
ATOM 6084 O O . LEU B 1 377 ? 30.581 -19.008 -42.675 1.00 15.92 375 LEU B O 1
ATOM 6089 N N . ARG B 1 378 ? 30.704 -17.340 -41.194 1.00 15.92 376 ARG B N 1
ATOM 6090 C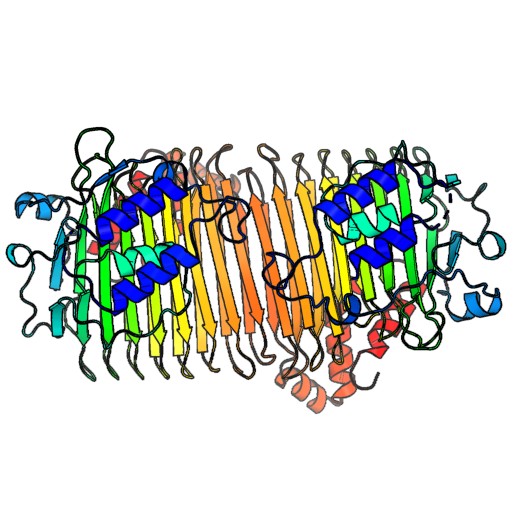 CA . ARG B 1 378 ? 32.128 -17.107 -41.407 1.00 15.87 376 ARG B CA 1
ATOM 6091 C C . ARG B 1 378 ? 32.953 -18.336 -41.042 1.00 17.45 376 ARG B C 1
ATOM 6092 O O . ARG B 1 378 ? 33.941 -18.656 -41.700 1.00 17.27 376 ARG B O 1
ATOM 6100 N N . SER B 1 379 ? 32.533 -19.070 -40.013 1.00 18.41 377 SER B N 1
ATOM 6101 C CA . SER B 1 379 ? 33.229 -20.286 -39.600 1.00 19.31 377 SER B CA 1
ATOM 6102 C C . SER B 1 379 ? 33.226 -21.359 -40.675 1.00 19.62 377 SER B C 1
ATOM 6103 O O . SER B 1 379 ? 34.141 -22.202 -40.715 1.00 18.84 377 SER B O 1
ATOM 6106 N N . ARG B 1 380 ? 32.287 -21.315 -41.618 1.00 19.19 378 ARG B N 1
ATOM 6107 C CA . ARG B 1 380 ? 32.241 -22.233 -42.743 1.00 21.25 378 ARG B CA 1
ATOM 6108 C C . ARG B 1 380 ? 33.063 -21.754 -43.931 1.00 21.23 378 ARG B C 1
ATOM 6109 O O . ARG B 1 380 ? 33.111 -22.417 -44.974 1.00 22.82 378 ARG B O 1
ATOM 6117 N N . GLY B 1 381 ? 33.694 -20.587 -43.832 1.00 20.01 379 GLY B N 1
ATOM 6118 C CA . GLY B 1 381 ? 34.487 -20.058 -44.933 1.00 19.77 379 GLY B CA 1
ATOM 6119 C C . GLY B 1 381 ? 33.718 -19.096 -45.814 1.00 18.00 379 GLY B C 1
ATOM 6120 O O . GLY B 1 381 ? 34.244 -18.635 -46.841 1.00 18.79 379 GLY B O 1
ATOM 6121 N N . ILE B 1 382 ? 32.471 -18.790 -45.444 1.00 16.32 380 ILE B N 1
ATOM 6122 C CA . ILE B 1 382 ? 31.684 -17.844 -46.256 1.00 14.41 380 ILE B CA 1
ATOM 6123 C C . ILE B 1 382 ? 32.241 -16.440 -46.035 1.00 14.68 380 ILE B C 1
ATOM 6124 O O . ILE B 1 382 ? 32.497 -16.080 -44.882 1.00 15.09 380 ILE B O 1
ATOM 6129 N N . ASN B 1 383 ? 32.447 -15.668 -47.093 1.00 13.97 381 ASN B N 1
ATOM 6130 C CA . ASN B 1 383 ? 33.019 -14.325 -46.881 1.00 15.29 381 ASN B CA 1
ATOM 6131 C C . ASN B 1 383 ? 31.985 -13.396 -46.264 1.00 15.17 381 ASN B C 1
ATOM 6132 O O . ASN B 1 383 ? 30.790 -13.708 -46.232 1.00 14.65 381 ASN B O 1
ATOM 6137 N N . GLN B 1 384 ? 32.442 -12.260 -45.750 1.00 14.94 382 GLN B N 1
ATOM 6138 C CA . GLN B 1 384 ? 31.580 -11.308 -45.064 1.00 14.82 382 GLN B CA 1
ATOM 6139 C C . GLN B 1 384 ? 30.383 -10.834 -45.872 1.00 15.44 382 GLN B C 1
ATOM 6140 O O . GLN B 1 384 ? 29.249 -10.843 -45.374 1.00 15.80 382 GLN B O 1
ATOM 6146 N N . GLN B 1 385 ? 30.594 -10.377 -47.096 1.00 1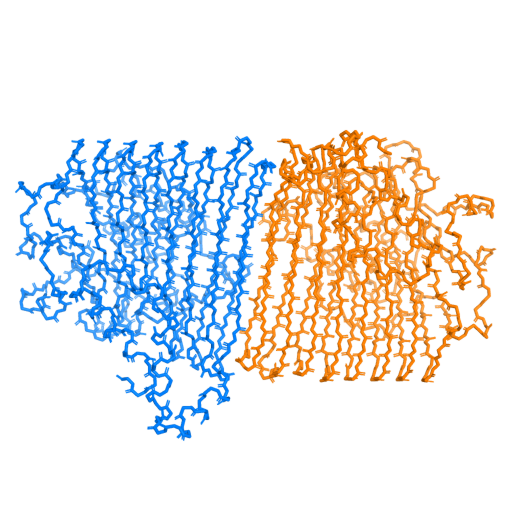5.27 383 GLN B N 1
ATOM 6147 C CA . GLN B 1 385 ? 29.497 -9.869 -47.923 1.00 16.42 383 GLN B CA 1
ATOM 6148 C C . GLN B 1 385 ? 28.490 -10.955 -48.256 1.00 15.58 383 GLN B C 1
ATOM 6149 O O . GLN B 1 385 ? 27.274 -10.723 -48.184 1.00 14.71 383 GLN B O 1
ATOM 6155 N N . ASP B 1 386 ? 28.972 -12.145 -48.596 1.00 15.64 384 ASP B N 1
ATOM 6156 C CA . ASP B 1 386 ? 28.058 -13.257 -48.877 1.00 15.76 384 ASP B CA 1
ATOM 6157 C C . ASP B 1 386 ? 27.237 -13.609 -47.644 1.00 15.53 384 ASP B C 1
ATOM 6158 O O . ASP B 1 386 ? 26.030 -13.872 -47.731 1.00 15.07 384 ASP B O 1
ATOM 6163 N N . ALA B 1 387 ? 27.893 -13.643 -46.486 1.00 14.94 385 ALA B N 1
ATOM 6164 C CA . ALA B 1 387 ? 27.232 -13.932 -45.223 1.00 14.71 385 ALA B CA 1
ATOM 6165 C C . ALA B 1 387 ? 26.160 -12.888 -44.925 1.00 15.46 385 ALA B C 1
ATOM 6166 O O . ALA B 1 387 ? 25.025 -13.215 -44.566 1.00 15.30 385 ALA B O 1
ATOM 6168 N N . GLN B 1 388 ? 26.494 -11.606 -45.142 1.00 14.99 386 GLN B N 1
ATOM 6169 C CA . GLN B 1 388 ? 25.471 -10.577 -44.913 1.00 15.75 386 GLN B CA 1
ATOM 6170 C C . GLN B 1 388 ? 24.296 -10.756 -45.869 1.00 16.26 386 GLN B C 1
ATOM 6171 O O . GLN B 1 388 ? 23.141 -10.561 -45.481 1.00 16.18 386 GLN B O 1
ATOM 6177 N N . GLN B 1 389 ? 24.585 -11.046 -47.136 1.00 16.09 387 GLN B N 1
ATOM 6178 C CA . GLN B 1 389 ? 23.503 -11.270 -48.106 1.00 15.68 387 GLN B CA 1
ATOM 6179 C C . GLN B 1 389 ? 22.624 -12.436 -47.701 1.00 15.67 387 GLN B C 1
ATOM 6180 O O . GLN B 1 389 ? 21.393 -12.360 -47.788 1.00 15.91 387 GLN B O 1
ATOM 6186 N N . MET B 1 390 ? 23.214 -13.549 -47.269 1.00 15.02 388 MET B N 1
ATOM 6187 C CA . MET B 1 390 ? 22.433 -14.696 -46.834 1.00 15.56 388 MET B CA 1
ATOM 6188 C C . MET B 1 390 ? 21.494 -14.324 -45.688 1.00 15.68 388 MET B C 1
ATOM 6189 O O . MET B 1 390 ? 20.324 -14.681 -45.660 1.00 15.61 388 MET B O 1
ATOM 6194 N N . ILE B 1 391 ? 22.040 -13.589 -44.712 1.00 14.72 389 ILE B N 1
ATOM 6195 C CA . ILE B 1 391 ? 21.239 -13.197 -43.547 1.00 14.88 389 ILE B CA 1
ATOM 6196 C C . ILE B 1 391 ? 20.102 -12.261 -43.918 1.00 16.07 389 ILE B C 1
ATOM 6197 O O . ILE B 1 391 ? 18.974 -12.417 -43.412 1.00 16.37 389 ILE B O 1
ATOM 6202 N N . ILE B 1 392 ? 20.367 -11.335 -44.826 1.00 15.64 390 ILE B N 1
ATOM 6203 C CA . ILE B 1 392 ? 19.344 -10.380 -45.255 1.00 16.06 390 ILE B CA 1
ATOM 6204 C C . ILE B 1 392 ? 18.257 -11.082 -46.057 1.00 16.64 390 ILE B C 1
ATOM 6205 O O . ILE B 1 392 ? 17.062 -10.857 -45.854 1.00 14.80 390 ILE B O 1
ATOM 6210 N N . TYR B 1 393 ? 18.663 -11.976 -46.973 1.00 17.07 391 TYR B N 1
ATOM 6211 C CA . TYR B 1 393 ? 17.625 -12.726 -47.707 1.00 17.16 391 TYR B CA 1
ATOM 6212 C C . TYR B 1 393 ? 16.775 -13.541 -46.753 1.00 17.51 391 TYR B C 1
ATOM 6213 O O . TYR B 1 393 ? 15.550 -13.660 -46.909 1.00 18.47 391 TYR B O 1
ATOM 6222 N N . ALA B 1 394 ? 17.413 -14.144 -45.739 1.00 17.55 392 ALA B N 1
ATOM 6223 C CA . ALA B 1 394 ? 16.665 -14.943 -44.770 1.00 17.46 392 ALA B CA 1
ATOM 6224 C C . ALA B 1 394 ? 15.689 -14.054 -43.994 1.00 17.60 392 ALA B C 1
ATOM 6225 O O . ALA B 1 394 ? 14.552 -14.435 -43.725 1.00 16.28 392 ALA B O 1
ATOM 6227 N N . PHE B 1 395 ? 16.118 -12.834 -43.685 1.00 17.35 393 PHE B N 1
ATOM 6228 C CA . PHE B 1 395 ? 15.271 -11.871 -42.961 1.00 16.98 393 PHE B CA 1
ATOM 6229 C C . PHE B 1 395 ? 14.066 -11.492 -43.811 1.00 17.71 393 PHE B C 1
ATOM 6230 O O . PHE B 1 395 ? 12.941 -11.363 -43.321 1.00 18.66 393 PHE B O 1
ATOM 6238 N N . ALA B 1 396 ? 14.268 -11.368 -45.127 1.00 17.48 394 ALA B N 1
ATOM 6239 C CA . ALA B 1 396 ? 13.174 -11.004 -46.013 1.00 17.07 394 ALA B CA 1
ATOM 6240 C C . ALA B 1 396 ? 12.361 -12.208 -46.479 1.00 16.47 394 ALA B C 1
ATOM 6241 O O . ALA B 1 396 ? 11.288 -11.998 -47.053 1.00 16.24 394 ALA B O 1
ATOM 6243 N N . ALA B 1 397 ? 12.809 -13.427 -46.201 1.00 15.82 395 ALA B N 1
ATOM 6244 C CA . ALA B 1 397 ? 12.202 -14.621 -46.764 1.00 15.87 395 ALA B CA 1
ATOM 6245 C C . ALA B 1 397 ? 10.730 -14.803 -46.426 1.00 15.77 395 ALA B C 1
ATOM 6246 O O . ALA B 1 397 ? 9.958 -15.180 -47.313 1.00 15.89 395 ALA B O 1
ATOM 6248 N N . GLU B 1 398 ? 10.302 -14.499 -45.198 1.00 15.71 396 GLU B N 1
ATOM 6249 C CA . GLU B 1 398 ? 8.880 -14.664 -44.884 1.00 17.24 396 GLU B CA 1
ATOM 6250 C C . GLU B 1 398 ? 8.025 -13.810 -45.819 1.00 16.59 396 GLU B C 1
ATOM 6251 O O . GLU B 1 398 ? 6.884 -14.173 -46.122 1.00 17.33 396 GLU B O 1
ATOM 6257 N N . LEU B 1 399 ? 8.549 -12.678 -46.272 1.00 14.92 397 LEU B N 1
ATOM 6258 C CA . LEU B 1 399 ? 7.846 -11.817 -47.199 1.00 15.71 397 LEU B CA 1
ATOM 6259 C C . LEU B 1 399 ? 7.965 -12.260 -48.645 1.00 16.16 397 LEU B C 1
ATOM 6260 O O . LEU B 1 399 ? 6.957 -12.282 -49.368 1.00 15.70 397 LEU B O 1
ATOM 6265 N N . THR B 1 400 ? 9.177 -12.617 -49.088 1.00 15.14 398 THR B N 1
ATOM 6266 C CA . THR B 1 400 ? 9.346 -12.990 -50.499 1.00 16.23 398 THR B CA 1
ATOM 6267 C C . THR B 1 400 ? 8.767 -14.367 -50.801 1.00 17.08 398 THR B C 1
ATOM 6268 O O . THR B 1 400 ? 8.298 -14.606 -51.920 1.00 18.04 398 THR B O 1
ATOM 6272 N N . GLU B 1 401 ? 8.654 -15.233 -49.806 1.00 18.45 399 GLU B N 1
ATOM 6273 C CA . GLU B 1 401 ? 8.072 -16.561 -49.992 1.00 21.12 399 GLU B CA 1
ATOM 6274 C C . GLU B 1 401 ? 6.575 -16.506 -50.222 1.00 22.10 399 GLU B C 1
ATOM 6275 O O . GLU B 1 401 ? 5.984 -17.450 -50.777 1.00 22.56 399 GLU B O 1
ATOM 6281 N N . ALA B 1 402 ? 5.931 -15.368 -49.942 1.00 22.42 400 ALA B N 1
ATOM 6282 C CA . ALA B 1 402 ? 4.515 -15.195 -50.230 1.00 23.81 400 ALA B CA 1
ATOM 6283 C C . ALA B 1 402 ? 4.251 -15.114 -51.729 1.00 24.23 400 ALA B C 1
ATOM 6284 O O . ALA B 1 402 ? 3.107 -15.263 -52.164 1.00 25.06 400 ALA B O 1
ATOM 6286 N N . LEU B 1 403 ? 5.274 -14.836 -52.536 1.00 24.21 401 LEU B N 1
ATOM 6287 C CA . LEU B 1 403 ? 5.120 -14.754 -53.983 1.00 24.79 401 LEU B CA 1
ATOM 6288 C C . LEU B 1 403 ? 5.076 -16.169 -54.577 1.00 26.39 401 LEU B C 1
ATOM 6289 O O . LEU B 1 403 ? 6.098 -16.838 -54.650 1.00 25.89 401 LEU B O 1
ATOM 6294 N N . ARG B 1 404 ? 3.888 -16.586 -54.988 1.00 27.79 402 ARG B N 1
ATOM 6295 C CA . ARG B 1 404 ? 3.665 -17.919 -55.536 1.00 29.41 402 ARG B CA 1
ATOM 6296 C C . ARG B 1 404 ? 4.393 -18.186 -56.834 1.00 28.54 402 ARG B C 1
ATOM 6297 O O . ARG B 1 404 ? 4.985 -19.267 -57.004 1.00 29.92 402 ARG B O 1
ATOM 6305 N N . ASP B 1 405 ? 4.330 -17.277 -57.794 1.00 27.90 403 ASP B N 1
ATOM 6306 C CA . ASP B 1 405 ? 5.022 -17.482 -59.070 1.00 26.95 403 ASP B CA 1
ATOM 6307 C C . ASP B 1 405 ? 6.531 -17.401 -58.840 1.00 27.18 403 ASP B C 1
ATOM 6308 O O . ASP B 1 405 ? 7.045 -16.352 -58.444 1.00 26.30 403 ASP B O 1
ATOM 6313 N N . GLU B 1 406 ? 7.235 -18.507 -59.092 1.00 25.58 404 GLU B N 1
ATOM 6314 C CA . GLU B 1 406 ? 8.679 -18.524 -58.892 1.00 25.38 404 GLU B CA 1
ATOM 6315 C C . GLU B 1 406 ? 9.422 -17.519 -59.750 1.00 23.91 404 GLU B C 1
ATOM 6316 O O . GLU B 1 406 ? 10.402 -16.912 -59.302 1.00 23.39 404 GLU B O 1
ATOM 6322 N N . GLY B 1 407 ? 9.011 -17.359 -61.007 1.00 22.65 405 GLY B N 1
ATOM 6323 C CA . GLY B 1 407 ? 9.669 -16.423 -61.910 1.00 22.44 405 GLY B CA 1
ATOM 6324 C C . GLY B 1 407 ? 9.575 -15.000 -61.355 1.00 21.53 405 GLY B C 1
ATOM 6325 O O . GLY B 1 407 ? 10.549 -14.257 -61.354 1.00 21.23 405 GLY B O 1
ATOM 6326 N N . LEU B 1 408 ? 8.380 -14.653 -60.876 1.00 22.08 406 LEU B N 1
ATOM 6327 C CA . LEU B 1 408 ? 8.164 -13.328 -60.301 1.00 21.64 406 LEU B CA 1
ATOM 6328 C C . LEU B 1 408 ? 9.003 -13.144 -59.036 1.00 22.21 406 LEU B C 1
ATOM 6329 O O . LEU B 1 408 ? 9.676 -12.125 -58.881 1.00 21.41 406 LEU B O 1
ATOM 6334 N N . LYS B 1 409 ? 9.027 -14.173 -58.193 1.00 21.60 407 LYS B N 1
ATOM 6335 C CA . LYS B 1 409 ? 9.796 -14.131 -56.957 1.00 21.03 407 LYS B CA 1
ATOM 6336 C C . LYS B 1 409 ? 11.273 -13.882 -57.226 1.00 21.09 407 LYS B C 1
ATOM 6337 O O . LYS B 1 409 ? 11.907 -13.087 -56.537 1.00 20.26 407 LYS B O 1
ATOM 6343 N N . GLN B 1 410 ? 11.832 -14.545 -58.253 1.00 19.36 408 GLN B N 1
ATOM 6344 C CA . GLN B 1 410 ? 13.244 -14.359 -58.568 1.00 19.82 408 GLN B CA 1
ATOM 6345 C C . GLN B 1 410 ? 13.553 -12.933 -58.987 1.00 18.62 408 GLN B C 1
ATOM 6346 O O . GLN B 1 410 ? 14.614 -12.393 -58.681 1.00 18.55 408 GLN B O 1
ATOM 6352 N N . GLN B 1 411 ? 12.627 -12.304 -59.701 1.00 18.88 409 GLN B N 1
ATOM 6353 C CA . GLN B 1 411 ? 12.745 -10.931 -60.150 1.00 18.34 409 GLN B CA 1
ATOM 6354 C C . GLN B 1 411 ? 12.734 -9.950 -58.993 1.00 18.29 409 GLN B C 1
ATOM 6355 O O . GLN B 1 411 ? 13.529 -9.005 -58.945 1.00 18.70 409 GLN B O 1
ATOM 6361 N N . VAL B 1 412 ? 11.872 -10.218 -58.013 1.00 18.09 410 VAL B N 1
ATOM 6362 C CA . VAL B 1 412 ? 11.817 -9.386 -56.802 1.00 17.83 410 VAL B CA 1
ATOM 6363 C C . VAL B 1 412 ? 13.096 -9.594 -55.996 1.00 17.31 410 VAL B C 1
ATOM 6364 O O . VAL B 1 412 ? 13.684 -8.654 -55.456 1.00 17.90 410 VAL B O 1
ATOM 6368 N N . LEU B 1 413 ? 13.564 -10.846 -55.932 1.00 17.73 411 LEU B N 1
ATOM 6369 C CA . LEU B 1 413 ? 14.803 -11.130 -55.204 1.00 18.30 411 LEU B CA 1
ATOM 6370 C C . LEU B 1 413 ? 15.985 -10.433 -55.860 1.00 18.89 411 LEU B C 1
ATOM 6371 O O . LEU B 1 413 ? 16.914 -9.980 -55.190 1.00 18.61 411 LEU B O 1
ATOM 6376 N N . ALA B 1 414 ? 15.976 -10.337 -57.196 1.00 19.64 412 ALA B N 1
ATOM 6377 C CA . ALA B 1 414 ? 17.040 -9.625 -57.903 1.00 20.06 412 ALA B CA 1
ATOM 6378 C C . ALA B 1 414 ? 17.004 -8.127 -57.616 1.00 19.60 412 ALA B C 1
ATOM 6379 O O . ALA B 1 414 ? 18.066 -7.501 -57.485 1.00 20.50 412 ALA B O 1
ATOM 6381 N N . ARG B 1 415 ? 15.814 -7.549 -57.472 1.00 18.18 413 ARG B N 1
ATOM 6382 C CA . ARG B 1 415 ? 15.684 -6.122 -57.148 1.00 17.73 413 ARG B CA 1
ATOM 6383 C C . ARG B 1 415 ? 16.168 -5.882 -55.727 1.00 17.08 413 ARG B C 1
ATOM 6384 O O . ARG B 1 415 ? 16.873 -4.904 -55.454 1.00 17.04 413 ARG B O 1
ATOM 6392 N N . ILE B 1 416 ? 15.902 -6.834 -54.833 1.00 16.84 414 ILE B N 1
ATOM 6393 C CA . ILE B 1 416 ? 16.414 -6.766 -53.459 1.00 16.85 414 ILE B CA 1
ATOM 6394 C C . ILE B 1 416 ? 17.939 -6.827 -53.462 1.00 17.68 414 ILE B C 1
ATOM 6395 O O . ILE B 1 416 ? 18.631 -6.043 -52.806 1.00 16.83 414 ILE B O 1
ATOM 6400 N N . GLY B 1 417 ? 18.493 -7.731 -54.256 1.00 18.94 415 GLY B N 1
ATOM 6401 C CA . GLY B 1 417 ? 19.915 -7.956 -54.400 1.00 20.25 415 GLY B CA 1
ATOM 6402 C C . GLY B 1 417 ? 20.723 -6.725 -54.734 1.00 20.90 415 GLY B C 1
ATOM 6403 O O . GLY B 1 417 ? 21.851 -6.540 -54.252 1.00 20.90 415 GLY B O 1
ATOM 6404 N N . GLN B 1 418 ? 20.148 -5.790 -55.489 1.00 20.88 416 GLN B N 1
ATOM 6405 C CA . GLN B 1 418 ? 20.815 -4.561 -55.861 1.00 22.25 416 GLN B CA 1
ATOM 6406 C C . GLN B 1 418 ? 21.083 -3.625 -54.693 1.00 21.61 416 GLN B C 1
ATOM 6407 O O . GLN B 1 418 ? 21.938 -2.735 -54.802 1.00 21.67 416 GLN B O 1
ATOM 6413 N N . ARG B 1 419 ? 20.389 -3.811 -53.574 1.00 20.46 417 ARG B N 1
ATOM 6414 C CA . ARG B 1 419 ? 20.580 -2.993 -52.392 1.00 20.92 417 ARG B CA 1
ATOM 6415 C C . ARG B 1 419 ? 21.399 -3.667 -51.303 1.00 20.81 417 ARG B C 1
ATOM 6416 O O . ARG B 1 419 ? 21.615 -3.076 -50.244 1.00 19.99 417 ARG B O 1
ATOM 6424 N N . LEU B 1 420 ? 21.921 -4.857 -51.541 1.00 22.12 418 LEU B N 1
ATOM 6425 C CA . LEU B 1 420 ? 22.673 -5.611 -50.548 1.00 22.05 418 LEU B CA 1
ATOM 6426 C C . LEU B 1 420 ? 24.152 -5.255 -50.575 1.00 23.59 418 LEU B C 1
ATOM 6427 O O . LEU B 1 420 ? 24.644 -4.767 -51.590 1.00 23.36 418 LEU B O 1
ATOM 6432 N N . PRO B 1 421 ? 24.856 -5.518 -49.486 1.00 24.35 419 PRO B N 1
ATOM 6433 C CA . PRO B 1 421 ? 26.297 -5.261 -49.447 1.00 26.17 419 PRO B CA 1
ATOM 6434 C C . PRO B 1 421 ? 26.965 -6.026 -50.584 1.00 28.12 419 PRO B C 1
ATOM 6435 O O . PRO B 1 421 ? 26.760 -7.232 -50.712 1.00 27.71 419 PRO B O 1
ATOM 6439 N N . GLY B 1 422 ? 27.682 -5.318 -51.445 1.00 31.09 420 GLY B N 1
ATOM 6440 C CA . GLY B 1 422 ? 28.351 -5.940 -52.583 1.00 33.91 420 GLY B CA 1
ATOM 6441 C C . GLY B 1 422 ? 27.430 -6.102 -53.781 1.00 35.60 420 GLY B C 1
ATOM 6442 O O . GLY B 1 422 ? 27.861 -6.508 -54.868 1.00 36.74 420 GLY B O 1
ATOM 6443 N N . GLY B 1 423 ? 26.152 -5.790 -53.628 1.00 36.47 421 GLY B N 1
ATOM 6444 C CA . GLY B 1 423 ? 25.178 -5.894 -54.698 1.00 37.65 421 GLY B CA 1
ATOM 6445 C C . GLY B 1 423 ? 25.178 -7.268 -55.344 1.00 38.93 421 GLY B C 1
ATOM 6446 O O . GLY B 1 423 ? 25.471 -8.278 -54.698 1.00 40.65 421 GLY B O 1
#

Foldseek 3Di:
DQLVQLVCLLVCVFDVQLVVLNVVLVVQDDDDCPDPPNVPFDCCLPSPAAEDQDFDDDDLVLVVVQDAPFDAQEWEAESLHTDPVNGHDPVVQQKDWDKAADCPPPDDDPDDDNLVSSLSNNRNIEIEIEHDAQTEGPHAYEYEYEYEADPDRHAHEYHYHYEYEYEHNYEHEYEYHYEYSDQHEHEYEYEYEYEAEANYEYHYEYEHAYAQAYEYEYEYEYEYAENYEYEYAYENQHHQGYAYEYEYEYHYAQYEYEYEYEEEFEDQGEYEYEYHYELAAAHYEYEYEYEYEWEANGEYEYEYEYAYDEPNANYEYEYEYEYEYHDPRTYYYYYYHYHYRYDRYHYYYYYYYYYDDVVQQVVCVVVPAHNQRSQLVVVCVRCVVRLVVDPDPSNSVVSVVSVVVSGDVD/DQVVLLVQLVCLLVVADFDPQLVVLNVVLVVQGDDDCPDPVRVPFDCCLPRVAAADQDFDDDDLVLCVVPDAPFPAQEWEATSLHTDPVNGHDCVPQQKDWDKAADCPPPDDDPDDDNLVSSLSNNRNIEIEIEGDAQTEGPHAYEYEYEYEADPDRYAHEYHYHYEYEYEHNYEHEYEYHYEYSDQHEHEYEYEYEYEWEANYEYHYEYEHAYAQAYEYEYEYEYEYAANYEYEYEYENQHHQEYAYEYEYEYHYAQYEYEYEYEEEDEDQGEAHYEYHYELAAAHYEYEYEYEYEYYDLYEYEYYYEYEYDEPNANYEYEEEYEYAYYDDNYYYYYHHYYHYRYDRYHYDYYYYYYHPDPVQLVVVVVVVQDDQRSQLVVVCVRCVVRLVVDPDPSSSVVSNVSVVVSGVVD

Solvent-accessible surface area: 31203 Å² total; per-residue (Å²): 145,0,41,67,32,2,59,61,29,12,114,86,200,50,12,89,47,1,52,112,40,12,67,61,1,68,171,71,16,45,24,90,96,191,85,43,48,12,94,18,4,26,12,94,46,0,44,120,8,110,17,28,67,94,38,23,172,14,37,56,121,74,34,76,88,53,23,19,111,37,94,14,11,42,0,0,6,2,10,10,115,48,36,91,100,10,22,58,82,21,172,85,27,41,6,96,29,58,55,63,48,83,6,157,76,32,44,134,31,22,34,63,31,8,9,2,10,1,2,8,0,14,1,78,28,0,3,46,4,30,1,128,174,43,93,166,25,106,85,32,0,2,0,0,1,0,1,33,8,33,99,66,157,78,0,1,8,4,8,5,6,3,20,1,56,0,26,81,22,0,48,11,43,0,2,0,4,0,10,12,35,69,120,30,70,0,0,0,0,3,2,0,1,1,49,0,26,12,71,0,71,1,31,2,13,0,0,0,17,1,14,64,105,0,8,0,2,3,2,3,1,2,19,2,29,78,59,1,30,0,59,1,7,5,2,2,1,6,5,22,14,2,11,4,9,4,0,0,40,0,62,5,76,85,2,57,1,61,4,6,5,0,0,3,2,24,118,116,10,13,7,0,2,16,6,65,0,29,0,45,104,4,84,2,50,0,56,5,13,1,21,0,5,0,27,60,121,1,52,0,2,2,22,0,11,2,32,0,27,83,109,1,62,95,2,35,1,72,2,49,0,27,5,15,0,47,12,130,60,0,48,0,1,0,12,0,16,0,5,0,47,2,15,22,7,114,5,37,6,24,1,62,5,17,89,12,84,63,58,89,18,103,123,23,148,69,152,71,53,86,116,82,69,0,36,43,94,26,1,65,69,41,0,35,114,2,4,111,29,3,197,64,94,40,4,24,94,47,0,37,62,48,0,14,112,38,8,44,66,69,113,44,81,41,0,24,122,27,1,66,126,24,6,115,70,103,181,32,8,87,53,1,88,113,39,5,93,72,0,67,191,78,14,27,20,91,71,188,87,51,47,15,101,18,8,46,10,106,38,2,19,100,5,99,17,26,56,99,50,25,173,20,39,60,124,79,34,78,89,53,25,18,113,35,97,14,12,42,0,0,8,3,9,13,59,62,37,91,99,9,21,57,93,26,173,84,25,22,6,94,35,61,47,59,47,72,5,149,69,32,47,131,34,22,34,66,30,6,7,1,7,0,2,8,0,14,2,88,29,0,2,48,4,35,1,103,153,43,78,164,24,106,88,30,0,2,0,0,1,1,0,37,7,35,100,75,165,81,2,1,6,5,9,5,6,3,20,1,55,0,25,65,19,0,56,11,39,1,3,1,4,0,10,11,35,69,112,32,78,1,0,0,0,2,3,0,2,0,46,0,24,16,76,2,52,0,10,2,10,0,0,0,17,1,13,64,104,0,8,0,2,4,2,1,1,2,18,2,31,79,60,1,32,0,52,1,3,5,2,2,0,6,5,23,16,2,12,4,9,3,0,0,39,0,64,6,85,97,1,57,1,58,4,6,4,0,0,3,1,17,115,116,11,10,9,0,2,18,7,68,0,27,0,45,102,4,90,2,48,0,56,5,12,1,22,1,3,0,17,74,124,0,64,0,3,2,15,0,11,1,30,0,26,79,104,1,62,105,1,38,0,74,1,49,0,28,5,14,0,28,35,118,70,0,43,0,1,0,9,0,12,0,6,0,50,2,11,29,6,154,5,34,8,19,0,59,5,15,58,20,53,93,126,94,19,115,145,32,112,77,190,64,36,80,85,89,72,0,33,35,90,12,1,68,68,42,0,35,107,2,4,110,31,2,185,67,95,38,4,23,90,48,0,34,61,52,0,12,132,37,9,33,59,58

Nearest PDB structures (foldseek):
  5awg-assembly2_F  TM=9.912E-01  e=4.296E-43  Escherichia coli K-12
  5awf-assembly1_A  TM=8.793E-01  e=1.016E-11  Escherichia coli K-12
  5awg-assembly1_A  TM=8.820E-01  e=7.773E-11  Escherichia coli K-12
  5awf-assembly2_E  TM=8.360E-01  e=7.086E-11  Escherichia coli K-12
  4dn7-assembly1_B  TM=8.191E-01  e=4.261E-11  Methanosarcina mazei Go1

Organism: Escherichia coli (strain K12) (NCBI:txid83333)

Sequence (824 aa):
NALQQWHHLFEAKRSPQAQQHLQQLLRTGLPTRKHENWKYTPLEGLINSQFVSIAGEISPQQRDALALTLDSVRLVFVDGRYVPALSDATEGSGYEVSINDDRQGLPDAIQAEVFLHLTESLAQSVTHIAVKRGQRPAKPLLLMHITQGVAGEEVNTAHYRHHLDLAEGAEATVIEHFVSLNDARHFTGARFTINVAANAHLQHIKLAFENPLSHHFAHNDLLLAEDATAFSHSFLLGGAVLRHNTSTQLNGENSTLRINSLAMPVKNEVCDTRTWLEHNKGFCNSRQLHKTIVSDKGRAVFNGLINVAQHAIKTDGQMTNNNLLMGKLAEVDTKPQLEIYADDVKCSHGATVGRIDDEQIFYLRSRGINQQDAQQMIIYAFAAELTEALRDEGLKQQVLARIGQRLPGGNSSNALQQWHHLFEATKRSPQAQQHLQQLLRTGLPTRKHENWKYTPLEGLINSQFVSIAGEISPQQRDALALTLDSVRLVFVDGRYVPALSDATEGSGYEVSINDDRQGLPDAIQAEVFLHLTESLAQSVTHIAVKRGQRPAKPLLLMHITQGVAGEEVNTAHYRHHLDLAEGAEATVIEHFVSLNDARHFTGARFTINVAANAHLQHIKLAFENPLSHHFAHNDLLLAEDATAFSHSFLLGGAVLRHNTSTQLNGENSTLRINSLAMPVKNEVCDTRTWLEHNKGFCNSRQLHKTIVSDKGRAVFNGLINVAQHAIKTDGQMTNNNLLMGKLAEVDTKPQLEIYADDVKCSHGATVGRIDDEQIFYLRSRGINQQDAQQMIIYAFAAELTEALRDEGLKQQVLARIGQRLPGG

Radius of gyration: 29.45 Å; Cα contacts (8 Å, |Δi|>4): 2284; chains: 2; bounding box: 54×65×92 Å

InterPro domains:
  IPR000825 SUF system FeS cluster assembly, SufBD core domain [PF01458] (166-393)
  IPR011542 SUF system FeS cluster assembly, SufD [TIGR01981] (132-409)
  IPR037284 SUF system FeS cluster assembly, SufBD superfamily [SSF101960] (11-420)
  IPR055346 SUF system FeS cluster assembly, SufBD [PTHR43575] (21-417)

Secondary structure (DSSP, 8-state):
-HHHHHHHHHH----HHHHHHHHHHHHH----TTSTT-TT---HHHHTS-EE-------HHHHHHH-----SEEEEEETTEE-GGGSPP-TTSS-EEEEES--TTPPPPSS--HHHHHHHHH-S-EEEEEE-TT---SS-EEEEEEE---SSS-EEEEEEEEEEEE-TT-EEEEEEEEEESSSS-EEEEEEEEEEE-TT-EEEEEEEE---TT-EEEEEEEEEE-TT-EEEEEEEE---SEEEEEEEEEE-STT-EEEEEEEE---TT-EEEEEEEEEE-SSS-EEEEEEEEEE-TT-EEEEEEEEEE-TT-TTEEEEEEEEEEE-STT-EEEEEEEEEE--SSEEEEEEEEEE---HHHHHHHHHTT--HHHHHHHHHHHHHHHHHTT---HHHHHHHHHHHHTTSTT-/-HHHHHHHHHHHHH-----HHHHHHHHHHHHH----TTSTT-SS---HHHHTPPEE-------HHHHHHH-----SEEEEEETTEE-GGGSPP-TTTT-EEEEES--TTPPPPSS--HHHHHHHHH-S-EEEEEE-TT---SS-EEEEEEE---SSS-EEEEEEEEEEEE-TT-EEEEEEEEEESSSS-EEEEEEEEEEE-TT-EEEEEEEEE--TT-EEEEEEEEEE-TT-EEEEEEEE---SEEEEEEEEEE-SSS-EEEEEEEE---TT-EEEEEEEEEE-SSS-EEEEEEEEEE-TT-EEEEEEEEEE-TT-TTEEEEEEEEEEE-STT-EEEEEEEEEE--SSEEEEEEEEEE---HHHHHHHHTTT--HHHHHHHHHHHHHHHHHTT---HHHHHHHHHHHHTTSTT-